Protein AF-0000000065994262 (afdb_homodimer)

Foldseek 3Di:
DDDQQDADDCPPVPDCFQPPLCVPQVDHDFLGQADLFFRDDFFPLLVVLLVVVVVVVDFDFDFCPDDLLLVLVQLLCCPQVVDGDDSVQKAKFQALLVLVLLLLPVFADAAFEEEEEPLADLSVVVSQVVSNYHYDYFYWDADPVFTHGDLVSVLVSLLDPRAAEYEAEAVGPPRQDHDAPVRLLSVQVSCVVNNHEYEYECAFQLFFQDPGHHHFSVVRHDDWYKYWYACCSLRRPCVQTMIMMGTPDPVSSVSSVCCCCPVPNNRGHRPSRSSSSSSCSVPVVVVSVVLSVVLVVLQVVLQVLCCVLPVQQNDDRHRGRSKGKGQQVSLVFAQVQLSCQLCVPLSHHWAQQCSSPPSGHRITIGRSNHNSVSSVSNSVSSSVSSVVRD/DDDQQDADDCPPVPDCFQPPLCVPQVDHDFLGQADLFFRDDFFPLLVVLLVVVVVVVDFDFDFCPDDLLLVLVQLLCCPQVVDGDDSVQKAKFQALLVLVLLLLPVFADAAFEEEEEPLADLSVVVSQVVSNYHYDYFYWDADPVFTHGDLVSVLVSLQDPRAAEYEAEAVGPPRQDHDAPVRLLSVQVSCVVNNHEYEYECAFQLFFQDPGHHHFSVVRHDDWYKYWYACCSLRRPCVQTMIMMGTPDPVSSVSSVCCCCPVPNNRGHRPSRSSSSSSCSVPVVVVSVVLSVVLVVLQVVLQVLVCVLPVQQNDDRRRGRSKGKGQQVSLVFAQVQLSCQLCVPLSHHWAQQCSSPPSGHRITIGRSNHNSVSSVSNSVSSSVSSVVRD

InterPro domains:
  IPR004839 Aminotransferase, class I/classII, large domain [PF00155] (29-380)
  IPR015421 Pyridoxal phosphate-dependent transferase, major domain [G3DSA:3.40.640.10] (68-290)
  IPR015422 Pyridoxal phosphate-dependent transferase, small domain [G3DSA:3.90.1150.10] (12-379)
  IPR015424 Pyridoxal phosphate-dependent transferase [SSF53383] (1-386)
  IPR027619 C-S lyase, PatB-like [TIGR04350] (4-386)
  IPR051798 Class-II Pyridoxal-Phosphate-Dependent Aminotransferase [PTHR43525] (2-388)

Structure (mmCIF, N/CA/C/O backbone):
data_AF-0000000065994262-model_v1
#
loop_
_entity.id
_entity.type
_entity.pdbx_description
1 polymer 'Protein MalY'
#
loop_
_atom_site.group_PDB
_atom_site.id
_atom_site.type_symbol
_atom_site.label_atom_id
_atom_site.label_alt_id
_atom_site.label_comp_id
_atom_site.label_asym_id
_atom_site.label_entity_id
_atom_site.label_seq_id
_atom_site.pdbx_PDB_ins_code
_atom_site.Cartn_x
_atom_site.Cartn_y
_atom_site.Cartn_z
_atom_site.occupancy
_atom_site.B_iso_or_equiv
_atom_site.auth_seq_id
_atom_site.auth_comp_id
_atom_site.auth_asym_id
_atom_site.auth_atom_id
_atom_site.pdbx_PDB_model_num
ATOM 1 N N . MET A 1 1 ? -9.906 6.617 31.703 1 78.62 1 MET A N 1
ATOM 2 C CA . MET A 1 1 ? -9.125 7.832 31.5 1 78.62 1 MET A CA 1
ATOM 3 C C . MET A 1 1 ? -7.863 7.535 30.688 1 78.62 1 MET A C 1
ATOM 5 O O . MET A 1 1 ? -7.223 6.5 30.891 1 78.62 1 MET A O 1
ATOM 9 N N . PHE A 1 2 ? -7.691 8.211 29.578 1 94.12 2 PHE A N 1
ATOM 10 C CA . PHE A 1 2 ? -6.523 8.023 28.734 1 94.12 2 PHE A CA 1
ATOM 11 C C . PHE A 1 2 ? -5.352 8.859 29.234 1 94.12 2 PHE A C 1
ATOM 13 O O . PHE A 1 2 ? -5.535 10.008 29.656 1 94.12 2 PHE A O 1
ATOM 20 N N . ASP A 1 3 ? -4.199 8.266 29.375 1 96.25 3 ASP A N 1
ATOM 21 C CA . ASP A 1 3 ? -3.029 8.953 29.906 1 96.25 3 ASP A CA 1
ATOM 22 C C . ASP A 1 3 ? -2.045 9.312 28.797 1 96.25 3 ASP A C 1
ATOM 24 O O . ASP A 1 3 ? -1.153 8.531 28.469 1 96.25 3 ASP A O 1
ATOM 28 N N . PHE A 1 4 ? -2.102 10.516 28.344 1 97.69 4 PHE A N 1
ATOM 29 C CA . PHE A 1 4 ? -1.247 10.984 27.266 1 97.69 4 PHE A CA 1
ATOM 30 C C . PHE A 1 4 ? 0.062 11.547 27.812 1 97.69 4 PHE A C 1
ATOM 32 O O . PHE A 1 4 ? 0.943 11.938 27.047 1 97.69 4 PHE A O 1
ATOM 39 N N . SER A 1 5 ? 0.217 11.594 29.125 1 97.12 5 SER A N 1
ATOM 40 C CA . SER A 1 5 ? 1.464 12.062 29.719 1 97.12 5 SER A CA 1
ATOM 41 C C . SER A 1 5 ? 2.5 10.945 29.781 1 97.12 5 SER A C 1
ATOM 43 O O . SER A 1 5 ? 3.684 11.195 30.016 1 97.12 5 SER A O 1
ATOM 45 N N . LYS A 1 6 ? 2.039 9.711 29.562 1 96.62 6 LYS A N 1
ATOM 46 C CA . LYS A 1 6 ? 2.938 8.562 29.609 1 96.62 6 LYS A CA 1
ATOM 47 C C . LYS A 1 6 ? 3.959 8.617 28.484 1 96.62 6 LYS A C 1
ATOM 49 O O . LYS A 1 6 ? 3.592 8.766 27.312 1 96.62 6 LYS A O 1
ATOM 54 N N . VAL A 1 7 ? 5.215 8.547 28.859 1 97.19 7 VAL A N 1
ATOM 55 C CA . VAL A 1 7 ? 6.293 8.516 27.891 1 97.19 7 VAL A CA 1
ATOM 56 C C . VAL A 1 7 ? 6.477 7.094 27.359 1 97.19 7 VAL A C 1
ATOM 58 O O . VAL A 1 7 ? 6.625 6.152 28.141 1 97.19 7 VAL A O 1
ATOM 61 N N . VAL A 1 8 ? 6.43 6.914 26.094 1 96.56 8 VAL A N 1
ATOM 62 C CA . VAL A 1 8 ? 6.676 5.633 25.453 1 96.56 8 VAL A CA 1
ATOM 63 C C . VAL A 1 8 ? 7.98 5.703 24.656 1 96.56 8 VAL A C 1
ATOM 65 O O . VAL A 1 8 ? 8.156 6.578 23.812 1 96.56 8 VAL A O 1
ATOM 68 N N . ASP A 1 9 ? 8.961 4.828 24.938 1 97.19 9 ASP A N 1
ATOM 69 C CA . ASP A 1 9 ? 10.219 4.777 24.203 1 97.19 9 ASP A CA 1
ATOM 70 C C . ASP A 1 9 ? 10.008 4.215 22.797 1 97.19 9 ASP A C 1
ATOM 72 O O . ASP A 1 9 ? 9.562 3.072 22.641 1 97.19 9 ASP A O 1
ATOM 76 N N . ARG A 1 10 ? 10.289 4.98 21.812 1 96.5 10 ARG A N 1
ATOM 77 C CA . ARG A 1 10 ? 10.031 4.582 20.438 1 96.5 10 ARG A CA 1
ATOM 78 C C . ARG A 1 10 ? 11.32 4.18 19.719 1 96.5 10 ARG A C 1
ATOM 80 O O . ARG A 1 10 ? 11.297 3.797 18.547 1 96.5 10 ARG A O 1
ATOM 87 N N . HIS A 1 11 ? 12.469 4.246 20.406 1 95.88 11 HIS A N 1
ATOM 88 C CA . HIS A 1 11 ? 13.727 3.826 19.812 1 95.88 11 HIS A CA 1
ATOM 89 C C . HIS A 1 11 ? 13.727 2.33 19.516 1 95.88 11 HIS A C 1
ATOM 91 O O . HIS A 1 11 ? 13.164 1.543 20.281 1 95.88 11 HIS A O 1
ATOM 97 N N . GLY A 1 12 ? 14.383 1.992 18.422 1 94.81 12 GLY A N 1
ATOM 98 C CA . GLY A 1 12 ? 14.508 0.585 18.078 1 94.81 12 GLY A CA 1
ATOM 99 C C . GLY A 1 12 ? 13.25 0.013 17.438 1 94.81 12 GLY A C 1
ATOM 100 O O . GLY A 1 12 ? 13.109 -1.205 17.328 1 94.81 12 GLY A O 1
ATOM 101 N N . THR A 1 13 ? 12.297 0.873 17.031 1 95.38 13 THR A N 1
ATOM 102 C CA . THR A 1 13 ? 11.039 0.426 16.438 1 95.38 13 THR A CA 1
ATOM 103 C C . THR A 1 13 ? 10.977 0.797 14.961 1 95.38 13 THR A C 1
ATOM 105 O O . THR A 1 13 ? 9.914 0.744 14.344 1 95.38 13 THR A O 1
ATOM 108 N N . TRP A 1 14 ? 12.078 1.205 14.414 1 96.19 14 TRP A N 1
ATOM 109 C CA . TRP A 1 14 ? 12.219 1.647 13.031 1 96.19 14 TRP A CA 1
ATOM 110 C C . TRP A 1 14 ? 11.391 2.906 12.773 1 96.19 14 TRP A C 1
ATOM 112 O O . TRP A 1 14 ? 10.961 3.156 11.648 1 96.19 14 TRP A O 1
ATOM 122 N N . CYS A 1 15 ? 11.023 3.641 13.773 1 95.62 15 CYS A N 1
ATOM 123 C CA . CYS A 1 15 ? 10.172 4.809 13.586 1 95.62 15 CYS A CA 1
ATOM 124 C C . CYS A 1 15 ? 10.938 5.953 12.945 1 95.62 15 CYS A C 1
ATOM 126 O O . CYS A 1 15 ? 12.094 6.203 13.289 1 95.62 15 CYS A O 1
ATOM 128 N N . THR A 1 16 ? 10.352 6.645 12.055 1 95.5 16 THR A N 1
ATOM 129 C CA . THR A 1 16 ? 10.961 7.727 11.289 1 95.5 16 THR A CA 1
ATOM 130 C C . THR A 1 16 ? 11.391 8.867 12.203 1 95.5 16 THR A C 1
ATOM 132 O O . THR A 1 16 ? 12.492 9.406 12.055 1 95.5 16 THR A O 1
ATOM 135 N N . GLN A 1 17 ? 10.586 9.203 13.156 1 94.62 17 GLN A N 1
ATOM 136 C CA . GLN A 1 17 ? 10.781 10.391 13.984 1 94.62 17 GLN A CA 1
ATOM 137 C C . GLN A 1 17 ? 12.008 10.25 14.875 1 94.62 17 GLN A C 1
ATOM 139 O O . GLN A 1 17 ? 12.789 11.195 15.016 1 94.62 17 GLN A O 1
ATOM 144 N N . TRP A 1 18 ? 12.227 9.094 15.461 1 95.44 18 TRP A N 1
ATOM 145 C CA . TRP A 1 18 ? 13.266 8.938 16.469 1 95.44 18 TRP A CA 1
ATOM 146 C C . TRP A 1 18 ? 14.484 8.227 15.898 1 95.44 18 TRP A C 1
ATOM 148 O O . TRP A 1 18 ? 15.602 8.742 15.969 1 95.44 18 TRP A O 1
ATOM 158 N N . ASP A 1 19 ? 14.273 7.098 15.25 1 95.38 19 ASP A N 1
ATOM 159 C CA . ASP A 1 19 ? 15.375 6.242 14.812 1 95.38 19 ASP A CA 1
ATOM 160 C C . ASP A 1 19 ? 16.094 6.848 13.617 1 95.38 19 ASP A C 1
ATOM 162 O O . ASP A 1 19 ? 17.281 6.578 13.391 1 95.38 19 ASP A O 1
ATOM 166 N N . TYR A 1 20 ? 15.438 7.758 12.891 1 94.06 20 TYR A N 1
ATOM 167 C CA . TYR A 1 20 ? 16.031 8.211 11.641 1 94.06 20 TYR A CA 1
ATOM 168 C C . TYR A 1 20 ? 16.062 9.734 11.57 1 94.06 20 TYR A C 1
ATOM 170 O O . TYR A 1 20 ? 16.047 10.312 10.484 1 94.06 20 TYR A O 1
ATOM 178 N N . VAL A 1 21 ? 16.078 10.367 12.664 1 92.88 21 VAL A N 1
ATOM 179 C CA . VAL A 1 21 ? 16.172 11.82 12.758 1 92.88 21 VAL A CA 1
ATOM 180 C C . VAL A 1 21 ? 17.453 12.297 12.094 1 92.88 21 VAL A C 1
ATOM 182 O O . VAL A 1 21 ? 17.484 13.375 11.492 1 92.88 21 VAL A O 1
ATOM 185 N N . ALA A 1 22 ? 18.531 11.453 12.062 1 91.44 22 ALA A N 1
ATOM 186 C CA . ALA A 1 22 ? 19.828 11.805 11.484 1 91.44 22 ALA A CA 1
ATOM 187 C C . ALA A 1 22 ? 19.734 11.977 9.969 1 91.44 22 ALA A C 1
ATOM 189 O O . ALA A 1 22 ? 20.516 12.711 9.375 1 91.44 22 ALA A O 1
ATOM 190 N N . ASP A 1 23 ? 18.781 11.273 9.383 1 89 23 ASP A N 1
ATOM 191 C CA . ASP A 1 23 ? 18.625 11.336 7.934 1 89 23 ASP A CA 1
ATOM 192 C C . ASP A 1 23 ? 18.375 12.766 7.473 1 89 23 ASP A C 1
ATOM 194 O O . ASP A 1 23 ? 18.828 13.172 6.402 1 89 23 ASP A O 1
ATOM 198 N N . ARG A 1 24 ? 17.656 13.508 8.281 1 86.56 24 ARG A N 1
ATOM 199 C CA . ARG A 1 24 ? 17.281 14.867 7.898 1 86.56 24 ARG A CA 1
ATOM 200 C C . ARG A 1 24 ? 18.188 15.891 8.578 1 86.56 24 ARG A C 1
ATOM 202 O O . ARG A 1 24 ? 18.469 16.953 8.016 1 86.56 24 ARG A O 1
ATOM 209 N N . PHE A 1 25 ? 18.75 15.555 9.75 1 92 25 PHE A N 1
ATOM 210 C CA . PHE A 1 25 ? 19.375 16.609 10.547 1 92 25 PHE A CA 1
ATOM 211 C C . PHE A 1 25 ? 20.844 16.328 10.758 1 92 25 PHE A C 1
ATOM 213 O O . PHE A 1 25 ? 21.562 17.109 11.391 1 92 25 PHE A O 1
ATOM 220 N N . GLY A 1 26 ? 21.312 15.188 10.25 1 90.19 26 GLY A N 1
ATOM 221 C CA . GLY A 1 26 ? 22.734 14.898 10.156 1 90.19 26 GLY A CA 1
ATOM 222 C C . GLY A 1 26 ? 23.312 14.289 11.422 1 90.19 26 GLY A C 1
ATOM 223 O O . GLY A 1 26 ? 24.453 13.836 11.438 1 90.19 26 GLY A O 1
ATOM 224 N N . THR A 1 27 ? 22.547 14.352 12.477 1 91.06 27 THR A N 1
ATOM 225 C CA . THR A 1 27 ? 23.016 13.773 13.727 1 91.06 27 THR A CA 1
ATOM 226 C C . THR A 1 27 ? 21.906 13 14.422 1 91.06 27 THR A C 1
ATOM 228 O O . THR A 1 27 ? 20.734 13.352 14.289 1 91.06 27 THR A O 1
ATOM 231 N N . ALA A 1 28 ? 22.484 11.992 15.109 1 89.25 28 ALA A N 1
ATOM 232 C CA . ALA A 1 28 ? 21.531 11.203 15.898 1 89.25 28 ALA A CA 1
ATOM 233 C C . ALA A 1 28 ? 21.344 11.812 17.281 1 89.25 28 ALA A C 1
ATOM 235 O O . ALA A 1 28 ? 21.859 12.898 17.578 1 89.25 28 ALA A O 1
ATOM 236 N N . ASP A 1 29 ? 20.531 11.344 18.047 1 91.25 29 ASP A N 1
ATOM 237 C CA . ASP A 1 29 ? 20.344 11.688 19.453 1 91.25 29 ASP A CA 1
ATOM 238 C C . ASP A 1 29 ? 19.734 13.086 19.594 1 91.25 29 ASP A C 1
ATOM 240 O O . ASP A 1 29 ? 20.266 13.922 20.328 1 91.25 29 ASP A O 1
ATOM 244 N N . LEU A 1 30 ? 18.891 13.477 18.766 1 97.06 30 LEU A N 1
ATOM 245 C CA . LEU A 1 30 ? 18.109 14.695 18.875 1 97.06 30 LEU A CA 1
ATOM 246 C C . LEU A 1 30 ? 16.719 14.406 19.438 1 97.06 30 LEU A C 1
ATOM 248 O O . LEU A 1 30 ? 16.203 13.305 19.281 1 97.06 30 LEU A O 1
ATOM 252 N N . LEU A 1 31 ? 16.234 15.305 20.219 1 98.12 31 LEU A N 1
ATOM 253 C CA . LEU A 1 31 ? 14.828 15.289 20.594 1 98.12 31 LEU A CA 1
ATOM 254 C C . LEU A 1 31 ? 13.945 15.766 19.438 1 98.12 31 LEU A C 1
ATOM 256 O O . LEU A 1 31 ? 13.961 16.953 19.094 1 98.12 31 LEU A O 1
ATOM 260 N N . PRO A 1 32 ? 13.125 14.852 18.797 1 98.06 32 PRO A N 1
ATOM 261 C CA . PRO A 1 32 ? 12.516 15.188 17.516 1 98.06 32 PRO A CA 1
ATOM 262 C C . PRO A 1 32 ? 11.109 15.766 17.672 1 98.06 32 PRO A C 1
ATOM 264 O O . PRO A 1 32 ? 10.312 15.258 18.469 1 98.06 32 PRO A O 1
ATOM 267 N N . PHE A 1 33 ? 10.773 16.797 16.922 1 98.5 33 PHE A N 1
ATOM 268 C CA . PHE A 1 33 ? 9.461 17.406 16.734 1 98.5 33 PHE A CA 1
ATOM 269 C C . PHE A 1 33 ? 9.172 17.641 15.258 1 98.5 33 PHE A C 1
ATOM 271 O O . PHE A 1 33 ? 8.742 18.734 14.867 1 98.5 33 PHE A O 1
ATOM 278 N N . THR A 1 34 ? 9.375 16.625 14.367 1 95.88 34 THR A N 1
ATOM 279 C CA . THR A 1 34 ? 9.508 16.844 12.938 1 95.88 34 THR A CA 1
ATOM 280 C C . THR A 1 34 ? 8.328 16.234 12.18 1 95.88 34 THR A C 1
ATOM 282 O O . THR A 1 34 ? 7.738 16.875 11.305 1 95.88 34 THR A O 1
ATOM 285 N N . ILE A 1 35 ? 7.926 14.969 12.484 1 93.06 35 ILE A N 1
ATOM 286 C CA . ILE A 1 35 ? 6.984 14.164 11.719 1 93.06 35 ILE A CA 1
ATOM 287 C C . ILE A 1 35 ? 5.582 14.312 12.297 1 93.06 35 ILE A C 1
ATOM 289 O O . ILE A 1 35 ? 5.414 14.445 13.516 1 93.06 35 ILE A O 1
ATOM 293 N N . SER A 1 36 ? 4.633 14.211 11.375 1 94.62 36 SER A N 1
ATOM 294 C CA . SER A 1 36 ? 3.25 14.383 11.812 1 94.62 36 SER A CA 1
ATOM 295 C C . SER A 1 36 ? 2.674 13.078 12.352 1 94.62 36 SER A C 1
ATOM 297 O O . SER A 1 36 ? 1.594 12.656 11.945 1 94.62 36 SER A O 1
ATOM 299 N N . ASP A 1 37 ? 3.334 12.414 13.164 1 96.56 37 ASP A N 1
ATOM 300 C CA . ASP A 1 37 ? 2.814 11.375 14.047 1 96.56 37 ASP A CA 1
ATOM 301 C C . ASP A 1 37 ? 3.012 11.75 15.516 1 96.56 37 ASP A C 1
ATOM 303 O O . ASP A 1 37 ? 3.457 12.859 15.82 1 96.56 37 ASP A O 1
ATOM 307 N N . MET A 1 38 ? 2.453 10.961 16.422 1 98.31 38 MET A N 1
ATOM 308 C CA . MET A 1 38 ? 2.447 11.344 17.828 1 98.31 38 MET A CA 1
ATOM 309 C C . MET A 1 38 ? 3.172 10.305 18.672 1 98.31 38 MET A C 1
ATOM 311 O O . MET A 1 38 ? 3.346 9.156 18.25 1 98.31 38 MET A O 1
ATOM 315 N N . ASP A 1 39 ? 3.596 10.703 19.828 1 97.81 39 ASP A N 1
ATOM 316 C CA . ASP A 1 39 ? 4.312 9.836 20.766 1 97.81 39 ASP A CA 1
ATOM 317 C C . ASP A 1 39 ? 3.361 9.219 21.781 1 97.81 39 ASP A C 1
ATOM 319 O O . ASP A 1 39 ? 3.67 9.156 22.969 1 97.81 39 ASP A O 1
ATOM 323 N N . PHE A 1 40 ? 2.16 8.836 21.281 1 97.19 40 PHE A N 1
ATOM 324 C CA . PHE A 1 40 ? 1.153 8.188 22.109 1 97.19 40 PHE A CA 1
ATOM 325 C C . PHE A 1 40 ? 0.813 6.805 21.578 1 97.19 40 PHE A C 1
ATOM 327 O O . PHE A 1 40 ? 0.753 6.602 20.359 1 97.19 40 PHE A O 1
ATOM 334 N N . ALA A 1 41 ? 0.594 5.922 22.594 1 97.94 41 ALA A N 1
ATOM 335 C CA . ALA A 1 41 ? -0.112 4.719 22.156 1 97.94 41 ALA A CA 1
ATOM 336 C C . ALA A 1 41 ? -1.478 5.066 21.562 1 97.94 41 ALA A C 1
ATOM 338 O O . ALA A 1 41 ? -2.156 5.973 22.047 1 97.94 41 ALA A O 1
ATOM 339 N N . THR A 1 42 ? -1.878 4.379 20.531 1 98.5 42 THR A N 1
ATOM 340 C CA . THR A 1 42 ? -3.178 4.625 19.922 1 98.5 42 THR A CA 1
ATOM 341 C C . THR A 1 42 ? -4.309 4.18 20.844 1 98.5 42 THR A C 1
ATOM 343 O O . THR A 1 42 ? -4.055 3.682 21.953 1 98.5 42 THR A O 1
ATOM 346 N N . ALA A 1 43 ? -5.547 4.41 20.422 1 98.62 43 ALA A N 1
ATOM 347 C CA . ALA A 1 43 ? -6.734 4.102 21.219 1 98.62 43 ALA A CA 1
ATOM 348 C C . ALA A 1 43 ? -6.773 2.623 21.594 1 98.62 43 ALA A C 1
ATOM 350 O O . ALA A 1 43 ? -6.559 1.757 20.75 1 98.62 43 ALA A O 1
ATOM 351 N N . PRO A 1 44 ? -7.086 2.312 22.859 1 98.44 44 PRO A N 1
ATOM 352 C CA . PRO A 1 44 ? -7.133 0.919 23.297 1 98.44 44 PRO A CA 1
ATOM 353 C C . PRO A 1 44 ? -8.078 0.062 22.469 1 98.44 44 PRO A C 1
ATOM 355 O O . PRO A 1 44 ? -7.812 -1.122 22.25 1 98.44 44 PRO A O 1
ATOM 358 N N . CYS A 1 45 ? -9.188 0.625 21.984 1 98.69 45 CYS A N 1
ATOM 359 C CA . CYS A 1 45 ? -10.148 -0.147 21.188 1 98.69 45 CYS A CA 1
ATOM 360 C C . CYS A 1 45 ? -9.516 -0.645 19.906 1 98.69 45 CYS A C 1
ATOM 362 O O . CYS A 1 45 ? -9.852 -1.725 19.406 1 98.69 45 CYS A O 1
ATOM 364 N N . ILE A 1 46 ? -8.609 0.128 19.328 1 98.81 46 ILE A N 1
ATOM 365 C CA . ILE A 1 46 ? -7.91 -0.275 18.109 1 98.81 46 ILE A CA 1
ATOM 366 C C . ILE A 1 46 ? -6.98 -1.445 18.422 1 98.81 46 ILE A C 1
ATOM 368 O O . ILE A 1 46 ? -6.977 -2.449 17.703 1 98.81 46 ILE A O 1
ATOM 372 N N . ILE A 1 47 ? -6.184 -1.332 19.5 1 98.62 47 ILE A N 1
ATOM 373 C CA . ILE A 1 47 ? -5.25 -2.383 19.891 1 98.62 47 ILE A CA 1
ATOM 374 C C . ILE A 1 47 ? -6.016 -3.678 20.156 1 98.62 47 ILE A C 1
ATOM 376 O O . ILE A 1 47 ? -5.594 -4.754 19.734 1 98.62 47 ILE A O 1
ATOM 380 N N . GLU A 1 48 ? -7.141 -3.561 20.828 1 98.69 48 GLU A N 1
ATOM 381 C CA . GLU A 1 48 ? -7.965 -4.727 21.141 1 98.69 48 GLU A CA 1
ATOM 382 C C . GLU A 1 48 ? -8.484 -5.383 19.859 1 98.69 48 GLU A C 1
ATOM 384 O O . GLU A 1 48 ? -8.438 -6.605 19.719 1 98.69 48 GLU A O 1
ATOM 389 N N . ALA A 1 49 ? -8.969 -4.59 18.938 1 98.81 49 ALA A N 1
ATOM 390 C CA . ALA A 1 49 ? -9.492 -5.105 17.672 1 98.81 49 ALA A CA 1
ATOM 391 C C . ALA A 1 49 ? -8.398 -5.805 16.875 1 98.81 49 ALA A C 1
ATOM 393 O O . ALA A 1 49 ? -8.641 -6.844 16.25 1 98.81 49 ALA A O 1
ATOM 394 N N . LEU A 1 50 ? -7.223 -5.238 16.859 1 98.81 50 LEU A N 1
ATOM 395 C CA . LEU A 1 50 ? -6.102 -5.836 16.141 1 98.81 50 LEU A CA 1
ATOM 396 C C . LEU A 1 50 ? -5.715 -7.176 16.75 1 98.81 50 LEU A C 1
ATOM 398 O O . LEU A 1 50 ? -5.465 -8.148 16.031 1 98.81 50 LEU A O 1
ATOM 402 N N . ASN A 1 51 ? -5.629 -7.195 18.062 1 98.56 51 ASN A N 1
ATOM 403 C CA . ASN A 1 51 ? -5.309 -8.445 18.75 1 98.56 51 ASN A CA 1
ATOM 404 C C . ASN A 1 51 ? -6.34 -9.523 18.438 1 98.56 51 ASN A C 1
ATOM 406 O O . ASN A 1 51 ? -5.984 -10.688 18.219 1 98.56 51 ASN A O 1
ATOM 410 N N . GLN A 1 52 ? -7.578 -9.117 18.469 1 98.31 52 GLN A N 1
ATOM 411 C CA . GLN A 1 52 ? -8.641 -10.07 18.141 1 98.31 52 GLN A CA 1
ATOM 412 C C . GLN A 1 52 ? -8.477 -10.602 16.719 1 98.31 52 GLN A C 1
ATOM 414 O O . GLN A 1 52 ? -8.656 -11.805 16.484 1 98.31 52 GLN A O 1
ATOM 419 N N . ARG A 1 53 ? -8.172 -9.766 15.797 1 98.25 53 ARG A N 1
ATOM 420 C CA . ARG A 1 53 ? -7.996 -10.188 14.414 1 98.25 53 ARG A CA 1
ATOM 421 C C . ARG A 1 53 ? -6.801 -11.125 14.273 1 98.25 53 ARG A C 1
ATOM 423 O O . ARG A 1 53 ? -6.828 -12.055 13.469 1 98.25 53 ARG A O 1
ATOM 430 N N . LEU A 1 54 ? -5.703 -10.875 15 1 98.25 54 LEU A N 1
ATOM 431 C CA . LEU A 1 54 ? -4.512 -11.711 14.945 1 98.25 54 LEU A CA 1
ATOM 432 C C . LEU A 1 54 ? -4.82 -13.133 15.406 1 98.25 54 LEU A C 1
ATOM 434 O O . LEU A 1 54 ? -4.211 -14.094 14.938 1 98.25 54 LEU A O 1
ATOM 438 N N . MET A 1 55 ? -5.816 -13.242 16.25 1 97 55 MET A N 1
ATOM 439 C CA . MET A 1 55 ? -6.18 -14.539 16.812 1 97 55 MET A CA 1
ATOM 440 C C . MET A 1 55 ? -6.727 -15.469 15.727 1 97 55 MET A C 1
ATOM 442 O O . MET A 1 55 ? -6.586 -16.688 15.82 1 97 55 MET A O 1
ATOM 446 N N . HIS A 1 56 ? -7.277 -14.875 14.711 1 97.06 56 HIS A N 1
ATOM 447 C CA . HIS A 1 56 ? -7.785 -15.695 13.617 1 97.06 56 HIS A CA 1
ATOM 448 C C . HIS A 1 56 ? -6.66 -16.469 12.945 1 97.06 56 HIS A C 1
ATOM 450 O O . HIS A 1 56 ? -6.859 -17.609 12.508 1 97.06 56 HIS A O 1
ATOM 456 N N . GLY A 1 57 ? -5.547 -15.859 12.695 1 97.5 57 GLY A N 1
ATOM 457 C CA . GLY A 1 57 ? -4.316 -16.516 12.289 1 97.5 57 GLY A CA 1
ATOM 458 C C . GLY A 1 57 ? -4.176 -16.641 10.781 1 97.5 57 GLY A C 1
ATOM 459 O O . GLY A 1 57 ? -3.084 -16.906 10.273 1 97.5 57 GLY A O 1
ATOM 460 N N . VAL A 1 58 ? -5.258 -16.516 10 1 97.94 58 VAL A N 1
ATOM 461 C CA . VAL A 1 58 ? -5.199 -16.594 8.539 1 97.94 58 VAL A CA 1
ATOM 462 C C . VAL A 1 58 ? -5.207 -15.18 7.953 1 97.94 58 VAL A C 1
ATOM 464 O O . VAL A 1 58 ? -6.117 -14.398 8.227 1 97.94 58 VAL A O 1
ATOM 467 N N . PHE A 1 59 ? -4.195 -14.852 7.195 1 98.19 59 PHE A N 1
ATOM 468 C CA . PHE A 1 59 ? -4.043 -13.523 6.617 1 98.19 59 PHE A CA 1
ATOM 469 C C . PHE A 1 59 ? -4.031 -13.594 5.098 1 98.19 59 PHE A C 1
ATOM 471 O O . PHE A 1 59 ? -3.156 -13.016 4.449 1 98.19 59 PHE A O 1
ATOM 478 N N . GLY A 1 60 ? -4.988 -14.344 4.512 1 96.88 60 GLY A N 1
ATOM 479 C CA . GLY A 1 60 ? -5.215 -14.32 3.074 1 96.88 60 GLY A CA 1
ATOM 480 C C . GLY A 1 60 ? -5.766 -13 2.576 1 96.88 60 GLY A C 1
ATOM 481 O O . GLY A 1 60 ? -6.137 -12.133 3.375 1 96.88 60 GLY A O 1
ATOM 482 N N . TYR A 1 61 ? -5.902 -12.867 1.287 1 97.06 61 TYR A N 1
ATOM 483 C CA . TYR A 1 61 ? -6.309 -11.617 0.662 1 97.06 61 TYR A CA 1
ATOM 484 C C . TYR A 1 61 ? -7.652 -11.141 1.208 1 97.06 61 TYR A C 1
ATOM 486 O O . TYR A 1 61 ? -8.547 -11.953 1.459 1 97.06 61 TYR A O 1
ATOM 494 N N . SER A 1 62 ? -7.77 -9.859 1.329 1 96.19 62 SER A N 1
ATOM 495 C CA . SER A 1 62 ? -8.984 -9.242 1.85 1 96.19 62 SER A CA 1
ATOM 496 C C . SER A 1 62 ? -9.539 -8.211 0.878 1 96.19 62 SER A C 1
ATOM 498 O O . SER A 1 62 ? -8.852 -7.797 -0.058 1 96.19 62 SER A O 1
ATOM 500 N N . ARG A 1 63 ? -10.805 -7.809 1.125 1 96.94 63 ARG A N 1
ATOM 501 C CA . ARG A 1 63 ? -11.477 -6.785 0.329 1 96.94 63 ARG A CA 1
ATOM 502 C C . ARG A 1 63 ? -11.812 -5.562 1.176 1 96.94 63 ARG A C 1
ATOM 504 O O . ARG A 1 63 ? -12.336 -5.691 2.285 1 96.94 63 ARG A O 1
ATOM 511 N N . TRP A 1 64 ? -11.523 -4.426 0.643 1 98.06 64 TRP A N 1
ATOM 512 C CA . TRP A 1 64 ? -11.812 -3.195 1.374 1 98.06 64 TRP A CA 1
ATOM 513 C C . TRP A 1 64 ? -13.297 -2.855 1.302 1 98.06 64 TRP A C 1
ATOM 515 O O . TRP A 1 64 ? -13.844 -2.242 2.221 1 98.06 64 TRP A O 1
ATOM 525 N N . LYS A 1 65 ? -13.922 -3.197 0.129 1 97.5 65 LYS A N 1
ATOM 526 C CA . LYS A 1 65 ? -15.328 -2.855 -0.069 1 97.5 65 LYS A CA 1
ATOM 527 C C . LYS A 1 65 ? -16.25 -3.832 0.668 1 97.5 65 LYS A C 1
ATOM 529 O O . LYS A 1 65 ? -16.875 -4.684 0.045 1 97.5 65 LYS A O 1
ATOM 534 N N . ASN A 1 66 ? -16.281 -3.771 1.908 1 97.06 66 ASN A N 1
ATOM 535 C CA . ASN A 1 66 ? -17.172 -4.562 2.76 1 97.06 66 ASN A CA 1
ATOM 536 C C . ASN A 1 66 ? -18.094 -3.674 3.584 1 97.06 66 ASN A C 1
ATOM 538 O O . ASN A 1 66 ? -17.844 -2.479 3.738 1 97.06 66 ASN A O 1
ATOM 542 N N . ASP A 1 67 ? -19.125 -4.227 4.121 1 97.12 67 ASP A N 1
ATOM 543 C CA . ASP A 1 67 ? -20.188 -3.459 4.766 1 97.12 67 ASP A CA 1
ATOM 544 C C . ASP A 1 67 ? -19.688 -2.805 6.051 1 97.12 67 ASP A C 1
ATOM 546 O O . ASP A 1 67 ? -20.094 -1.689 6.387 1 97.12 67 ASP A O 1
ATOM 550 N N . GLU A 1 68 ? -18.828 -3.486 6.758 1 98.19 68 GLU A N 1
ATOM 551 C CA . GLU A 1 68 ? -18.375 -2.965 8.047 1 98.19 68 GLU A CA 1
ATOM 552 C C . GLU A 1 68 ? -17.484 -1.74 7.855 1 98.19 68 GLU A C 1
ATOM 554 O O . GLU A 1 68 ? -17.625 -0.747 8.57 1 98.19 68 GLU A O 1
ATOM 559 N N . PHE A 1 69 ? -16.609 -1.823 6.887 1 98.69 69 PHE A N 1
ATOM 560 C CA . PHE A 1 69 ? -15.711 -0.709 6.602 1 98.69 69 PHE A CA 1
ATOM 561 C C . PHE A 1 69 ? -16.484 0.5 6.098 1 98.69 69 PHE A C 1
ATOM 563 O O . PHE A 1 69 ? -16.312 1.612 6.594 1 98.69 69 PHE A O 1
ATOM 570 N N . LEU A 1 70 ? -17.344 0.332 5.156 1 98.69 70 LEU A N 1
ATOM 571 C CA . LEU A 1 70 ? -18.141 1.408 4.586 1 98.69 70 LEU A CA 1
ATOM 572 C C . LEU A 1 70 ? -19.062 2.02 5.641 1 98.69 70 LEU A C 1
ATOM 574 O O . LEU A 1 70 ? -19.203 3.242 5.707 1 98.69 70 LEU A O 1
ATOM 578 N N . ALA A 1 71 ? -19.625 1.168 6.461 1 98.56 71 ALA A N 1
ATOM 579 C CA . ALA A 1 71 ? -20.516 1.649 7.516 1 98.56 71 ALA A CA 1
ATOM 580 C C . ALA A 1 71 ? -19.75 2.471 8.547 1 98.56 71 ALA A C 1
ATOM 582 O O . ALA A 1 71 ? -20.25 3.465 9.07 1 98.56 71 ALA A O 1
ATOM 583 N N . ALA A 1 72 ? -18.562 2.01 8.875 1 98.81 72 ALA A N 1
ATOM 584 C CA . ALA A 1 72 ? -17.734 2.74 9.828 1 98.81 72 ALA A CA 1
ATOM 585 C C . ALA A 1 72 ? -17.422 4.141 9.312 1 98.81 72 ALA A C 1
ATOM 587 O O . ALA A 1 72 ? -17.469 5.113 10.07 1 98.81 72 ALA A O 1
ATOM 588 N N . ILE A 1 73 ? -17.109 4.262 8.023 1 98.81 73 ILE A N 1
ATOM 589 C CA . ILE A 1 73 ? -16.797 5.551 7.41 1 98.81 73 ILE A CA 1
ATOM 590 C C . ILE A 1 73 ? -18.031 6.445 7.438 1 98.81 73 ILE A C 1
ATOM 592 O O . ILE A 1 73 ? -17.953 7.609 7.844 1 98.81 73 ILE A O 1
ATOM 596 N N . ALA A 1 74 ? -19.125 5.895 7.012 1 98.69 74 ALA A N 1
ATOM 597 C CA . ALA A 1 74 ? -20.375 6.656 7.004 1 98.69 74 ALA A CA 1
ATOM 598 C C . ALA A 1 74 ? -20.734 7.137 8.406 1 98.69 74 ALA A C 1
ATOM 600 O O . ALA A 1 74 ? -21.156 8.281 8.594 1 98.69 74 ALA A O 1
ATOM 601 N N . HIS A 1 75 ? -20.578 6.238 9.367 1 98.69 75 HIS A N 1
ATOM 602 C CA . HIS A 1 75 ? -20.859 6.566 10.758 1 98.69 75 HIS A CA 1
ATOM 603 C C . HIS A 1 75 ? -20 7.734 11.227 1 98.69 75 HIS A C 1
ATOM 605 O O . HIS A 1 75 ? -20.5 8.672 11.852 1 98.69 75 HIS A O 1
ATOM 611 N N . TRP A 1 76 ? -18.766 7.676 10.93 1 98.75 76 TRP A N 1
ATOM 612 C CA . TRP A 1 76 ? -17.844 8.703 11.398 1 98.75 76 TRP A CA 1
ATOM 613 C C . TRP A 1 76 ? -18.188 10.062 10.797 1 98.75 76 TRP A C 1
ATOM 615 O O . TRP A 1 76 ? -18.234 11.07 11.508 1 98.75 76 TRP A O 1
ATOM 625 N N . PHE A 1 77 ? -18.406 10.141 9.469 1 98.69 77 PHE A N 1
ATOM 626 C CA . PHE A 1 77 ? -18.766 11.391 8.812 1 98.69 77 PHE A CA 1
ATOM 627 C C . PHE A 1 77 ? -20.062 11.938 9.383 1 98.69 77 PHE A C 1
ATOM 629 O O . PHE A 1 77 ? -20.203 13.148 9.602 1 98.69 77 PHE A O 1
ATOM 636 N N . SER A 1 78 ? -20.984 11.07 9.633 1 98.38 78 SER A N 1
ATOM 637 C CA . SER A 1 78 ? -22.281 11.492 10.148 1 98.38 78 SER A CA 1
ATOM 638 C C . SER A 1 78 ? -22.156 12.031 11.57 1 98.38 78 SER A C 1
ATOM 640 O O . SER A 1 78 ? -22.734 13.078 11.891 1 98.38 78 SER A O 1
ATOM 642 N N . THR A 1 79 ? -21.422 11.391 12.43 1 97.81 79 THR A N 1
ATOM 643 C CA . THR A 1 79 ? -21.422 11.703 13.852 1 97.81 79 THR A CA 1
ATOM 644 C C . THR A 1 79 ? -20.391 12.781 14.164 1 97.81 79 THR A C 1
ATOM 646 O O . THR A 1 79 ? -20.625 13.656 15 1 97.81 79 THR A O 1
ATOM 649 N N . GLN A 1 80 ? -19.234 12.742 13.477 1 96.75 80 GLN A N 1
ATOM 650 C CA . GLN A 1 80 ? -18.156 13.648 13.836 1 96.75 80 GLN A CA 1
ATOM 651 C C . GLN A 1 80 ? -18.156 14.891 12.945 1 96.75 80 GLN A C 1
ATOM 653 O O . GLN A 1 80 ? -17.672 15.945 13.344 1 96.75 80 GLN A O 1
ATOM 658 N N . HIS A 1 81 ? -18.75 14.781 11.734 1 97.25 81 HIS A N 1
ATOM 659 C CA . HIS A 1 81 ? -18.656 15.891 10.797 1 97.25 81 HIS A CA 1
ATOM 660 C C . HIS A 1 81 ? -20.047 16.281 10.273 1 97.25 81 HIS A C 1
ATOM 662 O O . HIS A 1 81 ? -20.156 17.078 9.352 1 97.25 81 HIS A O 1
ATOM 668 N N . TYR A 1 82 ? -21.078 15.633 10.828 1 96.81 82 TYR A N 1
ATOM 669 C CA . TYR A 1 82 ? -22.453 15.953 10.492 1 96.81 82 TYR A CA 1
ATOM 670 C C . TYR A 1 82 ? -22.672 15.945 8.984 1 96.81 82 TYR A C 1
ATOM 672 O O . TYR A 1 82 ? -23.266 16.875 8.43 1 96.81 82 TYR A O 1
ATOM 680 N N . THR A 1 83 ? -22.109 15 8.367 1 98 83 THR A N 1
ATOM 681 C CA . THR A 1 83 ? -22.156 14.859 6.918 1 98 83 THR A CA 1
ATOM 682 C C . THR A 1 83 ? -22.609 13.461 6.52 1 98 83 THR A C 1
ATOM 684 O O . THR A 1 83 ? -22.047 12.469 6.969 1 98 83 THR A O 1
ATOM 687 N N . ALA A 1 84 ? -23.672 13.414 5.75 1 97.69 84 ALA A N 1
ATOM 688 C CA . ALA A 1 84 ? -24.094 12.141 5.168 1 97.69 84 ALA A CA 1
ATOM 689 C C . ALA A 1 84 ? -23.328 11.844 3.883 1 97.69 84 ALA A C 1
ATOM 691 O O . ALA A 1 84 ? -23.203 12.703 3.01 1 97.69 84 ALA A O 1
ATOM 692 N N . ILE A 1 85 ? -22.781 10.703 3.809 1 96.81 85 ILE A N 1
ATOM 693 C CA . ILE A 1 85 ? -22.062 10.359 2.584 1 96.81 85 ILE A CA 1
ATOM 694 C C . ILE A 1 85 ? -22.734 9.148 1.923 1 96.81 85 ILE A C 1
ATOM 696 O O . ILE A 1 85 ? -23.391 8.352 2.594 1 96.81 85 ILE A O 1
ATOM 700 N N . ASP A 1 86 ? -22.656 9.055 0.617 1 97.31 86 ASP A N 1
ATOM 701 C CA . ASP A 1 86 ? -23.016 7.859 -0.137 1 97.31 86 ASP A CA 1
ATOM 702 C C . ASP A 1 86 ? -21.875 6.84 -0.139 1 97.31 86 ASP A C 1
ATOM 704 O O . ASP A 1 86 ? -20.875 7.027 -0.833 1 97.31 86 ASP A O 1
ATOM 708 N N . SER A 1 87 ? -22.078 5.781 0.605 1 96.81 87 SER A N 1
ATOM 709 C CA . SER A 1 87 ? -21.031 4.789 0.792 1 96.81 87 SER A CA 1
ATOM 710 C C . SER A 1 87 ? -20.594 4.184 -0.54 1 96.81 87 SER A C 1
ATOM 712 O O . SER A 1 87 ? -19.484 3.672 -0.662 1 96.81 87 SER A O 1
ATOM 714 N N . GLN A 1 88 ? -21.422 4.242 -1.567 1 96.38 88 GLN A N 1
ATOM 715 C CA . GLN A 1 88 ? -21.109 3.68 -2.875 1 96.38 88 GLN A CA 1
ATOM 716 C C . GLN A 1 88 ? -20.047 4.516 -3.592 1 96.38 88 GLN A C 1
ATOM 718 O O . GLN A 1 88 ? -19.453 4.059 -4.566 1 96.38 88 GLN A O 1
ATOM 723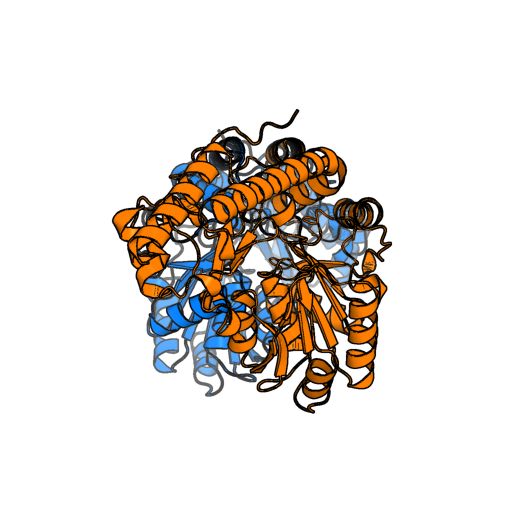 N N . THR A 1 89 ? -19.828 5.758 -3.088 1 98.31 89 THR A N 1
ATOM 724 C CA . THR A 1 89 ? -18.859 6.645 -3.725 1 98.31 89 THR A CA 1
ATOM 725 C C . THR A 1 89 ? -17.5 6.535 -3.045 1 98.31 89 THR A C 1
ATOM 727 O O . THR A 1 89 ? -16.531 7.156 -3.486 1 98.31 89 THR A O 1
ATOM 730 N N . VAL A 1 90 ? -17.469 5.695 -1.975 1 98.75 90 VAL A N 1
ATOM 731 C CA . VAL A 1 90 ? -16.234 5.527 -1.221 1 98.75 90 VAL A CA 1
ATOM 732 C C . VAL A 1 90 ? -15.266 4.656 -2.012 1 98.75 90 VAL A C 1
ATOM 734 O O . VAL A 1 90 ? -15.672 3.686 -2.656 1 98.75 90 VAL A O 1
ATOM 737 N N . VAL A 1 91 ? -14.008 5.031 -2.066 1 98.81 91 VAL A N 1
ATOM 738 C CA . VAL A 1 91 ? -12.93 4.23 -2.635 1 98.81 91 VAL A CA 1
ATOM 739 C C . VAL A 1 91 ? -11.836 4.023 -1.59 1 98.81 91 VAL A C 1
ATOM 741 O O . VAL A 1 91 ? -11.812 4.699 -0.558 1 98.81 91 VAL A O 1
ATOM 744 N N . TYR A 1 92 ? -11.047 3.068 -1.877 1 98.5 92 TYR A N 1
ATOM 745 C CA . TYR A 1 92 ? -9.891 2.756 -1.042 1 98.5 92 TYR A CA 1
ATOM 746 C C . TYR A 1 92 ? -8.594 3.203 -1.711 1 98.5 92 TYR A C 1
ATOM 748 O O . TYR A 1 92 ? -8.539 3.342 -2.936 1 98.5 92 TYR A O 1
ATOM 756 N N . GLY A 1 93 ? -7.602 3.469 -0.908 1 98.38 93 GLY A N 1
ATOM 757 C CA . GLY A 1 93 ? -6.227 3.605 -1.364 1 98.38 93 GLY A CA 1
ATOM 758 C C . GLY A 1 93 ? -5.207 3.281 -0.289 1 98.38 93 GLY A C 1
ATOM 759 O O . GLY A 1 93 ? -5.523 3.299 0.902 1 98.38 93 GLY A O 1
ATOM 760 N N . PRO A 1 94 ? -3.945 2.984 -0.719 1 98.12 94 PRO A N 1
ATOM 761 C CA . PRO A 1 94 ? -2.906 2.631 0.253 1 98.12 94 PRO A CA 1
ATOM 762 C C . PRO A 1 94 ? -2.43 3.832 1.067 1 98.12 94 PRO A C 1
ATOM 764 O O . PRO A 1 94 ? -1.926 3.666 2.182 1 98.12 94 PRO A O 1
ATOM 767 N N . SER A 1 95 ? -2.531 5.023 0.492 1 98.31 95 SER A N 1
ATOM 768 C CA . SER A 1 95 ? -2.209 6.281 1.159 1 98.31 95 SER A CA 1
ATOM 769 C C . SER A 1 95 ? -2.953 7.453 0.524 1 98.31 95 SER A C 1
ATOM 771 O O . SER A 1 95 ? -3.393 7.363 -0.625 1 98.31 95 SER A O 1
ATOM 773 N N . VAL A 1 96 ? -3.076 8.492 1.266 1 98.69 96 VAL A N 1
ATOM 774 C CA . VAL A 1 96 ? -3.74 9.68 0.744 1 98.69 96 VAL A CA 1
ATOM 775 C C . VAL A 1 96 ? -2.951 10.234 -0.441 1 98.69 96 VAL A C 1
ATOM 777 O O . VAL A 1 96 ? -3.531 10.57 -1.477 1 98.69 96 VAL A O 1
ATOM 780 N N . ILE A 1 97 ? -1.621 10.289 -0.358 1 98.62 97 ILE A N 1
ATOM 781 C CA . ILE A 1 97 ? -0.797 10.883 -1.404 1 98.62 97 ILE A CA 1
ATOM 782 C C . ILE A 1 97 ? -0.869 10.023 -2.668 1 98.62 97 ILE A C 1
ATOM 784 O O . ILE A 1 97 ? -0.855 10.555 -3.783 1 98.62 97 ILE A O 1
ATOM 788 N N . TYR A 1 98 ? -0.974 8.688 -2.531 1 98.81 98 TYR A N 1
ATOM 789 C CA . TYR A 1 98 ? -1.194 7.867 -3.719 1 98.81 98 TYR A CA 1
ATOM 790 C C . TYR A 1 98 ? -2.475 8.281 -4.434 1 98.81 98 TYR A C 1
ATOM 792 O O . TYR A 1 98 ? -2.496 8.391 -5.664 1 98.81 98 TYR A O 1
ATOM 800 N N . MET A 1 99 ? -3.529 8.453 -3.664 1 98.88 99 MET A N 1
ATOM 801 C CA . MET A 1 99 ? -4.82 8.812 -4.242 1 98.88 99 MET A CA 1
ATOM 802 C C . MET A 1 99 ? -4.746 10.18 -4.914 1 98.88 99 MET A C 1
ATOM 804 O O . MET A 1 99 ? -5.309 10.383 -5.992 1 98.88 99 MET A O 1
ATOM 808 N N . VAL A 1 100 ? -4.039 11.109 -4.273 1 98.94 100 VAL A N 1
ATOM 809 C CA . VAL A 1 100 ? -3.812 12.43 -4.859 1 98.94 100 VAL A CA 1
ATOM 810 C C . VAL A 1 100 ? -3.094 12.281 -6.199 1 98.94 100 VAL A C 1
ATOM 812 O O . VAL A 1 100 ? -3.533 12.828 -7.211 1 98.94 100 VAL A O 1
ATOM 815 N N . SER A 1 101 ? -2.027 11.539 -6.188 1 98.88 101 SER A N 1
ATOM 816 C CA . SER A 1 101 ? -1.206 11.359 -7.379 1 98.88 101 SER A CA 1
ATOM 817 C C . SER A 1 101 ? -2.01 10.734 -8.516 1 98.88 101 SER A C 1
ATOM 819 O O . SER A 1 101 ? -1.912 11.172 -9.664 1 98.88 101 SER A O 1
ATOM 821 N N . GLU A 1 102 ? -2.764 9.656 -8.211 1 98.69 102 GLU A N 1
ATOM 822 C CA . GLU A 1 102 ? -3.555 8.977 -9.242 1 98.69 102 GLU A CA 1
ATOM 823 C C . GLU A 1 102 ? -4.598 9.914 -9.836 1 98.69 102 GLU A C 1
ATOM 825 O O . GLU A 1 102 ? -4.812 9.922 -11.055 1 98.69 102 GLU A O 1
ATOM 830 N N . LEU A 1 103 ? -5.254 10.742 -9.008 1 98.88 103 LEU A N 1
ATOM 831 C CA . LEU A 1 103 ? -6.262 11.672 -9.5 1 98.88 103 LEU A CA 1
ATOM 832 C C . LEU A 1 103 ? -5.617 12.797 -10.305 1 98.88 103 LEU A C 1
ATOM 834 O O . LEU A 1 103 ? -6.211 13.289 -11.273 1 98.88 103 LEU A O 1
ATOM 838 N N . ILE A 1 104 ? -4.391 13.258 -9.906 1 98.88 104 ILE A N 1
ATOM 839 C CA . ILE A 1 104 ? -3.65 14.227 -10.711 1 98.88 104 ILE A CA 1
ATOM 840 C C . ILE A 1 104 ? -3.416 13.664 -12.109 1 98.88 104 ILE A C 1
ATOM 842 O O . ILE A 1 104 ? -3.646 14.344 -13.109 1 98.88 104 ILE A O 1
ATOM 846 N N . ARG A 1 105 ? -3.023 12.398 -12.195 1 98.12 105 ARG A N 1
ATOM 847 C CA . ARG A 1 105 ? -2.766 11.766 -13.484 1 98.12 105 ARG A CA 1
ATOM 848 C C . ARG A 1 105 ? -4.039 11.68 -14.32 1 98.12 105 ARG A C 1
ATOM 850 O O . ARG A 1 105 ? -4.008 11.875 -15.531 1 98.12 105 ARG A O 1
ATOM 857 N N . GLN A 1 106 ? -5.129 11.391 -13.68 1 98.19 106 GLN A N 1
ATOM 858 C CA . GLN A 1 106 ? -6.387 11.164 -14.383 1 98.19 106 GLN A CA 1
ATOM 859 C C . GLN A 1 106 ? -7.012 12.484 -14.82 1 98.19 106 GLN A C 1
ATOM 861 O O . GLN A 1 106 ? -7.652 12.555 -15.875 1 98.19 106 GLN A O 1
ATOM 866 N N . TRP A 1 107 ? -6.82 13.555 -14.016 1 98.62 107 TRP A N 1
ATOM 867 C CA . TRP A 1 107 ? -7.609 14.766 -14.203 1 98.62 107 TRP A CA 1
ATOM 868 C C . TRP A 1 107 ? -6.777 15.867 -14.867 1 98.62 107 TRP A C 1
ATOM 870 O O . TRP A 1 107 ? -7.223 17.016 -14.977 1 98.62 107 TRP A O 1
ATOM 880 N N . SER A 1 108 ? -5.543 15.562 -15.297 1 98.69 108 SER A N 1
ATOM 881 C CA . SER A 1 108 ? -4.688 16.547 -15.953 1 98.69 108 SER A CA 1
ATOM 882 C C . SER A 1 108 ? -3.67 15.859 -16.875 1 98.69 108 SER A C 1
ATOM 884 O O . SER A 1 108 ? -3.479 14.648 -16.797 1 98.69 108 SER A O 1
ATOM 886 N N . GLU A 1 109 ? -3.1 16.625 -17.703 1 98.19 109 GLU A N 1
ATOM 887 C CA . GLU A 1 109 ? -2.039 16.172 -18.594 1 98.19 109 GLU A CA 1
ATOM 888 C C . GLU A 1 109 ? -0.682 16.719 -18.172 1 98.19 109 GLU A C 1
ATOM 890 O O . GLU A 1 109 ? -0.61 17.672 -17.391 1 98.19 109 GLU A O 1
ATOM 895 N N . THR A 1 110 ? 0.378 16.078 -18.672 1 97.56 110 THR A N 1
ATOM 896 C CA . THR A 1 110 ? 1.731 16.547 -18.406 1 97.56 110 THR A CA 1
ATOM 897 C C . THR A 1 110 ? 1.866 18.031 -18.734 1 97.56 110 THR A C 1
ATOM 899 O O . THR A 1 110 ? 1.399 18.469 -19.797 1 97.56 110 THR A O 1
ATOM 902 N N . GLY A 1 111 ? 2.447 18.781 -17.812 1 98.31 111 GLY A N 1
ATOM 903 C CA . GLY A 1 111 ? 2.666 20.203 -18.047 1 98.31 111 GLY A CA 1
ATOM 904 C C . GLY A 1 111 ? 1.541 21.062 -17.516 1 98.31 111 GLY A C 1
ATOM 905 O O . GLY A 1 111 ? 1.726 22.266 -17.297 1 98.31 111 GLY A O 1
ATOM 906 N N . GLU A 1 112 ? 0.359 20.516 -17.234 1 98.81 112 GLU A N 1
ATOM 907 C CA . GLU A 1 112 ? -0.776 21.281 -16.719 1 98.81 112 GLU A CA 1
ATOM 908 C C . GLU A 1 112 ? -0.63 21.562 -15.234 1 98.81 112 GLU A C 1
ATOM 910 O O . GLU A 1 112 ? 0.245 21 -14.57 1 98.81 112 GLU A O 1
ATOM 915 N N . GLY A 1 113 ? -1.46 22.484 -14.82 1 98.75 113 GLY A N 1
ATOM 916 C CA . GLY A 1 113 ? -1.212 23.094 -13.523 1 98.75 113 GLY A CA 1
ATOM 917 C C . GLY A 1 113 ? -2.115 22.562 -12.43 1 98.75 113 GLY A C 1
ATOM 918 O O . GLY A 1 113 ? -3.281 22.25 -12.68 1 98.75 113 GLY A O 1
ATOM 919 N N . VAL A 1 114 ? -1.61 22.484 -11.219 1 98.94 114 VAL A N 1
ATOM 920 C CA . VAL A 1 114 ? -2.309 22.156 -9.977 1 98.94 114 VAL A CA 1
ATOM 921 C C . VAL A 1 114 ? -2.133 23.297 -8.977 1 98.94 114 VAL A C 1
ATOM 923 O O . VAL A 1 114 ? -1.008 23.625 -8.586 1 98.94 114 VAL A O 1
ATOM 926 N N . VAL A 1 115 ? -3.232 23.875 -8.523 1 98.88 115 VAL A N 1
ATOM 927 C CA . VAL A 1 115 ? -3.205 24.969 -7.562 1 98.88 115 VAL A CA 1
ATOM 928 C C . VAL A 1 115 ? -3.088 24.406 -6.145 1 98.88 115 VAL A C 1
ATOM 930 O O . VAL A 1 115 ? -3.785 23.453 -5.785 1 98.88 115 VAL A O 1
ATOM 933 N N . ILE A 1 116 ? -2.227 24.953 -5.391 1 98.81 116 ILE A N 1
ATOM 934 C CA . ILE A 1 116 ? -2.166 24.688 -3.957 1 98.81 116 ILE A CA 1
ATOM 935 C C . ILE A 1 116 ? -2.008 26.016 -3.201 1 98.81 116 ILE A C 1
ATOM 937 O O . ILE A 1 116 ? -1.452 26.969 -3.732 1 98.81 116 ILE A O 1
ATOM 941 N N . HIS A 1 117 ? -2.566 26.094 -2.043 1 98.81 117 HIS A N 1
ATOM 942 C CA . HIS A 1 117 ? -2.299 27.203 -1.137 1 98.81 117 HIS A CA 1
ATOM 943 C C . HIS A 1 117 ? -0.94 27.047 -0.46 1 98.81 117 HIS A C 1
ATOM 945 O O . HIS A 1 117 ? -0.609 25.969 0.035 1 98.81 117 HIS A O 1
ATOM 951 N N . THR A 1 118 ? -0.147 28.078 -0.406 1 98.38 118 THR A N 1
ATOM 952 C CA . THR A 1 118 ? 1.187 28.031 0.184 1 98.38 118 THR A CA 1
ATOM 953 C C . THR A 1 118 ? 1.263 28.922 1.419 1 98.38 118 THR A C 1
ATOM 955 O O . THR A 1 118 ? 0.561 29.938 1.506 1 98.38 118 THR A O 1
ATOM 958 N N . PRO A 1 119 ? 2.117 28.656 2.42 1 98.12 119 PRO A N 1
ATOM 959 C CA . PRO A 1 119 ? 2.959 27.453 2.463 1 98.12 119 PRO A CA 1
ATOM 960 C C . PRO A 1 119 ? 2.146 26.156 2.467 1 98.12 119 PRO A C 1
ATOM 962 O O . PRO A 1 119 ? 0.988 26.156 2.891 1 98.12 119 PRO A O 1
ATOM 965 N N . ALA A 1 120 ? 2.764 25.094 1.907 1 98.12 120 ALA A N 1
ATOM 966 C CA . ALA A 1 120 ? 2 23.859 1.727 1 98.12 120 ALA A CA 1
ATOM 967 C C . ALA A 1 120 ? 2.77 22.656 2.264 1 98.12 120 ALA A C 1
ATOM 969 O O . ALA A 1 120 ? 3.996 22.688 2.377 1 98.12 120 ALA A O 1
ATOM 970 N N . TYR A 1 121 ? 2.018 21.641 2.584 1 96.88 121 TYR A N 1
ATOM 971 C CA . TYR A 1 121 ? 2.604 20.344 2.895 1 96.88 121 TYR A CA 1
ATOM 972 C C . TYR A 1 121 ? 3.59 19.922 1.814 1 96.88 121 TYR A C 1
ATOM 974 O O . TYR A 1 121 ? 3.266 19.938 0.625 1 96.88 121 TYR A O 1
ATOM 982 N N . ASP A 1 122 ? 4.734 19.5 2.164 1 95 122 ASP A N 1
ATOM 983 C CA . ASP A 1 122 ? 5.852 19.344 1.238 1 95 122 ASP A CA 1
ATOM 984 C C . ASP A 1 122 ? 5.594 18.203 0.254 1 95 122 ASP A C 1
ATOM 986 O O . ASP A 1 122 ? 6.07 18.234 -0.881 1 95 122 ASP A O 1
ATOM 990 N N . ALA A 1 123 ? 4.84 17.188 0.643 1 96.19 123 ALA A N 1
ATOM 991 C CA . ALA A 1 123 ? 4.559 16.062 -0.234 1 96.19 123 ALA A CA 1
ATOM 992 C C . ALA A 1 123 ? 3.715 16.484 -1.432 1 96.19 123 ALA A C 1
ATOM 994 O O . ALA A 1 123 ? 3.719 15.828 -2.471 1 96.19 123 ALA A O 1
ATOM 995 N N . PHE A 1 124 ? 2.93 17.594 -1.337 1 98.5 124 PHE A N 1
ATOM 996 C CA . PHE A 1 124 ? 2.141 18.078 -2.465 1 98.5 124 PHE A CA 1
ATOM 997 C C . PHE A 1 124 ? 3.043 18.453 -3.637 1 98.5 124 PHE A C 1
ATOM 999 O O . PHE A 1 124 ? 2.764 18.078 -4.781 1 98.5 124 PHE A O 1
ATOM 1006 N N . TYR A 1 125 ? 4.137 19.172 -3.322 1 97.94 125 TYR A N 1
ATOM 1007 C CA . TYR A 1 125 ? 5.074 19.562 -4.371 1 97.94 125 TYR A CA 1
ATOM 1008 C C . TYR A 1 125 ? 5.641 18.344 -5.078 1 97.94 125 TYR A C 1
ATOM 1010 O O . TYR A 1 125 ? 5.684 18.297 -6.309 1 97.94 125 TYR A O 1
ATOM 1018 N N . LYS A 1 126 ? 6.039 17.375 -4.301 1 97.31 126 LYS A N 1
ATOM 1019 C CA . LYS A 1 126 ? 6.66 16.172 -4.836 1 97.31 126 LYS A CA 1
ATOM 1020 C C . LYS A 1 126 ? 5.668 15.367 -5.672 1 97.31 126 LYS A C 1
ATOM 1022 O O . LYS A 1 126 ? 6.023 14.836 -6.723 1 97.31 126 LYS A O 1
ATOM 1027 N N . ALA A 1 127 ? 4.422 15.227 -5.219 1 98.38 127 ALA A N 1
ATOM 1028 C CA . ALA A 1 127 ? 3.389 14.5 -5.957 1 98.38 127 ALA A CA 1
ATOM 1029 C C . ALA A 1 127 ? 3.094 15.172 -7.293 1 98.38 127 ALA A C 1
ATOM 1031 O O . ALA A 1 127 ? 2.998 14.508 -8.328 1 98.38 127 ALA A O 1
ATOM 1032 N N . ILE A 1 128 ? 2.941 16.531 -7.293 1 98.75 128 ILE A N 1
ATOM 1033 C CA . ILE A 1 128 ? 2.607 17.297 -8.492 1 98.75 128 ILE A CA 1
ATOM 1034 C C . ILE A 1 128 ? 3.764 17.219 -9.492 1 98.75 128 ILE A C 1
ATOM 1036 O O . ILE A 1 128 ? 3.574 16.828 -10.641 1 98.75 128 ILE A O 1
ATOM 1040 N N . GLU A 1 129 ? 4.965 17.531 -8.977 1 98.38 129 GLU A N 1
ATOM 1041 C CA . GLU A 1 129 ? 6.137 17.578 -9.852 1 98.38 129 GLU A CA 1
ATOM 1042 C C . GLU A 1 129 ? 6.555 16.172 -10.289 1 98.38 129 GLU A C 1
ATOM 1044 O O . GLU A 1 129 ? 7.02 15.984 -11.414 1 98.38 129 GLU A O 1
ATOM 1049 N N . GLY A 1 130 ? 6.359 15.234 -9.414 1 97.62 130 GLY A N 1
ATOM 1050 C CA . GLY A 1 130 ? 6.668 13.852 -9.75 1 97.62 130 GLY A CA 1
ATOM 1051 C C . GLY A 1 130 ? 5.801 13.305 -10.867 1 97.62 130 GLY A C 1
ATOM 1052 O O . GLY A 1 130 ? 6.195 12.367 -11.562 1 97.62 130 GLY A O 1
ATOM 1053 N N . ASN A 1 131 ? 4.637 13.797 -11.023 1 98.06 131 ASN A N 1
ATOM 1054 C CA . ASN A 1 131 ? 3.75 13.406 -12.109 1 98.06 131 ASN A CA 1
ATOM 1055 C C . ASN A 1 131 ? 3.861 14.359 -13.297 1 98.06 131 ASN A C 1
ATOM 1057 O O . ASN A 1 131 ? 2.982 14.391 -14.156 1 98.06 131 ASN A O 1
ATOM 1061 N N . GLN A 1 132 ? 4.926 15.188 -13.242 1 97.94 132 GLN A N 1
ATOM 1062 C CA . GLN A 1 132 ? 5.277 16.078 -14.344 1 97.94 132 GLN A CA 1
ATOM 1063 C C . GLN A 1 132 ? 4.184 17.109 -14.594 1 97.94 132 GLN A C 1
ATOM 1065 O O . GLN A 1 132 ? 3.838 17.391 -15.742 1 97.94 132 GLN A O 1
ATOM 1070 N N . ARG A 1 133 ? 3.543 17.516 -13.523 1 98.81 133 ARG A N 1
ATOM 1071 C CA . ARG A 1 133 ? 2.629 18.656 -13.555 1 98.81 133 ARG A CA 1
ATOM 1072 C C . ARG A 1 133 ? 3.277 19.891 -12.945 1 98.81 133 ARG A C 1
ATOM 1074 O O . ARG A 1 133 ? 4.359 19.812 -12.359 1 98.81 133 ARG A O 1
ATOM 1081 N N . THR A 1 134 ? 2.641 21.016 -13.086 1 98.69 134 THR A N 1
ATOM 1082 C CA . THR A 1 134 ? 3.201 22.297 -12.633 1 98.69 134 THR A CA 1
ATOM 1083 C C . THR A 1 134 ? 2.461 22.797 -11.398 1 98.69 134 THR A C 1
ATOM 1085 O O . THR A 1 134 ? 1.231 22.875 -11.391 1 98.69 134 THR A O 1
ATOM 1088 N N . VAL A 1 135 ? 3.186 23.156 -10.375 1 98.69 135 VAL A N 1
ATOM 1089 C CA . VAL A 1 135 ? 2.607 23.766 -9.18 1 98.69 135 VAL A CA 1
ATOM 1090 C C . VAL A 1 135 ? 2.201 25.203 -9.477 1 98.69 135 VAL A C 1
ATOM 1092 O O . VAL A 1 135 ? 2.994 25.984 -10.016 1 98.69 135 VAL A O 1
ATOM 1095 N N . MET A 1 136 ? 1.014 25.547 -9.188 1 98.75 136 MET A N 1
ATOM 1096 C CA . MET A 1 136 ? 0.505 26.906 -9.258 1 98.75 136 MET A CA 1
ATOM 1097 C C . MET A 1 136 ? 0.155 27.422 -7.867 1 98.75 136 MET A C 1
ATOM 1099 O O . MET A 1 136 ? -0.981 27.281 -7.41 1 98.75 136 MET A O 1
ATOM 1103 N N . PRO A 1 137 ? 1.017 28.141 -7.242 1 98.5 137 PRO A N 1
ATOM 1104 C CA . PRO A 1 137 ? 0.837 28.516 -5.84 1 98.5 137 PRO A CA 1
ATOM 1105 C C . PRO A 1 137 ? -0.057 29.75 -5.672 1 98.5 137 PRO A C 1
ATOM 1107 O O . PRO A 1 137 ? -0.003 30.672 -6.484 1 98.5 137 PRO A O 1
ATOM 1110 N N . VAL A 1 138 ? -0.858 29.734 -4.711 1 98.69 138 VAL A N 1
ATOM 1111 C CA . VAL A 1 138 ? -1.584 30.891 -4.191 1 98.69 138 VAL A CA 1
ATOM 1112 C C . VAL A 1 138 ? -1.258 31.078 -2.713 1 98.69 138 VAL A C 1
ATOM 1114 O O . VAL A 1 138 ? -1.786 30.375 -1.856 1 98.69 138 VAL A O 1
ATOM 1117 N N . ALA A 1 139 ? -0.512 32.062 -2.416 1 98.38 139 ALA A N 1
ATOM 1118 C CA . ALA A 1 139 ? -0.015 32.281 -1.059 1 98.38 139 ALA A CA 1
ATOM 1119 C C . ALA A 1 139 ? -1.135 32.75 -0.13 1 98.38 139 ALA A C 1
ATOM 1121 O O . ALA A 1 139 ? -1.928 33.625 -0.49 1 98.38 139 ALA A O 1
ATOM 1122 N N . LEU A 1 140 ? -1.197 32.094 0.992 1 98.31 140 LEU A N 1
ATOM 1123 C CA . LEU A 1 140 ? -2.055 32.594 2.062 1 98.31 140 LEU A CA 1
ATOM 1124 C C . LEU A 1 140 ? -1.444 33.812 2.717 1 98.31 140 LEU A C 1
ATOM 1126 O O . LEU A 1 140 ? -0.22 33.969 2.781 1 98.31 140 LEU A O 1
ATOM 1130 N N . GLU A 1 141 ? -2.338 34.656 3.141 1 96.38 141 GLU A N 1
ATOM 1131 C CA . GLU A 1 141 ? -1.904 35.875 3.803 1 96.38 141 GLU A CA 1
ATOM 1132 C C . GLU A 1 141 ? -2.107 35.812 5.312 1 96.38 141 GLU A C 1
ATOM 1134 O O . GLU A 1 141 ? -3.188 35.438 5.781 1 96.38 141 GLU A O 1
ATOM 1139 N N . LYS A 1 142 ? -1.051 36.125 5.996 1 94.94 142 LYS A N 1
ATOM 1140 C CA . LYS A 1 142 ? -1.14 36.156 7.453 1 94.94 142 LYS A CA 1
ATOM 1141 C C . LYS A 1 142 ? -1.608 37.5 7.945 1 94.94 142 LYS A C 1
ATOM 1143 O O . LYS A 1 142 ? -1.026 38.531 7.59 1 94.94 142 LYS A O 1
ATOM 1148 N N . GLN A 1 143 ? -2.641 37.5 8.711 1 91.12 143 GLN A N 1
ATOM 1149 C CA . GLN A 1 143 ? -3.146 38.688 9.367 1 91.12 143 GLN A CA 1
ATOM 1150 C C . GLN A 1 143 ? -3.201 38.531 10.883 1 91.12 143 GLN A C 1
ATOM 1152 O O . GLN A 1 143 ? -2.852 37.469 11.398 1 91.12 143 GLN A O 1
ATOM 1157 N N . ALA A 1 144 ? -3.588 39.562 11.586 1 85.38 144 ALA A N 1
ATOM 1158 C CA . ALA A 1 144 ? -3.605 39.531 13.047 1 85.38 144 ALA A CA 1
ATOM 1159 C C . ALA A 1 144 ? -4.523 38.438 13.562 1 85.38 144 ALA A C 1
ATOM 1161 O O . ALA A 1 144 ? -4.238 37.812 14.578 1 85.38 144 ALA A O 1
ATOM 1162 N N . ASP A 1 145 ? -5.523 38.219 12.781 1 85.12 145 ASP A N 1
ATOM 1163 C CA . ASP A 1 145 ? -6.543 37.312 13.289 1 85.12 145 ASP A CA 1
ATOM 1164 C C . ASP A 1 145 ? -6.465 35.938 12.578 1 85.12 145 ASP A C 1
ATOM 1166 O O . ASP A 1 145 ? -7.402 35.156 12.656 1 85.12 145 ASP A O 1
ATOM 1170 N N . GLY A 1 146 ? -5.371 35.75 11.898 1 90.75 146 GLY A N 1
ATOM 1171 C CA . GLY A 1 146 ? -5.254 34.438 11.305 1 90.75 146 GLY A CA 1
ATOM 1172 C C . GLY A 1 146 ? -4.812 34.469 9.859 1 90.75 146 GLY A C 1
ATOM 1173 O O . GLY A 1 146 ? -4.152 35.406 9.422 1 90.75 146 GLY A O 1
ATOM 1174 N N . TRP A 1 147 ? -5.055 33.344 9.125 1 95.69 147 TRP A N 1
ATOM 1175 C CA . TRP A 1 147 ? -4.629 33.188 7.738 1 95.69 147 TRP A CA 1
ATOM 1176 C C . TRP A 1 147 ? -5.805 33.375 6.785 1 95.69 147 TRP A C 1
ATOM 1178 O O . TRP A 1 147 ? -6.922 32.938 7.066 1 95.69 147 TRP A O 1
ATOM 1188 N N . PHE A 1 148 ? -5.52 34.031 5.648 1 95.44 148 PHE A N 1
ATOM 1189 C CA . PHE A 1 148 ? -6.578 34.375 4.699 1 95.44 148 PHE A CA 1
ATOM 1190 C C . PHE A 1 148 ? -6.137 34.062 3.273 1 95.44 148 PHE A C 1
ATOM 1192 O O . PHE A 1 148 ? -4.969 34.219 2.93 1 95.44 148 PHE A O 1
ATOM 1199 N N . CYS A 1 149 ? -7.082 33.656 2.496 1 97.88 149 CYS A N 1
ATOM 1200 C CA . CYS A 1 149 ? -6.879 33.5 1.06 1 97.88 149 CYS A CA 1
ATOM 1201 C C . CYS A 1 149 ? -7.469 34.688 0.303 1 97.88 149 CYS A C 1
ATOM 1203 O O . CYS A 1 149 ? -8.648 35 0.464 1 97.88 149 CYS A O 1
ATOM 1205 N N . ASP A 1 150 ? -6.652 35.375 -0.428 1 98.12 150 ASP A N 1
ATOM 1206 C CA . ASP A 1 150 ? -7.176 36.375 -1.37 1 98.12 150 ASP A CA 1
ATOM 1207 C C . ASP A 1 150 ? -7.902 35.688 -2.529 1 98.12 150 ASP A C 1
ATOM 1209 O O . ASP A 1 150 ? -7.266 35.188 -3.469 1 98.12 150 ASP A O 1
ATOM 1213 N N . MET A 1 151 ? -9.195 35.812 -2.535 1 98.44 151 MET A N 1
ATOM 1214 C CA . MET A 1 151 ? -10 35.094 -3.502 1 98.44 151 MET A CA 1
ATOM 1215 C C . MET A 1 151 ? -9.82 35.656 -4.906 1 98.44 151 MET A C 1
ATOM 1217 O O . MET A 1 151 ? -10.008 34.938 -5.895 1 98.44 151 MET A O 1
ATOM 1221 N N . GLY A 1 152 ? -9.508 36.938 -4.973 1 98.44 152 GLY A N 1
ATOM 1222 C CA . GLY A 1 152 ? -9.18 37.469 -6.273 1 98.44 152 GLY A CA 1
ATOM 1223 C C . GLY A 1 152 ? -7.922 36.875 -6.875 1 98.44 152 GLY A C 1
ATOM 1224 O O . GLY A 1 152 ? -7.887 36.562 -8.07 1 98.44 152 GLY A O 1
ATOM 1225 N N . LYS A 1 153 ? -6.91 36.75 -6.055 1 98.5 153 LYS A N 1
ATOM 1226 C CA . LYS A 1 153 ? -5.68 36.094 -6.504 1 98.5 153 LYS A CA 1
ATOM 1227 C C . LYS A 1 153 ? -5.926 34.625 -6.867 1 98.5 153 LYS A C 1
ATOM 1229 O O . LYS A 1 153 ? -5.379 34.125 -7.852 1 98.5 153 LYS A O 1
ATOM 1234 N N . LEU A 1 154 ? -6.715 34 -6.086 1 98.81 154 LEU A N 1
ATOM 1235 C CA . LEU A 1 154 ? -7.07 32.625 -6.379 1 98.81 154 LEU A CA 1
ATOM 1236 C C . LEU A 1 154 ? -7.777 32.531 -7.723 1 98.81 154 LEU A C 1
ATOM 1238 O O . LEU A 1 154 ? -7.438 31.656 -8.539 1 98.81 154 LEU A O 1
ATOM 1242 N N . GLU A 1 155 ? -8.727 33.344 -7.938 1 98.81 155 GLU A N 1
ATOM 1243 C CA . GLU A 1 155 ? -9.477 33.281 -9.188 1 98.81 155 GLU A CA 1
ATOM 1244 C C . GLU A 1 155 ? -8.562 33.531 -10.391 1 98.81 155 GLU A C 1
ATOM 1246 O O . GLU A 1 155 ? -8.742 32.906 -11.438 1 98.81 155 GLU A O 1
ATOM 1251 N N . ALA A 1 156 ? -7.664 34.469 -10.211 1 98.81 156 ALA A N 1
ATOM 1252 C CA . ALA A 1 156 ? -6.738 34.781 -11.297 1 98.81 156 ALA A CA 1
ATOM 1253 C C . ALA A 1 156 ? -5.949 33.531 -11.711 1 98.81 156 ALA A C 1
ATOM 1255 O O . ALA A 1 156 ? -5.672 33.312 -12.891 1 98.81 156 ALA A O 1
ATOM 1256 N N . VAL A 1 157 ? -5.555 32.719 -10.75 1 98.81 157 VAL A N 1
ATOM 1257 C CA . VAL A 1 157 ? -4.801 31.516 -11.031 1 98.81 157 VAL A CA 1
ATOM 1258 C C . VAL A 1 157 ? -5.73 30.453 -11.617 1 98.81 157 VAL A C 1
ATOM 1260 O O . VAL A 1 157 ? -5.387 29.781 -12.594 1 98.81 157 VAL A O 1
ATOM 1263 N N . LEU A 1 158 ? -6.906 30.297 -11.094 1 98.75 158 LEU A N 1
ATOM 1264 C CA . LEU A 1 158 ? -7.879 29.312 -11.547 1 98.75 158 LEU A CA 1
ATOM 1265 C C . LEU A 1 158 ? -8.312 29.594 -12.984 1 98.75 158 LEU A C 1
ATOM 1267 O O . LEU A 1 158 ? -8.641 28.672 -13.734 1 98.75 158 LEU A O 1
ATOM 1271 N N . ALA A 1 159 ? -8.297 30.844 -13.367 1 98.69 159 ALA A N 1
ATOM 1272 C CA . ALA A 1 159 ? -8.797 31.266 -14.672 1 98.69 159 ALA A CA 1
ATOM 1273 C C . ALA A 1 159 ? -7.797 30.938 -15.773 1 98.69 159 ALA A C 1
ATOM 1275 O O . ALA A 1 159 ? -8.133 30.969 -16.953 1 98.69 159 ALA A O 1
ATOM 1276 N N . LYS A 1 160 ? -6.555 30.672 -15.367 1 98.62 160 LYS A N 1
ATOM 1277 C CA . LYS A 1 160 ? -5.566 30.297 -16.375 1 98.62 160 LYS A CA 1
ATOM 1278 C C . LYS A 1 160 ? -5.949 28.984 -17.078 1 98.62 160 LYS A C 1
ATOM 1280 O O . LYS A 1 160 ? -6.344 28.016 -16.422 1 98.62 160 LYS A O 1
ATOM 1285 N N . PRO A 1 161 ? -5.746 28.953 -18.406 1 98 161 PRO A N 1
ATOM 1286 C CA . PRO A 1 161 ? -6.18 27.766 -19.156 1 98 161 PRO A CA 1
ATOM 1287 C C . PRO A 1 161 ? -5.43 26.5 -18.75 1 98 161 PRO A C 1
ATOM 1289 O O . PRO A 1 161 ? -5.973 25.406 -18.875 1 98 161 PRO A O 1
ATOM 1292 N N . GLU A 1 162 ? -4.25 26.625 -18.266 1 98.19 162 GLU A N 1
ATOM 1293 C CA . GLU A 1 162 ? -3.445 25.469 -17.922 1 98.19 162 GLU A CA 1
ATOM 1294 C C . GLU A 1 162 ? -3.824 24.922 -16.547 1 98.19 162 GLU A C 1
ATOM 1296 O O . GLU A 1 162 ? -3.432 23.812 -16.188 1 98.19 162 GLU A O 1
ATOM 1301 N N . CYS A 1 163 ? -4.559 25.641 -15.766 1 98.69 163 CYS A N 1
ATOM 1302 C CA . CYS A 1 163 ? -4.969 25.188 -14.438 1 98.69 163 CYS A CA 1
ATOM 1303 C C . CYS A 1 163 ? -6.102 24.188 -14.523 1 98.69 163 CYS A C 1
ATOM 1305 O O . CYS A 1 163 ? -7.18 24.5 -15.031 1 98.69 163 CYS A O 1
ATOM 1307 N N . LYS A 1 164 ? -5.887 22.969 -14.008 1 98.81 164 LYS A N 1
ATOM 1308 C CA . LYS A 1 164 ? -6.887 21.922 -14.18 1 98.81 164 LYS A CA 1
ATOM 1309 C C . LYS A 1 164 ? -7.395 21.406 -12.836 1 98.81 164 LYS A C 1
ATOM 1311 O O . LYS A 1 164 ? -8.516 20.906 -12.734 1 98.81 164 LYS A O 1
ATOM 1316 N N . ILE A 1 165 ? -6.582 21.516 -11.805 1 98.94 165 ILE A N 1
ATOM 1317 C CA . ILE A 1 165 ? -6.906 20.922 -10.508 1 98.94 165 ILE A CA 1
ATOM 1318 C C . ILE A 1 165 ? -6.605 21.922 -9.391 1 98.94 165 ILE A C 1
ATOM 1320 O O . ILE A 1 165 ? -5.613 22.656 -9.453 1 98.94 165 ILE A O 1
ATOM 1324 N N . MET A 1 166 ? -7.422 22.047 -8.406 1 98.94 166 MET A N 1
ATOM 1325 C CA . MET A 1 166 ? -7.074 22.609 -7.102 1 98.94 166 MET A CA 1
ATOM 1326 C C . MET A 1 166 ? -6.914 21.5 -6.062 1 98.94 166 MET A C 1
ATOM 1328 O O . MET A 1 166 ? -7.852 20.75 -5.801 1 98.94 166 MET A O 1
ATOM 1332 N N . LEU A 1 167 ? -5.77 21.328 -5.598 1 98.94 167 LEU A N 1
ATOM 1333 C CA . LEU A 1 167 ? -5.484 20.453 -4.465 1 98.94 167 LEU A CA 1
ATOM 1334 C C . LEU A 1 167 ? -5.637 21.203 -3.146 1 98.94 167 LEU A C 1
ATOM 1336 O O . LEU A 1 167 ? -4.707 21.875 -2.695 1 98.94 167 LEU A O 1
ATOM 1340 N N . LEU A 1 168 ? -6.785 21.047 -2.559 1 98.94 168 LEU A N 1
ATOM 1341 C CA . LEU A 1 168 ? -7.172 21.766 -1.35 1 98.94 168 LEU A CA 1
ATOM 1342 C C . LEU A 1 168 ? -6.738 21.016 -0.101 1 98.94 168 LEU A C 1
ATOM 1344 O O . LEU A 1 168 ? -7.043 19.828 0.043 1 98.94 168 LEU A O 1
ATOM 1348 N N . CYS A 1 169 ? -5.941 21.625 0.647 1 98.81 169 CYS A N 1
ATOM 1349 C CA . CYS A 1 169 ? -5.582 21.094 1.963 1 98.81 169 CYS A CA 1
ATOM 1350 C C . CYS A 1 169 ? -6.527 21.625 3.033 1 98.81 169 CYS A C 1
ATOM 1352 O O . CYS A 1 169 ? -6.512 22.828 3.35 1 98.81 169 CYS A O 1
ATOM 1354 N N . SER A 1 170 ? -7.363 20.766 3.637 1 98.62 170 SER A N 1
ATOM 1355 C CA . SER A 1 170 ? -8.422 21.219 4.527 1 98.62 170 SER A CA 1
ATOM 1356 C C . SER A 1 170 ? -8.625 20.25 5.688 1 98.62 170 SER A C 1
ATOM 1358 O O . SER A 1 170 ? -9.195 19.172 5.504 1 98.62 170 SER A O 1
ATOM 1360 N N . PRO A 1 171 ? -8.289 20.656 6.91 1 97.88 171 PRO A N 1
ATOM 1361 C CA . PRO A 1 171 ? -7.629 21.906 7.316 1 97.88 171 PRO A CA 1
ATOM 1362 C C . PRO A 1 171 ? -6.234 22.047 6.711 1 97.88 171 PRO A C 1
ATOM 1364 O O . PRO A 1 171 ? -5.656 21.078 6.23 1 97.88 171 PRO A O 1
ATOM 1367 N N . GLN A 1 172 ? -5.793 23.297 6.734 1 98.25 172 GLN A N 1
ATOM 1368 C CA . GLN A 1 172 ? -4.609 23.641 5.953 1 98.25 172 GLN A CA 1
ATOM 1369 C C . GLN A 1 172 ? -3.332 23.375 6.746 1 98.25 172 GLN A C 1
ATOM 1371 O O . GLN A 1 172 ? -3.211 23.797 7.895 1 98.25 172 GLN A O 1
ATOM 1376 N N . ASN A 1 173 ? -2.453 22.594 6.34 1 98.06 173 ASN A N 1
ATOM 1377 C CA . ASN A 1 173 ? -1.109 22.328 6.84 1 98.06 173 ASN A CA 1
ATOM 1378 C C . ASN A 1 173 ? -0.047 23.031 6.004 1 98.06 173 ASN A C 1
ATOM 1380 O O . ASN A 1 173 ? 0.005 22.859 4.785 1 98.06 173 ASN A O 1
ATOM 1384 N N . PRO A 1 174 ? 0.673 23.906 6.586 1 98.06 174 PRO A N 1
ATOM 1385 C CA . PRO A 1 174 ? 1.106 23.891 7.984 1 98.06 174 PRO A CA 1
ATOM 1386 C C . PRO A 1 174 ? 0.445 24.984 8.82 1 98.06 174 PRO A C 1
ATOM 1388 O O . PRO A 1 174 ? 0.653 25.047 10.031 1 98.06 174 PRO A O 1
ATOM 1391 N N . THR A 1 175 ? -0.412 25.812 8.305 1 97.81 175 THR A N 1
ATOM 1392 C CA . THR A 1 175 ? -0.874 27.016 9 1 97.81 175 THR A CA 1
ATOM 1393 C C . THR A 1 175 ? -1.871 26.656 10.094 1 97.81 175 THR A C 1
ATOM 1395 O O . THR A 1 175 ? -2.078 27.422 11.031 1 97.81 175 THR A O 1
ATOM 1398 N N . GLY A 1 176 ? -2.52 25.516 9.867 1 96.69 176 GLY A N 1
ATOM 1399 C CA . GLY A 1 176 ? -3.561 25.125 10.805 1 96.69 176 GLY A CA 1
ATOM 1400 C C . GLY A 1 176 ? -4.887 25.812 10.547 1 96.69 176 GLY A C 1
ATOM 1401 O O . GLY A 1 176 ? -5.816 25.703 11.352 1 96.69 176 GLY A O 1
ATOM 1402 N N . LYS A 1 177 ? -5.02 26.469 9.469 1 96.56 177 LYS A N 1
ATOM 1403 C CA . LYS A 1 177 ? -6.242 27.203 9.133 1 96.56 177 LYS A CA 1
ATOM 1404 C C . LYS A 1 177 ? -7.41 26.234 8.914 1 96.56 177 LYS A C 1
ATOM 1406 O O . LYS A 1 177 ? -7.25 25.203 8.266 1 96.56 177 LYS A O 1
ATOM 1411 N N . VAL A 1 178 ? -8.547 26.547 9.508 1 97.44 178 VAL A N 1
ATOM 1412 C CA . VAL A 1 178 ? -9.82 25.891 9.211 1 97.44 178 VAL A CA 1
ATOM 1413 C C . VAL A 1 178 ? -10.656 26.781 8.289 1 97.44 178 VAL A C 1
ATOM 1415 O O . VAL A 1 178 ? -10.938 27.938 8.625 1 97.44 178 VAL A O 1
ATOM 1418 N N . TRP A 1 179 ? -10.984 26.297 7.133 1 97.69 179 TRP A N 1
ATOM 1419 C CA . TRP A 1 179 ? -11.727 27.078 6.152 1 97.69 179 TRP A CA 1
ATOM 1420 C C . TRP A 1 179 ? -13.172 27.297 6.609 1 97.69 179 TRP A C 1
ATOM 1422 O O . TRP A 1 179 ? -13.797 26.375 7.133 1 97.69 179 TRP A O 1
ATOM 1432 N N . THR A 1 180 ? -13.664 28.484 6.453 1 95.88 180 THR A N 1
ATOM 1433 C CA . THR A 1 180 ? -15.055 28.766 6.762 1 95.88 180 THR A CA 1
ATOM 1434 C C . THR A 1 180 ? -15.969 28.297 5.633 1 95.88 180 THR A C 1
ATOM 1436 O O . THR A 1 180 ? -15.5 28.047 4.516 1 95.88 180 THR A O 1
ATOM 1439 N N . CYS A 1 181 ? -17.219 28.172 5.914 1 96.94 181 CYS A N 1
ATOM 1440 C CA . CYS A 1 181 ? -18.188 27.781 4.906 1 96.94 181 CYS A CA 1
ATOM 1441 C C . CYS A 1 181 ? -18.188 28.75 3.732 1 96.94 181 CYS A C 1
ATOM 1443 O O . CYS A 1 181 ? -18.219 28.328 2.574 1 96.94 181 CYS A O 1
ATOM 1445 N N . ASP A 1 182 ? -18.125 30.047 4.039 1 97.62 182 ASP A N 1
ATOM 1446 C CA . ASP A 1 182 ? -18.141 31.062 2.996 1 97.62 182 ASP A CA 1
ATOM 1447 C C . ASP A 1 182 ? -16.922 30.922 2.076 1 97.62 182 ASP A C 1
ATOM 1449 O O . ASP A 1 182 ? -17.062 31 0.852 1 97.62 182 ASP A O 1
ATOM 1453 N N . GLU A 1 183 ? -15.758 30.766 2.633 1 97.88 183 GLU A N 1
ATOM 1454 C CA . GLU A 1 183 ? -14.547 30.578 1.838 1 97.88 183 GLU A CA 1
ATOM 1455 C C . GLU A 1 183 ? -14.656 29.359 0.925 1 97.88 183 GLU A C 1
ATOM 1457 O O . GLU A 1 183 ? -14.312 29.438 -0.257 1 97.88 183 GLU A O 1
ATOM 1462 N N . LEU A 1 184 ? -15.141 28.266 1.465 1 98.56 184 LEU A N 1
ATOM 1463 C CA . LEU A 1 184 ? -15.258 27.031 0.71 1 98.56 184 LEU A CA 1
ATOM 1464 C C . LEU A 1 184 ? -16.281 27.172 -0.415 1 98.56 184 LEU A C 1
ATOM 1466 O O . LEU A 1 184 ? -16.062 26.656 -1.519 1 98.56 184 LEU A O 1
ATOM 1470 N N . GLU A 1 185 ? -17.375 27.812 -0.153 1 98.5 185 GLU A N 1
ATOM 1471 C CA . GLU A 1 185 ? -18.391 28.031 -1.172 1 98.5 185 GLU A CA 1
ATOM 1472 C C . GLU A 1 185 ? -17.859 28.891 -2.316 1 98.5 185 GLU A C 1
ATOM 1474 O O . GLU A 1 185 ? -18.141 28.625 -3.486 1 98.5 185 GLU A O 1
ATOM 1479 N N . ILE A 1 186 ? -17.141 29.922 -1.938 1 98.56 186 ILE A N 1
ATOM 1480 C CA . ILE A 1 186 ? -16.531 30.781 -2.955 1 98.56 186 ILE A CA 1
ATOM 1481 C C . ILE A 1 186 ? -15.562 29.953 -3.801 1 98.56 186 ILE A C 1
ATOM 1483 O O . ILE A 1 186 ? -15.57 30.047 -5.031 1 98.56 186 ILE A O 1
ATOM 1487 N N . MET A 1 187 ? -14.734 29.141 -3.158 1 98.62 187 MET A N 1
ATOM 1488 C CA . MET A 1 187 ? -13.789 28.297 -3.887 1 98.62 187 MET A CA 1
ATOM 1489 C C . MET A 1 187 ? -14.531 27.344 -4.816 1 98.62 187 MET A C 1
ATOM 1491 O O . MET A 1 187 ? -14.109 27.125 -5.957 1 98.62 187 MET A O 1
ATOM 1495 N N . ALA A 1 188 ? -15.602 26.734 -4.297 1 98.69 188 ALA A N 1
ATOM 1496 C CA . ALA A 1 188 ? -16.391 25.812 -5.105 1 98.69 188 ALA A CA 1
ATOM 1497 C C . ALA A 1 188 ? -16.953 26.5 -6.344 1 98.69 188 ALA A C 1
ATOM 1499 O O . ALA A 1 188 ? -16.922 25.938 -7.441 1 98.69 188 ALA A O 1
ATOM 1500 N N . ASP A 1 189 ? -17.453 27.688 -6.137 1 98.5 189 ASP A N 1
ATOM 1501 C CA . ASP A 1 189 ? -18.016 28.469 -7.234 1 98.5 189 ASP A CA 1
ATOM 1502 C C . ASP A 1 189 ? -16.938 28.812 -8.266 1 98.5 189 ASP A C 1
ATOM 1504 O O . ASP A 1 189 ? -17.172 28.672 -9.469 1 98.5 189 ASP A O 1
ATOM 1508 N N . LEU A 1 190 ? -15.82 29.312 -7.789 1 98.62 190 LEU A N 1
ATOM 1509 C CA . LEU A 1 190 ? -14.727 29.688 -8.672 1 98.62 190 LEU A CA 1
ATOM 1510 C C . LEU A 1 190 ? -14.234 28.5 -9.484 1 98.62 190 LEU A C 1
ATOM 1512 O O . LEU A 1 190 ? -14.008 28.609 -10.688 1 98.62 190 LEU A O 1
ATOM 1516 N N . CYS A 1 191 ? -14.055 27.328 -8.844 1 98.56 191 CYS A N 1
ATOM 1517 C CA . CYS A 1 191 ? -13.578 26.141 -9.531 1 98.56 191 CYS A CA 1
ATOM 1518 C C . CYS A 1 191 ? -14.578 25.688 -10.594 1 98.56 191 CYS A C 1
ATOM 1520 O O . CYS A 1 191 ? -14.188 25.328 -11.703 1 98.56 191 CYS A O 1
ATOM 1522 N N . GLU A 1 192 ? -15.844 25.703 -10.266 1 98.12 192 GLU A N 1
ATOM 1523 C CA . GLU A 1 192 ? -16.875 25.344 -11.234 1 98.12 192 GLU A CA 1
ATOM 1524 C C . GLU A 1 192 ? -16.859 26.281 -12.438 1 98.12 192 GLU A C 1
ATOM 1526 O O . GLU A 1 192 ? -16.906 25.828 -13.578 1 98.12 192 GLU A O 1
ATOM 1531 N N . ARG A 1 193 ? -16.797 27.562 -12.156 1 97.81 193 ARG A N 1
ATOM 1532 C CA . ARG A 1 193 ? -16.828 28.578 -13.195 1 97.81 193 ARG A CA 1
ATOM 1533 C C . ARG A 1 193 ? -15.664 28.422 -14.164 1 97.81 193 ARG A C 1
ATOM 1535 O O . ARG A 1 193 ? -15.812 28.656 -15.367 1 97.81 193 ARG A O 1
ATOM 1542 N N . HIS A 1 194 ? -14.57 28.016 -13.695 1 98.31 194 HIS A N 1
ATOM 1543 C CA . HIS A 1 194 ? -13.375 27.984 -14.531 1 98.31 194 HIS A CA 1
ATOM 1544 C C . HIS A 1 194 ? -13.039 26.547 -14.945 1 98.31 194 HIS A C 1
ATOM 1546 O O . HIS A 1 194 ? -12 26.297 -15.562 1 98.31 194 HIS A O 1
ATOM 1552 N N . GLY A 1 195 ? -13.883 25.562 -14.602 1 97.94 195 GLY A N 1
ATOM 1553 C CA . GLY A 1 195 ? -13.711 24.188 -15.023 1 97.94 195 GLY A CA 1
ATOM 1554 C C . GLY A 1 195 ? -12.555 23.484 -14.328 1 97.94 195 GLY A C 1
ATOM 1555 O O . GLY A 1 195 ? -11.867 22.672 -14.938 1 97.94 195 GLY A O 1
ATOM 1556 N N . VAL A 1 196 ? -12.234 23.859 -13.133 1 98.69 196 VAL A N 1
ATOM 1557 C CA . VAL A 1 196 ? -11.156 23.281 -12.344 1 98.69 196 VAL A CA 1
ATOM 1558 C C . VAL A 1 196 ? -11.703 22.203 -11.414 1 98.69 196 VAL A C 1
ATOM 1560 O O . VAL A 1 196 ? -12.688 22.438 -10.703 1 98.69 196 VAL A O 1
ATOM 1563 N N . ARG A 1 197 ? -11.141 21 -11.414 1 98.69 197 ARG A N 1
ATOM 1564 C CA . ARG A 1 197 ? -11.555 19.922 -10.523 1 98.69 197 ARG A CA 1
ATOM 1565 C C . ARG A 1 197 ? -10.883 20.062 -9.156 1 98.69 197 ARG A C 1
ATOM 1567 O O . ARG A 1 197 ? -9.805 20.641 -9.047 1 98.69 197 ARG A O 1
ATOM 1574 N N . VAL A 1 198 ? -11.508 19.5 -8.109 1 98.94 198 VAL A N 1
ATOM 1575 C CA . VAL A 1 198 ? -10.977 19.719 -6.766 1 98.94 198 VAL A CA 1
ATOM 1576 C C . VAL A 1 198 ? -10.625 18.375 -6.125 1 98.94 198 VAL A C 1
ATOM 1578 O O . VAL A 1 198 ? -11.453 17.469 -6.098 1 98.94 198 VAL A O 1
ATOM 1581 N N . ILE A 1 199 ? -9.461 18.219 -5.711 1 98.94 199 ILE A N 1
ATOM 1582 C CA . ILE A 1 199 ? -9.031 17.172 -4.789 1 98.94 199 ILE A CA 1
ATOM 1583 C C . ILE A 1 199 ? -8.859 17.75 -3.389 1 98.94 199 ILE A C 1
ATOM 1585 O O . ILE A 1 199 ? -7.961 18.562 -3.154 1 98.94 199 ILE A O 1
ATOM 1589 N N . SER A 1 200 ? -9.648 17.391 -2.484 1 98.94 200 SER A N 1
ATOM 1590 C CA . SER A 1 200 ? -9.562 17.906 -1.121 1 98.94 200 SER A CA 1
ATOM 1591 C C . SER A 1 200 ? -8.898 16.891 -0.19 1 98.94 200 SER A C 1
ATOM 1593 O O . SER A 1 200 ? -9.461 15.828 0.079 1 98.94 200 SER A O 1
ATOM 1595 N N . ASP A 1 201 ? -7.719 17.172 0.214 1 98.88 201 ASP A N 1
ATOM 1596 C CA . ASP A 1 201 ? -7.043 16.391 1.25 1 98.88 201 ASP A CA 1
ATOM 1597 C C . ASP A 1 201 ? -7.504 16.812 2.643 1 98.88 201 ASP A C 1
ATOM 1599 O O . ASP A 1 201 ? -7.164 17.906 3.109 1 98.88 201 ASP A O 1
ATOM 1603 N N . GLU A 1 202 ? -8.172 15.922 3.312 1 98.88 202 GLU A N 1
ATOM 1604 C CA . GLU A 1 202 ? -8.766 16.297 4.594 1 98.88 202 GLU A CA 1
ATOM 1605 C C . GLU A 1 202 ? -8.281 15.375 5.711 1 98.88 202 GLU A C 1
ATOM 1607 O O . GLU A 1 202 ? -9.055 15.016 6.605 1 98.88 202 GLU A O 1
ATOM 1612 N N . ILE A 1 203 ? -7 15.008 5.645 1 98.62 203 ILE A N 1
ATOM 1613 C CA . ILE A 1 203 ? -6.359 14.039 6.523 1 98.62 203 ILE A CA 1
ATOM 1614 C C . ILE A 1 203 ? -6.391 14.555 7.961 1 98.62 203 ILE A C 1
ATOM 1616 O O . ILE A 1 203 ? -6.395 13.758 8.906 1 98.62 203 ILE A O 1
ATOM 1620 N N . HIS A 1 204 ? -6.473 15.898 8.188 1 98.25 204 HIS A N 1
ATOM 1621 C CA . HIS A 1 204 ? -6.441 16.5 9.523 1 98.25 204 HIS A CA 1
ATOM 1622 C C . HIS A 1 204 ? -7.836 16.922 9.969 1 98.25 204 HIS A C 1
ATOM 1624 O O . HIS A 1 204 ? -7.977 17.719 10.906 1 98.25 204 HIS A O 1
ATOM 1630 N N . MET A 1 205 ? -8.844 16.391 9.336 1 98.12 205 MET A N 1
ATOM 1631 C CA . MET A 1 205 ? -10.211 16.891 9.516 1 98.12 205 MET A CA 1
ATOM 1632 C C . MET A 1 205 ? -10.664 16.719 10.961 1 98.12 205 MET A C 1
ATOM 1634 O O . MET A 1 205 ? -11.508 17.469 11.445 1 98.12 205 MET A O 1
ATOM 1638 N N . ASP A 1 206 ? -10.062 15.805 11.695 1 98.06 206 ASP A N 1
ATOM 1639 C CA . ASP A 1 206 ? -10.516 15.484 13.047 1 98.06 206 ASP A CA 1
ATOM 1640 C C . ASP A 1 206 ? -9.789 16.344 14.086 1 98.06 206 ASP A C 1
ATOM 1642 O O . ASP A 1 206 ? -10.148 16.328 15.266 1 98.06 206 ASP A O 1
ATOM 1646 N N . MET A 1 207 ? -8.773 17.062 13.656 1 97.31 207 MET A N 1
ATOM 1647 C CA . MET A 1 207 ? -7.922 17.797 14.594 1 97.31 207 MET A CA 1
ATOM 1648 C C . MET A 1 207 ? -8.25 19.281 14.57 1 97.31 207 MET A C 1
ATOM 1650 O O . MET A 1 207 ? -7.387 20.109 14.242 1 97.31 207 MET A O 1
ATOM 1654 N N . VAL A 1 208 ? -9.453 19.625 14.969 1 96.25 208 VAL A N 1
ATOM 1655 C CA . VAL A 1 208 ? -9.906 21.016 15.031 1 96.25 208 VAL A CA 1
ATOM 1656 C C . VAL A 1 208 ? -10.266 21.375 16.469 1 96.25 208 VAL A C 1
ATOM 1658 O O . VAL A 1 208 ? -10.852 20.562 17.188 1 96.25 208 VAL A O 1
ATOM 1661 N N . TRP A 1 209 ? -9.938 22.609 17.062 1 87.62 209 TRP A N 1
ATOM 1662 C CA . TRP A 1 209 ? -10.07 23.016 18.469 1 87.62 209 TRP A CA 1
ATOM 1663 C C . TRP A 1 209 ? -11.164 24.062 18.641 1 87.62 209 TRP A C 1
ATOM 1665 O O . TRP A 1 209 ? -11.727 24.219 19.719 1 87.62 209 TRP A O 1
ATOM 1675 N N . GLY A 1 210 ? -11.43 24.859 17.812 1 74.75 210 GLY A N 1
ATOM 1676 C CA . GLY A 1 210 ? -12.242 26.062 18.016 1 74.75 210 GLY A CA 1
ATOM 1677 C C . GLY A 1 210 ? -13.711 25.828 17.719 1 74.75 210 GLY A C 1
ATOM 1678 O O . GLY A 1 210 ? -14.172 24.688 17.688 1 74.75 210 GLY A O 1
ATOM 1679 N N . GLU A 1 211 ? -14.305 26.828 17.797 1 79.25 211 GLU A N 1
ATOM 1680 C CA . GLU A 1 211 ? -15.758 26.844 17.625 1 79.25 211 GLU A CA 1
ATOM 1681 C C . GLU A 1 211 ? -16.141 26.547 16.172 1 79.25 211 GLU A C 1
ATOM 1683 O O . GLU A 1 211 ? -17.25 26.094 15.906 1 79.25 211 GLU A O 1
ATOM 1688 N N . GLN A 1 212 ? -15.203 26.781 15.375 1 87.06 212 GLN A N 1
ATOM 1689 C CA . GLN A 1 212 ? -15.492 26.5 13.969 1 87.06 212 GLN A CA 1
ATOM 1690 C C . GLN A 1 212 ? -15.172 25.047 13.617 1 87.06 212 GLN A C 1
ATOM 1692 O O . GLN A 1 212 ? -14.016 24.625 13.719 1 87.06 212 GLN A O 1
ATOM 1697 N N . PRO A 1 213 ? -16.156 24.328 13.195 1 92.94 213 PRO A N 1
ATOM 1698 C CA . PRO A 1 213 ? -15.898 22.938 12.828 1 92.94 213 PRO A CA 1
ATOM 1699 C C . PRO A 1 213 ? -15.305 22.797 11.43 1 92.94 213 PRO A C 1
ATOM 1701 O O . PRO A 1 213 ? -15.398 23.734 10.617 1 92.94 213 PRO A O 1
ATOM 1704 N N . HIS A 1 214 ? -14.617 21.703 11.195 1 97.69 214 HIS A N 1
ATOM 1705 C CA . HIS A 1 214 ? -14.258 21.344 9.828 1 97.69 214 HIS A CA 1
ATOM 1706 C C . HIS A 1 214 ? -15.5 21.094 8.977 1 97.69 214 HIS A C 1
ATOM 1708 O O . HIS A 1 214 ? -16.469 20.516 9.461 1 97.69 214 HIS A O 1
ATOM 1714 N N . ILE A 1 215 ? -15.492 21.578 7.785 1 98.19 215 ILE A N 1
ATOM 1715 C CA . ILE A 1 215 ? -16.562 21.328 6.82 1 98.19 215 ILE A CA 1
ATOM 1716 C C . ILE A 1 215 ? -16.016 20.5 5.656 1 98.19 215 ILE A C 1
ATOM 1718 O O . ILE A 1 215 ? -15.242 20.984 4.84 1 98.19 215 ILE A O 1
ATOM 1722 N N . PRO A 1 216 ? -16.453 19.203 5.57 1 98.69 216 PRO A N 1
ATOM 1723 C CA . PRO A 1 216 ? -16.016 18.406 4.418 1 98.69 216 PRO A CA 1
ATOM 1724 C C . PRO A 1 216 ? -16.375 19.062 3.082 1 98.69 216 PRO A C 1
ATOM 1726 O O . PRO A 1 216 ? -17.469 19.609 2.938 1 98.69 216 PRO A O 1
ATOM 1729 N N . TRP A 1 217 ? -15.5 18.984 2.172 1 98.75 217 TRP A N 1
ATOM 1730 C CA . TRP A 1 217 ? -15.672 19.594 0.855 1 98.75 217 TRP A CA 1
ATOM 1731 C C . TRP A 1 217 ? -16.969 19.109 0.207 1 98.75 217 TRP A C 1
ATOM 1733 O O . TRP A 1 217 ? -17.625 19.859 -0.508 1 98.75 217 TRP A O 1
ATOM 1743 N N . SER A 1 218 ? -17.359 17.812 0.501 1 98.38 218 SER A N 1
ATOM 1744 C CA . SER A 1 218 ? -18.547 17.203 -0.093 1 98.38 218 SER A CA 1
ATOM 1745 C C . SER A 1 218 ? -19.781 18.047 0.176 1 98.38 218 SER A C 1
ATOM 1747 O O . SER A 1 218 ? -20.766 17.969 -0.557 1 98.38 218 SER A O 1
ATOM 1749 N N . ASN A 1 219 ? -19.734 18.891 1.17 1 98.06 219 ASN A N 1
ATOM 1750 C CA . ASN A 1 219 ? -20.906 19.672 1.565 1 98.06 219 ASN A CA 1
ATOM 1751 C C . ASN A 1 219 ? -21.047 20.938 0.713 1 98.06 219 ASN A C 1
ATOM 1753 O O . ASN A 1 219 ? -22.109 21.562 0.701 1 98.06 219 ASN A O 1
ATOM 1757 N N . VAL A 1 220 ? -20 21.344 -0.003 1 98.19 220 VAL A N 1
ATOM 1758 C CA . VAL A 1 220 ? -20.062 22.594 -0.746 1 98.19 220 VAL A CA 1
ATOM 1759 C C . VAL A 1 220 ? -19.688 22.359 -2.205 1 98.19 220 VAL A C 1
ATOM 1761 O O . VAL A 1 220 ? -19.797 23.25 -3.041 1 98.19 220 VAL A O 1
ATOM 1764 N N . ALA A 1 221 ? -19.234 21.188 -2.48 1 96.94 221 ALA A N 1
ATOM 1765 C CA . ALA A 1 221 ? -18.594 20.859 -3.746 1 96.94 221 ALA A CA 1
ATOM 1766 C C . ALA A 1 221 ? -19.531 21.062 -4.922 1 96.94 221 ALA A C 1
ATOM 1768 O O . ALA A 1 221 ? -20.75 20.844 -4.793 1 96.94 221 ALA A O 1
ATOM 1769 N N . ARG A 1 222 ? -18.906 21.453 -5.98 1 94.19 222 ARG A N 1
ATOM 1770 C CA . ARG A 1 222 ? -19.531 21.531 -7.297 1 94.19 222 ARG A CA 1
ATOM 1771 C C . ARG A 1 222 ? -18.656 20.875 -8.359 1 94.19 222 ARG A C 1
ATOM 1773 O O . ARG A 1 222 ? -17.453 20.688 -8.156 1 94.19 222 ARG A O 1
ATOM 1780 N N . GLY A 1 223 ? -19.234 20.406 -9.43 1 93.31 223 GLY A N 1
ATOM 1781 C CA . GLY A 1 223 ? -18.453 19.812 -10.5 1 93.31 223 GLY A CA 1
ATOM 1782 C C . GLY A 1 223 ? -17.781 18.5 -10.086 1 93.31 223 GLY A C 1
ATOM 1783 O O . GLY A 1 223 ? -18.344 17.734 -9.305 1 93.31 223 GLY A O 1
ATOM 1784 N N . ASP A 1 224 ? -16.562 18.188 -10.633 1 96.81 224 ASP A N 1
ATOM 1785 C CA . ASP A 1 224 ? -15.812 16.984 -10.32 1 96.81 224 ASP A CA 1
ATOM 1786 C C . ASP A 1 224 ? -14.914 17.188 -9.102 1 96.81 224 ASP A C 1
ATOM 1788 O O . ASP A 1 224 ? -14.18 18.172 -9.031 1 96.81 224 ASP A O 1
ATOM 1792 N N . TRP A 1 225 ? -15.055 16.344 -8.188 1 98.62 225 TRP A N 1
ATOM 1793 C CA . TRP A 1 225 ? -14.266 16.5 -6.969 1 98.62 225 TRP A CA 1
ATOM 1794 C C . TRP A 1 225 ? -13.992 15.148 -6.324 1 98.62 225 TRP A C 1
ATOM 1796 O O . TRP A 1 225 ? -14.633 14.148 -6.664 1 98.62 225 TRP A O 1
ATOM 1806 N N . ALA A 1 226 ? -13.023 15.117 -5.504 1 98.88 226 ALA A N 1
ATOM 1807 C CA . ALA A 1 226 ? -12.68 14.008 -4.617 1 98.88 226 ALA A CA 1
ATOM 1808 C C . ALA A 1 226 ? -12.281 14.516 -3.232 1 98.88 226 ALA A C 1
ATOM 1810 O O . ALA A 1 226 ? -11.68 15.578 -3.102 1 98.88 226 ALA A O 1
ATOM 1811 N N . LEU A 1 227 ? -12.711 13.859 -2.23 1 98.88 227 LEU A N 1
ATOM 1812 C CA . LEU A 1 227 ? -12.297 14.07 -0.849 1 98.88 227 LEU A CA 1
ATOM 1813 C C . LEU A 1 227 ? -11.492 12.883 -0.333 1 98.88 227 LEU A C 1
ATOM 1815 O O . LEU A 1 227 ? -11.922 11.734 -0.459 1 98.88 227 LEU A O 1
ATOM 1819 N N . LEU A 1 228 ? -10.312 13.094 0.136 1 98.94 228 LEU A N 1
ATOM 1820 C CA . LEU A 1 228 ? -9.406 12.039 0.569 1 98.94 228 LEU A CA 1
ATOM 1821 C C . LEU A 1 228 ? -9.047 12.195 2.043 1 98.94 228 LEU A C 1
ATOM 1823 O O . LEU A 1 228 ? -8.852 13.32 2.518 1 98.94 228 LEU A O 1
ATOM 1827 N N . THR A 1 229 ? -8.992 11.094 2.773 1 98.88 229 THR A N 1
ATOM 1828 C CA . THR A 1 229 ? -8.648 11.156 4.191 1 98.88 229 THR A CA 1
ATOM 1829 C C . THR A 1 229 ? -8.289 9.766 4.723 1 98.88 229 THR A C 1
ATOM 1831 O O . THR A 1 229 ? -8.047 8.844 3.945 1 98.88 229 THR A O 1
ATOM 1834 N N . SER A 1 230 ? -8.039 9.688 5.965 1 98.75 230 SER A N 1
ATOM 1835 C CA . SER A 1 230 ? -7.703 8.492 6.727 1 98.75 230 SER A CA 1
ATOM 1836 C C . SER A 1 230 ? -7.805 8.742 8.227 1 98.75 230 SER A C 1
ATOM 1838 O O . SER A 1 230 ? -7.777 9.891 8.672 1 98.75 230 SER A O 1
ATOM 1840 N N . GLY A 1 231 ? -7.953 7.676 8.945 1 98.44 231 GLY A N 1
ATOM 1841 C CA . GLY A 1 231 ? -7.848 7.785 10.391 1 98.44 231 GLY A CA 1
ATOM 1842 C C . GLY A 1 231 ? -6.41 7.801 10.883 1 98.44 231 GLY A C 1
ATOM 1843 O O . GLY A 1 231 ? -6.164 7.895 12.086 1 98.44 231 GLY A O 1
ATOM 1844 N N . SER A 1 232 ? -5.434 7.801 10.016 1 98.06 232 SER A N 1
ATOM 1845 C CA . SER A 1 232 ? -4.027 7.598 10.359 1 98.06 232 SER A CA 1
ATOM 1846 C C . SER A 1 232 ? -3.516 8.711 11.266 1 98.06 232 SER A C 1
ATOM 1848 O O . SER A 1 232 ? -2.758 8.461 12.203 1 98.06 232 SER A O 1
ATOM 1850 N N . LYS A 1 233 ? -3.91 9.977 10.961 1 98.31 233 LYS A N 1
ATOM 1851 C CA . LYS A 1 233 ? -3.465 11.102 11.773 1 98.31 233 LYS A CA 1
ATOM 1852 C C . LYS A 1 233 ? -4.301 11.219 13.047 1 98.31 233 LYS A C 1
ATOM 1854 O O . LYS A 1 233 ? -3.762 11.445 14.133 1 98.31 233 LYS A O 1
ATOM 1859 N N . SER A 1 234 ? -5.574 10.992 12.914 1 98.19 234 SER A N 1
ATOM 1860 C CA . SER A 1 234 ? -6.508 11.148 14.023 1 98.19 234 SER A CA 1
ATOM 1861 C C . SER A 1 234 ? -6.195 10.164 15.148 1 98.19 234 SER A C 1
ATOM 1863 O O . SER A 1 234 ? -6.273 10.516 16.328 1 98.19 234 SER A O 1
ATOM 1865 N N . PHE A 1 235 ? -5.816 8.984 14.781 1 98.75 235 PHE A N 1
ATOM 1866 C CA . PHE A 1 235 ? -5.691 7.938 15.781 1 98.75 235 PHE A CA 1
ATOM 1867 C C . PHE A 1 235 ? -4.25 7.445 15.883 1 98.75 235 PHE A C 1
ATOM 1869 O O . PHE A 1 235 ? -3.984 6.391 16.469 1 98.75 235 PHE A O 1
ATOM 1876 N N . ASN A 1 236 ? -3.318 8.164 15.266 1 98.38 236 ASN A N 1
ATOM 1877 C CA . ASN A 1 236 ? -1.887 7.887 15.328 1 98.38 236 ASN A CA 1
ATOM 1878 C C . ASN A 1 236 ? -1.564 6.469 14.875 1 98.38 236 ASN A C 1
ATOM 1880 O O . ASN A 1 236 ? -0.893 5.719 15.586 1 98.38 236 ASN A O 1
ATOM 1884 N N . ILE A 1 237 ? -2.018 6.105 13.625 1 98.56 237 ILE A N 1
ATOM 1885 C CA . ILE A 1 237 ? -1.766 4.75 13.148 1 98.56 237 ILE A CA 1
ATOM 1886 C C . ILE A 1 237 ? -1.25 4.801 11.711 1 98.56 237 ILE A C 1
ATOM 1888 O O . ILE A 1 237 ? -1.631 3.973 10.875 1 98.56 237 ILE A O 1
ATOM 1892 N N . PRO A 1 238 ? -0.41 5.797 11.336 1 98.06 238 PRO A N 1
ATOM 1893 C CA . PRO A 1 238 ? 0.049 5.859 9.945 1 98.06 238 PRO A CA 1
ATOM 1894 C C . PRO A 1 238 ? 0.858 4.629 9.539 1 98.06 238 PRO A C 1
ATOM 1896 O O . PRO A 1 238 ? 0.892 4.273 8.359 1 98.06 238 PRO A O 1
ATOM 1899 N N . ALA A 1 239 ? 1.457 3.9 10.477 1 97.94 239 ALA A N 1
ATOM 1900 C CA . ALA A 1 239 ? 2.293 2.744 10.164 1 97.94 239 ALA A CA 1
ATOM 1901 C C . ALA A 1 239 ? 1.44 1.511 9.883 1 97.94 239 ALA A C 1
ATOM 1903 O O . ALA A 1 239 ? 1.965 0.455 9.516 1 97.94 239 ALA A O 1
ATOM 1904 N N . LEU A 1 240 ? 0.14 1.64 10.055 1 98.31 240 LEU A N 1
ATOM 1905 C CA . LEU A 1 240 ? -0.746 0.568 9.617 1 98.31 240 LEU A CA 1
ATOM 1906 C C . LEU A 1 240 ? -1.142 0.755 8.156 1 98.31 240 LEU A C 1
ATOM 1908 O O . LEU A 1 240 ? -1.661 -0.168 7.523 1 98.31 240 LEU A O 1
ATOM 1912 N N . THR A 1 241 ? -0.89 1.942 7.555 1 97.31 241 THR A N 1
ATOM 1913 C CA . THR A 1 241 ? -1.212 2.346 6.191 1 97.31 241 THR A CA 1
ATOM 1914 C C . THR A 1 241 ? -2.723 2.379 5.98 1 97.31 241 THR A C 1
ATOM 1916 O O . THR A 1 241 ? -3.49 2.404 6.945 1 97.31 241 THR A O 1
ATOM 1919 N N . GLY A 1 242 ? -3.117 2.592 4.734 1 97.88 242 GLY A N 1
ATOM 1920 C CA . GLY A 1 242 ? -4.527 2.592 4.379 1 97.88 242 GLY A CA 1
ATOM 1921 C C . GLY A 1 242 ? -5.156 3.973 4.426 1 97.88 242 GLY A C 1
ATOM 1922 O O . GLY A 1 242 ? -4.867 4.762 5.328 1 97.88 242 GLY A O 1
ATOM 1923 N N . ALA A 1 243 ? -5.926 4.281 3.484 1 98.75 243 ALA A N 1
ATOM 1924 C CA . ALA A 1 243 ? -6.691 5.512 3.324 1 98.75 243 ALA A CA 1
ATOM 1925 C C . ALA A 1 243 ? -7.973 5.258 2.533 1 98.75 243 ALA A C 1
ATOM 1927 O O . ALA A 1 243 ? -8.266 4.121 2.154 1 98.75 243 ALA A O 1
ATOM 1928 N N . TYR A 1 244 ? -8.812 6.195 2.457 1 98.94 244 TYR A N 1
ATOM 1929 C CA . TYR A 1 244 ? -10.023 6.129 1.655 1 98.94 244 TYR A CA 1
ATOM 1930 C C . TYR A 1 244 ? -10.43 7.512 1.159 1 98.94 244 TYR A C 1
ATOM 1932 O O . TYR A 1 244 ? -9.852 8.523 1.582 1 98.94 244 TYR A O 1
ATOM 1940 N N . GLY A 1 245 ? -11.273 7.539 0.218 1 98.69 245 GLY A N 1
ATOM 1941 C CA . GLY A 1 245 ? -11.789 8.789 -0.314 1 98.69 245 GLY A CA 1
ATOM 1942 C C . GLY A 1 245 ? -13.188 8.672 -0.883 1 98.69 245 GLY A C 1
ATOM 1943 O O . GLY A 1 245 ? -13.781 7.586 -0.869 1 98.69 245 GLY A O 1
ATOM 1944 N N . ILE A 1 246 ? -13.742 9.766 -1.161 1 98.81 246 ILE A N 1
ATOM 1945 C CA . ILE A 1 246 ? -15.023 9.875 -1.849 1 98.81 246 ILE A CA 1
ATOM 1946 C C . ILE A 1 246 ? -14.812 10.508 -3.225 1 98.81 246 ILE A C 1
ATOM 1948 O O . ILE A 1 246 ? -14.281 11.617 -3.336 1 98.81 246 ILE A O 1
ATOM 1952 N N . ILE A 1 247 ? -15.117 9.773 -4.246 1 98.75 247 ILE A N 1
ATOM 1953 C CA . ILE A 1 247 ? -15.109 10.281 -5.613 1 98.75 247 ILE A CA 1
ATOM 1954 C C . ILE A 1 247 ? -16.531 10.258 -6.176 1 98.75 247 ILE A C 1
ATOM 1956 O O . ILE A 1 247 ? -17.047 9.188 -6.52 1 98.75 247 ILE A O 1
ATOM 1960 N N . GLU A 1 248 ? -17.078 11.336 -6.387 1 95.56 248 GLU A N 1
ATOM 1961 C CA . GLU A 1 248 ? -18.5 11.453 -6.691 1 95.56 248 GLU A CA 1
ATOM 1962 C C . GLU A 1 248 ? -18.797 10.984 -8.109 1 95.56 248 GLU A C 1
ATOM 1964 O O . GLU A 1 248 ? -19.734 10.219 -8.328 1 95.56 248 GLU A O 1
ATOM 1969 N N . ASN A 1 249 ? -18.016 11.445 -9.078 1 97.44 249 ASN A N 1
ATOM 1970 C CA . ASN A 1 249 ? -18.234 11.125 -10.484 1 97.44 249 ASN A CA 1
ATOM 1971 C C . ASN A 1 249 ? -17.938 9.656 -10.773 1 97.44 249 ASN A C 1
ATOM 1973 O O . ASN A 1 249 ? -16.828 9.172 -10.523 1 97.44 249 ASN A O 1
ATOM 1977 N N . SER A 1 250 ? -18.922 8.953 -11.312 1 97.69 250 SER A N 1
ATOM 1978 C CA . SER A 1 250 ? -18.812 7.508 -11.484 1 97.69 250 SER A CA 1
ATOM 1979 C C . SER A 1 250 ? -17.703 7.145 -12.461 1 97.69 250 SER A C 1
ATOM 1981 O O . SER A 1 250 ? -16.969 6.172 -12.242 1 97.69 250 SER A O 1
ATOM 1983 N N . SER A 1 251 ? -17.578 7.895 -13.523 1 98.12 251 SER A N 1
ATOM 1984 C CA . SER A 1 251 ? -16.531 7.613 -14.5 1 98.12 251 SER A CA 1
ATOM 1985 C C . SER A 1 251 ? -15.141 7.789 -13.883 1 98.12 251 SER A C 1
ATOM 1987 O O . SER A 1 251 ? -14.25 6.969 -14.117 1 98.12 251 SER A O 1
ATOM 1989 N N . SER A 1 252 ? -14.969 8.906 -13.109 1 98.12 252 SER A N 1
ATOM 1990 C CA . SER A 1 252 ? -13.703 9.148 -12.414 1 98.12 252 SER A CA 1
ATOM 1991 C C . SER A 1 252 ? -13.422 8.055 -11.391 1 98.12 252 SER A C 1
ATOM 1993 O O . SER A 1 252 ? -12.289 7.598 -11.258 1 98.12 252 SER A O 1
ATOM 1995 N N . ARG A 1 253 ? -14.438 7.68 -10.648 1 98.62 253 ARG A N 1
ATOM 1996 C CA . ARG A 1 253 ? -14.328 6.637 -9.633 1 98.62 253 ARG A CA 1
ATOM 1997 C C . ARG A 1 253 ? -13.922 5.305 -10.266 1 98.62 253 ARG A C 1
ATOM 1999 O O . ARG A 1 253 ? -13.031 4.621 -9.758 1 98.62 253 ARG A O 1
ATOM 2006 N N . ASP A 1 254 ? -14.547 4.926 -11.391 1 98.31 254 ASP A N 1
ATOM 2007 C CA . ASP A 1 254 ? -14.25 3.672 -12.07 1 98.31 254 ASP A CA 1
ATOM 2008 C C . ASP A 1 254 ? -12.828 3.672 -12.625 1 98.31 254 ASP A C 1
ATOM 2010 O O . ASP A 1 254 ? -12.133 2.658 -12.562 1 98.31 254 ASP A O 1
ATOM 2014 N N . ALA A 1 255 ? -12.461 4.785 -13.18 1 98.44 255 ALA A N 1
ATOM 2015 C CA . ALA A 1 255 ? -11.102 4.906 -13.695 1 98.44 255 ALA A CA 1
ATOM 2016 C C . ALA A 1 255 ? -10.078 4.754 -12.57 1 98.44 255 ALA A C 1
ATOM 2018 O O . ALA A 1 255 ? -9.047 4.09 -12.75 1 98.44 255 ALA A O 1
ATOM 2019 N N . TYR A 1 256 ? -10.383 5.395 -11.445 1 98.75 256 TYR A N 1
ATOM 2020 C CA . TYR A 1 256 ? -9.508 5.293 -10.289 1 98.75 256 TYR A CA 1
ATOM 2021 C C . TYR A 1 256 ? -9.391 3.848 -9.812 1 98.75 256 TYR A C 1
ATOM 2023 O O . TYR A 1 256 ? -8.289 3.352 -9.578 1 98.75 256 TYR A O 1
ATOM 2031 N N . LEU A 1 257 ? -10.492 3.193 -9.664 1 98.5 257 LEU A N 1
ATOM 2032 C CA . LEU A 1 257 ? -10.523 1.822 -9.164 1 98.5 257 LEU A CA 1
ATOM 2033 C C . LEU A 1 257 ? -9.828 0.877 -10.141 1 98.5 257 LEU A C 1
ATOM 2035 O O . LEU A 1 257 ? -9.18 -0.083 -9.727 1 98.5 257 LEU A O 1
ATOM 2039 N N . SER A 1 258 ? -9.977 1.131 -11.453 1 97.56 258 SER A N 1
ATOM 2040 C CA . SER A 1 258 ? -9.305 0.327 -12.469 1 97.56 258 SER A CA 1
ATOM 2041 C C . SER A 1 258 ? -7.789 0.467 -12.367 1 97.56 258 SER A C 1
ATOM 2043 O O . SER A 1 258 ? -7.059 -0.519 -12.492 1 97.56 258 SER A O 1
ATOM 2045 N N . ALA A 1 259 ? -7.328 1.69 -12.125 1 98.19 259 ALA A N 1
ATOM 2046 C CA . ALA A 1 259 ? -5.898 1.911 -11.945 1 98.19 259 ALA A CA 1
ATOM 2047 C C . ALA A 1 259 ? -5.395 1.234 -10.672 1 98.19 259 ALA A C 1
ATOM 2049 O O . ALA A 1 259 ? -4.363 0.555 -10.688 1 98.19 259 ALA A O 1
ATOM 2050 N N . LEU A 1 260 ? -6.145 1.45 -9.602 1 98.5 260 LEU A N 1
ATOM 2051 C CA . LEU A 1 260 ? -5.785 0.896 -8.305 1 98.5 260 LEU A CA 1
ATOM 2052 C C . LEU A 1 260 ? -5.656 -0.622 -8.375 1 98.5 260 LEU A C 1
ATOM 2054 O O . LEU A 1 260 ? -4.656 -1.186 -7.934 1 98.5 260 LEU A O 1
ATOM 2058 N N . LYS A 1 261 ? -6.637 -1.278 -8.922 1 96.81 261 LYS A N 1
ATOM 2059 C CA . LYS A 1 261 ? -6.711 -2.736 -8.945 1 96.81 261 LYS A CA 1
ATOM 2060 C C . LYS A 1 261 ? -5.898 -3.311 -10.102 1 96.81 261 LYS A C 1
ATOM 2062 O O . LYS A 1 261 ? -5.031 -4.164 -9.898 1 96.81 261 LYS A O 1
ATOM 2067 N N . GLY A 1 262 ? -6.211 -2.914 -11.305 1 94.88 262 GLY A N 1
ATOM 2068 C CA . GLY A 1 262 ? -5.668 -3.502 -12.516 1 94.88 262 GLY A CA 1
ATOM 2069 C C . GLY A 1 262 ? -4.238 -3.086 -12.797 1 94.88 262 GLY A C 1
ATOM 2070 O O . GLY A 1 262 ? -3.355 -3.936 -12.945 1 94.88 262 GLY A O 1
ATOM 2071 N N . ARG A 1 263 ? -3.98 -1.771 -12.812 1 96.94 263 ARG A N 1
ATOM 2072 C CA . ARG A 1 263 ? -2.684 -1.239 -13.219 1 96.94 263 ARG A CA 1
ATOM 2073 C C . ARG A 1 263 ? -1.657 -1.374 -12.102 1 96.94 263 ARG A C 1
ATOM 2075 O O . ARG A 1 263 ? -0.529 -1.81 -12.336 1 96.94 263 ARG A O 1
ATOM 2082 N N . ASP A 1 264 ? -2.076 -1.032 -10.859 1 97.5 264 ASP A N 1
ATOM 2083 C CA . ASP A 1 264 ? -1.059 -0.869 -9.82 1 97.5 264 ASP A CA 1
ATOM 2084 C C . ASP A 1 264 ? -1.103 -2.023 -8.82 1 97.5 264 ASP A C 1
ATOM 2086 O O . ASP A 1 264 ? -0.168 -2.209 -8.039 1 97.5 264 ASP A O 1
ATOM 2090 N N . GLY A 1 265 ? -2.133 -2.871 -8.867 1 97.31 265 GLY A N 1
ATOM 2091 C CA . GLY A 1 265 ? -2.201 -4.012 -7.969 1 97.31 265 GLY A CA 1
ATOM 2092 C C . GLY A 1 265 ? -2.215 -3.613 -6.504 1 97.31 265 GLY A C 1
ATOM 2093 O O . GLY A 1 265 ? -1.501 -4.203 -5.691 1 97.31 265 GLY A O 1
ATOM 2094 N N . LEU A 1 266 ? -3.039 -2.582 -6.145 1 97.94 266 LEU A N 1
ATOM 2095 C CA . LEU A 1 266 ? -3.008 -2.041 -4.789 1 97.94 266 LEU A CA 1
ATOM 2096 C C . LEU A 1 266 ? -4.391 -2.096 -4.148 1 97.94 266 LEU A C 1
ATOM 2098 O O . LEU A 1 266 ? -4.637 -1.449 -3.129 1 97.94 266 LEU A O 1
ATOM 2102 N N . SER A 1 267 ? -5.32 -2.916 -4.719 1 96.25 267 SER A N 1
ATOM 2103 C CA . SER A 1 267 ? -6.699 -2.896 -4.25 1 96.25 267 SER A CA 1
ATOM 2104 C C . SER A 1 267 ? -6.898 -3.848 -3.072 1 96.25 267 SER A C 1
ATOM 2106 O O . SER A 1 267 ? -7.922 -3.793 -2.387 1 96.25 267 SER A O 1
ATOM 2108 N N . SER A 1 268 ? -5.977 -4.781 -2.85 1 95.81 268 SER A N 1
ATOM 2109 C CA . SER A 1 268 ? -6.047 -5.637 -1.669 1 95.81 268 SER A CA 1
ATOM 2110 C C . SER A 1 268 ? -5.48 -4.938 -0.441 1 95.81 268 SER A C 1
ATOM 2112 O O . SER A 1 268 ? -4.266 -4.758 -0.329 1 95.81 268 SER A O 1
ATOM 2114 N N . PRO A 1 269 ? -6.312 -4.613 0.489 1 97.25 269 PRO A N 1
ATOM 2115 C CA . PRO A 1 269 ? -5.852 -3.848 1.647 1 97.25 269 PRO A CA 1
ATOM 2116 C C . PRO A 1 269 ? -5.164 -4.719 2.695 1 97.25 269 PRO A C 1
ATOM 2118 O O . PRO A 1 269 ? -5.32 -5.941 2.688 1 97.25 269 PRO A O 1
ATOM 2121 N N . SER A 1 270 ? -4.363 -4.047 3.549 1 97.69 270 SER A N 1
ATOM 2122 C CA . SER A 1 270 ? -4.047 -4.699 4.816 1 97.69 270 SER A CA 1
ATOM 2123 C C . SER A 1 270 ? -5.305 -4.934 5.648 1 97.69 270 SER A C 1
ATOM 2125 O O . SER A 1 270 ? -6.051 -3.994 5.93 1 97.69 270 SER A O 1
ATOM 2127 N N . VAL A 1 271 ? -5.543 -6.133 6.023 1 98.38 271 VAL A N 1
ATOM 2128 C CA . VAL A 1 271 ? -6.73 -6.441 6.816 1 98.38 271 VAL A CA 1
ATOM 2129 C C . VAL A 1 271 ? -6.633 -5.758 8.18 1 98.38 271 VAL A C 1
ATOM 2131 O O . VAL A 1 271 ? -7.648 -5.348 8.75 1 98.38 271 VAL A O 1
ATOM 2134 N N . LEU A 1 272 ? -5.422 -5.539 8.641 1 98.69 272 LEU A N 1
ATOM 2135 C CA . LEU A 1 272 ? -5.234 -4.898 9.938 1 98.69 272 LEU A CA 1
ATOM 2136 C C . LEU A 1 272 ? -5.496 -3.398 9.844 1 9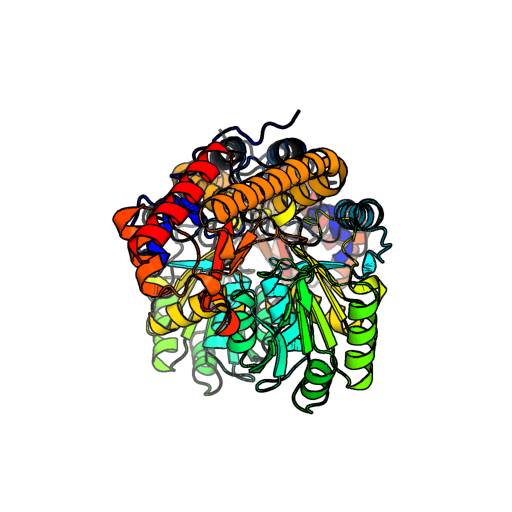8.69 272 LEU A C 1
ATOM 2138 O O . LEU A 1 272 ? -5.965 -2.787 10.812 1 98.69 272 LEU A O 1
ATOM 2142 N N . ALA A 1 273 ? -5.211 -2.768 8.695 1 98.44 273 ALA A N 1
ATOM 2143 C CA . ALA A 1 273 ? -5.574 -1.37 8.477 1 98.44 273 ALA A CA 1
ATOM 2144 C C . ALA A 1 273 ? -7.09 -1.188 8.508 1 98.44 273 ALA A C 1
ATOM 2146 O O . ALA A 1 273 ? -7.598 -0.236 9.102 1 98.44 273 ALA A O 1
ATOM 2147 N N . LEU A 1 274 ? -7.832 -2.109 7.832 1 98.69 274 LEU A N 1
ATOM 2148 C CA . LEU A 1 274 ? -9.289 -2.057 7.852 1 98.69 274 LEU A CA 1
ATOM 2149 C C . LEU A 1 274 ? -9.82 -2.219 9.273 1 98.69 274 LEU A C 1
ATOM 2151 O O . LEU A 1 274 ? -10.672 -1.446 9.711 1 98.69 274 LEU A O 1
ATOM 2155 N N . THR A 1 275 ? -9.258 -3.225 9.953 1 98.88 275 THR A N 1
ATOM 2156 C CA . THR A 1 275 ? -9.672 -3.529 11.32 1 98.88 275 THR A CA 1
ATOM 2157 C C . THR A 1 275 ? -9.477 -2.314 12.227 1 98.88 275 THR A C 1
ATOM 2159 O O . THR A 1 275 ? -10.367 -1.974 13.008 1 98.88 275 THR A O 1
ATOM 2162 N N . ALA A 1 276 ? -8.375 -1.685 12.055 1 98.88 276 ALA A N 1
ATOM 2163 C CA . ALA A 1 276 ? -8.055 -0.521 12.875 1 98.88 276 ALA A CA 1
ATOM 2164 C C . ALA A 1 276 ? -9 0.637 12.594 1 98.88 276 ALA A C 1
ATOM 2166 O O . ALA A 1 276 ? -9.492 1.288 13.516 1 98.88 276 ALA A O 1
ATOM 2167 N N . HIS A 1 277 ? -9.281 0.93 11.328 1 98.88 277 HIS A N 1
ATOM 2168 C CA . HIS A 1 277 ? -10.172 2.029 10.961 1 98.88 277 HIS A CA 1
ATOM 2169 C C . HIS A 1 277 ? -11.586 1.788 11.461 1 98.88 277 HIS A C 1
ATOM 2171 O O . HIS A 1 277 ? -12.234 2.707 11.969 1 98.88 277 HIS A O 1
ATOM 2177 N N . ILE A 1 278 ? -12.047 0.538 11.289 1 98.88 278 ILE A N 1
ATOM 2178 C CA . ILE A 1 278 ? -13.398 0.197 11.734 1 98.88 278 ILE A CA 1
ATOM 2179 C C . ILE A 1 278 ? -13.516 0.403 13.242 1 98.88 278 ILE A C 1
ATOM 2181 O O . ILE A 1 278 ? -14.438 1.066 13.719 1 98.88 278 ILE A O 1
ATOM 2185 N N . ALA A 1 279 ? -12.531 -0.118 14 1 98.94 279 ALA A N 1
ATOM 2186 C CA . ALA A 1 279 ? -12.539 0.026 15.453 1 98.94 279 ALA A CA 1
ATOM 2187 C C . ALA A 1 279 ? -12.453 1.495 15.859 1 98.94 279 ALA A C 1
ATOM 2189 O O . ALA A 1 279 ? -13.172 1.939 16.75 1 98.94 279 ALA A O 1
ATOM 2190 N N . ALA A 1 280 ? -11.617 2.24 15.219 1 98.88 280 ALA A N 1
ATOM 2191 C CA . ALA A 1 280 ? -11.43 3.658 15.516 1 98.88 280 ALA A CA 1
ATOM 2192 C C . ALA A 1 280 ? -12.727 4.438 15.312 1 98.88 280 ALA A C 1
ATOM 2194 O O . ALA A 1 280 ? -13.148 5.199 16.188 1 98.88 280 ALA A O 1
ATOM 2195 N N . TYR A 1 281 ? -13.367 4.234 14.18 1 98.88 281 TYR A N 1
ATOM 2196 C CA . TYR A 1 281 ? -14.523 5.039 13.781 1 98.88 281 TYR A CA 1
ATOM 2197 C C . TYR A 1 281 ? -15.766 4.617 14.555 1 98.88 281 TYR A C 1
ATOM 2199 O O . TYR A 1 281 ? -16.688 5.418 14.742 1 98.88 281 TYR A O 1
ATOM 2207 N N . GLN A 1 282 ? -15.766 3.387 15.016 1 98.69 282 GLN A N 1
ATOM 2208 C CA . GLN A 1 282 ? -16.938 2.904 15.742 1 98.69 282 GLN A CA 1
ATOM 2209 C C . GLN A 1 282 ? -16.812 3.184 17.234 1 98.69 282 GLN A C 1
ATOM 2211 O O . GLN A 1 282 ? -17.812 3.441 17.906 1 98.69 282 GLN A O 1
ATOM 2216 N N . GLN A 1 283 ? -15.555 3.154 17.75 1 98.56 283 GLN A N 1
ATOM 2217 C CA . GLN A 1 283 ? -15.422 3.133 19.203 1 98.56 283 GLN A CA 1
ATOM 2218 C C . GLN A 1 283 ? -14.352 4.109 19.672 1 98.56 283 GLN A C 1
ATOM 2220 O O . GLN A 1 283 ? -14.164 4.305 20.875 1 98.56 283 GLN A O 1
ATOM 2225 N N . GLY A 1 284 ? -13.719 4.797 18.781 1 98.56 284 GLY A N 1
ATOM 2226 C CA . GLY A 1 284 ? -12.516 5.531 19.141 1 98.56 284 GLY A CA 1
ATOM 2227 C C . GLY A 1 284 ? -12.789 6.977 19.516 1 98.56 284 GLY A C 1
ATOM 2228 O O . GLY A 1 284 ? -11.891 7.688 19.969 1 98.56 284 GLY A O 1
ATOM 2229 N N . ALA A 1 285 ? -14.055 7.453 19.406 1 98.25 285 ALA A N 1
ATOM 2230 C CA . ALA A 1 285 ? -14.391 8.867 19.578 1 98.25 285 ALA A CA 1
ATOM 2231 C C . ALA A 1 285 ? -13.992 9.352 20.969 1 98.25 285 ALA A C 1
ATOM 2233 O O . ALA A 1 285 ? -13.422 10.438 21.109 1 98.25 285 ALA A O 1
ATOM 2234 N N . PRO A 1 286 ? -14.203 8.586 22.109 1 98.38 286 PRO A N 1
ATOM 2235 C CA . PRO A 1 286 ? -13.812 9.078 23.422 1 98.38 286 PRO A CA 1
ATOM 2236 C C . PRO A 1 286 ? -12.305 9.312 23.547 1 98.38 286 PRO A C 1
ATOM 2238 O O . PRO A 1 286 ? -11.875 10.289 24.172 1 98.38 286 PRO A O 1
ATOM 2241 N N . TRP A 1 287 ? -11.547 8.414 23 1 98.56 287 TRP A N 1
ATOM 2242 C CA . TRP A 1 287 ? -10.102 8.578 23.016 1 98.56 287 TRP A CA 1
ATOM 2243 C C . TRP A 1 287 ? -9.68 9.828 22.25 1 98.56 287 TRP A C 1
ATOM 2245 O O . TRP A 1 287 ? -8.836 10.594 22.719 1 98.56 287 TRP A O 1
ATOM 2255 N N . LEU A 1 288 ? -10.266 10.055 21.078 1 98.19 288 LEU A N 1
ATOM 2256 C CA . LEU A 1 288 ? -9.945 11.211 20.234 1 98.19 288 LEU A CA 1
ATOM 2257 C C . LEU A 1 288 ? -10.312 12.508 20.938 1 98.19 288 LEU A C 1
ATOM 2259 O O . LEU A 1 288 ? -9.57 13.492 20.875 1 98.19 288 LEU A O 1
ATOM 2263 N N . ASP A 1 289 ? -11.445 12.531 21.578 1 97.19 289 ASP A N 1
ATOM 2264 C CA . ASP A 1 289 ? -11.883 13.711 22.312 1 97.19 289 ASP A CA 1
ATOM 2265 C C . ASP A 1 289 ? -10.875 14.086 23.406 1 97.19 289 ASP A C 1
ATOM 2267 O O . ASP A 1 289 ? -10.523 15.258 23.562 1 97.19 289 ASP A O 1
ATOM 2271 N N . ALA A 1 290 ? -10.477 13.078 24.109 1 97.94 290 ALA A N 1
ATOM 2272 C CA . ALA A 1 290 ? -9.477 13.312 25.156 1 97.94 290 ALA A CA 1
ATOM 2273 C C . ALA A 1 290 ? -8.156 13.781 24.562 1 97.94 290 ALA A C 1
ATOM 2275 O O . ALA A 1 290 ? -7.484 14.641 25.125 1 97.94 290 ALA A O 1
ATOM 2276 N N . LEU A 1 291 ? -7.793 13.18 23.484 1 98.06 291 LEU A N 1
ATOM 2277 C CA . LEU A 1 291 ? -6.559 13.555 22.812 1 98.06 291 LEU A CA 1
ATOM 2278 C C . LEU A 1 291 ? -6.602 15.016 22.375 1 98.06 291 LEU A C 1
ATOM 2280 O O . LEU A 1 291 ? -5.621 15.75 22.531 1 98.06 291 LEU A O 1
ATOM 2284 N N . ARG A 1 292 ? -7.699 15.438 21.797 1 97.12 292 ARG A N 1
ATOM 2285 C CA . ARG A 1 292 ? -7.848 16.812 21.328 1 97.12 292 ARG A CA 1
ATOM 2286 C C . ARG A 1 292 ? -7.645 17.797 22.469 1 97.12 292 ARG A C 1
ATOM 2288 O O . ARG A 1 292 ? -6.996 18.844 22.281 1 97.12 292 ARG A O 1
ATOM 2295 N N . ILE A 1 293 ? -8.156 17.484 23.594 1 97.06 293 ILE A N 1
ATOM 2296 C CA . ILE A 1 293 ? -7.996 18.344 24.766 1 97.06 293 ILE A CA 1
ATOM 2297 C C . ILE A 1 293 ? -6.52 18.438 25.141 1 97.06 293 ILE A C 1
ATOM 2299 O O . ILE A 1 293 ? -6 19.531 25.375 1 97.06 293 ILE A O 1
ATOM 2303 N N . TYR A 1 294 ? -5.906 17.312 25.188 1 97.88 294 TYR A N 1
ATOM 2304 C CA . TYR A 1 294 ? -4.496 17.266 25.547 1 97.88 294 TYR A CA 1
ATOM 2305 C C . TYR A 1 294 ? -3.645 18.047 24.562 1 97.88 294 TYR A C 1
ATOM 2307 O O . TYR A 1 294 ? -2.756 18.797 24.953 1 97.88 294 TYR A O 1
ATOM 2315 N N . LEU A 1 295 ? -3.887 17.844 23.297 1 98.06 295 LEU A N 1
ATOM 2316 C CA . LEU A 1 295 ? -3.117 18.5 22.25 1 98.06 295 LEU A CA 1
ATOM 2317 C C . LEU A 1 295 ? -3.334 20.016 22.281 1 98.06 295 LEU A C 1
ATOM 2319 O O . LEU A 1 295 ? -2.391 20.781 22.094 1 98.06 295 LEU A O 1
ATOM 2323 N N . LYS A 1 296 ? -4.566 20.438 22.469 1 97.5 296 LYS A N 1
ATOM 2324 C CA . LYS A 1 296 ? -4.84 21.859 22.609 1 97.5 296 LYS A CA 1
ATOM 2325 C C . LYS A 1 296 ? -4.086 22.453 23.812 1 97.5 296 LYS A C 1
ATOM 2327 O O . LYS A 1 296 ? -3.564 23.562 23.734 1 97.5 296 LYS A O 1
ATOM 2332 N N . ASP A 1 297 ? -4.07 21.734 24.859 1 98.19 297 ASP A N 1
ATOM 2333 C CA . ASP A 1 297 ? -3.33 22.172 26.031 1 98.19 297 ASP A CA 1
ATOM 2334 C C . ASP A 1 297 ? -1.841 22.312 25.734 1 98.19 297 ASP A C 1
ATOM 2336 O O . ASP A 1 297 ? -1.181 23.234 26.234 1 98.19 297 ASP A O 1
ATOM 2340 N N . ASN A 1 298 ? -1.284 21.328 25.016 1 98.69 298 ASN A N 1
ATOM 2341 C CA . ASN A 1 298 ? 0.109 21.422 24.594 1 98.69 298 ASN A CA 1
ATOM 2342 C C . ASN A 1 298 ? 0.357 22.656 23.734 1 98.69 298 ASN A C 1
ATOM 2344 O O . ASN A 1 298 ? 1.37 23.344 23.906 1 98.69 298 ASN A O 1
ATOM 2348 N N . LEU A 1 299 ? -0.535 22.953 22.844 1 98.5 299 LEU A N 1
ATOM 2349 C CA . LEU A 1 299 ? -0.412 24.141 22 1 98.5 299 LEU A CA 1
ATOM 2350 C C . LEU A 1 299 ? -0.496 25.406 22.844 1 98.5 299 LEU A C 1
ATOM 2352 O O . LEU A 1 299 ? 0.236 26.375 22.594 1 98.5 299 LEU A O 1
ATOM 2356 N N . THR A 1 300 ? -1.37 25.406 23.781 1 98.38 300 THR A N 1
ATOM 2357 C CA . THR A 1 300 ? -1.499 26.531 24.703 1 98.38 300 THR A CA 1
ATOM 2358 C C . THR A 1 300 ? -0.208 26.75 25.484 1 98.38 300 THR A C 1
ATOM 2360 O O . THR A 1 300 ? 0.229 27.875 25.672 1 98.38 300 THR A O 1
ATOM 2363 N N . TYR A 1 301 ? 0.337 25.656 25.922 1 98.81 301 TYR A N 1
ATOM 2364 C CA . TYR A 1 301 ? 1.618 25.734 26.609 1 98.81 301 TYR A CA 1
ATOM 2365 C C . TYR A 1 301 ? 2.67 26.406 25.75 1 98.81 301 TYR A C 1
ATOM 2367 O O . TYR A 1 301 ? 3.416 27.266 26.219 1 98.81 301 TYR A O 1
ATOM 2375 N N . ILE A 1 302 ? 2.779 25.984 24.484 1 98.88 302 ILE A N 1
ATOM 2376 C CA . ILE A 1 302 ? 3.729 26.594 23.547 1 98.88 302 ILE A CA 1
ATOM 2377 C C . ILE A 1 302 ? 3.48 28.094 23.453 1 98.88 302 ILE A C 1
ATOM 2379 O O . ILE A 1 302 ? 4.418 28.891 23.562 1 98.88 302 ILE A O 1
ATOM 2383 N N . ALA A 1 303 ? 2.236 28.484 23.266 1 98.44 303 ALA A N 1
ATOM 2384 C CA . ALA A 1 303 ? 1.879 29.891 23.141 1 98.44 303 ALA A CA 1
ATOM 2385 C C . ALA A 1 303 ? 2.299 30.672 24.391 1 98.44 303 ALA A C 1
ATOM 2387 O O . ALA A 1 303 ? 2.906 31.75 24.281 1 98.44 303 ALA A O 1
ATOM 2388 N N . ASP A 1 304 ? 1.98 30.109 25.516 1 98.75 304 ASP A N 1
ATOM 2389 C CA . ASP A 1 304 ? 2.281 30.781 26.766 1 98.75 304 ASP A CA 1
ATOM 2390 C C . ASP A 1 304 ? 3.785 30.984 26.938 1 98.75 304 ASP A C 1
ATOM 2392 O O . ASP A 1 304 ? 4.234 32.094 27.25 1 98.75 304 ASP A O 1
ATOM 2396 N N . LYS A 1 305 ? 4.555 29.969 26.734 1 98.81 305 LYS A N 1
ATOM 2397 C CA . LYS A 1 305 ? 5.992 30.016 26.984 1 98.81 305 LYS A CA 1
ATOM 2398 C C . LYS A 1 305 ? 6.699 30.875 25.953 1 98.81 305 LYS A C 1
ATOM 2400 O O . LYS A 1 305 ? 7.578 31.672 26.281 1 98.81 305 LYS A O 1
ATOM 2405 N N . MET A 1 306 ? 6.375 30.734 24.703 1 98.69 306 MET A N 1
ATOM 2406 C CA . MET A 1 306 ? 7.008 31.516 23.641 1 98.69 306 MET A CA 1
ATOM 2407 C C . MET A 1 306 ? 6.703 33 23.797 1 98.69 306 MET A C 1
ATOM 2409 O O . MET A 1 306 ? 7.586 33.844 23.625 1 98.69 306 MET A O 1
ATOM 2413 N N . ASN A 1 307 ? 5.43 33.312 24.094 1 98.44 307 ASN A N 1
ATOM 2414 C CA . ASN A 1 307 ? 5.027 34.719 24.219 1 98.44 307 ASN A CA 1
ATOM 2415 C C . ASN A 1 307 ? 5.594 35.344 25.5 1 98.44 307 ASN A C 1
ATOM 2417 O O . ASN A 1 307 ? 5.836 36.562 25.531 1 98.44 307 ASN A O 1
ATOM 2421 N N . ALA A 1 308 ? 5.742 34.562 26.5 1 98.69 308 ALA A N 1
ATOM 2422 C CA . ALA A 1 308 ? 6.414 35.062 27.703 1 98.69 308 ALA A CA 1
ATOM 2423 C C . ALA A 1 308 ? 7.875 35.375 27.406 1 98.69 308 ALA A C 1
ATOM 2425 O O . ALA A 1 308 ? 8.391 36.406 27.875 1 98.69 308 ALA A O 1
ATOM 2426 N N . ALA A 1 309 ? 8.539 34.562 26.672 1 98.56 309 ALA A N 1
ATOM 2427 C CA . ALA A 1 309 ? 9.953 34.75 26.359 1 98.56 309 ALA A CA 1
ATOM 2428 C C . ALA A 1 309 ? 10.133 35.844 25.312 1 98.56 309 ALA A C 1
ATOM 2430 O O . ALA A 1 309 ? 11.102 36.625 25.359 1 98.56 309 ALA A O 1
ATOM 2431 N N . PHE A 1 310 ? 9.289 35.844 24.359 1 98.44 310 PHE A N 1
ATOM 2432 C CA . PHE A 1 310 ? 9.344 36.812 23.25 1 98.44 310 PHE A CA 1
ATOM 2433 C C . PHE A 1 310 ? 7.973 37.406 22.984 1 98.44 310 PHE A C 1
ATOM 2435 O O . PHE A 1 310 ? 7.301 37.031 22.016 1 98.44 310 PHE A O 1
ATOM 2442 N N . PRO A 1 311 ? 7.605 38.406 23.672 1 97.81 311 PRO A N 1
ATOM 2443 C CA . PRO A 1 311 ? 6.266 38.969 23.578 1 97.81 311 PRO A CA 1
ATOM 2444 C C . PRO A 1 311 ? 5.938 39.5 22.188 1 97.81 311 PRO A C 1
ATOM 2446 O O . PRO A 1 311 ? 4.77 39.531 21.781 1 97.81 311 PRO A O 1
ATOM 2449 N N . GLU A 1 312 ? 6.898 39.844 21.422 1 95.62 312 GLU A N 1
ATOM 2450 C CA . GLU A 1 312 ? 6.676 40.406 20.094 1 95.62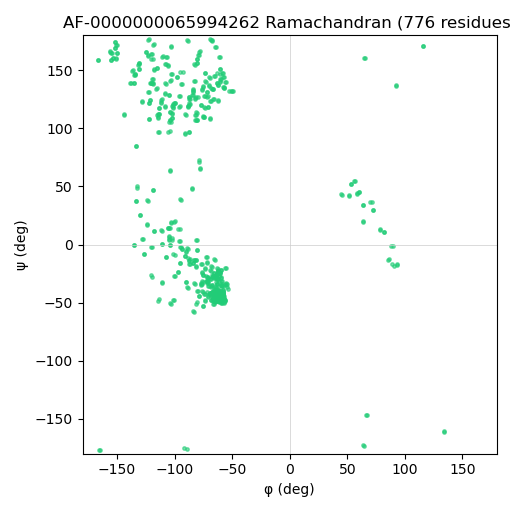 312 GLU A CA 1
ATOM 2451 C C . GLU A 1 312 ? 6.086 39.375 19.141 1 95.62 312 GLU A C 1
ATOM 2453 O O . GLU A 1 312 ? 5.516 39.719 18.109 1 95.62 312 GLU A O 1
ATOM 2458 N N . LEU A 1 313 ? 6.215 38.094 19.453 1 96.25 313 LEU A N 1
ATOM 2459 C CA . LEU A 1 313 ? 5.652 37.062 18.594 1 96.25 313 LEU A CA 1
ATOM 2460 C C . LEU A 1 313 ? 4.129 37.094 18.641 1 96.25 313 LEU A C 1
ATOM 2462 O O . LEU A 1 313 ? 3.465 36.875 17.625 1 96.25 313 LEU A O 1
ATOM 2466 N N . ASN A 1 314 ? 3.615 37.281 19.938 1 96.31 314 ASN A N 1
ATOM 2467 C CA . ASN A 1 314 ? 2.174 37.219 20.156 1 96.31 314 ASN A CA 1
ATOM 2468 C C . ASN A 1 314 ? 1.546 36.031 19.422 1 96.31 314 ASN A C 1
ATOM 2470 O O . ASN A 1 314 ? 0.598 36.188 18.656 1 96.31 314 ASN A O 1
ATOM 2474 N N . TRP A 1 315 ? 2.189 34.938 19.516 1 96 315 TRP A N 1
ATOM 2475 C CA . TRP A 1 315 ? 1.768 33.781 18.766 1 96 315 TRP A CA 1
ATOM 2476 C C . TRP A 1 315 ? 0.438 33.25 19.297 1 96 315 TRP A C 1
ATOM 2478 O O . TRP A 1 315 ? 0.23 33.156 20.516 1 96 315 TRP A O 1
ATOM 2488 N N . GLN A 1 316 ? -0.475 32.938 18.391 1 94.19 316 GLN A N 1
ATOM 2489 C CA . GLN A 1 316 ? -1.766 32.312 18.703 1 94.19 316 GLN A CA 1
ATOM 2490 C C . GLN A 1 316 ? -1.811 30.875 18.25 1 94.19 316 GLN A C 1
ATOM 2492 O O . GLN A 1 316 ? -1.277 30.516 17.203 1 94.19 316 GLN A O 1
ATOM 2497 N N . ILE A 1 317 ? -2.379 30.078 19.078 1 95.06 317 ILE A N 1
ATOM 2498 C CA . ILE A 1 317 ? -2.488 28.672 18.688 1 95.06 317 ILE A CA 1
ATOM 2499 C C . ILE A 1 317 ? -3.309 28.562 17.406 1 95.06 317 ILE A C 1
ATOM 2501 O O . ILE A 1 317 ? -4.273 29.297 17.203 1 95.06 317 ILE A O 1
ATOM 2505 N N . PRO A 1 318 ? -2.93 27.672 16.469 1 94.25 318 PRO A N 1
ATOM 2506 C CA . PRO A 1 318 ? -3.721 27.469 15.25 1 94.25 318 PRO A CA 1
ATOM 2507 C C . PRO A 1 318 ? -5.109 26.906 15.531 1 94.25 318 PRO A C 1
ATOM 2509 O O . PRO A 1 318 ? -5.371 26.438 16.641 1 94.25 318 PRO A O 1
ATOM 2512 N N . GLN A 1 319 ? -5.926 26.906 14.508 1 95.5 319 GLN A N 1
ATOM 2513 C CA . GLN A 1 319 ? -7.293 26.422 14.648 1 95.5 319 GLN A CA 1
ATOM 2514 C C . GLN A 1 319 ? -7.34 24.891 14.562 1 95.5 319 GLN A C 1
ATOM 2516 O O . GLN A 1 319 ? -8.328 24.281 14.977 1 95.5 319 GLN A O 1
ATOM 2521 N N . SER A 1 320 ? -6.289 24.344 14.016 1 96.56 320 SER A N 1
ATOM 2522 C CA . SER A 1 320 ? -6.293 22.891 13.789 1 96.56 320 SER A CA 1
ATOM 2523 C C . SER A 1 320 ? -4.879 22.328 13.82 1 96.56 320 SER A C 1
ATOM 2525 O O . SER A 1 320 ? -3.912 23.078 14.008 1 96.56 320 SER A O 1
ATOM 2527 N N . THR A 1 321 ? -4.812 21.016 13.734 1 96.81 321 THR A N 1
ATOM 2528 C CA . THR A 1 321 ? -3.594 20.219 13.711 1 96.81 321 THR A CA 1
ATOM 2529 C C . THR A 1 321 ? -2.84 20.344 15.031 1 96.81 321 THR A C 1
ATOM 2531 O O . THR A 1 321 ? -3.135 21.219 15.844 1 96.81 321 THR A O 1
ATOM 2534 N N . TYR A 1 322 ? -2.006 19.469 15.32 1 98.06 322 TYR A N 1
ATOM 2535 C CA . TYR A 1 322 ? -1.114 19.5 16.469 1 98.06 322 TYR A CA 1
ATOM 2536 C C . TYR A 1 322 ? 0.283 19.953 16.078 1 98.06 322 TYR A C 1
ATOM 2538 O O . TYR A 1 322 ? 1.258 19.688 16.781 1 98.06 322 TYR A O 1
ATOM 2546 N N . LEU A 1 323 ? 0.379 20.625 14.914 1 98.25 323 LEU A N 1
ATOM 2547 C CA . LEU A 1 323 ? 1.618 21.172 14.367 1 98.25 323 LEU A CA 1
ATOM 2548 C C . LEU A 1 323 ? 1.683 22.672 14.57 1 98.25 323 LEU A C 1
ATOM 2550 O O . LEU A 1 323 ? 1.036 23.438 13.836 1 98.25 323 LEU A O 1
ATOM 2554 N N . ALA A 1 324 ? 2.49 23.109 15.5 1 98.38 324 ALA A N 1
ATOM 2555 C CA . ALA A 1 324 ? 2.625 24.531 15.797 1 98.38 324 ALA A CA 1
ATOM 2556 C C . ALA A 1 324 ? 3.439 25.25 14.719 1 98.38 324 ALA A C 1
ATOM 2558 O O . ALA A 1 324 ? 4.648 25.031 14.602 1 98.38 324 ALA A O 1
ATOM 2559 N N . TRP A 1 325 ? 2.775 26.062 13.953 1 98.19 325 TRP A N 1
ATOM 2560 C CA . TRP A 1 325 ? 3.4 26.875 12.93 1 98.19 325 TRP A CA 1
ATOM 2561 C C . TRP A 1 325 ? 3.801 28.234 13.492 1 98.19 325 TRP A C 1
ATOM 2563 O O . TRP A 1 325 ? 2.984 29.172 13.531 1 98.19 325 TRP A O 1
ATOM 2573 N N . LEU A 1 326 ? 5.043 28.391 13.906 1 98.19 326 LEU A N 1
ATOM 2574 C CA . LEU A 1 326 ? 5.488 29.547 14.664 1 98.19 326 LEU A CA 1
ATOM 2575 C C . LEU A 1 326 ? 6.117 30.594 13.742 1 98.19 326 LEU A C 1
ATOM 2577 O O . LEU A 1 326 ? 7.117 30.312 13.07 1 98.19 326 LEU A O 1
ATOM 2581 N N . ASP A 1 327 ? 5.539 31.734 13.711 1 97.62 327 ASP A N 1
ATOM 2582 C CA . ASP A 1 327 ? 6.086 32.875 12.977 1 97.62 327 ASP A CA 1
ATOM 2583 C C . ASP A 1 327 ? 7.184 33.562 13.781 1 97.62 327 ASP A C 1
ATOM 2585 O O . ASP A 1 327 ? 6.898 34.25 14.766 1 97.62 327 ASP A O 1
ATOM 2589 N N . LEU A 1 328 ? 8.422 33.375 13.344 1 98.19 328 LEU A N 1
ATOM 2590 C CA . LEU A 1 328 ? 9.539 33.938 14.086 1 98.19 328 LEU A CA 1
ATOM 2591 C C . LEU A 1 328 ? 10.062 35.219 13.406 1 98.19 328 LEU A C 1
ATOM 2593 O O . LEU A 1 328 ? 11.047 35.812 13.859 1 98.19 328 LEU A O 1
ATOM 2597 N N . ARG A 1 329 ? 9.5 35.719 12.383 1 97.12 329 ARG A N 1
ATOM 2598 C CA . ARG A 1 329 ? 9.953 36.844 11.578 1 97.12 329 ARG A CA 1
ATOM 2599 C C . ARG A 1 329 ? 10.102 38.125 12.422 1 97.12 329 ARG A C 1
ATOM 2601 O O . ARG A 1 329 ? 11.016 38.906 12.203 1 97.12 329 ARG A O 1
ATOM 2608 N N . PRO A 1 330 ? 9.172 38.219 13.445 1 96.88 330 PRO A N 1
ATOM 2609 C CA . PRO A 1 330 ? 9.32 39.438 14.266 1 96.88 330 PRO A CA 1
ATOM 2610 C C . PRO A 1 330 ? 10.656 39.5 15.008 1 96.88 330 PRO A C 1
ATOM 2612 O O . PRO A 1 330 ? 11.07 40.562 15.461 1 96.88 330 PRO A O 1
ATOM 2615 N N . LEU A 1 331 ? 11.281 38.375 15.172 1 97.88 331 LEU A N 1
ATOM 2616 C CA . LEU A 1 331 ? 12.539 38.312 15.914 1 97.88 331 LEU A CA 1
ATOM 2617 C C . LEU A 1 331 ? 13.727 38.594 15 1 97.88 331 LEU A C 1
ATOM 2619 O O . LEU A 1 331 ? 14.836 38.844 15.477 1 97.88 331 LEU A O 1
ATOM 2623 N N . ASN A 1 332 ? 13.547 38.594 13.695 1 97.06 332 ASN A N 1
ATOM 2624 C CA . ASN A 1 332 ? 14.578 38.875 12.695 1 97.06 332 ASN A CA 1
ATOM 2625 C C . ASN A 1 332 ? 15.805 38 12.891 1 97.06 332 ASN A C 1
ATOM 2627 O O . ASN A 1 332 ? 16.922 38.5 12.984 1 97.06 332 ASN A O 1
ATOM 2631 N N . ILE A 1 333 ? 15.562 36.75 12.977 1 96.5 333 ILE A N 1
ATOM 2632 C CA . ILE A 1 333 ? 16.672 35.812 13.141 1 96.5 333 ILE A CA 1
ATOM 2633 C C . ILE A 1 333 ? 16.875 35.031 11.852 1 96.5 333 ILE A C 1
ATOM 2635 O O . ILE A 1 333 ? 15.945 34.906 11.047 1 96.5 333 ILE A O 1
ATOM 2639 N N . ASP A 1 334 ? 18.078 34.531 11.641 1 97.31 334 ASP A N 1
ATOM 2640 C CA . ASP A 1 334 ? 18.438 33.75 10.469 1 97.31 334 ASP A CA 1
ATOM 2641 C C . ASP A 1 334 ? 18 32.281 10.641 1 97.31 334 ASP A C 1
ATOM 2643 O O . ASP A 1 334 ? 18.312 31.656 11.641 1 97.31 334 ASP A O 1
ATOM 2647 N N . ASP A 1 335 ? 17.281 31.828 9.664 1 97.5 335 ASP A N 1
ATOM 2648 C CA . ASP A 1 335 ? 16.734 30.469 9.727 1 97.5 335 ASP A CA 1
ATOM 2649 C C . ASP A 1 335 ? 17.844 29.438 9.906 1 97.5 335 ASP A C 1
ATOM 2651 O O . ASP A 1 335 ? 17.703 28.5 10.703 1 97.5 335 ASP A O 1
ATOM 2655 N N . ASN A 1 336 ? 18.891 29.562 9.141 1 97.62 336 ASN A N 1
ATOM 2656 C CA . ASN A 1 336 ? 19.984 28.594 9.188 1 97.62 336 ASN A CA 1
ATOM 2657 C C . ASN A 1 336 ? 20.719 28.641 10.523 1 97.62 336 ASN A C 1
ATOM 2659 O O . ASN A 1 336 ? 21.125 27.594 11.055 1 97.62 336 ASN A O 1
ATOM 2663 N N . ALA A 1 337 ? 20.969 29.812 11.031 1 98.25 337 ALA A N 1
ATOM 2664 C CA . ALA A 1 337 ? 21.609 29.953 12.344 1 98.25 337 ALA A CA 1
ATOM 2665 C C . ALA A 1 337 ? 20.75 29.312 13.438 1 98.25 337 ALA A C 1
ATOM 2667 O O . ALA A 1 337 ? 21.266 28.672 14.352 1 98.25 337 ALA A O 1
ATOM 2668 N N . LEU A 1 338 ? 19.469 29.562 13.305 1 98.5 338 LEU A N 1
ATOM 2669 C CA . LEU A 1 338 ? 18.562 28.969 14.273 1 98.5 338 LEU A CA 1
ATOM 2670 C C . LEU A 1 338 ? 18.641 27.438 14.227 1 98.5 338 LEU A C 1
ATOM 2672 O O . LEU A 1 338 ? 18.703 26.781 15.273 1 98.5 338 LEU A O 1
ATOM 2676 N N . GLN A 1 339 ? 18.578 26.906 13.023 1 97.94 339 GLN A N 1
ATOM 2677 C CA . GLN A 1 339 ? 18.641 25.453 12.867 1 97.94 339 GLN A CA 1
ATOM 2678 C C . GLN A 1 339 ? 19.953 24.891 13.438 1 97.94 339 GLN A C 1
ATOM 2680 O O . GLN A 1 339 ? 19.953 23.844 14.086 1 97.94 339 GLN A O 1
ATOM 2685 N N . LYS A 1 340 ? 21 25.531 13.133 1 97.81 340 LYS A N 1
ATOM 2686 C CA . LYS A 1 340 ? 22.297 25.125 13.664 1 97.81 340 LYS A CA 1
ATOM 2687 C C . LYS A 1 340 ? 22.297 25.109 15.188 1 97.81 340 LYS A C 1
ATOM 2689 O O . LYS A 1 340 ? 22.766 24.156 15.812 1 97.81 340 LYS A O 1
ATOM 2694 N N . ALA A 1 341 ? 21.797 26.172 15.82 1 98.44 341 ALA A N 1
ATOM 2695 C CA . ALA A 1 341 ? 21.719 26.266 17.281 1 98.44 341 ALA A CA 1
ATOM 2696 C C . ALA A 1 341 ? 20.828 25.172 17.859 1 98.44 341 ALA A C 1
ATOM 2698 O O . ALA A 1 341 ? 21.141 24.594 18.891 1 98.44 341 ALA A O 1
ATOM 2699 N N . LEU A 1 342 ? 19.688 24.953 17.234 1 98.5 342 LEU A N 1
ATOM 2700 C CA . LEU A 1 342 ? 18.766 23.922 17.688 1 98.5 342 LEU A CA 1
ATOM 2701 C C . LEU A 1 342 ? 19.438 22.562 17.703 1 98.5 342 LEU A C 1
ATOM 2703 O O . LEU A 1 342 ? 19.312 21.812 18.688 1 98.5 342 LEU A O 1
ATOM 2707 N N . ILE A 1 343 ? 20.156 22.219 16.641 1 97.88 343 ILE A N 1
ATOM 2708 C CA . ILE A 1 343 ? 20.703 20.891 16.453 1 97.88 343 ILE A CA 1
ATOM 2709 C C . ILE A 1 343 ? 21.984 20.734 17.266 1 97.88 343 ILE A C 1
ATOM 2711 O O . ILE A 1 343 ? 22.125 19.797 18.047 1 97.88 343 ILE A O 1
ATOM 2715 N N . GLU A 1 344 ? 22.906 21.672 17.156 1 97.19 344 GLU A N 1
ATOM 2716 C CA . GLU A 1 344 ? 24.25 21.5 17.703 1 97.19 344 GLU A CA 1
ATOM 2717 C C . GLU A 1 344 ? 24.281 21.844 19.188 1 97.19 344 GLU A C 1
ATOM 2719 O O . GLU A 1 344 ? 25.016 21.234 19.953 1 97.19 344 GLU A O 1
ATOM 2724 N N . GLN A 1 345 ? 23.484 22.781 19.625 1 97.62 345 GLN A N 1
ATOM 2725 C CA . GLN A 1 345 ? 23.547 23.25 21.016 1 97.62 345 GLN A CA 1
ATOM 2726 C C . GLN A 1 345 ? 22.422 22.641 21.844 1 97.62 345 GLN A C 1
ATOM 2728 O O . GLN A 1 345 ? 22.672 22.109 22.938 1 97.62 345 GLN A O 1
ATOM 2733 N N . GLU A 1 346 ? 21.234 22.688 21.328 1 98.19 346 GLU A N 1
ATOM 2734 C CA . GLU A 1 346 ? 20.094 22.312 22.125 1 98.19 346 GLU A CA 1
ATOM 2735 C C . GLU A 1 346 ? 19.703 20.859 21.891 1 98.19 346 GLU A C 1
ATOM 2737 O O . GLU A 1 346 ? 18.953 20.266 22.672 1 98.19 346 GLU A O 1
ATOM 2742 N N . LYS A 1 347 ? 20.188 20.234 20.812 1 98.19 347 LYS A N 1
ATOM 2743 C CA . LYS A 1 347 ? 19.906 18.844 20.438 1 98.19 347 LYS A CA 1
ATOM 2744 C C . LYS A 1 347 ? 18.406 18.625 20.266 1 98.19 347 LYS A C 1
ATOM 2746 O O . LYS A 1 347 ? 17.859 17.641 20.781 1 98.19 347 LYS A O 1
ATOM 2751 N N . VAL A 1 348 ? 17.781 19.547 19.609 1 98.5 348 VAL A N 1
ATOM 2752 C CA . VAL A 1 348 ? 16.359 19.5 19.312 1 98.5 348 VAL A CA 1
ATOM 2753 C C . VAL A 1 348 ? 16.141 19.594 17.812 1 98.5 348 VAL A C 1
ATOM 2755 O O . VAL A 1 348 ? 16.766 20.406 17.125 1 98.5 348 VAL A O 1
ATOM 2758 N N . ALA A 1 349 ? 15.305 18.688 17.266 1 98.5 349 ALA A N 1
ATOM 2759 C CA . ALA A 1 349 ? 14.992 18.719 15.844 1 98.5 349 ALA A CA 1
ATOM 2760 C C . ALA A 1 349 ? 13.594 19.281 15.594 1 98.5 349 ALA A C 1
ATOM 2762 O O . ALA A 1 349 ? 12.594 18.641 15.922 1 98.5 349 ALA A O 1
ATOM 2763 N N . ILE A 1 350 ? 13.484 20.469 15.094 1 98.5 350 ILE A N 1
ATOM 2764 C CA . ILE A 1 350 ? 12.25 21.141 14.688 1 98.5 350 ILE A CA 1
ATOM 2765 C C . ILE A 1 350 ? 12.32 21.5 13.211 1 98.5 350 ILE A C 1
ATOM 2767 O O . ILE A 1 350 ? 13.359 21.953 12.727 1 98.5 350 ILE A O 1
ATOM 2771 N N . MET A 1 351 ? 11.258 21.328 12.508 1 97.88 351 MET A N 1
ATOM 2772 C CA . MET A 1 351 ? 11.266 21.516 11.062 1 97.88 351 MET A CA 1
ATOM 2773 C C . MET A 1 351 ? 11.375 23 10.711 1 97.88 351 MET A C 1
ATOM 2775 O O . MET A 1 351 ? 10.586 23.812 11.188 1 97.88 351 MET A O 1
ATOM 2779 N N . PRO A 1 352 ? 12.391 23.297 9.852 1 97.94 352 PRO A N 1
ATOM 2780 C CA . PRO A 1 352 ? 12.406 24.656 9.344 1 97.94 352 PRO A CA 1
ATOM 2781 C C . PRO A 1 352 ? 11.25 24.953 8.391 1 97.94 352 PRO A C 1
ATOM 2783 O O . PRO A 1 352 ? 10.883 24.094 7.582 1 97.94 352 PRO A O 1
ATOM 2786 N N . GLY A 1 353 ? 10.711 26.125 8.438 1 97.88 353 GLY A N 1
ATOM 2787 C CA . GLY A 1 353 ? 9.531 26.484 7.676 1 97.88 353 GLY A CA 1
ATOM 2788 C C . GLY A 1 353 ? 9.758 26.469 6.176 1 97.88 353 GLY A C 1
ATOM 2789 O O . GLY A 1 353 ? 8.828 26.203 5.406 1 97.88 353 GLY A O 1
ATOM 2790 N N . TYR A 1 354 ? 10.984 26.719 5.711 1 96.56 354 TYR A N 1
ATOM 2791 C CA . TYR A 1 354 ? 11.266 26.766 4.281 1 96.56 354 TYR A CA 1
ATOM 2792 C C . TYR A 1 354 ? 11.078 25.406 3.639 1 96.56 354 TYR A C 1
ATOM 2794 O O . TYR A 1 354 ? 11.023 25.281 2.412 1 96.56 354 TYR A O 1
ATOM 2802 N N . THR A 1 355 ? 10.945 24.312 4.453 1 95.94 355 THR A N 1
ATOM 2803 C CA . THR A 1 355 ? 10.602 22.984 3.961 1 95.94 355 THR A CA 1
ATOM 2804 C C . THR A 1 355 ? 9.242 23 3.268 1 95.94 355 THR A C 1
ATOM 2806 O O . THR A 1 355 ? 8.977 22.172 2.395 1 95.94 355 THR A O 1
ATOM 2809 N N . TYR A 1 356 ? 8.383 23.938 3.615 1 97.56 356 TYR A N 1
ATOM 2810 C CA . TYR A 1 356 ? 7 23.969 3.156 1 97.56 356 TYR A CA 1
ATOM 2811 C C . TYR A 1 356 ? 6.812 25.031 2.074 1 97.56 356 TYR A C 1
ATOM 2813 O O . TYR A 1 356 ? 5.684 25.406 1.756 1 97.56 356 TYR A O 1
ATOM 2821 N N . GLY A 1 357 ? 7.938 25.516 1.541 1 95.62 357 GLY A N 1
ATOM 2822 C CA . GLY A 1 357 ? 7.918 26.531 0.496 1 95.62 357 GLY A CA 1
ATOM 2823 C C . GLY A 1 357 ? 8.547 27.844 0.922 1 95.62 357 GLY A C 1
ATOM 2824 O O . GLY A 1 357 ? 8.836 28.047 2.104 1 95.62 357 GLY A O 1
ATOM 2825 N N . GLU A 1 358 ? 8.719 28.719 -0.005 1 95.5 358 GLU A N 1
ATOM 2826 C CA . GLU A 1 358 ? 9.359 30.016 0.224 1 95.5 358 GLU A CA 1
ATOM 2827 C C . GLU A 1 358 ? 8.57 30.844 1.236 1 95.5 358 GLU A C 1
ATOM 2829 O O . GLU A 1 358 ? 9.164 31.594 2.02 1 95.5 358 GLU A O 1
ATOM 2834 N N . GLU A 1 359 ? 7.297 30.625 1.22 1 96.31 359 GLU A N 1
ATOM 2835 C CA . GLU A 1 359 ? 6.43 31.375 2.119 1 96.31 359 GLU A CA 1
ATOM 2836 C C . GLU A 1 359 ? 6.605 30.922 3.564 1 96.31 359 GLU A C 1
ATOM 2838 O O . GLU A 1 359 ? 6.137 31.594 4.492 1 96.31 359 GLU A O 1
ATOM 2843 N N . GLY A 1 360 ? 7.309 29.812 3.756 1 97.12 360 GLY A N 1
ATOM 2844 C CA . GLY A 1 360 ? 7.547 29.297 5.094 1 97.12 360 GLY A CA 1
ATOM 2845 C C . GLY A 1 360 ? 8.812 29.844 5.73 1 97.12 360 GLY A C 1
ATOM 2846 O O . GLY A 1 360 ? 9.094 29.578 6.898 1 97.12 360 GLY A O 1
ATOM 2847 N N . ARG A 1 361 ? 9.656 30.625 4.996 1 97.44 361 ARG A N 1
ATOM 2848 C CA . ARG A 1 361 ? 10.867 31.219 5.559 1 97.44 361 ARG A CA 1
ATOM 2849 C C . ARG A 1 361 ? 10.547 32.094 6.777 1 97.44 361 ARG A C 1
ATOM 2851 O O . ARG A 1 361 ? 9.562 32.844 6.773 1 97.44 361 ARG A O 1
ATOM 2858 N N . GLY A 1 362 ? 11.32 31.906 7.77 1 97.81 362 GLY A N 1
ATOM 2859 C CA . GLY A 1 362 ? 11.109 32.656 9 1 97.81 362 GLY A CA 1
ATOM 2860 C C . GLY A 1 362 ? 10.164 31.953 9.961 1 97.81 362 GLY A C 1
ATOM 2861 O O . GLY A 1 362 ? 9.867 32.469 11.039 1 97.81 362 GLY A O 1
ATOM 2862 N N . PHE A 1 363 ? 9.648 30.797 9.547 1 98.31 363 PHE A N 1
ATOM 2863 C CA . PHE A 1 363 ? 8.781 30 10.406 1 98.31 363 PHE A CA 1
ATOM 2864 C C . PHE A 1 363 ? 9.484 28.719 10.844 1 98.31 363 PHE A C 1
ATOM 2866 O O . PHE A 1 363 ? 10.492 28.312 10.258 1 98.31 363 PHE A O 1
ATOM 2873 N N . VAL A 1 364 ? 9 28.094 11.867 1 98.62 364 VAL A N 1
ATOM 2874 C CA . VAL A 1 364 ? 9.297 26.703 12.211 1 98.62 364 VAL A CA 1
ATOM 2875 C C . VAL A 1 364 ? 7.996 25.953 12.492 1 98.62 364 VAL A C 1
ATOM 2877 O O . VAL A 1 364 ? 6.984 26.562 12.844 1 98.62 364 VAL A O 1
ATOM 2880 N N . ARG A 1 365 ? 7.973 24.703 12.25 1 98.69 365 ARG A N 1
ATOM 2881 C CA . ARG A 1 365 ? 6.832 23.844 12.555 1 98.69 365 ARG A CA 1
ATOM 2882 C C . ARG A 1 365 ? 7.188 22.844 13.648 1 98.69 365 ARG A C 1
ATOM 2884 O O . ARG A 1 365 ? 8.031 21.969 13.438 1 98.69 365 ARG A O 1
ATOM 2891 N N . LEU A 1 366 ? 6.605 22.984 14.773 1 98.75 366 LEU A N 1
ATOM 2892 C CA . LEU A 1 366 ? 6.883 22.156 15.945 1 98.75 366 LEU A CA 1
ATOM 2893 C C . LEU A 1 366 ? 5.727 21.203 16.234 1 98.75 366 LEU A C 1
ATOM 2895 O O . LEU A 1 366 ? 4.594 21.656 16.453 1 98.75 366 LEU A O 1
ATOM 2899 N N . ASN A 1 367 ? 5.961 19.938 16.188 1 98.62 367 ASN A N 1
ATOM 2900 C CA . ASN A 1 367 ? 4.949 18.922 16.469 1 98.62 367 ASN A CA 1
ATOM 2901 C C . ASN A 1 367 ? 4.637 18.828 17.953 1 98.62 367 ASN A C 1
ATOM 2903 O O . ASN A 1 367 ? 5.488 18.438 18.75 1 98.62 367 ASN A O 1
ATOM 2907 N N . ALA A 1 368 ? 3.434 19.109 18.328 1 98.62 368 ALA A N 1
ATOM 2908 C CA . ALA A 1 368 ? 3.014 19.141 19.734 1 98.62 368 ALA A CA 1
ATOM 2909 C C . ALA A 1 368 ? 2.396 17.797 20.156 1 98.62 368 ALA A C 1
ATOM 2911 O O . ALA A 1 368 ? 1.892 17.672 21.266 1 98.62 368 ALA A O 1
ATOM 2912 N N . GLY A 1 369 ? 2.387 16.812 19.219 1 98.44 369 GLY A N 1
ATOM 2913 C CA . GLY A 1 369 ? 1.811 15.508 19.5 1 98.44 369 GLY A CA 1
ATOM 2914 C C . GLY A 1 369 ? 2.717 14.617 20.328 1 98.44 369 GLY A C 1
ATOM 2915 O O . GLY A 1 369 ? 3.17 13.57 19.859 1 98.44 369 GLY A O 1
ATOM 2916 N N . CYS A 1 370 ? 2.99 15 21.609 1 98.69 370 CYS A N 1
ATOM 2917 C CA . CYS A 1 370 ? 3.895 14.281 22.5 1 98.69 370 CYS A CA 1
ATOM 2918 C C . CYS A 1 370 ? 3.561 14.562 23.969 1 98.69 370 CYS A C 1
ATOM 2920 O O . CYS A 1 370 ? 2.795 15.477 24.266 1 98.69 370 CYS A O 1
ATOM 2922 N N . PRO A 1 371 ? 4.086 13.797 24.875 1 98.56 371 PRO A N 1
ATOM 2923 C CA . PRO A 1 371 ? 3.881 14.109 26.297 1 98.56 371 PRO A CA 1
ATOM 2924 C C . PRO A 1 371 ? 4.402 15.492 26.672 1 98.56 371 PRO A C 1
ATOM 2926 O O . PRO A 1 371 ? 5.426 15.938 26.141 1 98.56 371 PRO A O 1
ATOM 2929 N N . ARG A 1 372 ? 3.713 16.094 27.641 1 98.62 372 ARG A N 1
ATOM 2930 C CA . ARG A 1 372 ? 4.059 17.438 28.078 1 98.62 372 ARG A CA 1
ATOM 2931 C C . ARG A 1 372 ? 5.523 17.531 28.484 1 98.62 372 ARG A C 1
ATOM 2933 O O . ARG A 1 372 ? 6.195 18.516 28.219 1 98.62 372 ARG A O 1
ATOM 2940 N N . SER A 1 373 ? 6.031 16.484 29.094 1 98.69 373 SER A N 1
ATOM 2941 C CA . SER A 1 373 ? 7.414 16.484 29.562 1 98.69 373 SER A CA 1
ATOM 2942 C C . SER A 1 373 ? 8.391 16.641 28.406 1 98.69 373 SER A C 1
ATOM 2944 O O . SER A 1 373 ? 9.398 17.344 28.531 1 98.69 373 SER A O 1
ATOM 2946 N N . LYS A 1 374 ? 8.125 15.938 27.328 1 98.56 374 LYS A N 1
ATOM 2947 C CA . LYS A 1 374 ? 8.938 16.094 26.125 1 98.56 374 LYS A CA 1
ATOM 2948 C C . LYS A 1 374 ? 8.781 17.5 25.531 1 98.56 374 LYS A C 1
ATOM 2950 O O . LYS A 1 374 ? 9.773 18.125 25.141 1 98.56 374 LYS A O 1
ATOM 2955 N N . LEU A 1 375 ? 7.574 17.969 25.5 1 98.81 375 LEU A N 1
ATOM 2956 C CA . LEU A 1 375 ? 7.273 19.266 24.906 1 98.81 375 LEU A CA 1
ATOM 2957 C C . LEU A 1 375 ? 7.996 20.375 25.656 1 98.81 375 LEU A C 1
ATOM 2959 O O . LEU A 1 375 ? 8.508 21.312 25.047 1 98.81 375 LEU A O 1
ATOM 2963 N N . GLU A 1 376 ? 8.008 20.297 26.938 1 98.81 376 GLU A N 1
ATOM 2964 C CA . GLU A 1 376 ? 8.664 21.312 27.766 1 98.81 376 GLU A CA 1
ATOM 2965 C C . GLU A 1 376 ? 10.141 21.438 27.406 1 98.81 376 GLU A C 1
ATOM 2967 O O . GLU A 1 376 ? 10.672 22.547 27.297 1 98.81 376 GLU A O 1
ATOM 2972 N N . LYS A 1 377 ? 10.758 20.312 27.188 1 98.69 377 LYS A N 1
ATOM 2973 C CA . LYS A 1 377 ? 12.164 20.297 26.812 1 98.69 377 LYS A CA 1
ATOM 2974 C C . LYS A 1 377 ? 12.359 20.922 25.422 1 98.69 377 LYS A C 1
ATOM 2976 O O . LYS A 1 377 ? 13.305 21.672 25.203 1 98.69 377 LYS A O 1
ATOM 2981 N N . GLY A 1 378 ? 11.484 20.562 24.5 1 98.75 378 GLY A N 1
ATOM 2982 C CA . GLY A 1 378 ? 11.562 21.094 23.156 1 98.75 378 GLY A CA 1
ATOM 2983 C C . GLY A 1 378 ? 11.375 22.609 23.109 1 98.75 378 GLY A C 1
ATOM 2984 O O . GLY A 1 378 ? 12.109 23.312 22.422 1 98.75 378 GLY A O 1
ATOM 2985 N N . VAL A 1 379 ? 10.414 23.078 23.844 1 98.88 379 VAL A N 1
ATOM 2986 C CA . VAL A 1 379 ? 10.109 24.5 23.859 1 98.88 379 VAL A CA 1
ATOM 2987 C C . VAL A 1 379 ? 11.25 25.266 24.547 1 98.88 379 VAL A C 1
ATOM 2989 O O . VAL A 1 379 ? 11.656 26.328 24.062 1 98.88 379 VAL A O 1
ATOM 2992 N N . ALA A 1 380 ? 11.766 24.734 25.641 1 98.81 380 ALA A N 1
ATOM 2993 C CA . ALA A 1 380 ? 12.922 25.344 26.281 1 98.81 380 ALA A CA 1
ATOM 2994 C C . ALA A 1 380 ? 14.109 25.438 25.328 1 98.81 380 ALA A C 1
ATOM 2996 O O . ALA A 1 380 ? 14.805 26.453 25.281 1 98.81 380 ALA A O 1
ATOM 2997 N N . GLY A 1 381 ? 14.352 24.312 24.625 1 98.75 381 GLY A N 1
ATOM 2998 C CA . GLY A 1 381 ? 15.414 24.312 23.625 1 98.75 381 GLY A CA 1
ATOM 2999 C C . GLY A 1 381 ? 15.227 25.344 22.547 1 98.75 381 GLY A C 1
ATOM 3000 O O . GLY A 1 381 ? 16.188 25.984 22.109 1 98.75 381 GLY A O 1
ATOM 3001 N N . LEU A 1 382 ? 14.008 25.5 22.062 1 98.81 382 LEU A N 1
ATOM 3002 C CA . LEU A 1 382 ? 13.711 26.5 21.031 1 98.81 382 LEU A CA 1
ATOM 3003 C C . LEU A 1 382 ? 13.984 27.906 21.547 1 98.81 382 LEU A C 1
ATOM 3005 O O . LEU A 1 382 ? 14.594 28.719 20.859 1 98.81 382 LEU A O 1
ATOM 3009 N N . ILE A 1 383 ? 13.531 28.203 22.766 1 98.81 383 ILE A N 1
ATOM 3010 C CA . ILE A 1 383 ? 13.727 29.516 23.375 1 98.81 383 ILE A CA 1
ATOM 3011 C C . ILE A 1 383 ? 15.227 29.797 23.516 1 98.81 383 ILE A C 1
ATOM 3013 O O . ILE A 1 383 ? 15.695 30.875 23.156 1 98.81 383 ILE A O 1
ATOM 3017 N N . ASN A 1 384 ? 15.969 28.812 24.016 1 98.81 384 ASN A N 1
ATOM 3018 C CA . ASN A 1 384 ? 17.406 28.969 24.188 1 98.81 384 ASN A CA 1
ATOM 3019 C C . ASN A 1 384 ? 18.109 29.203 22.859 1 98.81 384 ASN A C 1
ATOM 3021 O O . ASN A 1 384 ? 19.016 30.031 22.766 1 98.81 384 ASN A O 1
ATOM 3025 N N . ALA A 1 385 ? 17.734 28.422 21.859 1 98.75 385 ALA A N 1
ATOM 3026 C CA . ALA A 1 385 ? 18.344 28.562 20.547 1 98.75 385 ALA A CA 1
ATOM 3027 C C . ALA A 1 385 ? 18.078 29.938 19.969 1 98.75 385 ALA A C 1
ATOM 3029 O O . ALA A 1 385 ? 18.969 30.547 19.359 1 98.75 385 ALA A O 1
ATOM 3030 N N . ILE A 1 386 ? 16.844 30.422 20.125 1 98.62 386 ILE A N 1
ATOM 3031 C CA . ILE A 1 386 ? 16.5 31.75 19.641 1 98.62 386 ILE A CA 1
ATOM 3032 C C . ILE A 1 386 ? 17.344 32.781 20.344 1 98.62 386 ILE A C 1
ATOM 3034 O O . ILE A 1 386 ? 17.891 33.688 19.703 1 98.62 386 ILE A O 1
ATOM 3038 N N . ARG A 1 387 ? 17.531 32.688 21.625 1 98.25 387 ARG A N 1
ATOM 3039 C CA . ARG A 1 387 ? 18.344 33.656 22.391 1 98.25 387 ARG A CA 1
ATOM 3040 C C . ARG A 1 387 ? 19.797 33.625 21.953 1 98.25 387 ARG A C 1
ATOM 3042 O O . ARG A 1 387 ? 20.469 34.656 21.922 1 98.25 387 ARG A O 1
ATOM 3049 N N . ALA A 1 388 ? 20.188 32.469 21.562 1 97.75 388 ALA A N 1
ATOM 3050 C CA . ALA A 1 388 ? 21.578 32.312 21.188 1 97.75 388 ALA A CA 1
ATOM 3051 C C . ALA A 1 388 ? 21.859 33 19.844 1 97.75 388 ALA A C 1
ATOM 3053 O O . ALA A 1 388 ? 23 33.438 19.594 1 97.75 388 ALA A O 1
ATOM 3054 N N . VAL A 1 389 ? 20.938 33.062 18.984 1 97.06 389 VAL A N 1
ATOM 3055 C CA . VAL A 1 389 ? 21.203 33.562 17.641 1 97.06 389 VAL A CA 1
ATOM 3056 C C . VAL A 1 389 ? 20.719 35 17.531 1 97.06 389 VAL A C 1
ATOM 3058 O O . VAL A 1 389 ? 20.953 35.688 16.531 1 97.06 389 VAL A O 1
ATOM 3061 N N . ARG A 1 390 ? 20.031 35.5 18.516 1 90.75 390 ARG A N 1
ATOM 3062 C CA . ARG A 1 390 ? 19.625 36.875 18.562 1 90.75 390 ARG A CA 1
ATOM 3063 C C . ARG A 1 390 ? 20.766 37.781 19.062 1 90.75 390 ARG A C 1
ATOM 3065 O O . ARG A 1 390 ? 21.5 37.375 19.969 1 90.75 390 ARG A O 1
ATOM 3072 N N . MET B 1 1 ? 5.016 -29.516 16.109 1 78.5 1 MET B N 1
ATOM 3073 C CA . MET B 1 1 ? 4.395 -30.047 14.898 1 78.5 1 MET B CA 1
ATOM 3074 C C . MET B 1 1 ? 3.279 -29.125 14.414 1 78.5 1 MET B C 1
ATOM 3076 O O . MET B 1 1 ? 2.521 -28.578 15.219 1 78.5 1 MET B O 1
ATOM 3080 N N . PHE B 1 2 ? 3.369 -28.688 13.188 1 94.12 2 PHE B N 1
ATOM 3081 C CA . PHE B 1 2 ? 2.359 -27.812 12.602 1 94.12 2 PHE B CA 1
ATOM 3082 C C . PHE B 1 2 ? 1.195 -28.625 12.047 1 94.12 2 PHE B C 1
ATOM 3084 O O . PHE B 1 2 ? 1.397 -29.688 11.469 1 94.12 2 PHE B O 1
ATOM 3091 N N . ASP B 1 3 ? -0.021 -28.234 12.359 1 96.31 3 ASP B N 1
ATOM 3092 C CA . ASP B 1 3 ? -1.204 -28.984 11.945 1 96.31 3 ASP B CA 1
ATOM 3093 C C . ASP B 1 3 ? -1.934 -28.281 10.805 1 96.31 3 ASP B C 1
ATOM 3095 O O . ASP B 1 3 ? -2.828 -27.469 11.047 1 96.31 3 ASP B O 1
ATOM 3099 N N . PHE B 1 4 ? -1.678 -28.688 9.617 1 97.69 4 PHE B N 1
ATOM 3100 C CA . PHE B 1 4 ? -2.273 -28.078 8.438 1 97.69 4 PHE B CA 1
ATOM 3101 C C . PHE B 1 4 ? -3.609 -28.734 8.102 1 97.69 4 PHE B C 1
ATOM 3103 O O . PHE B 1 4 ? -4.301 -28.312 7.176 1 97.69 4 PHE B O 1
ATOM 3110 N N . SER B 1 5 ? -4 -29.766 8.836 1 97.19 5 SER B N 1
ATOM 3111 C CA . SER B 1 5 ? -5.293 -30.406 8.617 1 97.19 5 SER B CA 1
ATOM 3112 C C . SER B 1 5 ? -6.414 -29.656 9.328 1 97.19 5 SER B C 1
ATOM 3114 O O . SER B 1 5 ? -7.594 -29.891 9.055 1 97.19 5 SER B O 1
ATOM 3116 N N . LYS B 1 6 ? -6.031 -28.75 10.227 1 96.69 6 LYS B N 1
ATOM 3117 C CA . LYS B 1 6 ? -7.02 -27.984 10.977 1 96.69 6 LYS B CA 1
ATOM 3118 C C . LYS B 1 6 ? -7.805 -27.047 10.047 1 96.69 6 LYS B C 1
ATOM 3120 O O . LYS B 1 6 ? -7.215 -26.281 9.297 1 96.69 6 LYS B O 1
ATOM 3125 N N . VAL B 1 7 ? -9.117 -27.203 10.109 1 97.25 7 VAL B N 1
ATOM 3126 C CA . VAL B 1 7 ? -9.992 -26.328 9.328 1 97.25 7 VAL B CA 1
ATOM 3127 C C . VAL B 1 7 ? -10.203 -25.016 10.07 1 97.25 7 VAL B C 1
ATOM 3129 O O . VAL B 1 7 ? -10.586 -25.016 11.242 1 97.25 7 VAL B O 1
ATOM 3132 N N . VAL B 1 8 ? -9.945 -23.938 9.453 1 96.56 8 VAL B N 1
ATOM 3133 C CA . VAL B 1 8 ? -10.188 -22.609 9.992 1 96.56 8 VAL B CA 1
ATOM 3134 C C . VAL B 1 8 ? -11.312 -21.922 9.219 1 96.56 8 VAL B C 1
ATOM 3136 O O . VAL B 1 8 ? -11.242 -21.812 7.992 1 96.56 8 VAL B O 1
ATOM 3139 N N . ASP B 1 9 ? -12.398 -21.516 9.875 1 97.19 9 ASP B N 1
ATOM 3140 C CA . ASP B 1 9 ? -13.5 -20.797 9.234 1 97.19 9 ASP B CA 1
ATOM 3141 C C . ASP B 1 9 ? -13.086 -19.375 8.852 1 97.19 9 ASP B C 1
ATOM 3143 O O . ASP B 1 9 ? -12.727 -18.578 9.719 1 97.19 9 ASP B O 1
ATOM 3147 N N . ARG B 1 10 ? -13.109 -19.062 7.602 1 96.44 10 ARG B N 1
ATOM 3148 C CA . ARG B 1 10 ? -12.633 -17.781 7.117 1 96.44 10 ARG B CA 1
ATOM 3149 C C . ARG B 1 10 ? -13.797 -16.859 6.762 1 96.44 10 ARG B C 1
ATOM 3151 O O . ARG B 1 10 ? -13.594 -15.719 6.34 1 96.44 10 ARG B O 1
ATOM 3158 N N . HIS B 1 11 ? -15.047 -17.328 6.93 1 95.81 11 HIS B N 1
ATOM 3159 C CA . HIS B 1 11 ? -16.203 -16.484 6.664 1 95.81 11 HIS B CA 1
ATOM 3160 C C . HIS B 1 11 ? -16.281 -15.312 7.637 1 95.81 11 HIS B C 1
ATOM 3162 O O . HIS B 1 11 ? -15.922 -15.453 8.805 1 95.81 11 HIS B O 1
ATOM 3168 N N . GLY B 1 12 ? -16.75 -14.195 7.105 1 94.81 12 GLY B N 1
ATOM 3169 C CA . GLY B 1 12 ? -16.922 -13.023 7.957 1 94.81 12 GLY B CA 1
ATOM 3170 C C . GLY B 1 12 ? -15.625 -12.297 8.242 1 94.81 12 GLY B C 1
ATOM 3171 O O . GLY B 1 12 ? -15.562 -11.453 9.141 1 94.81 12 GLY B O 1
ATOM 3172 N N . THR B 1 13 ? -14.539 -12.602 7.492 1 95.25 13 THR B N 1
ATOM 3173 C CA . THR B 1 13 ? -13.242 -11.977 7.703 1 95.25 13 THR B CA 1
ATOM 3174 C C . THR B 1 13 ? -12.875 -11.07 6.531 1 95.25 13 THR B C 1
ATOM 3176 O O . THR B 1 13 ? -11.727 -10.648 6.395 1 95.25 13 THR B O 1
ATOM 3179 N N . TRP B 1 14 ? -13.828 -10.797 5.691 1 96.19 14 TRP B N 1
ATOM 3180 C CA . TRP B 1 14 ? -13.664 -9.992 4.484 1 96.19 14 TRP B CA 1
ATOM 3181 C C . TRP B 1 14 ? -12.711 -10.664 3.502 1 96.19 14 TRP B C 1
ATOM 3183 O O . TRP B 1 14 ? -12.07 -9.992 2.689 1 96.19 14 TRP B O 1
ATOM 3193 N N . CYS B 1 15 ? -12.461 -11.93 3.604 1 95.5 15 CYS B N 1
ATOM 3194 C CA . CYS B 1 15 ? -11.484 -12.594 2.746 1 95.5 15 CYS B CA 1
ATOM 3195 C C . CYS B 1 15 ? -12.023 -12.75 1.329 1 95.5 15 CYS B C 1
ATOM 3197 O O . CYS B 1 15 ? -13.195 -13.07 1.139 1 95.5 15 CYS B O 1
ATOM 3199 N N . THR B 1 16 ? -11.227 -12.562 0.366 1 95.44 16 THR B N 1
ATOM 3200 C CA . THR B 1 16 ? -11.578 -12.594 -1.049 1 95.44 16 THR B CA 1
ATOM 3201 C C . THR B 1 16 ? -12.07 -13.984 -1.448 1 95.44 16 THR B C 1
ATOM 3203 O O . THR B 1 16 ? -13.07 -14.109 -2.156 1 95.44 16 THR B O 1
ATOM 3206 N N . GLN B 1 17 ? -11.438 -15 -0.972 1 94.62 17 GLN B N 1
ATOM 3207 C CA . GLN B 1 17 ? -11.664 -16.375 -1.423 1 94.62 17 GLN B CA 1
ATOM 3208 C C . GLN B 1 17 ? -13.047 -16.859 -0.995 1 94.62 17 GLN B C 1
ATOM 3210 O O . GLN B 1 17 ? -13.758 -17.5 -1.779 1 94.62 17 GLN B O 1
ATOM 3215 N N . TRP B 1 18 ? -13.469 -16.562 0.222 1 95.38 18 TRP B N 1
ATOM 3216 C CA . TRP B 1 18 ? -14.68 -17.156 0.771 1 95.38 18 TRP B CA 1
ATOM 3217 C C . TRP B 1 18 ? -15.836 -16.156 0.744 1 95.38 18 TRP B C 1
ATOM 3219 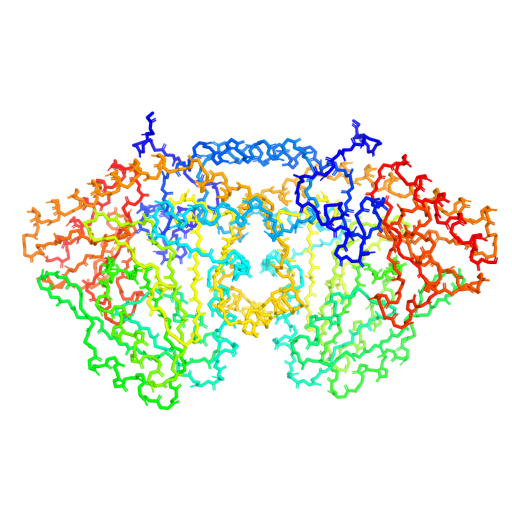O O . TRP B 1 18 ? -16.891 -16.438 0.17 1 95.38 18 TRP B O 1
ATOM 3229 N N . ASP B 1 19 ? -15.609 -14.961 1.263 1 95.25 19 ASP B N 1
ATOM 3230 C CA . ASP B 1 19 ? -16.688 -13.992 1.445 1 95.25 19 ASP B CA 1
ATOM 3231 C C . ASP B 1 19 ? -17.109 -13.391 0.109 1 95.25 19 ASP B C 1
ATOM 3233 O O . ASP B 1 19 ? -18.25 -12.953 -0.046 1 95.25 19 ASP B O 1
ATOM 3237 N N . TYR B 1 20 ? -16.25 -13.461 -0.91 1 93.94 20 TYR B N 1
ATOM 3238 C CA . TYR B 1 20 ? -16.562 -12.734 -2.133 1 93.94 20 TYR B CA 1
ATOM 3239 C C . TYR B 1 20 ? -16.438 -13.641 -3.354 1 93.94 20 TYR B C 1
ATOM 3241 O O . TYR B 1 20 ? -16.172 -13.164 -4.461 1 93.94 20 TYR B O 1
ATOM 3249 N N . VAL B 1 21 ? -16.594 -14.867 -3.18 1 92.75 21 VAL B N 1
ATOM 3250 C CA . VAL B 1 21 ? -16.562 -15.844 -4.262 1 92.75 21 VAL B CA 1
ATOM 3251 C C . VAL B 1 21 ? -17.656 -15.523 -5.277 1 92.75 21 VAL B C 1
ATOM 3253 O O . VAL B 1 21 ? -17.484 -15.734 -6.48 1 92.75 21 VAL B O 1
ATOM 3256 N N . ALA B 1 22 ? -18.797 -14.883 -4.844 1 91.19 22 ALA B N 1
ATOM 3257 C CA . ALA B 1 22 ? -19.922 -14.555 -5.703 1 91.19 22 ALA B CA 1
ATOM 3258 C C . ALA B 1 22 ? -19.531 -13.5 -6.738 1 91.19 22 ALA B C 1
ATOM 3260 O O . ALA B 1 22 ? -20.125 -13.438 -7.816 1 91.19 22 ALA B O 1
ATOM 3261 N N . ASP B 1 23 ? -18.547 -12.68 -6.383 1 88.88 23 ASP B N 1
ATOM 3262 C CA . ASP B 1 23 ? -18.125 -11.617 -7.289 1 88.88 23 ASP B CA 1
ATOM 3263 C C . ASP B 1 23 ? -17.656 -12.188 -8.625 1 88.88 23 ASP B C 1
ATOM 3265 O O . ASP B 1 23 ? -17.891 -11.586 -9.68 1 88.88 23 ASP B O 1
ATOM 3269 N N . ARG B 1 24 ? -17.031 -13.336 -8.562 1 86.44 24 ARG B N 1
ATOM 3270 C CA . ARG B 1 24 ? -16.469 -13.938 -9.773 1 86.44 24 ARG B CA 1
ATOM 3271 C C . ARG B 1 24 ? -17.391 -15.023 -10.32 1 86.44 24 ARG B C 1
ATOM 3273 O O . ARG B 1 24 ? -17.453 -15.234 -11.539 1 86.44 24 ARG B O 1
ATOM 3280 N N . PHE B 1 25 ? -18.203 -15.664 -9.453 1 91.88 25 PHE B N 1
ATOM 3281 C CA . PHE B 1 25 ? -18.859 -16.891 -9.898 1 91.88 25 PHE B CA 1
ATOM 3282 C C . PHE B 1 25 ? -20.375 -16.734 -9.828 1 91.88 25 PHE B C 1
ATOM 3284 O O . PHE B 1 25 ? -21.109 -17.656 -10.195 1 91.88 25 PHE B O 1
ATOM 3291 N N . GLY B 1 26 ? -20.844 -15.586 -9.359 1 90.06 26 GLY B N 1
ATOM 3292 C CA . GLY B 1 26 ? -22.234 -15.203 -9.461 1 90.06 26 GLY B CA 1
ATOM 3293 C C . GLY B 1 26 ? -23.094 -15.75 -8.328 1 90.06 26 GLY B C 1
ATOM 3294 O O . GLY B 1 26 ? -24.266 -15.383 -8.195 1 90.06 26 GLY B O 1
ATOM 3295 N N . THR B 1 27 ? -22.547 -16.672 -7.605 1 91.06 27 THR B N 1
ATOM 3296 C CA . THR B 1 27 ? -23.297 -17.234 -6.488 1 91.06 27 THR B CA 1
ATOM 3297 C C . THR B 1 27 ? -22.406 -17.375 -5.258 1 91.06 27 THR B C 1
ATOM 3299 O O . THR B 1 27 ? -21.203 -17.609 -5.379 1 91.06 27 THR B O 1
ATOM 3302 N N . ALA B 1 28 ? -23.188 -17.25 -4.168 1 89.19 28 ALA B N 1
ATOM 3303 C CA . ALA B 1 28 ? -22.484 -17.438 -2.904 1 89.19 28 ALA B CA 1
ATOM 3304 C C . ALA B 1 28 ? -22.484 -18.891 -2.482 1 89.19 28 ALA B C 1
ATOM 3306 O O . ALA B 1 28 ? -22.969 -19.766 -3.225 1 89.19 28 ALA B O 1
ATOM 3307 N N . ASP B 1 29 ? -21.859 -19.234 -1.47 1 91 29 ASP B N 1
ATOM 3308 C CA . ASP B 1 29 ? -21.906 -20.547 -0.842 1 91 29 ASP B CA 1
ATOM 3309 C C . ASP B 1 29 ? -21.219 -21.594 -1.715 1 91 29 ASP B C 1
ATOM 3311 O O . ASP B 1 29 ? -21.797 -22.641 -2.014 1 91 29 ASP B O 1
ATOM 3315 N N . LEU B 1 30 ? -20.188 -21.281 -2.367 1 97 30 LEU B N 1
ATOM 3316 C CA . LEU B 1 30 ? -19.328 -22.203 -3.104 1 97 30 LEU B CA 1
ATOM 3317 C C . LEU B 1 30 ? -18.109 -22.594 -2.275 1 97 30 LEU B C 1
ATOM 3319 O O . LEU B 1 30 ? -17.656 -21.812 -1.434 1 97 30 LEU B O 1
ATOM 3323 N N . LEU B 1 31 ? -17.703 -23.797 -2.408 1 98.06 31 LEU B N 1
ATOM 3324 C CA . LEU B 1 31 ? -16.391 -24.203 -1.904 1 98.06 31 LEU B CA 1
ATOM 3325 C C . LEU B 1 31 ? -15.273 -23.703 -2.811 1 98.06 31 LEU B C 1
ATOM 3327 O O . LEU B 1 31 ? -15.125 -24.188 -3.938 1 98.06 31 LEU B O 1
ATOM 3331 N N . PRO B 1 32 ? -14.445 -22.703 -2.357 1 98.06 32 PRO B N 1
ATOM 3332 C CA . PRO B 1 32 ? -13.578 -21.984 -3.293 1 98.06 32 PRO B CA 1
ATOM 3333 C C . PRO B 1 32 ? -12.172 -22.594 -3.385 1 98.06 32 PRO B C 1
ATOM 3335 O O . PRO B 1 32 ? -11.586 -22.953 -2.361 1 98.06 32 PRO B O 1
ATOM 3338 N N . PHE B 1 33 ? -11.625 -22.703 -4.574 1 98.5 33 PHE B N 1
ATOM 3339 C CA . PHE B 1 33 ? -10.25 -23.062 -4.914 1 98.5 33 PHE B CA 1
ATOM 3340 C C . PHE B 1 33 ? -9.68 -22.094 -5.941 1 98.5 33 PHE B C 1
ATOM 3342 O O . PHE B 1 33 ? -9.102 -22.516 -6.945 1 98.5 33 PHE B O 1
ATOM 3349 N N . THR B 1 34 ? -9.789 -20.75 -5.719 1 95.81 34 THR B N 1
ATOM 3350 C CA . THR B 1 34 ? -9.633 -19.766 -6.785 1 95.81 34 THR B CA 1
ATOM 3351 C C . THR B 1 34 ? -8.391 -18.906 -6.555 1 95.81 34 THR B C 1
ATOM 3353 O O . THR B 1 34 ? -7.559 -18.75 -7.449 1 95.81 34 THR B O 1
ATOM 3356 N N . ILE B 1 35 ? -8.18 -18.344 -5.344 1 93.06 35 ILE B N 1
ATOM 3357 C CA . ILE B 1 35 ? -7.184 -17.328 -5.016 1 93.06 35 ILE B CA 1
ATOM 3358 C C . ILE B 1 35 ? -5.91 -18 -4.516 1 93.06 35 ILE B C 1
ATOM 3360 O O . ILE B 1 35 ? -5.965 -19.031 -3.84 1 93.06 35 ILE B O 1
ATOM 3364 N N . SER B 1 36 ? -4.82 -17.312 -4.82 1 94.5 36 SER B N 1
ATOM 3365 C CA . SER B 1 36 ? -3.537 -17.891 -4.426 1 94.5 36 SER B CA 1
ATOM 3366 C C . SER B 1 36 ? -3.191 -17.531 -2.982 1 94.5 36 SER B C 1
ATOM 3368 O O . SER B 1 36 ? -2.104 -17.016 -2.707 1 94.5 36 SER B O 1
ATOM 3370 N N . ASP B 1 37 ? -4.035 -17.688 -2.096 1 96.5 37 ASP B N 1
ATOM 3371 C CA . ASP B 1 37 ? -3.787 -17.766 -0.659 1 96.5 37 ASP B CA 1
ATOM 3372 C C . ASP B 1 37 ? -4.227 -19.109 -0.091 1 96.5 37 ASP B C 1
ATOM 3374 O O . ASP B 1 37 ? -4.648 -20 -0.837 1 96.5 37 ASP B O 1
ATOM 3378 N N . MET B 1 38 ? -3.906 -19.375 1.162 1 98.25 38 MET B N 1
ATOM 3379 C CA . MET B 1 38 ? -4.129 -20.703 1.723 1 98.25 38 MET B CA 1
ATOM 3380 C C . MET B 1 38 ? -5.09 -20.641 2.906 1 98.25 38 MET B C 1
ATOM 3382 O O . MET B 1 38 ? -5.293 -19.562 3.49 1 98.25 38 MET B O 1
ATOM 3386 N N . ASP B 1 39 ? -5.68 -21.734 3.234 1 97.81 39 ASP B N 1
ATOM 3387 C CA . ASP B 1 39 ? -6.629 -21.844 4.336 1 97.81 39 ASP B CA 1
ATOM 3388 C C . ASP B 1 39 ? -5.938 -22.312 5.613 1 97.81 39 ASP B C 1
ATOM 3390 O O . ASP B 1 39 ? -6.473 -23.156 6.34 1 97.81 39 ASP B O 1
ATOM 3394 N N . PHE B 1 40 ? -4.703 -21.812 5.816 1 97.19 40 PHE B N 1
ATOM 3395 C CA . PHE B 1 40 ? -3.926 -22.125 7.008 1 97.19 40 PHE B CA 1
ATOM 3396 C C . PHE B 1 40 ? -3.619 -20.875 7.809 1 97.19 40 PHE B C 1
ATOM 3398 O O . PHE B 1 40 ? -3.355 -19.812 7.238 1 97.19 40 PHE B O 1
ATOM 3405 N N . ALA B 1 41 ? -3.672 -21.125 9.148 1 97.94 41 ALA B N 1
ATOM 3406 C CA . ALA B 1 41 ? -3.01 -20.078 9.938 1 97.94 41 ALA B CA 1
ATOM 3407 C C . ALA B 1 41 ? -1.534 -19.969 9.57 1 97.94 41 ALA B C 1
ATOM 3409 O O . ALA B 1 41 ? -0.876 -20.969 9.289 1 97.94 41 ALA B O 1
ATOM 3410 N N . THR B 1 42 ? -1.014 -18.781 9.539 1 98.56 42 THR B N 1
ATOM 3411 C CA . THR B 1 42 ? 0.393 -18.562 9.219 1 98.56 42 THR B CA 1
ATOM 3412 C C . THR B 1 42 ? 1.29 -19.094 10.328 1 98.56 42 THR B C 1
ATOM 3414 O O . THR B 1 42 ? 0.8 -19.609 11.336 1 98.56 42 THR B O 1
ATOM 3417 N N . ALA B 1 43 ? 2.605 -19.031 10.133 1 98.62 43 ALA B N 1
ATOM 3418 C CA . ALA B 1 43 ? 3.594 -19.547 11.07 1 98.62 43 ALA B CA 1
ATOM 3419 C C . ALA B 1 43 ? 3.436 -18.906 12.445 1 98.62 43 ALA B C 1
ATOM 3421 O O . ALA B 1 43 ? 3.301 -17.688 12.555 1 98.62 43 ALA B O 1
ATOM 3422 N N . PRO B 1 44 ? 3.482 -19.703 13.508 1 98.44 44 PRO B N 1
ATOM 3423 C CA . PRO B 1 44 ? 3.324 -19.188 14.867 1 98.44 44 PRO B CA 1
ATOM 3424 C C . PRO B 1 44 ? 4.328 -18.078 15.195 1 98.44 44 PRO B C 1
ATOM 3426 O O . PRO B 1 44 ? 4 -17.141 15.922 1 98.44 44 PRO B O 1
ATOM 3429 N N . CYS B 1 45 ? 5.551 -18.156 14.664 1 98.69 45 CYS B N 1
ATOM 3430 C CA . CYS B 1 45 ? 6.562 -17.156 14.953 1 98.69 45 CYS B CA 1
ATOM 3431 C C . CYS B 1 45 ? 6.133 -15.781 14.43 1 98.69 45 CYS B C 1
ATOM 3433 O O . CYS B 1 45 ? 6.457 -14.758 15.031 1 98.69 45 CYS B O 1
ATOM 3435 N N . ILE B 1 46 ? 5.426 -15.75 13.328 1 98.81 46 ILE B N 1
ATOM 3436 C CA . ILE B 1 46 ? 4.926 -14.5 12.766 1 98.81 46 ILE B CA 1
ATOM 3437 C C . ILE B 1 46 ? 3.854 -13.914 13.68 1 98.81 46 ILE B C 1
ATOM 3439 O O . ILE B 1 46 ? 3.891 -12.734 14.016 1 98.81 46 ILE B O 1
ATOM 3443 N N . ILE B 1 47 ? 2.887 -14.75 14.109 1 98.62 47 ILE B N 1
ATOM 3444 C CA . ILE B 1 47 ? 1.808 -14.32 14.992 1 98.62 47 ILE B CA 1
ATOM 3445 C C . ILE B 1 47 ? 2.393 -13.766 16.281 1 98.62 47 ILE B C 1
ATOM 3447 O O . ILE B 1 47 ? 1.961 -12.719 16.781 1 98.62 47 ILE B O 1
ATOM 3451 N N . GLU B 1 48 ? 3.379 -14.453 16.812 1 98.69 48 GLU B N 1
ATOM 3452 C CA . GLU B 1 48 ? 4.027 -14.023 18.047 1 98.69 48 GLU B CA 1
ATOM 3453 C C . GLU B 1 48 ? 4.711 -12.672 17.875 1 98.69 48 GLU B C 1
ATOM 3455 O O . GLU B 1 48 ? 4.582 -11.789 18.734 1 98.69 48 GLU B O 1
ATOM 3460 N N . ALA B 1 49 ? 5.43 -12.5 16.781 1 98.81 49 ALA B N 1
ATOM 3461 C CA . ALA B 1 49 ? 6.125 -11.242 16.516 1 98.81 49 ALA B CA 1
ATOM 3462 C C . ALA B 1 49 ? 5.137 -10.094 16.359 1 98.81 49 ALA B C 1
ATOM 3464 O O . ALA B 1 49 ? 5.395 -8.977 16.828 1 98.81 49 ALA B O 1
ATOM 3465 N N . LEU B 1 50 ? 4.035 -10.336 15.695 1 98.81 50 LEU B N 1
ATOM 3466 C CA . LEU B 1 50 ? 3.014 -9.312 15.516 1 98.81 50 LEU B CA 1
ATOM 3467 C C . LEU B 1 50 ? 2.404 -8.906 16.859 1 98.81 50 LEU B C 1
ATOM 3469 O O . LEU B 1 50 ? 2.209 -7.723 17.125 1 98.81 50 LEU B O 1
ATOM 3473 N N . ASN B 1 51 ? 2.08 -9.898 17.656 1 98.56 51 ASN B N 1
ATOM 3474 C CA . ASN B 1 51 ? 1.533 -9.609 18.969 1 98.56 51 ASN B CA 1
ATOM 3475 C C . ASN B 1 51 ? 2.504 -8.781 19.812 1 98.56 51 ASN B C 1
ATOM 3477 O O . ASN B 1 51 ? 2.094 -7.852 20.516 1 98.56 51 ASN B O 1
ATOM 3481 N N . GLN B 1 52 ? 3.748 -9.164 19.75 1 98.31 52 GLN B N 1
ATOM 3482 C CA . GLN B 1 52 ? 4.762 -8.414 20.469 1 98.31 52 GLN B CA 1
ATOM 3483 C C . GLN B 1 52 ? 4.82 -6.965 20 1 98.31 52 GLN B C 1
ATOM 3485 O O . GLN B 1 52 ? 4.93 -6.039 20.797 1 98.31 52 GLN B O 1
ATOM 3490 N N . ARG B 1 53 ? 4.754 -6.758 18.719 1 98.25 53 ARG B N 1
ATOM 3491 C CA . ARG B 1 53 ? 4.805 -5.406 18.172 1 98.25 53 ARG B CA 1
ATOM 3492 C C . ARG B 1 53 ? 3.576 -4.602 18.594 1 98.25 53 ARG B C 1
ATOM 3494 O O . ARG B 1 53 ? 3.668 -3.395 18.828 1 98.25 53 ARG B O 1
ATOM 3501 N N . LEU B 1 54 ? 2.398 -5.227 18.641 1 98.25 54 LEU B N 1
ATOM 3502 C CA . LEU B 1 54 ? 1.165 -4.555 19.031 1 98.25 54 LEU B CA 1
ATOM 3503 C C . LEU B 1 54 ? 1.259 -4.039 20.469 1 98.25 54 LEU B C 1
ATOM 3505 O O . LEU B 1 54 ? 0.661 -3.016 20.797 1 98.25 54 LEU B O 1
ATOM 3509 N N . MET B 1 55 ? 2.07 -4.699 21.25 1 96.94 55 MET B N 1
ATOM 3510 C CA . MET B 1 55 ? 2.207 -4.34 22.656 1 96.94 55 MET B CA 1
ATOM 3511 C C . MET B 1 55 ? 2.863 -2.971 22.812 1 96.94 55 MET B C 1
ATOM 3513 O O . MET B 1 55 ? 2.605 -2.256 23.781 1 96.94 55 MET B O 1
ATOM 3517 N N . HIS B 1 56 ? 3.641 -2.617 21.828 1 97.06 56 HIS B N 1
ATOM 3518 C CA . HIS B 1 56 ? 4.266 -1.3 21.875 1 97.06 56 HIS B CA 1
ATOM 3519 C C . HIS B 1 56 ? 3.221 -0.191 21.859 1 97.06 56 HIS B C 1
ATOM 3521 O O . HIS B 1 56 ? 3.393 0.845 22.5 1 97.06 56 HIS B O 1
ATOM 3527 N N . GLY B 1 57 ? 2.234 -0.293 21.031 1 97.5 57 GLY B N 1
ATOM 3528 C CA . GLY B 1 57 ? 1.042 0.541 21.047 1 97.5 57 GLY B CA 1
ATOM 3529 C C . GLY B 1 57 ? 1.175 1.797 20.219 1 97.5 57 GLY B C 1
ATOM 3530 O O . GLY B 1 57 ? 0.177 2.451 19.906 1 97.5 57 GLY B O 1
ATOM 3531 N N . VAL B 1 58 ? 2.389 2.232 19.844 1 98 58 VAL B N 1
ATOM 3532 C CA . VAL B 1 58 ? 2.594 3.406 19 1 98 58 VAL B CA 1
ATOM 3533 C C . VAL B 1 58 ? 2.832 2.971 17.562 1 98 58 VAL B C 1
ATOM 3535 O O . VAL B 1 58 ? 3.746 2.189 17.281 1 98 58 VAL B O 1
ATOM 3538 N N . PHE B 1 59 ? 1.995 3.439 16.672 1 98.19 59 PHE B N 1
ATOM 3539 C CA . PHE B 1 59 ? 2.07 3.062 15.258 1 98.19 59 PHE B CA 1
ATOM 3540 C C . PHE B 1 59 ? 2.328 4.285 14.383 1 98.19 59 PHE B C 1
ATOM 3542 O O . PHE B 1 59 ? 1.64 4.492 13.383 1 98.19 59 PHE B O 1
ATOM 3549 N N . GLY B 1 60 ? 3.303 5.129 14.789 1 96.88 60 GLY B N 1
ATOM 3550 C CA . GLY B 1 60 ? 3.793 6.199 13.938 1 96.88 60 GLY B CA 1
ATOM 3551 C C . GLY B 1 60 ? 4.547 5.699 12.719 1 96.88 60 GLY B C 1
ATOM 3552 O O . GLY B 1 60 ? 4.84 4.508 12.609 1 96.88 60 GLY B O 1
ATOM 3553 N N . TYR B 1 61 ? 4.941 6.598 11.867 1 97.06 61 TYR B N 1
ATOM 3554 C CA . TYR B 1 61 ? 5.57 6.254 10.594 1 97.06 61 TYR B CA 1
ATOM 3555 C C . TYR B 1 61 ? 6.82 5.414 10.82 1 97.06 61 TYR B C 1
ATOM 3557 O O . TYR B 1 61 ? 7.578 5.652 11.766 1 97.06 61 TYR B O 1
ATOM 3565 N N . SER B 1 62 ? 7.031 4.504 9.922 1 96.25 62 SER B N 1
ATOM 3566 C CA . SER B 1 62 ? 8.18 3.611 9.984 1 96.25 62 SER B CA 1
ATOM 3567 C C . SER B 1 62 ? 8.992 3.664 8.695 1 96.25 62 SER B C 1
ATOM 3569 O O . SER B 1 62 ? 8.523 4.18 7.68 1 96.25 62 SER B O 1
ATOM 3571 N N . ARG B 1 63 ? 10.219 3.123 8.766 1 96.94 63 ARG B N 1
ATOM 3572 C CA . ARG B 1 63 ? 11.109 3.031 7.613 1 96.94 63 ARG B CA 1
ATOM 3573 C C . ARG B 1 63 ? 11.383 1.577 7.242 1 96.94 63 ARG B C 1
ATOM 3575 O O . ARG B 1 63 ? 11.664 0.751 8.117 1 96.94 63 ARG B O 1
ATOM 3582 N N . TRP B 1 64 ? 11.297 1.302 5.984 1 98.06 64 TRP B N 1
ATOM 3583 C CA . TRP B 1 64 ? 11.547 -0.063 5.531 1 98.06 64 TRP B CA 1
ATOM 3584 C C . TRP B 1 64 ? 13.047 -0.36 5.504 1 98.06 64 TRP B C 1
ATOM 3586 O O . TRP B 1 64 ? 13.461 -1.505 5.695 1 98.06 64 TRP B O 1
ATOM 3596 N N . LYS B 1 65 ? 13.844 0.696 5.164 1 97.5 65 LYS B N 1
ATOM 3597 C CA . LYS B 1 65 ? 15.289 0.502 5.043 1 97.5 65 LYS B CA 1
ATOM 3598 C C . LYS B 1 65 ? 15.953 0.471 6.414 1 97.5 65 LYS B C 1
ATOM 3600 O O . LYS B 1 65 ? 16.609 1.438 6.816 1 97.5 65 LYS B O 1
ATOM 3605 N N . ASN B 1 66 ? 15.781 -0.529 7.121 1 97.06 66 ASN B N 1
ATOM 3606 C CA . ASN B 1 66 ? 16.422 -0.763 8.414 1 97.06 66 ASN B CA 1
ATOM 3607 C C . ASN B 1 66 ? 17.25 -2.041 8.398 1 97.06 66 ASN B C 1
ATOM 3609 O O . ASN B 1 66 ? 17.078 -2.891 7.527 1 97.06 66 ASN B O 1
ATOM 3613 N N . ASP B 1 67 ? 18.109 -2.189 9.344 1 97.06 67 ASP B N 1
ATOM 3614 C CA . ASP B 1 67 ? 19.109 -3.262 9.344 1 97.06 67 ASP B CA 1
ATOM 3615 C C . ASP B 1 67 ? 18.438 -4.625 9.531 1 97.06 67 ASP B C 1
ATOM 3617 O O . ASP B 1 67 ? 18.875 -5.617 8.945 1 97.06 67 ASP B O 1
ATOM 3621 N N . GLU B 1 68 ? 17.422 -4.668 10.328 1 98.19 68 GLU B N 1
ATOM 3622 C CA . GLU B 1 68 ? 16.781 -5.949 10.625 1 98.19 68 GLU B CA 1
ATOM 3623 C C . GLU B 1 68 ? 16.047 -6.496 9.406 1 98.19 68 GLU B C 1
ATOM 3625 O O . GLU B 1 68 ? 16.141 -7.688 9.102 1 98.19 68 GLU B O 1
ATOM 3630 N N . PHE B 1 69 ? 15.367 -5.621 8.711 1 98.69 69 PHE B N 1
ATOM 3631 C CA . PHE B 1 69 ? 14.641 -6.027 7.516 1 98.69 69 PHE B CA 1
ATOM 3632 C C . PHE B 1 69 ? 15.602 -6.469 6.422 1 98.69 69 PHE B C 1
ATOM 3634 O O . PHE B 1 69 ? 15.43 -7.535 5.832 1 98.69 69 PHE B O 1
ATOM 3641 N N . LEU B 1 70 ? 16.594 -5.707 6.141 1 98.69 70 LEU B N 1
ATOM 3642 C CA . LEU B 1 70 ? 17.578 -6.016 5.113 1 98.69 70 LEU B CA 1
ATOM 3643 C C . LEU B 1 70 ? 18.344 -7.297 5.453 1 98.69 70 LEU B C 1
ATOM 3645 O O . LEU B 1 70 ? 18.578 -8.133 4.578 1 98.69 70 LEU B O 1
ATOM 3649 N N . ALA B 1 71 ? 18.656 -7.441 6.703 1 98.56 71 ALA B N 1
ATOM 3650 C CA . ALA B 1 71 ? 19.391 -8.633 7.141 1 98.56 71 ALA B CA 1
ATOM 3651 C C . ALA B 1 71 ? 18.516 -9.883 6.996 1 98.56 71 ALA B C 1
ATOM 3653 O O . ALA B 1 71 ? 19.016 -10.953 6.641 1 98.56 71 ALA B O 1
ATOM 3654 N N . ALA B 1 72 ? 17.266 -9.742 7.336 1 98.81 72 ALA B N 1
ATOM 3655 C CA . ALA B 1 72 ? 16.344 -10.875 7.207 1 98.81 72 ALA B CA 1
ATOM 3656 C C . ALA B 1 72 ? 16.25 -11.336 5.754 1 98.81 72 ALA B C 1
ATOM 3658 O O . ALA B 1 72 ? 16.25 -12.531 5.477 1 98.81 72 ALA B O 1
ATOM 3659 N N . ILE B 1 73 ? 16.188 -10.391 4.82 1 98.81 73 ILE B N 1
ATOM 3660 C CA . ILE B 1 73 ? 16.109 -10.703 3.396 1 98.81 73 ILE B CA 1
ATOM 3661 C C . ILE B 1 73 ? 17.391 -11.398 2.949 1 98.81 73 ILE B C 1
ATOM 3663 O O . ILE B 1 73 ? 17.344 -12.438 2.285 1 98.81 73 ILE B O 1
ATOM 3667 N N . ALA B 1 74 ? 18.484 -10.805 3.312 1 98.69 74 ALA B N 1
ATOM 3668 C CA . ALA B 1 74 ? 19.766 -11.391 2.949 1 98.69 74 ALA B CA 1
ATOM 3669 C C . ALA B 1 74 ? 19.906 -12.805 3.5 1 98.69 74 ALA B C 1
ATOM 3671 O O . ALA B 1 74 ? 20.391 -13.703 2.807 1 98.69 74 ALA B O 1
ATOM 3672 N N . HIS B 1 75 ? 19.516 -12.969 4.75 1 98.69 75 HIS B N 1
ATOM 3673 C CA . HIS B 1 75 ? 19.547 -14.273 5.398 1 98.69 75 HIS B CA 1
ATOM 3674 C C . HIS B 1 75 ? 18.719 -15.297 4.625 1 98.69 75 HIS B C 1
ATOM 3676 O O . HIS B 1 75 ? 19.188 -16.406 4.379 1 98.69 75 HIS B O 1
ATOM 3682 N N . TRP B 1 76 ? 17.578 -14.93 4.258 1 98.75 76 TRP B N 1
ATOM 3683 C CA . TRP B 1 76 ? 16.672 -15.852 3.582 1 98.75 76 TRP B CA 1
ATOM 3684 C C . TRP B 1 76 ? 17.234 -16.281 2.232 1 98.75 76 TRP B C 1
ATOM 3686 O O . TRP B 1 76 ? 17.25 -17.469 1.903 1 98.75 76 TRP B O 1
ATOM 3696 N N . PHE B 1 77 ? 17.703 -15.32 1.4 1 98.69 77 PHE B N 1
ATOM 3697 C CA . PHE B 1 77 ? 18.297 -15.641 0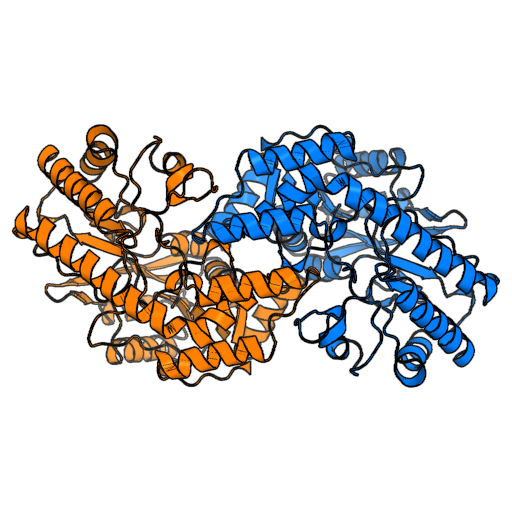.105 1 98.69 77 PHE B CA 1
ATOM 3698 C C . PHE B 1 77 ? 19.516 -16.547 0.271 1 98.69 77 PHE B C 1
ATOM 3700 O O . PHE B 1 77 ? 19.703 -17.484 -0.5 1 98.69 77 PHE B O 1
ATOM 3707 N N . SER B 1 78 ? 20.281 -16.25 1.265 1 98.38 78 SER B N 1
ATOM 3708 C CA . SER B 1 78 ? 21.5 -17.031 1.49 1 98.38 78 SER B CA 1
ATOM 3709 C C . SER B 1 78 ? 21.188 -18.453 1.925 1 98.38 78 SER B C 1
ATOM 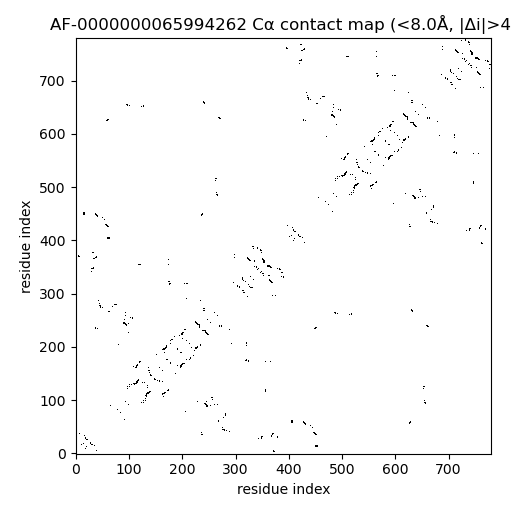3711 O O . SER B 1 78 ? 21.781 -19.406 1.427 1 98.38 78 SER B O 1
ATOM 3713 N N . THR B 1 79 ? 20.234 -18.641 2.795 1 97.75 79 THR B N 1
ATOM 3714 C CA . THR B 1 79 ? 20 -19.938 3.422 1 97.75 79 THR B CA 1
ATOM 3715 C C . THR B 1 79 ? 19.031 -20.781 2.594 1 97.75 79 THR B C 1
ATOM 3717 O O . THR B 1 79 ? 19.188 -22 2.473 1 97.75 79 THR B O 1
ATOM 3720 N N . GLN B 1 80 ? 18.031 -20.125 1.994 1 96.75 80 GLN B N 1
ATOM 3721 C CA . GLN B 1 80 ? 16.984 -20.891 1.313 1 96.75 80 GLN B CA 1
ATOM 3722 C C . GLN B 1 80 ? 17.266 -20.984 -0.182 1 96.75 80 GLN B C 1
ATOM 3724 O O . GLN B 1 80 ? 16.797 -21.922 -0.842 1 96.75 80 GLN B O 1
ATOM 3729 N N . HIS B 1 81 ? 18.047 -20.031 -0.73 1 97.25 81 HIS B N 1
ATOM 3730 C CA . HIS B 1 81 ? 18.234 -20 -2.176 1 97.25 81 HIS B CA 1
ATOM 3731 C C . HIS B 1 81 ? 19.719 -19.969 -2.535 1 97.25 81 HIS B C 1
ATOM 3733 O O . HIS B 1 81 ? 20.078 -19.781 -3.699 1 97.25 81 HIS B O 1
ATOM 3739 N N . TYR B 1 82 ? 20.562 -20.078 -1.509 1 96.81 82 TYR B N 1
ATOM 3740 C CA . TYR B 1 82 ? 22.016 -20.141 -1.704 1 96.81 82 TYR B CA 1
ATOM 3741 C C . TYR B 1 82 ? 22.484 -18.984 -2.578 1 96.81 82 TYR B C 1
ATOM 3743 O O . TYR B 1 82 ? 23.266 -19.188 -3.521 1 96.81 82 TYR B O 1
ATOM 3751 N N . THR B 1 83 ? 21.969 -17.859 -2.322 1 98 83 THR B N 1
ATOM 3752 C CA . THR B 1 83 ? 22.266 -16.656 -3.096 1 98 83 THR B CA 1
ATOM 3753 C C . THR B 1 83 ? 22.672 -15.516 -2.176 1 98 83 THR B C 1
ATOM 3755 O O . THR B 1 83 ? 21.938 -15.18 -1.235 1 98 83 THR B O 1
ATOM 3758 N N . ALA B 1 84 ? 23.828 -14.977 -2.416 1 97.69 84 ALA B N 1
ATOM 3759 C CA . ALA B 1 84 ? 24.234 -13.766 -1.712 1 97.69 84 ALA B CA 1
ATOM 3760 C C . ALA B 1 84 ? 23.703 -12.516 -2.404 1 97.69 84 ALA B C 1
ATOM 3762 O O . ALA B 1 84 ? 23.812 -12.375 -3.625 1 97.69 84 ALA B O 1
ATOM 3763 N N . ILE B 1 85 ? 23.078 -11.688 -1.671 1 96.69 85 ILE B N 1
ATOM 3764 C CA . ILE B 1 85 ? 22.578 -10.461 -2.281 1 96.69 85 ILE B CA 1
ATOM 3765 C C . ILE B 1 85 ? 23.25 -9.25 -1.633 1 96.69 85 ILE B C 1
ATOM 3767 O O . ILE B 1 85 ? 23.688 -9.32 -0.485 1 96.69 85 ILE B O 1
ATOM 3771 N N . ASP B 1 86 ? 23.391 -8.18 -2.365 1 97.25 86 ASP B N 1
ATOM 3772 C CA . ASP B 1 86 ? 23.781 -6.879 -1.839 1 97.25 86 ASP B CA 1
ATOM 3773 C C . ASP B 1 86 ? 22.578 -6.137 -1.264 1 97.25 86 ASP B C 1
ATOM 3775 O O . ASP B 1 86 ? 21.75 -5.629 -2.012 1 97.25 86 ASP B O 1
ATOM 3779 N N . SER B 1 87 ? 22.547 -6.059 0.043 1 96.81 87 SER B N 1
ATOM 3780 C CA . SER B 1 87 ? 21.406 -5.484 0.728 1 96.81 87 SER B CA 1
ATOM 3781 C C . SER B 1 87 ? 21.172 -4.039 0.302 1 96.81 87 SER B C 1
ATOM 3783 O O . SER B 1 87 ? 20.047 -3.525 0.418 1 96.81 87 SER B O 1
ATOM 3785 N N . GLN B 1 88 ? 22.172 -3.352 -0.218 1 96.38 88 GLN B N 1
ATOM 3786 C CA . GLN B 1 88 ? 22.047 -1.959 -0.64 1 96.38 88 GLN B CA 1
ATOM 3787 C C . GLN B 1 88 ? 21.219 -1.842 -1.915 1 96.38 88 GLN B C 1
ATOM 3789 O O . GLN B 1 88 ? 20.766 -0.751 -2.268 1 96.38 88 GLN B O 1
ATOM 3794 N N . THR B 1 89 ? 21.016 -2.996 -2.607 1 98.31 89 THR B N 1
ATOM 3795 C CA . THR B 1 89 ? 20.266 -2.979 -3.857 1 98.31 89 THR B CA 1
ATOM 3796 C C . THR B 1 89 ? 18.797 -3.316 -3.609 1 98.31 89 THR B C 1
ATOM 3798 O O . THR B 1 89 ? 17.984 -3.281 -4.531 1 98.31 89 THR B O 1
ATOM 3801 N N . VAL B 1 90 ? 18.5 -3.609 -2.311 1 98.75 90 VAL B N 1
ATOM 3802 C CA . VAL B 1 90 ? 17.141 -3.98 -1.949 1 98.75 90 VAL B CA 1
ATOM 3803 C C . VAL B 1 90 ? 16.25 -2.738 -1.939 1 98.75 90 VAL B C 1
ATOM 3805 O O . VAL B 1 90 ? 16.672 -1.665 -1.507 1 98.75 90 VAL B O 1
ATOM 3808 N N . VAL B 1 91 ? 15.07 -2.822 -2.494 1 98.81 91 VAL B N 1
ATOM 3809 C CA . VAL B 1 91 ? 14.047 -1.785 -2.426 1 98.81 91 VAL B CA 1
ATOM 3810 C C . VAL B 1 91 ? 12.766 -2.365 -1.833 1 98.81 91 VAL B C 1
ATOM 3812 O O . VAL B 1 91 ? 12.609 -3.586 -1.736 1 98.81 91 VAL B O 1
ATOM 3815 N N . TYR B 1 92 ? 11.961 -1.474 -1.408 1 98.5 92 TYR B N 1
ATOM 3816 C CA . TYR B 1 92 ? 10.648 -1.819 -0.874 1 98.5 92 TYR B CA 1
ATOM 3817 C C . TYR B 1 92 ? 9.547 -1.47 -1.867 1 98.5 92 TYR B C 1
ATOM 3819 O O . TYR B 1 92 ? 9.727 -0.605 -2.727 1 98.5 92 TYR B O 1
ATOM 3827 N N . GLY B 1 93 ? 8.453 -2.166 -1.765 1 98.44 93 GLY B N 1
ATOM 3828 C CA . GLY B 1 93 ? 7.207 -1.778 -2.402 1 98.44 93 GLY B CA 1
ATOM 3829 C C . GLY B 1 93 ? 5.98 -2.312 -1.686 1 98.44 93 GLY B C 1
ATOM 3830 O O . GLY B 1 93 ? 6.07 -3.271 -0.918 1 98.44 93 GLY B O 1
ATOM 3831 N N . PRO B 1 94 ? 4.801 -1.677 -1.949 1 98.12 94 PRO B N 1
ATOM 3832 C CA . PRO B 1 94 ? 3.576 -2.111 -1.275 1 98.12 94 PRO B CA 1
ATOM 3833 C C . PRO B 1 94 ? 3.062 -3.453 -1.792 1 98.12 94 PRO B C 1
ATOM 3835 O O . PRO B 1 94 ? 2.354 -4.164 -1.075 1 98.12 94 PRO B O 1
ATOM 3838 N N . SER B 1 95 ? 3.365 -3.768 -3.043 1 98.31 95 SER B N 1
ATOM 3839 C CA . SER B 1 95 ? 3.037 -5.047 -3.664 1 98.31 95 SER B CA 1
ATOM 3840 C C . SER B 1 95 ? 3.984 -5.359 -4.816 1 98.31 95 SER B C 1
ATOM 3842 O O . SER B 1 95 ? 4.617 -4.461 -5.371 1 98.31 95 SER B O 1
ATOM 3844 N N . VAL B 1 96 ? 4.059 -6.598 -5.141 1 98.69 96 VAL B N 1
ATOM 3845 C CA . VAL B 1 96 ? 4.906 -7.012 -6.254 1 98.69 96 VAL B CA 1
ATOM 3846 C C . VAL B 1 96 ? 4.406 -6.379 -7.551 1 98.69 96 VAL B C 1
ATOM 3848 O O . VAL B 1 96 ? 5.191 -5.848 -8.336 1 98.69 96 VAL B O 1
ATOM 3851 N N . ILE B 1 97 ? 3.092 -6.355 -7.789 1 98.62 97 ILE B N 1
ATOM 3852 C CA . ILE B 1 97 ? 2.531 -5.855 -9.039 1 98.62 97 ILE B CA 1
ATOM 3853 C C . ILE B 1 97 ? 2.762 -4.348 -9.133 1 98.62 97 ILE B C 1
ATOM 3855 O O . ILE B 1 97 ? 3 -3.818 -10.227 1 98.62 97 ILE B O 1
ATOM 3859 N N . TYR B 1 98 ? 2.721 -3.615 -8.008 1 98.81 98 TYR B N 1
ATOM 3860 C CA . TYR B 1 98 ? 3.086 -2.203 -8.055 1 98.81 98 TYR B CA 1
ATOM 3861 C C . TYR B 1 98 ? 4.508 -2.025 -8.57 1 98.81 98 TYR B C 1
ATOM 3863 O O . TYR B 1 98 ? 4.766 -1.152 -9.406 1 98.81 98 TYR B O 1
ATOM 3871 N N . MET B 1 99 ? 5.414 -2.818 -8.039 1 98.88 99 MET B N 1
ATOM 3872 C CA . MET B 1 99 ? 6.812 -2.715 -8.43 1 98.88 99 MET B CA 1
ATOM 3873 C C . MET B 1 99 ? 6.988 -3.055 -9.906 1 98.88 99 MET B C 1
ATOM 3875 O O . MET B 1 99 ? 7.758 -2.4 -10.617 1 98.88 99 MET B O 1
ATOM 3879 N N . VAL B 1 100 ? 6.25 -4.074 -10.367 1 98.94 100 VAL B N 1
ATOM 3880 C CA . VAL B 1 100 ? 6.254 -4.434 -11.781 1 98.94 100 VAL B CA 1
ATOM 3881 C C . VAL B 1 100 ? 5.785 -3.242 -12.617 1 98.94 100 VAL B C 1
ATOM 3883 O O . VAL B 1 100 ? 6.449 -2.852 -13.578 1 98.94 100 VAL B O 1
ATOM 3886 N N . SER B 1 101 ? 4.68 -2.686 -12.234 1 98.88 101 SER B N 1
ATOM 3887 C CA . SER B 1 101 ? 4.078 -1.578 -12.969 1 98.88 101 SER B CA 1
ATOM 3888 C C . SER B 1 101 ? 5.023 -0.382 -13.039 1 98.88 101 SER B C 1
ATOM 3890 O O . SER B 1 101 ? 5.18 0.237 -14.094 1 98.88 101 SER B O 1
ATOM 3892 N N . GLU B 1 102 ? 5.613 -0.007 -11.875 1 98.69 102 GLU B N 1
ATOM 3893 C CA . GLU B 1 102 ? 6.52 1.138 -11.844 1 98.69 102 GLU B CA 1
ATOM 3894 C C . GLU B 1 102 ? 7.734 0.912 -12.734 1 98.69 102 GLU B C 1
ATOM 3896 O O . GLU B 1 102 ? 8.172 1.824 -13.438 1 98.69 102 GLU B O 1
ATOM 3901 N N . LEU B 1 103 ? 8.289 -0.301 -12.742 1 98.88 103 LEU B N 1
ATOM 3902 C CA . LEU B 1 103 ? 9.453 -0.601 -13.578 1 98.88 103 LEU B CA 1
ATOM 3903 C C . LEU B 1 103 ? 9.07 -0.627 -15.055 1 98.88 103 LEU B C 1
ATOM 3905 O O . LEU B 1 103 ? 9.875 -0.25 -15.914 1 98.88 103 LEU B O 1
ATOM 3909 N N . ILE B 1 104 ? 7.84 -1.118 -15.383 1 98.88 104 ILE B N 1
ATOM 3910 C CA . ILE B 1 104 ? 7.348 -1.042 -16.75 1 98.88 104 ILE B CA 1
ATOM 3911 C C . ILE B 1 104 ? 7.328 0.414 -17.219 1 98.88 104 ILE B C 1
ATOM 3913 O O . ILE B 1 104 ? 7.801 0.731 -18.312 1 98.88 104 ILE B O 1
ATOM 3917 N N . ARG B 1 105 ? 6.852 1.312 -16.375 1 98.12 105 ARG B N 1
ATOM 3918 C CA . ARG B 1 105 ? 6.781 2.727 -16.719 1 98.12 105 ARG B CA 1
ATOM 3919 C C . ARG B 1 105 ? 8.18 3.312 -16.922 1 98.12 105 ARG B C 1
ATOM 3921 O O . ARG B 1 105 ? 8.391 4.129 -17.828 1 98.12 105 ARG B O 1
ATOM 3928 N N . GLN B 1 106 ? 9.086 2.9 -16.109 1 98.19 106 GLN B N 1
ATOM 3929 C CA . GLN B 1 106 ? 10.43 3.471 -16.125 1 98.19 106 GLN B CA 1
ATOM 3930 C C . GLN B 1 106 ? 11.242 2.924 -17.312 1 98.19 106 GLN B C 1
ATOM 3932 O O . GLN B 1 106 ? 12.062 3.635 -17.875 1 98.19 106 GLN B O 1
ATOM 3937 N N . TRP B 1 107 ? 11 1.651 -17.672 1 98.62 107 TRP B N 1
ATOM 3938 C CA . TRP B 1 107 ? 11.914 0.962 -18.578 1 98.62 107 TRP B CA 1
ATOM 3939 C C . TRP B 1 107 ? 11.312 0.851 -19.984 1 98.62 107 TRP B C 1
ATOM 3941 O O . TRP B 1 107 ? 11.875 0.172 -20.844 1 98.62 107 TRP B O 1
ATOM 3951 N N . SER B 1 108 ? 10.164 1.49 -20.234 1 98.69 108 SER B N 1
ATOM 3952 C CA . SER B 1 108 ? 9.539 1.455 -21.562 1 98.69 108 SER B CA 1
ATOM 3953 C C . SER B 1 108 ? 8.648 2.676 -21.781 1 98.69 108 SER B C 1
ATOM 3955 O O . SER B 1 108 ? 8.344 3.406 -20.828 1 98.69 108 SER B O 1
ATOM 3957 N N . GLU B 1 109 ? 8.32 2.887 -22.984 1 98.19 109 GLU B N 1
ATOM 3958 C CA . GLU B 1 109 ? 7.41 3.955 -23.375 1 98.19 109 GLU B CA 1
ATOM 3959 C C . GLU B 1 109 ? 6.047 3.396 -23.781 1 98.19 109 GLU B C 1
ATOM 3961 O O . GLU B 1 109 ? 5.918 2.203 -24.062 1 98.19 109 GLU B O 1
ATOM 3966 N N . THR B 1 110 ? 5.047 4.285 -23.781 1 97.62 110 THR B N 1
ATOM 3967 C CA . THR B 1 110 ? 3.713 3.895 -24.219 1 97.62 110 THR B CA 1
ATOM 3968 C C . THR B 1 110 ? 3.771 3.238 -25.594 1 97.62 110 THR B C 1
ATOM 3970 O O . THR B 1 110 ? 4.457 3.727 -26.5 1 97.62 110 THR B O 1
ATOM 3973 N N . GLY B 1 111 ? 3.1 2.105 -25.719 1 98.38 111 GLY B N 1
ATOM 3974 C CA . GLY B 1 111 ? 3.047 1.401 -26.984 1 98.38 111 GLY B CA 1
ATOM 3975 C C . GLY B 1 111 ? 4.125 0.344 -27.125 1 98.38 111 GLY B C 1
ATOM 3976 O O . GLY B 1 111 ? 4 -0.571 -27.938 1 98.38 111 GLY B O 1
ATOM 3977 N N . GLU B 1 112 ? 5.184 0.375 -26.312 1 98.81 112 GLU B N 1
ATOM 3978 C CA . GLU B 1 112 ? 6.266 -0.6 -26.391 1 98.81 112 GLU B CA 1
ATOM 3979 C C . GLU B 1 112 ? 5.871 -1.916 -25.734 1 98.81 112 GLU B C 1
ATOM 3981 O O . GLU B 1 112 ? 4.844 -1.992 -25.047 1 98.81 112 GLU B O 1
ATOM 3986 N N . GLY B 1 113 ? 6.688 -2.893 -26.031 1 98.75 113 GLY B N 1
ATOM 3987 C CA . GLY B 1 113 ? 6.254 -4.254 -25.766 1 98.75 113 GLY B CA 1
ATOM 3988 C C . GLY B 1 113 ? 6.891 -4.844 -24.516 1 98.75 113 GLY B C 1
ATOM 3989 O O . GLY B 1 113 ? 8.047 -4.555 -24.203 1 98.75 113 GLY B O 1
ATOM 3990 N N . VAL B 1 114 ? 6.168 -5.68 -23.812 1 98.94 114 VAL B N 1
ATOM 3991 C CA . VAL B 1 114 ? 6.594 -6.496 -22.688 1 98.94 114 VAL B CA 1
ATOM 3992 C C . VAL B 1 114 ? 6.34 -7.973 -22.984 1 98.94 114 VAL B C 1
ATOM 3994 O O . VAL B 1 114 ? 5.199 -8.375 -23.203 1 98.94 114 VAL B O 1
ATOM 3997 N N . VAL B 1 115 ? 7.387 -8.773 -22.938 1 98.88 115 VAL B N 1
ATOM 3998 C CA . VAL B 1 115 ? 7.277 -10.203 -23.203 1 98.88 115 VAL B CA 1
ATOM 3999 C C . VAL B 1 115 ? 6.855 -10.93 -21.938 1 98.88 115 VAL B C 1
ATOM 4001 O O . VAL B 1 115 ? 7.387 -10.672 -20.859 1 98.88 115 VAL B O 1
ATOM 4004 N N . ILE B 1 116 ? 5.918 -11.789 -22.062 1 98.81 116 ILE B N 1
ATOM 4005 C CA . ILE B 1 116 ? 5.57 -12.727 -21 1 98.81 116 ILE B CA 1
ATOM 4006 C C . ILE B 1 116 ? 5.395 -14.125 -21.578 1 98.81 116 ILE B C 1
ATOM 4008 O O . ILE B 1 116 ? 5.031 -14.273 -22.75 1 98.81 116 ILE B O 1
ATOM 4012 N N . HIS B 1 117 ? 5.738 -15.109 -20.828 1 98.81 117 HIS B N 1
ATOM 4013 C CA . HIS B 1 117 ? 5.41 -16.484 -21.172 1 98.81 117 HIS B CA 1
ATOM 4014 C C . HIS B 1 117 ? 3.943 -16.797 -20.891 1 98.81 117 HIS B C 1
ATOM 4016 O O . HIS B 1 117 ? 3.434 -16.469 -19.812 1 98.81 117 HIS B O 1
ATOM 4022 N N . THR B 1 118 ? 3.246 -17.422 -21.812 1 98.38 118 THR B N 1
ATOM 4023 C CA . THR B 1 118 ? 1.827 -17.719 -21.656 1 98.38 118 THR B CA 1
ATOM 4024 C C . THR B 1 118 ? 1.6 -19.234 -21.609 1 98.38 118 THR B C 1
ATOM 4026 O O . THR B 1 118 ? 2.357 -20 -22.203 1 98.38 118 THR B O 1
ATOM 4029 N N . PRO B 1 119 ? 0.565 -19.75 -20.953 1 98.12 119 PRO B N 1
ATOM 4030 C CA . PRO B 1 119 ? -0.373 -18.953 -20.156 1 98.12 119 PRO B CA 1
ATOM 4031 C C . PRO B 1 119 ? 0.309 -18.219 -19.016 1 98.12 119 PRO B C 1
ATOM 4033 O O . PRO B 1 119 ? 1.363 -18.641 -18.531 1 98.12 119 PRO B O 1
ATOM 4036 N N . ALA B 1 120 ? -0.278 -17.062 -18.641 1 98.12 120 ALA B N 1
ATOM 4037 C CA . ALA B 1 120 ? 0.392 -16.203 -17.656 1 98.12 120 ALA B CA 1
ATOM 4038 C C . ALA B 1 120 ? -0.565 -15.797 -16.547 1 98.12 120 ALA B C 1
ATOM 4040 O O . ALA B 1 120 ? -1.785 -15.805 -16.719 1 98.12 120 ALA B O 1
ATOM 4041 N N . TYR B 1 121 ? 0.01 -15.469 -15.422 1 96.94 121 TYR B N 1
ATOM 4042 C CA . TYR B 1 121 ? -0.738 -14.836 -14.344 1 96.94 121 TYR B CA 1
ATOM 4043 C C . TYR B 1 121 ? -1.544 -13.648 -14.852 1 96.94 121 TYR B C 1
ATOM 4045 O O .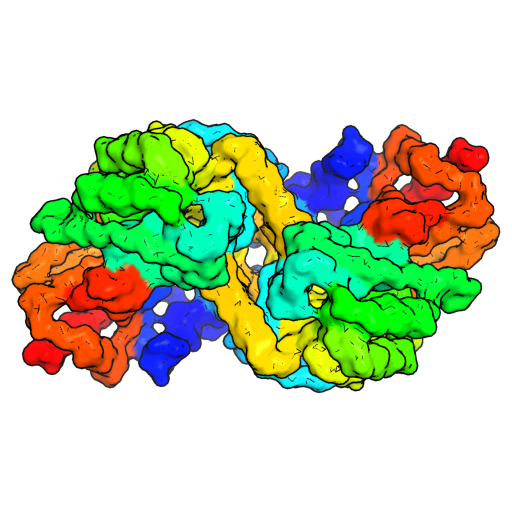 TYR B 1 121 ? -1.008 -12.781 -15.539 1 96.94 121 TYR B O 1
ATOM 4053 N N . ASP B 1 122 ? -2.76 -13.555 -14.523 1 95 122 ASP B N 1
ATOM 4054 C CA . ASP B 1 122 ? -3.699 -12.641 -15.172 1 95 122 ASP B CA 1
ATOM 4055 C C . ASP B 1 122 ? -3.369 -11.188 -14.852 1 95 122 ASP B C 1
ATOM 4057 O O . ASP B 1 122 ? -3.633 -10.289 -15.656 1 95 122 ASP B O 1
ATOM 4061 N N . ALA B 1 123 ? -2.793 -10.914 -13.695 1 96.19 123 ALA B N 1
ATOM 4062 C CA . ALA B 1 123 ? -2.455 -9.547 -13.312 1 96.19 123 ALA B CA 1
ATOM 4063 C C . ALA B 1 123 ? -1.376 -8.969 -14.219 1 96.19 123 ALA B C 1
ATOM 4065 O O . ALA B 1 123 ? -1.247 -7.75 -14.344 1 96.19 123 ALA B O 1
ATOM 4066 N N . PHE B 1 124 ? -0.532 -9.805 -14.867 1 98.5 124 PHE B N 1
ATOM 4067 C CA . PHE B 1 124 ? 0.489 -9.312 -15.781 1 98.5 124 PHE B CA 1
ATOM 4068 C C . PHE B 1 124 ? -0.145 -8.562 -16.953 1 98.5 124 PHE B C 1
ATOM 4070 O O . PHE B 1 124 ? 0.305 -7.477 -17.312 1 98.5 124 PHE B O 1
ATOM 4077 N N . TYR B 1 125 ? -1.208 -9.164 -17.516 1 97.94 125 TYR B N 1
ATOM 4078 C CA . TYR B 1 125 ? -1.9 -8.523 -18.625 1 97.94 125 TYR B CA 1
ATOM 4079 C C . TYR B 1 125 ? -2.434 -7.152 -18.219 1 97.94 125 TYR B C 1
ATOM 4081 O O . TYR B 1 125 ? -2.254 -6.168 -18.938 1 97.94 125 TYR B O 1
ATOM 4089 N N . LYS B 1 126 ? -3.049 -7.109 -17.078 1 97.31 126 LYS B N 1
ATOM 4090 C CA . LYS B 1 126 ? -3.664 -5.883 -16.578 1 97.31 126 LYS B CA 1
ATOM 4091 C C . LYS B 1 126 ? -2.609 -4.82 -16.281 1 97.31 126 LYS B C 1
ATOM 4093 O O . LYS B 1 126 ? -2.811 -3.641 -16.578 1 97.31 126 LYS B O 1
ATOM 4098 N N . ALA B 1 127 ? -1.48 -5.188 -15.672 1 98.44 127 ALA B N 1
ATOM 4099 C CA . ALA B 1 127 ? -0.396 -4.258 -15.375 1 98.44 127 ALA B CA 1
ATOM 4100 C C . ALA B 1 127 ? 0.198 -3.678 -16.656 1 98.44 127 ALA B C 1
ATOM 4102 O O . ALA B 1 127 ? 0.422 -2.469 -16.75 1 98.44 127 ALA B O 1
ATOM 4103 N N . ILE B 1 128 ? 0.464 -4.547 -17.672 1 98.75 128 ILE B N 1
ATOM 4104 C CA . ILE B 1 128 ? 1.078 -4.125 -18.922 1 98.75 128 ILE B CA 1
ATOM 4105 C C . ILE B 1 128 ? 0.123 -3.207 -19.688 1 98.75 128 ILE B C 1
ATOM 4107 O O . ILE B 1 128 ? 0.488 -2.088 -20.062 1 98.75 128 ILE B O 1
ATOM 4111 N N . GLU B 1 129 ? -1.119 -3.693 -19.844 1 98.38 129 GLU B N 1
ATOM 4112 C CA . GLU B 1 129 ? -2.1 -2.945 -20.625 1 98.38 129 GLU B CA 1
ATOM 4113 C C . GLU B 1 129 ? -2.553 -1.69 -19.875 1 98.38 129 GLU B C 1
ATOM 4115 O O . GLU B 1 129 ? -2.814 -0.658 -20.5 1 98.38 129 GLU B O 1
ATOM 4120 N N . GLY B 1 130 ? -2.602 -1.786 -18.594 1 97.62 130 GLY B N 1
ATOM 4121 C CA . GLY B 1 130 ? -2.963 -0.63 -17.781 1 97.62 130 GLY B CA 1
ATOM 4122 C C . GLY B 1 130 ? -1.956 0.501 -17.875 1 97.62 130 GLY B C 1
ATOM 4123 O O . GLY B 1 130 ? -2.295 1.663 -17.641 1 97.62 130 GLY B O 1
ATOM 4124 N N . ASN B 1 131 ? -0.75 0.209 -18.156 1 98.12 131 ASN B N 1
ATOM 4125 C CA . ASN B 1 131 ? 0.288 1.216 -18.344 1 98.12 131 ASN B CA 1
ATOM 4126 C C . ASN B 1 131 ? 0.483 1.535 -19.828 1 98.12 131 ASN B C 1
ATOM 4128 O O . ASN B 1 131 ? 1.507 2.102 -20.219 1 98.12 131 ASN B O 1
ATOM 4132 N N . GLN B 1 132 ? -0.496 1.073 -20.625 1 97.94 132 GLN B N 1
ATOM 4133 C CA . GLN B 1 132 ? -0.56 1.398 -22.047 1 97.94 132 GLN B CA 1
ATOM 4134 C C . GLN B 1 132 ? 0.647 0.838 -22.797 1 97.94 132 GLN B C 1
ATOM 4136 O O . GLN B 1 132 ? 1.224 1.515 -23.641 1 97.94 132 GLN B O 1
ATOM 4141 N N . ARG B 1 133 ? 1.108 -0.297 -22.344 1 98.81 133 ARG B N 1
ATOM 4142 C CA . ARG B 1 133 ? 2.109 -1.069 -23.062 1 98.81 133 ARG B CA 1
ATOM 4143 C C . ARG B 1 133 ? 1.474 -2.262 -23.766 1 98.81 133 ARG B C 1
ATOM 4145 O O . ARG B 1 133 ? 0.301 -2.568 -23.547 1 98.81 133 ARG B O 1
ATOM 4152 N N . THR B 1 134 ? 2.23 -2.93 -24.609 1 98.69 134 THR B N 1
ATOM 4153 C CA . THR B 1 134 ? 1.713 -4.031 -25.422 1 98.69 134 THR B CA 1
ATOM 4154 C C . THR B 1 134 ? 2.252 -5.367 -24.922 1 98.69 134 THR B C 1
ATOM 4156 O O . THR B 1 134 ? 3.461 -5.527 -24.734 1 98.69 134 THR B O 1
ATOM 4159 N N . VAL B 1 135 ? 1.385 -6.32 -24.719 1 98.69 135 VAL B N 1
ATOM 4160 C CA . VAL B 1 135 ? 1.781 -7.676 -24.344 1 98.69 135 VAL B CA 1
ATOM 4161 C C . VAL B 1 135 ? 2.363 -8.398 -25.562 1 98.69 135 VAL B C 1
ATOM 4163 O O . VAL B 1 135 ? 1.76 -8.398 -26.641 1 98.69 135 VAL B O 1
ATOM 4166 N N . MET B 1 136 ? 3.502 -8.93 -25.422 1 98.75 136 MET B N 1
ATOM 4167 C CA . MET B 1 136 ? 4.133 -9.789 -26.422 1 98.75 136 MET B CA 1
ATOM 4168 C C . MET B 1 136 ? 4.266 -11.219 -25.906 1 98.75 136 MET B C 1
ATOM 4170 O O . MET B 1 136 ? 5.281 -11.578 -25.312 1 98.75 136 MET B O 1
ATOM 4174 N N . PRO B 1 137 ? 3.365 -12.07 -26.234 1 98.5 137 PRO B N 1
ATOM 4175 C CA . PRO B 1 137 ? 3.316 -13.414 -25.641 1 98.5 137 PRO B CA 1
ATOM 4176 C C . PRO B 1 137 ? 4.27 -14.391 -26.328 1 98.5 137 PRO B C 1
ATOM 4178 O O . PRO B 1 137 ? 4.453 -14.344 -27.547 1 98.5 137 PRO B O 1
ATOM 4181 N N . VAL B 1 138 ? 4.875 -15.203 -25.578 1 98.69 138 VAL B N 1
ATOM 4182 C CA . VAL B 1 138 ? 5.594 -16.391 -26.016 1 98.69 138 VAL B CA 1
ATOM 4183 C C . VAL B 1 138 ? 5.016 -17.625 -25.328 1 98.69 138 VAL B C 1
ATOM 4185 O O . VAL B 1 138 ? 5.301 -17.875 -24.156 1 98.69 138 VAL B O 1
ATOM 4188 N N . ALA B 1 139 ? 4.328 -18.406 -26.047 1 98.38 139 ALA B N 1
ATOM 4189 C CA . ALA B 1 139 ? 3.609 -19.547 -25.484 1 98.38 139 ALA B CA 1
ATOM 4190 C C . ALA B 1 139 ? 4.578 -20.656 -25.062 1 98.38 139 ALA B C 1
ATOM 4192 O O . ALA B 1 139 ? 5.5 -21 -25.797 1 98.38 139 ALA B O 1
ATOM 4193 N N . LEU B 1 140 ? 4.367 -21.109 -23.859 1 98.31 140 LEU B N 1
ATOM 4194 C CA . LEU B 1 140 ? 5.055 -22.328 -23.422 1 98.31 140 LEU B CA 1
ATOM 4195 C C . LEU B 1 140 ? 4.445 -23.562 -24.094 1 98.31 140 LEU B C 1
ATOM 4197 O O . LEU B 1 140 ? 3.246 -23.578 -24.375 1 98.31 140 LEU B O 1
ATOM 4201 N N . GLU B 1 141 ? 5.316 -24.5 -24.312 1 96.38 141 GLU B N 1
ATOM 4202 C CA . GLU B 1 141 ? 4.879 -25.75 -24.922 1 96.38 141 GLU B CA 1
ATOM 4203 C C . GLU B 1 141 ? 4.801 -26.875 -23.906 1 96.38 141 GLU B C 1
ATOM 4205 O O . GLU B 1 141 ? 5.746 -27.094 -23.141 1 96.38 141 GLU B O 1
ATOM 4210 N N . LYS B 1 142 ? 3.672 -27.5 -23.922 1 94.88 142 LYS B N 1
ATOM 4211 C CA . LYS B 1 142 ? 3.498 -28.656 -23.047 1 94.88 142 LYS B CA 1
ATOM 4212 C C . LYS B 1 142 ? 3.99 -29.938 -23.719 1 94.88 142 LYS B C 1
ATOM 4214 O O . LYS B 1 142 ? 3.578 -30.25 -24.828 1 94.88 142 LYS B O 1
ATOM 4219 N N . GLN B 1 143 ? 4.863 -30.609 -23.047 1 91.12 143 GLN B N 1
ATOM 4220 C CA . GLN B 1 143 ? 5.348 -31.906 -23.469 1 91.12 143 GLN B CA 1
ATOM 4221 C C . GLN B 1 143 ? 5.113 -32.969 -22.406 1 91.12 143 GLN B C 1
ATOM 4223 O O . GLN B 1 143 ? 4.582 -32.688 -21.328 1 91.12 143 GLN B O 1
ATOM 4228 N N . ALA B 1 144 ? 5.449 -34.219 -22.719 1 85.44 144 ALA B N 1
ATOM 4229 C CA . ALA B 1 144 ? 5.203 -35.312 -21.797 1 85.44 144 ALA B CA 1
ATOM 4230 C C . ALA B 1 144 ? 5.91 -35.094 -20.469 1 85.44 144 ALA B C 1
ATOM 4232 O O . ALA B 1 144 ? 5.391 -35.469 -19.406 1 85.44 144 ALA B O 1
ATOM 4233 N N . ASP B 1 145 ? 7.02 -34.438 -20.594 1 85.12 145 ASP B N 1
ATOM 4234 C CA . ASP B 1 145 ? 7.844 -34.344 -19.391 1 85.12 145 ASP B CA 1
ATOM 4235 C C . ASP B 1 145 ? 7.773 -32.938 -18.797 1 85.12 145 ASP B C 1
ATOM 4237 O O . ASP B 1 145 ? 8.609 -32.562 -17.969 1 85.12 145 ASP B O 1
ATOM 4241 N N . GLY B 1 146 ? 6.797 -32.188 -19.266 1 90.81 146 GLY B N 1
ATOM 4242 C CA . GLY B 1 146 ? 6.668 -30.891 -18.625 1 90.81 146 GLY B CA 1
ATOM 4243 C C . GLY B 1 146 ? 6.5 -29.766 -19.609 1 90.81 146 GLY B C 1
ATOM 4244 O O . GLY B 1 146 ? 6.02 -29.969 -20.719 1 90.81 146 GLY B O 1
ATOM 4245 N N . TRP B 1 147 ? 6.773 -28.516 -19.156 1 95.69 147 TRP B N 1
ATOM 4246 C CA . TRP B 1 147 ? 6.594 -27.297 -19.953 1 95.69 147 TRP B CA 1
ATOM 4247 C C . TRP B 1 147 ? 7.938 -26.781 -20.453 1 95.69 147 TRP B C 1
ATOM 4249 O O . TRP B 1 147 ? 8.938 -26.812 -19.734 1 95.69 147 TRP B O 1
ATOM 4259 N N . PHE B 1 148 ? 7.926 -26.312 -21.703 1 95.44 148 PHE B N 1
ATOM 4260 C CA . PHE B 1 148 ? 9.164 -25.875 -22.344 1 95.44 148 PHE B CA 1
ATOM 4261 C C . PHE B 1 148 ? 8.969 -24.547 -23.062 1 95.44 148 PHE B C 1
ATOM 4263 O O . PHE B 1 148 ? 7.898 -24.297 -23.625 1 95.44 148 PHE B O 1
ATOM 4270 N N . CYS B 1 149 ? 9.992 -23.766 -23.047 1 97.88 149 CYS B N 1
ATOM 4271 C CA . CYS B 1 149 ? 10.039 -22.562 -23.859 1 97.88 149 CYS B CA 1
ATOM 4272 C C . CYS B 1 149 ? 10.859 -22.781 -25.125 1 97.88 149 CYS B C 1
ATOM 4274 O O . CYS B 1 149 ? 12.016 -23.203 -25.047 1 97.88 149 CYS B O 1
ATOM 4276 N N . ASP B 1 150 ? 10.266 -22.578 -26.25 1 98.12 150 ASP B N 1
ATOM 4277 C CA . ASP B 1 150 ? 11.031 -22.516 -27.484 1 98.12 150 ASP B CA 1
ATOM 4278 C C . ASP B 1 150 ? 11.898 -21.266 -27.547 1 98.12 150 ASP B C 1
ATOM 4280 O O . ASP B 1 150 ? 11.406 -20.172 -27.859 1 98.12 150 ASP B O 1
ATOM 4284 N N . MET B 1 151 ? 13.18 -21.453 -27.406 1 98.44 151 MET B N 1
ATOM 4285 C CA . MET B 1 151 ? 14.086 -20.312 -27.281 1 98.44 151 MET B CA 1
ATOM 4286 C C . MET B 1 151 ? 14.211 -19.578 -28.609 1 98.44 151 MET B C 1
ATOM 4288 O O . MET B 1 151 ? 14.516 -18.375 -28.625 1 98.44 151 MET B O 1
ATOM 4292 N N . GLY B 1 152 ? 14.031 -20.297 -29.688 1 98.44 152 GLY B N 1
ATOM 4293 C CA . GLY B 1 152 ? 13.992 -19.625 -30.969 1 98.44 152 GLY B CA 1
ATOM 4294 C C . GLY B 1 152 ? 12.82 -18.672 -31.109 1 98.44 152 GLY B C 1
ATOM 4295 O O . GLY B 1 152 ? 12.977 -17.547 -31.609 1 98.44 152 GLY B O 1
ATOM 4296 N N . LYS B 1 153 ? 11.664 -19.125 -30.672 1 98.5 153 LYS B N 1
ATOM 4297 C CA . LYS B 1 153 ? 10.484 -18.266 -30.688 1 98.5 153 LYS B CA 1
ATOM 4298 C C . LYS B 1 153 ? 10.664 -17.078 -29.734 1 98.5 153 LYS B C 1
ATOM 4300 O O . LYS B 1 153 ? 10.266 -15.953 -30.047 1 98.5 153 LYS B O 1
ATOM 4305 N N . LEU B 1 154 ? 11.242 -17.359 -28.625 1 98.81 154 LEU B N 1
ATOM 4306 C CA . LEU B 1 154 ? 11.523 -16.281 -27.672 1 98.81 154 LEU B CA 1
ATOM 4307 C C . LEU B 1 154 ? 12.453 -15.242 -28.281 1 98.81 154 LEU B C 1
ATOM 4309 O O . LEU B 1 154 ? 12.195 -14.039 -28.188 1 98.81 154 LEU B O 1
ATOM 4313 N N . GLU B 1 155 ? 13.492 -15.68 -28.875 1 98.81 155 GLU B N 1
ATOM 4314 C CA . GLU B 1 155 ? 14.453 -14.758 -29.469 1 98.81 155 GLU B CA 1
ATOM 4315 C C . GLU B 1 155 ? 13.797 -13.898 -30.547 1 98.81 155 GLU B C 1
ATOM 4317 O O . GLU B 1 155 ? 14.109 -12.711 -30.672 1 98.81 155 GLU B O 1
ATOM 4322 N N . ALA B 1 156 ? 12.961 -14.547 -31.312 1 98.81 156 ALA B N 1
ATOM 4323 C CA . ALA B 1 156 ? 12.281 -13.812 -32.375 1 98.81 156 ALA B CA 1
ATOM 4324 C C . ALA B 1 156 ? 11.484 -12.641 -31.828 1 98.81 156 ALA B C 1
ATOM 4326 O O . ALA B 1 156 ? 11.414 -11.578 -32.438 1 98.81 156 ALA B O 1
ATOM 4327 N N . VAL B 1 157 ? 10.852 -12.844 -30.703 1 98.81 157 VAL B N 1
ATOM 4328 C CA . VAL B 1 157 ? 10.062 -11.789 -30.062 1 98.81 157 VAL B CA 1
ATOM 4329 C C . VAL B 1 157 ? 10.984 -10.758 -29.438 1 98.81 157 VAL B C 1
ATOM 4331 O O . VAL B 1 157 ? 10.773 -9.547 -29.578 1 98.81 157 VAL B O 1
ATOM 4334 N N . LEU B 1 158 ? 12.031 -11.172 -28.781 1 98.75 158 LEU B N 1
ATOM 4335 C CA . LEU B 1 158 ? 12.984 -10.281 -28.125 1 98.75 158 LEU B CA 1
ATOM 4336 C C . LEU B 1 158 ? 13.695 -9.398 -29.141 1 98.75 158 LEU B C 1
ATOM 4338 O O . LEU B 1 158 ? 14.078 -8.266 -28.828 1 98.75 158 LEU B O 1
ATOM 4342 N N . ALA B 1 159 ? 13.852 -9.891 -30.328 1 98.62 159 ALA B N 1
ATOM 4343 C CA . ALA B 1 159 ? 14.617 -9.195 -31.359 1 98.62 159 ALA B CA 1
ATOM 4344 C C . ALA B 1 159 ? 13.812 -8.047 -31.953 1 98.62 159 ALA B C 1
ATOM 4346 O O . ALA B 1 159 ? 14.367 -7.184 -32.656 1 98.62 159 ALA B O 1
ATOM 4347 N N . LYS B 1 160 ? 12.508 -8.078 -31.734 1 98.62 160 LYS B N 1
ATOM 4348 C CA . LYS B 1 160 ? 11.695 -6.98 -32.25 1 98.62 160 LYS B CA 1
ATOM 4349 C C . LYS B 1 160 ? 12.086 -5.66 -31.594 1 98.62 160 LYS B C 1
ATOM 4351 O O . LYS B 1 160 ? 12.266 -5.586 -30.375 1 98.62 160 LYS B O 1
ATOM 4356 N N . PRO B 1 161 ? 12.133 -4.59 -32.406 1 98 161 PRO B N 1
ATOM 4357 C CA . PRO B 1 161 ? 12.594 -3.303 -31.875 1 98 161 PRO B CA 1
ATOM 4358 C C . PRO B 1 161 ? 11.672 -2.744 -30.797 1 98 161 PRO B C 1
ATOM 4360 O O . PRO B 1 161 ? 12.125 -2.01 -29.922 1 98 161 PRO B O 1
ATOM 4363 N N . GLU B 1 162 ? 10.43 -3.1 -30.828 1 98.19 162 GLU B N 1
ATOM 4364 C CA . GLU B 1 162 ? 9.477 -2.561 -29.859 1 98.19 162 GLU B CA 1
ATOM 4365 C C . GLU B 1 162 ? 9.547 -3.309 -28.531 1 98.19 162 GLU B C 1
ATOM 4367 O O . GLU B 1 162 ? 8.992 -2.854 -27.531 1 98.19 162 GLU B O 1
ATOM 4372 N N . CYS B 1 163 ? 10.18 -4.43 -28.469 1 98.69 163 CYS B N 1
ATOM 4373 C CA . CYS B 1 163 ? 10.297 -5.207 -27.234 1 98.69 163 CYS B CA 1
ATOM 4374 C C . CYS B 1 163 ? 11.336 -4.598 -26.312 1 98.69 163 CYS B C 1
ATOM 4376 O O . CYS B 1 163 ? 12.516 -4.5 -26.656 1 98.69 163 CYS B O 1
ATOM 4378 N N . LYS B 1 164 ? 10.922 -4.203 -25.094 1 98.81 164 LYS B N 1
ATOM 4379 C CA . LYS B 1 164 ? 11.836 -3.496 -24.203 1 98.81 164 LYS B CA 1
ATOM 4380 C C . LYS B 1 164 ? 12.039 -4.266 -22.906 1 98.81 164 LYS B C 1
ATOM 4382 O O . LYS B 1 164 ? 13.062 -4.113 -22.234 1 98.81 164 LYS B O 1
ATOM 4387 N N . ILE B 1 165 ? 11.055 -5.055 -22.5 1 98.94 165 ILE B N 1
ATOM 4388 C CA . ILE B 1 165 ? 11.086 -5.707 -21.203 1 98.94 165 ILE B CA 1
ATOM 4389 C C . ILE B 1 165 ? 10.672 -7.168 -21.344 1 98.94 165 ILE B C 1
ATOM 4391 O O . ILE B 1 165 ? 9.773 -7.492 -22.125 1 98.94 165 ILE B O 1
ATOM 4395 N N . MET B 1 166 ? 11.297 -8.078 -20.688 1 98.94 166 MET B N 1
ATOM 4396 C CA . MET B 1 166 ? 10.766 -9.406 -20.391 1 98.94 166 MET B CA 1
ATOM 4397 C C . MET B 1 166 ? 10.32 -9.5 -18.938 1 98.94 166 MET B C 1
ATOM 4399 O O . MET B 1 166 ? 11.125 -9.305 -18.031 1 98.94 166 MET B O 1
ATOM 4403 N N . LEU B 1 167 ? 9.102 -9.648 -18.734 1 98.94 167 LEU B N 1
ATOM 4404 C CA . LEU B 1 167 ? 8.539 -9.945 -17.422 1 98.94 167 LEU B CA 1
ATOM 4405 C C . LEU B 1 167 ? 8.516 -11.445 -17.172 1 98.94 167 LEU B C 1
ATOM 4407 O O . LEU B 1 167 ? 7.578 -12.133 -17.578 1 98.94 167 LEU B O 1
ATOM 4411 N N . LEU B 1 168 ? 9.516 -11.906 -16.484 1 98.94 168 LEU B N 1
ATOM 4412 C CA . LEU B 1 168 ? 9.742 -13.32 -16.219 1 98.94 168 LEU B CA 1
ATOM 4413 C C . LEU B 1 168 ? 9.016 -13.766 -14.953 1 98.94 168 LEU B C 1
ATOM 4415 O O . LEU B 1 168 ? 9.188 -13.156 -13.898 1 98.94 168 LEU B O 1
ATOM 4419 N N . CYS B 1 169 ? 8.148 -14.656 -15.117 1 98.81 169 CYS B N 1
ATOM 4420 C CA . CYS B 1 169 ? 7.508 -15.312 -13.984 1 98.81 169 CYS B CA 1
ATOM 4421 C C . CYS B 1 169 ? 8.281 -16.562 -13.562 1 98.81 169 CYS B C 1
ATOM 4423 O O . CYS B 1 169 ? 8.312 -17.547 -14.297 1 98.81 169 CYS B O 1
ATOM 4425 N N . SER B 1 170 ? 8.922 -16.547 -12.367 1 98.62 170 SER B N 1
ATOM 4426 C CA . SER B 1 170 ? 9.836 -17.609 -11.977 1 98.62 170 SER B CA 1
ATOM 4427 C C . SER B 1 170 ? 9.734 -17.906 -10.484 1 98.62 170 SER B C 1
ATOM 4429 O O . SER B 1 170 ? 10.227 -17.141 -9.664 1 98.62 170 SER B O 1
ATOM 4431 N N . PRO B 1 171 ? 9.219 -19.094 -10.117 1 97.88 171 PRO B N 1
ATOM 4432 C CA . PRO B 1 171 ? 8.609 -20.125 -10.953 1 97.88 171 PRO B CA 1
ATOM 4433 C C . PRO B 1 171 ? 7.367 -19.625 -11.695 1 97.88 171 PRO B C 1
ATOM 4435 O O . PRO B 1 171 ? 6.805 -18.594 -11.336 1 97.88 171 PRO B O 1
ATOM 4438 N N . GLN B 1 172 ? 7.043 -20.391 -12.727 1 98.25 172 GLN B N 1
ATOM 4439 C CA . GLN B 1 172 ? 6.059 -19.891 -13.68 1 98.25 172 GLN B CA 1
ATOM 4440 C C . GLN B 1 172 ? 4.641 -20.234 -13.234 1 98.25 172 GLN B C 1
ATOM 4442 O O . GLN B 1 172 ? 4.348 -21.375 -12.875 1 98.25 172 GLN B O 1
ATOM 4447 N N . ASN B 1 173 ? 3.781 -19.344 -13.039 1 98.06 173 ASN B N 1
ATOM 4448 C CA . ASN B 1 173 ? 2.35 -19.453 -12.781 1 98.06 173 ASN B CA 1
ATOM 4449 C C . ASN B 1 173 ? 1.529 -19.156 -14.031 1 98.06 173 ASN B C 1
ATOM 4451 O O . ASN B 1 173 ? 1.687 -18.109 -14.648 1 98.06 173 ASN B O 1
ATOM 4455 N N . PRO B 1 174 ? 0.792 -20.094 -14.484 1 98.06 174 PRO B N 1
ATOM 4456 C CA . PRO B 1 174 ? 0.111 -21.109 -13.695 1 98.06 174 PRO B CA 1
ATOM 4457 C C . PRO B 1 174 ? 0.702 -22.516 -13.906 1 98.06 174 PRO B C 1
ATOM 4459 O O . PRO B 1 174 ? 0.282 -23.469 -13.258 1 98.06 174 PRO B O 1
ATOM 4462 N N . THR B 1 175 ? 1.709 -22.719 -14.703 1 97.75 175 THR B N 1
ATOM 4463 C CA . THR B 1 175 ? 2.139 -24.062 -15.117 1 97.75 175 THR B CA 1
ATOM 4464 C C . THR B 1 175 ? 2.877 -24.766 -13.984 1 97.75 175 THR B C 1
ATOM 4466 O O . THR B 1 175 ? 2.977 -25.984 -13.977 1 97.75 175 THR B O 1
ATOM 4469 N N . GLY B 1 176 ? 3.449 -23.922 -13.133 1 96.69 176 GLY B N 1
ATOM 4470 C CA . GLY B 1 176 ? 4.262 -24.5 -12.07 1 96.69 176 GLY B CA 1
ATOM 4471 C C . GLY B 1 176 ? 5.668 -24.859 -12.516 1 96.69 176 GLY B C 1
ATOM 4472 O O . GLY B 1 176 ? 6.418 -25.484 -11.773 1 96.69 176 GLY B O 1
ATOM 4473 N N . LYS B 1 177 ? 6.059 -24.438 -13.648 1 96.56 177 LYS B N 1
ATOM 4474 C CA . LYS B 1 177 ? 7.383 -24.75 -14.188 1 96.56 177 LYS B CA 1
ATOM 4475 C C . LYS B 1 177 ? 8.477 -24.078 -13.367 1 96.56 177 LYS B C 1
ATOM 4477 O O . LYS B 1 177 ? 8.352 -22.906 -12.992 1 96.56 177 LYS B O 1
ATOM 4482 N N . VAL B 1 178 ? 9.516 -24.828 -13.039 1 97.44 178 VAL B N 1
ATOM 4483 C CA . VAL B 1 178 ? 10.75 -24.297 -12.477 1 97.44 178 VAL B CA 1
ATOM 4484 C C . VAL B 1 178 ? 11.82 -24.234 -13.57 1 97.44 178 VAL B C 1
ATOM 4486 O O . VAL B 1 178 ? 12.133 -25.234 -14.211 1 97.44 178 VAL B O 1
ATOM 4489 N N . TRP B 1 179 ? 12.305 -23.047 -13.844 1 97.62 179 TRP B N 1
ATOM 4490 C CA . TRP B 1 179 ? 13.289 -22.859 -14.906 1 97.62 179 TRP B CA 1
ATOM 4491 C C . TRP B 1 179 ? 14.633 -23.469 -14.523 1 97.62 179 TRP B C 1
ATOM 4493 O O . TRP B 1 179 ? 15.07 -23.344 -13.375 1 97.62 179 TRP B O 1
ATOM 4503 N N . THR B 1 180 ? 15.258 -24.141 -15.445 1 95.88 180 THR B N 1
ATOM 4504 C CA . THR B 1 180 ? 16.594 -24.672 -15.211 1 95.88 180 THR B CA 1
ATOM 4505 C C . THR B 1 180 ? 17.641 -23.594 -15.367 1 95.88 180 THR B C 1
ATOM 4507 O O . THR B 1 180 ? 17.375 -22.531 -15.938 1 95.88 180 THR B O 1
ATOM 4510 N N . CYS B 1 181 ? 18.797 -23.844 -14.875 1 96.94 181 CYS B N 1
ATOM 4511 C CA . CYS B 1 181 ? 19.906 -22.906 -15.008 1 96.94 181 CYS B CA 1
ATOM 4512 C C . CYS B 1 181 ? 20.203 -22.609 -16.469 1 96.94 181 CYS B C 1
ATOM 4514 O O . CYS B 1 181 ? 20.406 -21.453 -16.844 1 96.94 181 CYS B O 1
ATOM 4516 N N . ASP B 1 182 ? 20.203 -23.656 -17.297 1 97.62 182 ASP B N 1
ATOM 4517 C CA . ASP B 1 182 ? 20.5 -23.5 -18.719 1 97.62 182 ASP B CA 1
ATOM 4518 C C . ASP B 1 182 ? 19.469 -22.594 -19.391 1 97.62 182 ASP B C 1
ATOM 4520 O O . ASP B 1 182 ? 19.828 -21.719 -20.172 1 97.62 182 ASP B O 1
ATOM 4524 N N . GLU B 1 183 ? 18.203 -22.812 -19.141 1 97.88 183 GLU B N 1
ATOM 4525 C CA . GLU B 1 183 ? 17.156 -21.984 -19.719 1 97.88 183 GLU B CA 1
ATOM 4526 C C . GLU B 1 183 ? 17.312 -20.531 -19.312 1 97.88 183 GLU B C 1
ATOM 4528 O O . GLU B 1 183 ? 17.203 -19.625 -20.141 1 97.88 183 GLU B O 1
ATOM 4533 N N . LEU B 1 184 ? 17.594 -20.297 -18.047 1 98.56 184 LEU B N 1
ATOM 4534 C CA . LEU B 1 184 ? 17.734 -18.938 -17.531 1 98.56 184 LEU B CA 1
ATOM 4535 C C . LEU B 1 184 ? 18.953 -18.25 -18.141 1 98.56 184 LEU B C 1
ATOM 4537 O O . LEU B 1 184 ? 18.906 -17.062 -18.453 1 98.56 184 LEU B O 1
ATOM 4541 N N . GLU B 1 185 ? 20.031 -18.953 -18.266 1 98.5 185 GLU B N 1
ATOM 4542 C CA . GLU B 1 185 ? 21.234 -18.406 -18.875 1 98.5 185 GLU B CA 1
ATOM 4543 C C . GLU B 1 185 ? 21 -18.016 -20.328 1 98.5 185 GLU B C 1
ATOM 4545 O O . GLU B 1 185 ? 21.469 -16.969 -20.781 1 98.5 185 GLU B O 1
ATOM 4550 N N . ILE B 1 186 ? 20.328 -18.891 -21.031 1 98.56 186 ILE B N 1
ATOM 4551 C CA . ILE B 1 186 ? 20 -18.594 -22.422 1 98.56 186 ILE B CA 1
ATOM 4552 C C . ILE B 1 186 ? 19.141 -17.344 -22.484 1 98.56 186 ILE B C 1
ATOM 4554 O O . ILE B 1 186 ? 19.375 -16.453 -23.312 1 98.56 186 ILE B O 1
ATOM 4558 N N . MET B 1 187 ? 18.125 -17.25 -21.609 1 98.62 187 MET B N 1
ATOM 4559 C CA . MET B 1 187 ? 17.266 -16.062 -21.578 1 98.62 187 MET B CA 1
ATOM 4560 C C . MET B 1 187 ? 18.062 -14.812 -21.266 1 98.62 187 MET B C 1
ATOM 4562 O O . MET B 1 187 ? 17.844 -13.758 -21.875 1 98.62 187 MET B O 1
ATOM 4566 N N . ALA B 1 188 ? 18.969 -14.922 -20.297 1 98.69 188 ALA B N 1
ATOM 4567 C CA . ALA B 1 188 ? 19.812 -13.789 -19.922 1 98.69 188 ALA B CA 1
ATOM 4568 C C . ALA B 1 188 ? 20.656 -13.32 -21.109 1 98.69 188 ALA B C 1
ATOM 4570 O O . ALA B 1 188 ? 20.781 -12.117 -21.359 1 98.69 188 ALA B O 1
ATOM 4571 N N . ASP B 1 189 ? 21.203 -14.266 -21.797 1 98.44 189 ASP B N 1
ATOM 4572 C CA . ASP B 1 189 ? 22.031 -13.969 -22.969 1 98.44 189 ASP B CA 1
ATOM 4573 C C . ASP B 1 189 ? 21.203 -13.289 -24.062 1 98.44 189 ASP B C 1
ATOM 4575 O O . ASP B 1 189 ? 21.641 -12.289 -24.641 1 98.44 189 ASP B O 1
ATOM 4579 N N . LEU B 1 190 ? 20.062 -13.875 -24.359 1 98.62 190 LEU B N 1
ATOM 4580 C CA . LEU B 1 190 ? 19.188 -13.336 -25.406 1 98.62 190 LEU B CA 1
ATOM 4581 C C . LEU B 1 190 ? 18.75 -11.914 -25.062 1 98.62 190 LEU B C 1
ATOM 4583 O O . LEU B 1 190 ? 18.766 -11.031 -25.922 1 98.62 190 LEU B O 1
ATOM 4587 N N . CYS B 1 191 ? 18.344 -11.656 -23.812 1 98.56 191 CYS B N 1
ATOM 4588 C CA . CYS B 1 191 ? 17.906 -10.336 -23.391 1 98.56 191 CYS B CA 1
ATOM 4589 C C . CYS B 1 191 ? 19.047 -9.32 -23.516 1 98.56 191 CYS B C 1
ATOM 4591 O O . CYS B 1 191 ? 18.828 -8.195 -23.969 1 98.56 191 CYS B O 1
ATOM 4593 N N . GLU B 1 192 ? 20.219 -9.695 -23.094 1 98.12 192 GLU B N 1
ATOM 4594 C CA . GLU B 1 192 ? 21.375 -8.812 -23.203 1 98.12 192 GLU B CA 1
ATOM 4595 C C . GLU B 1 192 ? 21.672 -8.469 -24.656 1 98.12 192 GLU B C 1
ATOM 4597 O O . GLU B 1 192 ? 21.891 -7.301 -25 1 98.12 192 GLU B O 1
ATOM 4602 N N . ARG B 1 193 ? 21.672 -9.492 -25.5 1 97.81 193 ARG B N 1
ATOM 4603 C CA . ARG B 1 193 ? 21.984 -9.336 -26.922 1 97.81 193 ARG B CA 1
ATOM 4604 C C . ARG B 1 193 ? 21.016 -8.383 -27.594 1 97.81 193 ARG B C 1
ATOM 4606 O O . ARG B 1 193 ? 21.391 -7.617 -28.484 1 97.81 193 ARG B O 1
ATOM 4613 N N . HIS B 1 194 ? 19.812 -8.398 -27.203 1 98.31 194 HIS B N 1
ATOM 4614 C CA . HIS B 1 194 ? 18.781 -7.625 -27.906 1 98.31 194 HIS B CA 1
ATOM 4615 C C . HIS B 1 194 ? 18.406 -6.375 -27.109 1 98.31 194 HIS B C 1
ATOM 4617 O O . HIS B 1 194 ? 17.469 -5.66 -27.484 1 98.31 194 HIS B O 1
ATOM 4623 N N . GLY B 1 195 ? 19.078 -6.098 -25.984 1 97.94 195 GLY B N 1
ATOM 4624 C CA . GLY B 1 195 ? 18.859 -4.887 -25.219 1 97.94 195 GLY B CA 1
ATOM 4625 C C . GLY B 1 195 ? 17.547 -4.883 -24.469 1 97.94 195 GLY B C 1
ATOM 4626 O O . GLY B 1 195 ? 16.906 -3.834 -24.328 1 97.94 195 GLY B O 1
ATOM 4627 N N . VAL B 1 196 ? 17.047 -6.012 -24.078 1 98.69 196 VAL B N 1
ATOM 4628 C CA . VAL B 1 196 ? 15.789 -6.16 -23.359 1 98.69 196 VAL B CA 1
ATOM 4629 C C . VAL B 1 196 ? 16.062 -6.254 -21.859 1 98.69 196 VAL B C 1
ATOM 4631 O O . VAL B 1 196 ? 16.906 -7.035 -21.422 1 98.69 196 VAL B O 1
ATOM 4634 N N . ARG B 1 197 ? 15.398 -5.426 -21.031 1 98.69 197 ARG B N 1
ATOM 4635 C CA . ARG B 1 197 ? 15.539 -5.469 -19.578 1 98.69 197 ARG B CA 1
ATOM 4636 C C . ARG B 1 197 ? 14.648 -6.547 -18.984 1 98.69 197 ARG B C 1
ATOM 4638 O O . ARG B 1 197 ? 13.625 -6.914 -19.562 1 98.69 197 ARG B O 1
ATOM 4645 N N . VAL B 1 198 ? 15.016 -7.066 -17.797 1 98.94 198 VAL B N 1
ATOM 4646 C CA . VAL B 1 198 ? 14.273 -8.188 -17.25 1 98.94 198 VAL B CA 1
ATOM 4647 C C . VAL B 1 198 ? 13.695 -7.809 -15.883 1 98.94 198 VAL B C 1
ATOM 4649 O O . VAL B 1 198 ? 14.422 -7.328 -15.008 1 98.94 198 VAL B O 1
ATOM 4652 N N . ILE B 1 199 ? 12.453 -7.922 -15.719 1 98.94 199 ILE B N 1
ATOM 4653 C CA . ILE B 1 199 ? 11.773 -7.941 -14.43 1 98.94 199 ILE B CA 1
ATOM 4654 C C . ILE B 1 199 ? 11.406 -9.375 -14.062 1 98.94 199 ILE B C 1
ATOM 4656 O O . ILE B 1 199 ? 10.555 -9.992 -14.711 1 98.94 199 ILE B O 1
ATOM 4660 N N . SER B 1 200 ? 11.977 -9.914 -13.078 1 98.94 200 SER B N 1
ATOM 4661 C CA . SER B 1 200 ? 11.688 -11.281 -12.664 1 98.94 200 SER B CA 1
ATOM 4662 C C . SER B 1 200 ? 10.773 -11.297 -11.438 1 98.94 200 SER B C 1
ATOM 4664 O O . SER B 1 200 ? 11.18 -10.883 -10.352 1 98.94 200 SER B O 1
ATOM 4666 N N . ASP B 1 201 ? 9.57 -11.68 -11.617 1 98.88 201 ASP B N 1
ATOM 4667 C CA . ASP B 1 201 ? 8.648 -11.93 -10.516 1 98.88 201 ASP B CA 1
ATOM 4668 C C . ASP B 1 201 ? 8.883 -13.312 -9.906 1 98.88 201 ASP B C 1
ATOM 4670 O O . ASP B 1 201 ? 8.555 -14.328 -10.523 1 98.88 201 ASP B O 1
ATOM 4674 N N . GLU B 1 202 ? 9.344 -13.32 -8.688 1 98.88 202 GLU B N 1
ATOM 4675 C CA . GLU B 1 202 ? 9.727 -14.594 -8.078 1 98.88 202 GLU B CA 1
ATOM 4676 C C . GLU B 1 202 ? 8.961 -14.836 -6.777 1 98.88 202 GLU B C 1
ATOM 4678 O O . GLU B 1 202 ? 9.516 -15.359 -5.812 1 98.88 202 GLU B O 1
ATOM 4683 N N . ILE B 1 203 ? 7.684 -14.438 -6.781 1 98.62 203 ILE B N 1
ATOM 4684 C CA . ILE B 1 203 ? 6.809 -14.445 -5.613 1 98.62 203 ILE B CA 1
ATOM 4685 C C . ILE B 1 203 ? 6.617 -15.883 -5.125 1 98.62 203 ILE B C 1
ATOM 4687 O O . ILE B 1 203 ? 6.371 -16.109 -3.938 1 98.62 203 ILE B O 1
ATOM 4691 N N . HIS B 1 204 ? 6.77 -16.906 -6.008 1 98.25 204 HIS B N 1
ATOM 4692 C CA . HIS B 1 204 ? 6.547 -18.312 -5.656 1 98.25 204 HIS B CA 1
ATOM 4693 C C . HIS B 1 204 ? 7.871 -19.047 -5.465 1 98.25 204 HIS B C 1
ATOM 4695 O O . HIS B 1 204 ? 7.906 -20.281 -5.473 1 98.25 204 HIS B O 1
ATOM 4701 N N . MET B 1 205 ? 8.93 -18.312 -5.246 1 98.12 205 MET B N 1
ATOM 4702 C CA . MET B 1 205 ? 10.273 -18.875 -5.266 1 98.12 205 MET B CA 1
ATOM 4703 C C . MET B 1 205 ? 10.438 -19.938 -4.172 1 98.12 205 MET B C 1
ATOM 4705 O O . MET B 1 205 ? 11.25 -20.844 -4.305 1 98.12 205 MET B O 1
ATOM 4709 N N . ASP B 1 206 ? 9.641 -19.875 -3.137 1 98.06 206 ASP B N 1
ATOM 4710 C CA . ASP B 1 206 ? 9.805 -20.75 -1.985 1 98.06 206 ASP B CA 1
ATOM 4711 C C . ASP B 1 206 ? 8.984 -22.031 -2.141 1 98.06 206 ASP B C 1
ATOM 4713 O O . ASP B 1 206 ? 9.117 -22.953 -1.346 1 98.06 206 ASP B O 1
ATOM 4717 N N . MET B 1 207 ? 8.133 -22.062 -3.145 1 97.38 207 MET B N 1
ATOM 4718 C CA . MET B 1 207 ? 7.191 -23.172 -3.297 1 97.38 207 MET B CA 1
ATOM 4719 C C . MET B 1 207 ? 7.645 -24.125 -4.398 1 97.38 207 MET B C 1
ATOM 4721 O O . MET B 1 207 ? 6.941 -24.312 -5.391 1 97.38 207 MET B O 1
ATOM 4725 N N . VAL B 1 208 ? 8.789 -24.75 -4.207 1 96.25 208 VAL B N 1
ATOM 4726 C CA . VAL B 1 208 ? 9.344 -25.703 -5.156 1 96.25 208 VAL B CA 1
ATOM 4727 C C . VAL B 1 208 ? 9.469 -27.078 -4.492 1 96.25 208 VAL B C 1
ATOM 4729 O O . VAL B 1 208 ? 9.852 -27.172 -3.324 1 96.25 208 VAL B O 1
ATOM 4732 N N . TRP B 1 209 ? 9.141 -28.281 -5.148 1 87.56 209 TRP B N 1
ATOM 4733 C CA . TRP B 1 209 ? 9.047 -29.625 -4.578 1 87.56 209 TRP B CA 1
ATOM 4734 C C . TRP B 1 209 ? 10.18 -30.516 -5.094 1 87.56 209 TRP B C 1
ATOM 4736 O O . TRP B 1 209 ? 10.547 -31.5 -4.445 1 87.56 209 TRP B O 1
ATOM 4746 N N . GLY B 1 210 ? 10.641 -30.406 -6.184 1 74.56 210 GLY B N 1
ATOM 4747 C CA . GLY B 1 210 ? 11.5 -31.375 -6.848 1 74.56 210 GLY B CA 1
ATOM 4748 C C . GLY B 1 210 ? 12.977 -31.141 -6.566 1 74.56 210 GLY B C 1
ATOM 4749 O O . GLY B 1 210 ? 13.328 -30.438 -5.621 1 74.56 210 GLY B O 1
ATOM 4750 N N . GLU B 1 211 ? 13.633 -31.891 -7.184 1 79.25 211 GLU B N 1
ATOM 4751 C CA . GLU B 1 211 ? 15.086 -31.906 -7.031 1 79.25 211 GLU B CA 1
ATOM 4752 C C . GLU B 1 211 ? 15.703 -30.625 -7.594 1 79.25 211 GLU B C 1
ATOM 4754 O O . GLU B 1 211 ? 16.812 -30.234 -7.195 1 79.25 211 GLU B O 1
ATOM 4759 N N . GLN B 1 212 ? 14.961 -30.078 -8.445 1 87.19 212 GLN B N 1
ATOM 4760 C CA . GLN B 1 212 ? 15.484 -28.844 -9.023 1 87.19 212 GLN B CA 1
ATOM 4761 C C . GLN B 1 212 ? 15.109 -27.625 -8.172 1 87.19 212 GLN B C 1
ATOM 4763 O O . GLN B 1 212 ? 13.93 -27.344 -7.98 1 87.19 212 GLN B O 1
ATOM 4768 N N . PRO B 1 213 ? 16.078 -26.938 -7.703 1 93 213 PRO B N 1
ATOM 4769 C CA . PRO B 1 213 ? 15.781 -25.766 -6.895 1 93 213 PRO B CA 1
ATOM 4770 C C . PRO B 1 213 ? 15.438 -24.531 -7.742 1 93 213 PRO B C 1
ATOM 4772 O O . PRO B 1 213 ? 15.766 -24.5 -8.93 1 93 213 PRO B O 1
ATOM 4775 N N . HIS B 1 214 ? 14.719 -23.625 -7.164 1 97.62 214 HIS B N 1
ATOM 4776 C CA . HIS B 1 214 ? 14.586 -22.312 -7.777 1 97.62 214 HIS B CA 1
ATOM 4777 C C . HIS B 1 214 ? 15.93 -21.594 -7.871 1 97.62 214 HIS B C 1
ATOM 4779 O O . HIS B 1 214 ? 16.75 -21.688 -6.957 1 97.62 214 HIS B O 1
ATOM 4785 N N . ILE B 1 215 ? 16.188 -20.969 -8.961 1 98.19 215 ILE B N 1
ATOM 4786 C CA . ILE B 1 215 ? 17.375 -20.172 -9.164 1 98.19 215 ILE B CA 1
ATOM 4787 C C . ILE B 1 215 ? 17 -18.703 -9.336 1 98.19 215 ILE B C 1
ATOM 4789 O O . ILE B 1 215 ? 16.422 -18.312 -10.359 1 98.19 215 ILE B O 1
ATOM 4793 N N . PRO B 1 216 ? 17.312 -17.859 -8.32 1 98.69 216 PRO B N 1
ATOM 4794 C CA . PRO B 1 216 ? 17.031 -16.438 -8.484 1 98.69 216 PRO B CA 1
ATOM 4795 C C . PRO B 1 216 ? 17.688 -15.852 -9.734 1 98.69 216 PRO B C 1
ATOM 4797 O O . PRO B 1 216 ? 18.828 -16.188 -10.047 1 98.69 216 PRO B O 1
ATOM 4800 N N . TRP B 1 217 ? 16.984 -15.016 -10.383 1 98.75 217 TRP B N 1
ATOM 4801 C CA . TRP B 1 217 ? 17.453 -14.391 -11.617 1 98.75 217 TRP B CA 1
ATOM 4802 C C . TRP B 1 217 ? 18.797 -13.711 -11.406 1 98.75 217 TRP B C 1
ATOM 4804 O O . TRP B 1 217 ? 19.641 -13.688 -12.305 1 98.75 217 TRP B O 1
ATOM 4814 N N . SER B 1 218 ? 19.016 -13.148 -10.156 1 98.38 218 SER B N 1
ATOM 4815 C CA . SER B 1 218 ? 20.234 -12.422 -9.836 1 98.38 218 SER B CA 1
ATOM 4816 C C . SER B 1 218 ? 21.469 -13.266 -10.094 1 98.38 218 SER B C 1
ATOM 4818 O O . SER B 1 218 ? 22.562 -12.734 -10.281 1 98.38 218 SER B O 1
ATOM 4820 N N . ASN B 1 219 ? 21.312 -14.562 -10.148 1 98.06 219 ASN B N 1
ATOM 4821 C CA . ASN B 1 219 ? 22.453 -15.461 -10.297 1 98.06 219 ASN B CA 1
ATOM 4822 C C . ASN B 1 219 ? 22.859 -15.609 -11.758 1 98.06 219 ASN B C 1
ATOM 4824 O O . ASN B 1 219 ? 23.953 -16.078 -12.055 1 98.06 219 ASN B O 1
ATOM 4828 N N . VAL B 1 220 ? 22 -15.219 -12.711 1 98.19 220 VAL B N 1
ATOM 4829 C CA . VAL B 1 220 ? 22.312 -15.438 -14.117 1 98.19 220 VAL B CA 1
ATOM 4830 C C . VAL B 1 220 ? 22.188 -14.117 -14.883 1 98.19 220 VAL B C 1
ATOM 4832 O O . VAL B 1 220 ? 22.531 -14.047 -16.062 1 98.19 220 VAL B O 1
ATOM 4835 N N . ALA B 1 221 ? 21.703 -13.133 -14.234 1 96.88 221 ALA B N 1
ATOM 4836 C CA . ALA B 1 221 ? 21.25 -11.898 -14.875 1 96.88 221 ALA B CA 1
ATOM 4837 C C . ALA B 1 221 ? 22.422 -11.188 -15.562 1 96.88 221 ALA B C 1
ATOM 4839 O O . ALA B 1 221 ? 23.562 -11.258 -15.102 1 96.88 221 ALA B O 1
ATOM 4840 N N . ARG B 1 222 ? 22.031 -10.562 -16.625 1 94.25 222 ARG B N 1
ATOM 4841 C CA . ARG B 1 222 ? 22.891 -9.648 -17.375 1 94.25 222 ARG B CA 1
ATOM 4842 C C . ARG B 1 222 ? 22.172 -8.336 -17.656 1 94.25 222 ARG B C 1
ATOM 4844 O O . ARG B 1 222 ? 20.953 -8.273 -17.625 1 94.25 222 ARG B O 1
ATOM 4851 N N . GLY B 1 223 ? 22.906 -7.258 -17.859 1 93.38 223 GLY B N 1
ATOM 4852 C CA . GLY B 1 223 ? 22.281 -5.988 -18.188 1 93.38 223 GLY B CA 1
ATOM 4853 C C . GLY B 1 223 ? 21.438 -5.43 -17.062 1 93.38 223 GLY B C 1
ATOM 4854 O O . GLY B 1 223 ? 21.781 -5.582 -15.883 1 93.38 223 GLY B O 1
ATOM 4855 N N . ASP B 1 224 ? 20.312 -4.707 -17.391 1 96.81 224 ASP B N 1
ATOM 4856 C CA . ASP B 1 224 ? 19.406 -4.125 -16.406 1 96.81 224 ASP B CA 1
ATOM 4857 C C . ASP B 1 224 ? 18.328 -5.129 -15.992 1 96.81 224 ASP B C 1
ATOM 4859 O O . ASP B 1 224 ? 17.672 -5.738 -16.844 1 96.81 224 ASP B O 1
ATOM 4863 N N . TRP B 1 225 ? 18.219 -5.32 -14.758 1 98.62 225 TRP B N 1
ATOM 4864 C CA . TRP B 1 225 ? 17.25 -6.293 -14.281 1 98.62 225 TRP B CA 1
ATOM 4865 C C . TRP B 1 225 ? 16.75 -5.918 -12.891 1 98.62 225 TRP B C 1
ATOM 4867 O O . TRP B 1 225 ? 17.344 -5.086 -12.203 1 98.62 225 TRP B O 1
ATOM 4877 N N . ALA B 1 226 ? 15.641 -6.449 -12.547 1 98.88 226 ALA B N 1
ATOM 4878 C CA . ALA B 1 226 ? 15.039 -6.402 -11.219 1 98.88 226 ALA B CA 1
ATOM 4879 C C . ALA B 1 226 ? 14.445 -7.754 -10.836 1 98.88 226 ALA B C 1
ATOM 4881 O O . ALA B 1 226 ? 13.922 -8.477 -11.695 1 98.88 226 ALA B O 1
ATOM 4882 N N . LEU B 1 227 ? 14.625 -8.148 -9.641 1 98.88 227 LEU B N 1
ATOM 4883 C CA . LEU B 1 227 ? 13.977 -9.305 -9.031 1 98.88 227 LEU B CA 1
ATOM 4884 C C . LEU B 1 227 ? 12.984 -8.875 -7.957 1 98.88 227 LEU B C 1
ATOM 4886 O O . LEU B 1 227 ? 13.328 -8.086 -7.07 1 98.88 227 LEU B O 1
ATOM 4890 N N . LEU B 1 228 ? 11.766 -9.281 -8.047 1 98.94 228 LEU B N 1
ATOM 4891 C CA . LEU B 1 228 ? 10.703 -8.867 -7.141 1 98.94 228 LEU B CA 1
ATOM 4892 C C . LEU B 1 228 ? 10.094 -10.07 -6.43 1 98.94 228 LEU B C 1
ATOM 4894 O O . LEU B 1 228 ? 9.914 -11.125 -7.039 1 98.94 228 LEU B O 1
ATOM 4898 N N . THR B 1 229 ? 9.805 -9.922 -5.141 1 98.88 229 THR B N 1
ATOM 4899 C CA . THR B 1 229 ? 9.227 -11.031 -4.383 1 98.88 229 THR B CA 1
ATOM 4900 C C . THR B 1 229 ? 8.656 -10.531 -3.057 1 98.88 229 THR B C 1
ATOM 4902 O O . THR B 1 229 ? 8.477 -9.328 -2.863 1 98.88 229 THR B O 1
ATOM 4905 N N . SER B 1 230 ? 8.18 -11.422 -2.285 1 98.75 230 SER B N 1
ATOM 4906 C CA . SER B 1 230 ? 7.602 -11.227 -0.958 1 98.75 230 SER B CA 1
ATOM 4907 C C . SER B 1 230 ? 7.449 -12.555 -0.221 1 98.75 230 SER B C 1
ATOM 4909 O O . SER B 1 230 ? 7.445 -13.617 -0.842 1 98.75 230 SER B O 1
ATOM 4911 N N . GLY B 1 231 ? 7.371 -12.438 1.069 1 98.5 231 GLY B N 1
ATOM 4912 C CA . GLY B 1 231 ? 7.008 -13.617 1.846 1 98.5 231 GLY B CA 1
ATOM 4913 C C . GLY B 1 231 ? 5.516 -13.883 1.866 1 98.5 231 GLY B C 1
ATOM 4914 O O . GLY B 1 231 ? 5.059 -14.844 2.488 1 98.5 231 GLY B O 1
ATOM 4915 N N . SER B 1 232 ? 4.707 -13.125 1.156 1 98.06 232 SER B N 1
ATOM 4916 C CA . SER B 1 232 ? 3.252 -13.148 1.26 1 98.06 232 SER B CA 1
ATOM 4917 C C . SER B 1 232 ? 2.684 -14.5 0.853 1 98.06 232 SER B C 1
ATOM 4919 O O . SER B 1 232 ? 1.748 -15 1.48 1 98.06 232 SER B O 1
ATOM 4921 N N . LYS B 1 233 ? 3.238 -15.086 -0.229 1 98.31 233 LYS B N 1
ATOM 4922 C CA . LYS B 1 233 ? 2.754 -16.391 -0.68 1 98.31 233 LYS B CA 1
ATOM 4923 C C . LYS B 1 233 ? 3.35 -17.516 0.157 1 98.31 233 LYS B C 1
ATOM 4925 O O . LYS B 1 233 ? 2.645 -18.453 0.537 1 98.31 233 LYS B O 1
ATOM 4930 N N . SER B 1 234 ? 4.598 -17.375 0.481 1 98.19 234 SER B N 1
ATOM 4931 C CA . SER B 1 234 ? 5.324 -18.406 1.212 1 98.19 234 SER B CA 1
ATOM 4932 C C . SER B 1 234 ? 4.719 -18.641 2.594 1 98.19 234 SER B C 1
ATOM 4934 O O . SER B 1 234 ? 4.609 -19.781 3.051 1 98.19 234 SER B O 1
ATOM 4936 N N . PHE B 1 235 ? 4.309 -17.578 3.213 1 98.75 235 PHE B N 1
ATOM 4937 C CA . PHE B 1 235 ? 3.904 -17.688 4.609 1 98.75 235 PHE B CA 1
ATOM 4938 C C . PHE B 1 235 ? 2.432 -17.328 4.777 1 98.75 235 PHE B C 1
ATOM 4940 O O . PHE B 1 235 ? 1.969 -17.094 5.898 1 98.75 235 PHE B O 1
ATOM 4947 N N . ASN B 1 236 ? 1.699 -17.219 3.678 1 98.38 236 ASN B N 1
ATOM 4948 C CA . ASN B 1 236 ? 0.261 -16.969 3.664 1 98.38 236 ASN B CA 1
ATOM 4949 C C . ASN B 1 236 ? -0.098 -15.695 4.422 1 98.38 236 ASN B C 1
ATOM 4951 O O . ASN B 1 236 ? -0.955 -15.719 5.309 1 98.38 236 ASN B O 1
ATOM 4955 N N . ILE B 1 237 ? 0.545 -14.547 4.02 1 98.56 237 ILE B N 1
ATOM 4956 C CA . ILE B 1 237 ? 0.265 -13.297 4.73 1 98.56 237 ILE B CA 1
ATOM 4957 C C . ILE B 1 237 ? 0.03 -12.172 3.725 1 98.56 237 ILE B C 1
ATOM 4959 O O . ILE B 1 237 ? 0.483 -11.047 3.932 1 98.56 237 ILE B O 1
ATOM 4963 N N . PRO B 1 238 ? -0.639 -12.438 2.582 1 98.06 238 PRO B N 1
ATOM 4964 C CA . PRO B 1 238 ? -0.827 -11.359 1.605 1 98.06 238 PRO B CA 1
ATOM 4965 C C . PRO B 1 238 ? -1.651 -10.203 2.158 1 98.06 238 PRO B C 1
ATOM 4967 O O . PRO B 1 238 ? -1.498 -9.062 1.711 1 98.06 238 PRO B O 1
ATOM 4970 N N . ALA B 1 239 ? -2.473 -10.414 3.188 1 97.88 239 ALA B N 1
ATOM 4971 C CA . ALA B 1 239 ? -3.336 -9.375 3.734 1 97.88 239 ALA B CA 1
ATOM 4972 C C . ALA B 1 239 ? -2.559 -8.453 4.668 1 97.88 239 ALA B C 1
ATOM 4974 O O . ALA B 1 239 ? -3.1 -7.457 5.16 1 97.88 239 ALA B O 1
ATOM 4975 N N . LEU B 1 240 ? -1.304 -8.781 4.914 1 98.31 240 LEU B N 1
ATOM 4976 C CA . LEU B 1 240 ? -0.449 -7.848 5.641 1 98.31 240 LEU B CA 1
ATOM 4977 C C . LEU B 1 240 ? 0.222 -6.871 4.68 1 98.31 240 LEU B C 1
ATOM 4979 O O . LEU B 1 240 ? 0.764 -5.848 5.105 1 98.31 240 LEU B O 1
ATOM 4983 N N . THR B 1 241 ? 0.204 -7.137 3.352 1 97.38 241 THR B N 1
ATOM 4984 C CA . THR B 1 241 ? 0.807 -6.367 2.268 1 97.38 241 THR B CA 1
ATOM 4985 C C . THR B 1 241 ? 2.328 -6.359 2.393 1 97.38 241 THR B C 1
ATOM 4987 O O . THR B 1 241 ? 2.902 -7.176 3.113 1 97.38 241 THR B O 1
ATOM 4990 N N . GLY B 1 242 ? 2.949 -5.57 1.539 1 97.88 242 GLY B N 1
ATOM 4991 C CA . GLY B 1 242 ? 4.395 -5.418 1.582 1 97.88 242 GLY B CA 1
ATOM 4992 C C . GLY B 1 242 ? 5.121 -6.383 0.663 1 97.88 242 GLY B C 1
ATOM 4993 O O . GLY B 1 242 ? 4.75 -7.555 0.562 1 97.88 242 GLY B O 1
ATOM 4994 N N . ALA B 1 243 ? 6.074 -5.914 -0.017 1 98.81 243 ALA B N 1
ATOM 4995 C CA . ALA B 1 243 ? 6.965 -6.637 -0.923 1 98.81 243 ALA B CA 1
ATOM 4996 C C . ALA B 1 243 ? 8.344 -5.977 -0.978 1 98.81 243 ALA B C 1
ATOM 4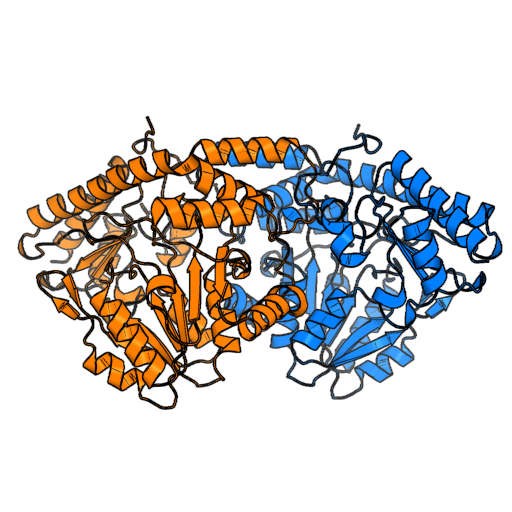998 O O . ALA B 1 243 ? 8.594 -4.992 -0.282 1 98.81 243 ALA B O 1
ATOM 4999 N N . TYR B 1 244 ? 9.258 -6.586 -1.592 1 98.94 244 TYR B N 1
ATOM 5000 C CA . TYR B 1 244 ? 10.586 -6.035 -1.806 1 98.94 244 TYR B CA 1
ATOM 5001 C C . TYR B 1 244 ? 11.195 -6.559 -3.102 1 98.94 244 TYR B C 1
ATOM 5003 O O . TYR B 1 244 ? 10.641 -7.469 -3.729 1 98.94 244 TYR B O 1
ATOM 5011 N N . GLY B 1 245 ? 12.203 -5.922 -3.539 1 98.69 245 GLY B N 1
ATOM 5012 C CA . GLY B 1 245 ? 12.914 -6.348 -4.734 1 98.69 245 GLY B CA 1
ATOM 5013 C C . GLY B 1 245 ? 14.375 -5.953 -4.727 1 98.69 245 GLY B C 1
ATOM 5014 O O . GLY B 1 245 ? 14.852 -5.332 -3.773 1 98.69 245 GLY B O 1
ATOM 5015 N N . ILE B 1 246 ? 15.055 -6.484 -5.641 1 98.81 246 ILE B N 1
ATOM 5016 C CA . ILE B 1 246 ? 16.453 -6.137 -5.91 1 98.81 246 ILE B CA 1
ATOM 5017 C C . ILE B 1 246 ? 16.547 -5.453 -7.273 1 98.81 246 ILE B C 1
ATOM 5019 O O . ILE B 1 246 ? 16.156 -6.02 -8.289 1 98.81 246 ILE B O 1
ATOM 5023 N N . ILE B 1 247 ? 16.969 -4.223 -7.273 1 98.75 247 ILE B N 1
ATOM 5024 C CA . ILE B 1 247 ? 17.266 -3.492 -8.5 1 98.75 247 ILE B CA 1
ATOM 5025 C C . ILE B 1 247 ? 18.75 -3.172 -8.57 1 98.75 247 ILE B C 1
ATOM 5027 O O . ILE B 1 247 ? 19.234 -2.283 -7.859 1 98.75 247 ILE B O 1
ATOM 5031 N N . GLU B 1 248 ? 19.406 -3.738 -9.43 1 95.62 248 GLU B N 1
ATOM 5032 C CA . GLU B 1 248 ? 20.859 -3.705 -9.453 1 95.62 248 GLU B CA 1
ATOM 5033 C C . GLU B 1 248 ? 21.375 -2.34 -9.898 1 95.62 248 GLU B C 1
ATOM 5035 O O . GLU B 1 248 ? 22.281 -1.773 -9.266 1 95.62 248 GLU B O 1
ATOM 5040 N N . ASN B 1 249 ? 20.844 -1.813 -10.984 1 97.44 249 ASN B N 1
ATOM 5041 C CA . ASN B 1 249 ? 21.281 -0.547 -11.547 1 97.44 249 ASN B CA 1
ATOM 5042 C C . ASN B 1 249 ? 20.922 0.631 -10.648 1 97.44 249 ASN B C 1
ATOM 5044 O O . ASN B 1 249 ? 19.75 0.837 -10.328 1 97.44 249 ASN B O 1
ATOM 5048 N N . SER B 1 250 ? 21.922 1.405 -10.266 1 97.69 250 SER B N 1
ATOM 5049 C CA . SER B 1 250 ? 21.734 2.461 -9.273 1 97.69 250 SER B CA 1
ATOM 5050 C C . SER B 1 250 ? 20.781 3.541 -9.797 1 97.69 250 SER B C 1
ATOM 5052 O O . SER B 1 250 ? 19.953 4.055 -9.055 1 97.69 250 SER B O 1
ATOM 5054 N N . SER B 1 251 ? 20.922 3.885 -11.039 1 98.12 251 SER B N 1
ATOM 5055 C CA . SER B 1 251 ? 20.062 4.906 -11.617 1 98.12 251 SER B CA 1
ATOM 5056 C C . SER B 1 251 ? 18.609 4.449 -11.633 1 98.12 251 SER B C 1
ATOM 5058 O O . SER B 1 251 ? 17.703 5.223 -11.312 1 98.12 251 SER B O 1
ATOM 5060 N N . SER B 1 252 ? 18.391 3.162 -12.062 1 98.12 252 SER B N 1
ATOM 5061 C CA . SER B 1 252 ? 17.047 2.584 -12.055 1 98.12 252 SER B CA 1
ATOM 5062 C C . SER B 1 252 ? 16.484 2.51 -10.633 1 98.12 252 SER B C 1
ATOM 5064 O O . SER B 1 252 ? 15.305 2.797 -10.414 1 98.12 252 SER B O 1
ATOM 5066 N N . ARG B 1 253 ? 17.312 2.096 -9.703 1 98.62 253 ARG B N 1
ATOM 5067 C CA . ARG B 1 253 ? 16.922 1.981 -8.305 1 98.62 253 ARG B CA 1
ATOM 5068 C C . ARG B 1 253 ? 16.516 3.34 -7.734 1 98.62 253 ARG B C 1
ATOM 5070 O O . ARG B 1 253 ? 15.5 3.459 -7.062 1 98.62 253 ARG B O 1
ATOM 5077 N N . ASP B 1 254 ? 17.312 4.395 -8.008 1 98.31 254 ASP B N 1
ATOM 5078 C CA . ASP B 1 254 ? 17.031 5.738 -7.516 1 98.31 254 ASP B CA 1
ATOM 5079 C C . ASP B 1 254 ? 15.742 6.289 -8.117 1 98.31 254 ASP B C 1
ATOM 5081 O O . ASP B 1 254 ? 14.961 6.941 -7.422 1 98.31 254 ASP B O 1
ATOM 5085 N N . ALA B 1 255 ? 15.586 6.043 -9.383 1 98.44 255 ALA B N 1
ATOM 5086 C CA . ALA B 1 255 ? 14.352 6.484 -10.039 1 98.44 255 ALA B CA 1
ATOM 5087 C C . ALA B 1 255 ? 13.133 5.805 -9.422 1 98.44 255 ALA B C 1
ATOM 5089 O O . ALA B 1 255 ? 12.102 6.445 -9.203 1 98.44 255 ALA B O 1
ATOM 5090 N N . TYR B 1 256 ? 13.281 4.508 -9.172 1 98.75 256 TYR B N 1
ATOM 5091 C CA . TYR B 1 256 ? 12.203 3.75 -8.547 1 98.75 256 TYR B CA 1
ATOM 5092 C C . TYR B 1 256 ? 11.883 4.312 -7.164 1 98.75 256 TYR B C 1
ATOM 5094 O O . TYR B 1 256 ? 10.711 4.539 -6.84 1 98.75 256 TYR B O 1
ATOM 5102 N N . LEU B 1 257 ? 12.875 4.508 -6.367 1 98.5 257 LEU B N 1
ATOM 5103 C CA . LEU B 1 257 ? 12.695 4.988 -5 1 98.5 257 LEU B CA 1
ATOM 5104 C C . LEU B 1 257 ? 12.109 6.398 -4.992 1 98.5 257 LEU B C 1
ATOM 5106 O O . LEU B 1 257 ? 11.312 6.738 -4.117 1 98.5 257 LEU B O 1
ATOM 5110 N N . SER B 1 258 ? 12.508 7.242 -5.961 1 97.56 258 SER B N 1
ATOM 5111 C CA . SER B 1 258 ? 11.961 8.586 -6.082 1 97.56 258 SER B CA 1
ATOM 5112 C C . SER B 1 258 ? 10.477 8.555 -6.41 1 97.56 258 SER B C 1
ATOM 5114 O O . SER B 1 258 ? 9.695 9.336 -5.859 1 97.56 258 SER B O 1
ATOM 5116 N N . ALA B 1 259 ? 10.094 7.625 -7.285 1 98.19 259 ALA B N 1
ATOM 5117 C CA . ALA B 1 259 ? 8.68 7.473 -7.605 1 98.19 259 ALA B CA 1
ATOM 5118 C C . ALA B 1 259 ? 7.895 6.965 -6.402 1 98.19 259 ALA B C 1
ATOM 5120 O O . ALA B 1 259 ? 6.828 7.496 -6.074 1 98.19 259 ALA B O 1
ATOM 5121 N N . LEU B 1 260 ? 8.453 5.941 -5.777 1 98.5 260 LEU B N 1
ATOM 5122 C CA . LEU B 1 260 ? 7.812 5.32 -4.621 1 98.5 260 LEU B CA 1
ATOM 5123 C C . LEU B 1 260 ? 7.57 6.344 -3.52 1 98.5 260 LEU B C 1
ATOM 5125 O O . LEU B 1 260 ? 6.453 6.449 -3 1 98.5 260 LEU B O 1
ATOM 5129 N N . LYS B 1 261 ? 8.57 7.102 -3.172 1 96.81 261 LYS B N 1
ATOM 5130 C CA . LYS B 1 261 ? 8.516 8.031 -2.047 1 96.81 261 LYS B CA 1
ATOM 5131 C C . LYS B 1 261 ? 7.891 9.359 -2.459 1 96.81 261 LYS B C 1
ATOM 5133 O O . LYS B 1 261 ? 6.93 9.812 -1.834 1 96.81 261 LYS B O 1
ATOM 5138 N N . GLY B 1 262 ? 8.453 10.008 -3.436 1 94.81 262 GLY B N 1
ATOM 5139 C CA . GLY B 1 262 ? 8.102 11.367 -3.822 1 94.81 262 GLY B CA 1
ATOM 5140 C C . GLY B 1 262 ? 6.785 11.445 -4.574 1 94.81 262 GLY B C 1
ATOM 5141 O O . GLY B 1 262 ? 5.875 12.172 -4.168 1 94.81 262 GLY B O 1
ATOM 5142 N N . ARG B 1 263 ? 6.652 10.648 -5.645 1 96.88 263 ARG B N 1
ATOM 5143 C CA . ARG B 1 263 ? 5.508 10.75 -6.543 1 96.88 263 ARG B CA 1
ATOM 5144 C C . ARG B 1 263 ? 4.281 10.062 -5.949 1 96.88 263 ARG B C 1
ATOM 5146 O O . ARG B 1 263 ? 3.186 10.625 -5.953 1 96.88 263 ARG B O 1
ATOM 5153 N N . ASP B 1 264 ? 4.484 8.844 -5.383 1 97.5 264 ASP B N 1
ATOM 5154 C CA . ASP B 1 264 ? 3.311 8.031 -5.066 1 97.5 264 ASP B CA 1
ATOM 5155 C C . ASP B 1 264 ? 3.068 7.984 -3.559 1 97.5 264 ASP B C 1
ATOM 5157 O O . ASP B 1 264 ? 1.992 7.582 -3.111 1 97.5 264 ASP B O 1
ATOM 5161 N N . GLY B 1 265 ? 4.012 8.461 -2.744 1 97.31 265 GLY B N 1
ATOM 5162 C CA . GLY B 1 265 ? 3.814 8.484 -1.305 1 97.31 265 GLY B CA 1
ATOM 5163 C C . GLY B 1 265 ? 3.59 7.105 -0.715 1 97.31 265 GLY B C 1
ATOM 5164 O O . GLY B 1 265 ? 2.689 6.914 0.105 1 97.31 265 GLY B O 1
ATOM 5165 N N . LEU B 1 266 ? 4.426 6.094 -1.134 1 97.94 266 LEU B N 1
ATOM 5166 C CA . LEU B 1 266 ? 4.191 4.715 -0.729 1 97.94 266 LEU B CA 1
ATOM 5167 C C . LEU B 1 266 ? 5.422 4.133 -0.043 1 97.94 266 LEU B C 1
ATOM 5169 O O . LEU B 1 266 ? 5.531 2.914 0.114 1 97.94 266 LEU B O 1
ATOM 5173 N N . SER B 1 267 ? 6.355 5.008 0.42 1 96.31 267 SER B N 1
ATOM 5174 C CA . SER B 1 267 ? 7.621 4.512 0.95 1 96.31 267 SER B CA 1
ATOM 5175 C C . SER B 1 267 ? 7.512 4.184 2.436 1 96.31 267 SER B C 1
ATOM 5177 O O . SER B 1 267 ? 8.391 3.531 3 1 96.31 267 SER B O 1
ATOM 5179 N N . SER B 1 268 ? 6.484 4.676 3.121 1 95.81 268 SER B N 1
ATOM 5180 C CA . SER B 1 268 ? 6.262 4.297 4.512 1 95.81 268 SER B CA 1
ATOM 5181 C C . SER B 1 268 ? 5.539 2.959 4.613 1 95.81 268 SER B C 1
ATOM 5183 O O . SER B 1 268 ? 4.344 2.869 4.328 1 95.81 268 SER B O 1
ATOM 5185 N N . PRO B 1 269 ? 6.215 1.965 5.09 1 97.25 269 PRO B N 1
ATOM 5186 C CA . PRO B 1 269 ? 5.613 0.629 5.121 1 97.25 269 PRO B CA 1
ATOM 5187 C C . PRO B 1 269 ? 4.668 0.434 6.305 1 97.25 269 PRO B C 1
ATOM 5189 O O . PRO B 1 269 ? 4.715 1.199 7.27 1 97.25 269 PRO B O 1
ATOM 5192 N N . SER B 1 270 ? 3.785 -0.571 6.152 1 97.75 270 SER B N 1
ATOM 5193 C CA . SER B 1 270 ? 3.184 -1.112 7.367 1 97.75 270 SER B CA 1
ATOM 5194 C C . SER B 1 270 ? 4.242 -1.718 8.289 1 97.75 270 SER B C 1
ATOM 5196 O O . SER B 1 270 ? 5.004 -2.594 7.871 1 97.75 270 SER B O 1
ATOM 5198 N N . VAL B 1 271 ? 4.309 -1.267 9.484 1 98.44 271 VAL B N 1
ATOM 5199 C CA . VAL B 1 271 ? 5.301 -1.789 10.422 1 98.44 271 VAL B CA 1
ATOM 5200 C C . VAL B 1 271 ? 5.016 -3.262 10.703 1 98.44 271 VAL B C 1
ATOM 5202 O O . VAL B 1 271 ? 5.941 -4.047 10.922 1 98.44 271 VAL B O 1
ATOM 5205 N N . LEU B 1 272 ? 3.766 -3.65 10.602 1 98.69 272 LEU B N 1
ATOM 5206 C CA . LEU B 1 272 ? 3.398 -5.039 10.867 1 98.69 272 LEU B CA 1
ATOM 5207 C C . LEU B 1 272 ? 3.809 -5.938 9.703 1 98.69 272 LEU B C 1
ATOM 5209 O O . LEU B 1 272 ? 4.145 -7.105 9.906 1 98.69 272 LEU B O 1
ATOM 5213 N N . ALA B 1 273 ? 3.791 -5.422 8.469 1 98.5 273 ALA B N 1
ATOM 5214 C CA . ALA B 1 273 ? 4.312 -6.168 7.32 1 98.5 273 ALA B CA 1
ATOM 5215 C C . ALA B 1 273 ? 5.805 -6.438 7.48 1 98.5 273 ALA B C 1
ATOM 5217 O O . ALA B 1 273 ? 6.277 -7.543 7.203 1 98.5 273 ALA B O 1
ATOM 5218 N N . LEU B 1 274 ? 6.57 -5.395 7.91 1 98.69 274 LEU B N 1
ATOM 5219 C CA . LEU B 1 274 ? 8 -5.574 8.148 1 98.69 274 LEU B CA 1
ATOM 5220 C C . LEU B 1 274 ? 8.242 -6.613 9.234 1 98.69 274 LEU B C 1
ATOM 5222 O O . LEU B 1 274 ? 9.062 -7.516 9.062 1 98.69 274 LEU B O 1
ATOM 5226 N N . THR B 1 275 ? 7.48 -6.457 10.328 1 98.88 275 THR B N 1
ATOM 5227 C CA . THR B 1 275 ? 7.605 -7.355 11.469 1 98.88 275 THR B CA 1
ATOM 5228 C C . THR B 1 275 ? 7.359 -8.805 11.047 1 98.88 275 THR B C 1
ATOM 5230 O O . THR B 1 275 ? 8.109 -9.703 11.43 1 98.88 275 THR B O 1
ATOM 5233 N N . ALA B 1 276 ? 6.371 -8.977 10.25 1 98.88 276 ALA B N 1
ATOM 5234 C CA . ALA B 1 276 ? 6.004 -10.312 9.797 1 98.88 276 ALA B CA 1
ATOM 5235 C C . ALA B 1 276 ? 7.09 -10.906 8.906 1 98.88 276 ALA B C 1
ATOM 5237 O O . ALA B 1 276 ? 7.461 -12.07 9.062 1 98.88 276 ALA B O 1
ATOM 5238 N N . HIS B 1 277 ? 7.621 -10.141 7.953 1 98.88 277 HIS B N 1
ATOM 5239 C CA . HIS B 1 277 ? 8.648 -10.625 7.047 1 98.88 277 HIS B CA 1
ATOM 5240 C C . HIS B 1 277 ? 9.93 -10.984 7.801 1 98.88 277 HIS B C 1
ATOM 5242 O O . HIS B 1 277 ? 10.555 -12.008 7.52 1 98.88 277 HIS B O 1
ATOM 5248 N N . ILE B 1 278 ? 10.305 -10.102 8.742 1 98.88 278 ILE B N 1
ATOM 5249 C CA . ILE B 1 278 ? 11.508 -10.344 9.523 1 98.88 278 ILE B CA 1
ATOM 5250 C C . ILE B 1 278 ? 11.367 -11.648 10.305 1 98.88 278 ILE B C 1
ATOM 5252 O O . ILE B 1 278 ? 12.242 -12.516 10.25 1 98.88 278 ILE B O 1
ATOM 5256 N N . ALA B 1 279 ? 10.227 -11.82 10.984 1 98.94 279 ALA B N 1
ATOM 5257 C CA . ALA B 1 279 ? 9.977 -13.039 11.766 1 98.94 279 ALA B CA 1
ATOM 5258 C C . ALA B 1 279 ? 9.953 -14.266 10.859 1 98.94 279 ALA B C 1
ATOM 5260 O O . ALA B 1 279 ? 10.531 -15.305 11.195 1 98.94 279 ALA B O 1
ATOM 5261 N N . ALA B 1 280 ? 9.32 -14.18 9.75 1 98.88 280 ALA B N 1
ATOM 5262 C CA . ALA B 1 280 ? 9.203 -15.281 8.797 1 98.88 280 ALA B CA 1
ATOM 5263 C C . ALA B 1 280 ? 10.578 -15.727 8.312 1 98.88 280 ALA B C 1
ATOM 5265 O O . ALA B 1 280 ? 10.898 -16.922 8.328 1 98.88 280 ALA B O 1
ATOM 5266 N N . TYR B 1 281 ? 11.398 -14.781 7.895 1 98.88 281 TYR B N 1
ATOM 5267 C CA . TYR B 1 281 ? 12.672 -15.086 7.246 1 98.88 281 TYR B CA 1
ATOM 5268 C C . TYR B 1 281 ? 13.711 -15.523 8.266 1 98.88 281 TYR B C 1
ATOM 5270 O O . TYR B 1 281 ? 14.656 -16.25 7.93 1 98.88 281 TYR B O 1
ATOM 5278 N N . GLN B 1 282 ? 13.508 -15.109 9.5 1 98.69 282 GLN B N 1
ATOM 5279 C CA . GLN B 1 282 ? 14.477 -15.469 10.531 1 98.69 282 GLN B CA 1
ATOM 5280 C C . GLN B 1 282 ? 14.109 -16.781 11.203 1 98.69 282 GLN B C 1
ATOM 5282 O O . GLN B 1 282 ? 14.984 -17.562 11.594 1 98.69 282 GLN B O 1
ATOM 5287 N N . GLN B 1 283 ? 12.781 -17.047 11.297 1 98.56 283 GLN B N 1
ATOM 5288 C CA . GLN B 1 283 ? 12.383 -18.141 12.172 1 98.56 283 GLN B CA 1
ATOM 5289 C C . GLN B 1 283 ? 11.328 -19.031 11.508 1 98.56 283 GLN B C 1
ATOM 5291 O O . GLN B 1 283 ? 10.938 -20.062 12.055 1 98.56 283 GLN B O 1
ATOM 5296 N N . GLY B 1 284 ? 10.938 -18.719 10.328 1 98.56 284 GLY B N 1
ATOM 5297 C CA . GLY B 1 284 ? 9.758 -19.359 9.75 1 98.56 284 GLY B CA 1
ATOM 5298 C C . GLY B 1 284 ? 10.094 -20.578 8.922 1 98.56 284 GLY B C 1
ATOM 5299 O O . GLY B 1 284 ? 9.195 -21.297 8.477 1 98.56 284 GLY B O 1
ATOM 5300 N N . ALA B 1 285 ? 11.391 -20.906 8.719 1 98.25 285 ALA B N 1
ATOM 5301 C CA . ALA B 1 285 ? 11.812 -21.969 7.801 1 98.25 285 ALA B CA 1
ATOM 5302 C C . ALA B 1 285 ? 11.211 -23.312 8.195 1 98.25 285 ALA B C 1
ATOM 5304 O O . ALA B 1 285 ? 10.727 -24.062 7.344 1 98.25 285 ALA B O 1
ATOM 5305 N N . PRO B 1 286 ? 11.141 -23.719 9.516 1 98.38 286 PRO B N 1
ATOM 5306 C CA . PRO B 1 286 ? 10.562 -25.016 9.875 1 98.38 286 PRO B CA 1
ATOM 5307 C C . PRO B 1 286 ? 9.086 -25.125 9.484 1 98.38 286 PRO B C 1
ATOM 5309 O O . PRO B 1 286 ? 8.641 -26.172 9.031 1 98.38 286 PRO B O 1
ATOM 5312 N N . TRP B 1 287 ? 8.375 -24.062 9.703 1 98.56 287 TRP B N 1
ATOM 5313 C CA . TRP B 1 287 ? 6.965 -24.047 9.328 1 98.56 287 TRP B CA 1
ATOM 5314 C C . TRP B 1 287 ? 6.801 -24.219 7.82 1 98.56 287 TRP B C 1
ATOM 5316 O O . TRP B 1 287 ? 5.961 -25 7.359 1 98.56 287 TRP B O 1
ATOM 5326 N N . LEU B 1 288 ? 7.602 -23.5 7.031 1 98.19 288 LEU B N 1
ATOM 5327 C CA . LEU B 1 288 ? 7.539 -23.562 5.574 1 98.19 288 LEU B CA 1
ATOM 5328 C C . LEU B 1 288 ? 7.891 -24.953 5.062 1 98.19 288 LEU B C 1
ATOM 5330 O O . LEU B 1 288 ? 7.262 -25.453 4.129 1 98.19 288 LEU B O 1
ATOM 5334 N N . ASP B 1 289 ? 8.891 -25.562 5.648 1 97.19 289 ASP B N 1
ATOM 5335 C CA . ASP B 1 289 ? 9.281 -26.906 5.27 1 97.19 289 ASP B CA 1
ATOM 5336 C C . ASP B 1 289 ? 8.125 -27.891 5.461 1 97.19 289 ASP B C 1
ATOM 5338 O O . ASP B 1 289 ? 7.855 -28.719 4.59 1 97.19 289 ASP B O 1
ATOM 5342 N N . ALA B 1 290 ? 7.523 -27.766 6.59 1 97.94 290 ALA B N 1
ATOM 5343 C CA . ALA B 1 290 ? 6.379 -28.625 6.871 1 97.94 290 ALA B CA 1
ATOM 5344 C C . ALA B 1 290 ? 5.23 -28.359 5.898 1 97.94 290 ALA B C 1
ATOM 5346 O O . ALA B 1 290 ? 4.543 -29.281 5.461 1 97.94 290 ALA B O 1
ATOM 5347 N N . LEU B 1 291 ? 5.016 -27.109 5.648 1 98.12 291 LEU B N 1
ATOM 5348 C CA . LEU B 1 291 ? 3.963 -26.719 4.715 1 98.12 291 LEU B CA 1
ATOM 5349 C C . LEU B 1 291 ? 4.215 -27.312 3.332 1 98.12 291 LEU B C 1
ATOM 5351 O O . LEU B 1 291 ? 3.287 -27.812 2.689 1 98.12 291 LEU B O 1
ATOM 5355 N N . ARG B 1 292 ? 5.43 -27.234 2.852 1 97.12 292 ARG B N 1
ATOM 5356 C CA . ARG B 1 292 ? 5.781 -27.75 1.533 1 97.12 292 ARG B CA 1
ATOM 5357 C C . ARG B 1 292 ? 5.461 -29.234 1.427 1 97.12 292 ARG B C 1
ATOM 5359 O O . ARG B 1 292 ? 4.949 -29.688 0.401 1 97.12 292 ARG B O 1
ATOM 5366 N N . ILE B 1 293 ? 5.734 -29.953 2.455 1 97.06 293 ILE B N 1
ATOM 5367 C CA . ILE B 1 293 ? 5.441 -31.375 2.473 1 97.06 293 ILE B CA 1
ATOM 5368 C C . ILE B 1 293 ? 3.936 -31.594 2.361 1 97.06 293 ILE B C 1
ATOM 5370 O O . ILE B 1 293 ? 3.48 -32.438 1.57 1 97.06 293 ILE B O 1
ATOM 5374 N N . TYR B 1 294 ? 3.225 -30.859 3.15 1 97.88 294 TYR B N 1
ATOM 5375 C CA . TYR B 1 294 ? 1.771 -31 3.156 1 97.88 294 TYR B CA 1
ATOM 5376 C C . TYR B 1 294 ? 1.188 -30.641 1.791 1 97.88 294 TYR B C 1
ATOM 5378 O O . TYR B 1 294 ? 0.31 -31.359 1.288 1 97.88 294 TYR B O 1
ATOM 5386 N N . LEU B 1 295 ? 1.637 -29.562 1.212 1 98.06 295 LEU B N 1
ATOM 5387 C CA . LEU B 1 295 ? 1.136 -29.109 -0.079 1 98.06 295 LEU B CA 1
ATOM 5388 C C . LEU B 1 295 ? 1.473 -30.109 -1.18 1 98.06 295 LEU B C 1
ATOM 5390 O O . LEU B 1 295 ? 0.651 -30.375 -2.061 1 98.06 295 LEU B O 1
ATOM 5394 N N . LYS B 1 296 ? 2.688 -30.641 -1.162 1 97.5 296 LYS B N 1
ATOM 5395 C CA . LYS B 1 296 ? 3.057 -31.672 -2.125 1 97.5 296 LYS B CA 1
ATOM 5396 C C . LYS B 1 296 ? 2.152 -32.875 -1.99 1 97.5 296 LYS B C 1
ATOM 5398 O O . LYS B 1 296 ? 1.754 -33.5 -2.992 1 97.5 296 LYS B O 1
ATOM 5403 N N . ASP B 1 297 ? 1.874 -33.25 -0.803 1 98.19 297 ASP B N 1
ATOM 5404 C CA . ASP B 1 297 ? 0.971 -34.375 -0.558 1 98.19 297 ASP B CA 1
ATOM 5405 C C . ASP B 1 297 ? -0.418 -34.094 -1.126 1 98.19 297 ASP B C 1
ATOM 5407 O O . ASP B 1 297 ? -1.073 -35 -1.653 1 98.19 297 ASP B O 1
ATOM 5411 N N . ASN B 1 298 ? -0.915 -32.875 -0.905 1 98.69 298 ASN B N 1
ATOM 5412 C CA . ASN B 1 298 ? -2.191 -32.469 -1.489 1 98.69 298 ASN B CA 1
ATOM 5413 C C . ASN B 1 298 ? -2.168 -32.594 -3.012 1 98.69 298 ASN B C 1
ATOM 5415 O O . ASN B 1 298 ? -3.131 -33.062 -3.619 1 98.69 298 ASN B O 1
ATOM 5419 N N . LEU B 1 299 ? -1.105 -32.156 -3.625 1 98.5 299 LEU B N 1
ATOM 5420 C CA . LEU B 1 299 ? -0.967 -32.25 -5.074 1 98.5 299 LEU B CA 1
ATOM 5421 C C . LEU B 1 299 ? -0.928 -33.688 -5.523 1 98.5 299 LEU B C 1
ATOM 5423 O O . LEU B 1 299 ? -1.516 -34.062 -6.547 1 98.5 299 LEU B O 1
ATOM 5427 N N . THR B 1 300 ? -0.239 -34.5 -4.781 1 98.38 300 THR B N 1
ATOM 5428 C CA . THR B 1 300 ? -0.18 -35.906 -5.07 1 98.38 300 THR B CA 1
ATOM 5429 C C . THR B 1 300 ? -1.57 -36.531 -4.992 1 98.38 300 THR B C 1
ATOM 5431 O O . THR B 1 300 ? -1.932 -37.375 -5.832 1 98.38 300 THR B O 1
ATOM 5434 N N . TYR B 1 301 ? -2.283 -36.156 -3.986 1 98.81 301 TYR B N 1
ATOM 5435 C CA . TYR B 1 301 ? -3.658 -36.625 -3.859 1 98.81 301 TYR B CA 1
ATOM 5436 C C . TYR B 1 301 ? -4.469 -36.281 -5.105 1 98.81 301 TYR B C 1
ATOM 5438 O O . TYR B 1 301 ? -5.207 -37.125 -5.621 1 98.81 301 TYR B O 1
ATOM 5446 N N . ILE B 1 302 ? -4.383 -35.031 -5.578 1 98.88 302 ILE B N 1
ATOM 5447 C CA . ILE B 1 302 ? -5.086 -34.625 -6.785 1 98.88 302 ILE B CA 1
ATOM 5448 C C . ILE B 1 302 ? -4.695 -35.5 -7.953 1 98.88 302 ILE B C 1
ATOM 5450 O O . ILE B 1 302 ? -5.559 -36 -8.68 1 98.88 302 ILE B O 1
ATOM 5454 N N . ALA B 1 303 ? -3.402 -35.719 -8.141 1 98.44 303 ALA B N 1
ATOM 5455 C CA . ALA B 1 303 ? -2.904 -36.531 -9.234 1 98.44 303 ALA B CA 1
ATOM 5456 C C . ALA B 1 303 ? -3.477 -37.938 -9.156 1 98.44 303 ALA B C 1
ATOM 5458 O O . ALA B 1 303 ? -3.959 -38.5 -10.156 1 98.44 303 ALA B O 1
ATOM 5459 N N . ASP B 1 304 ? -3.418 -38.5 -7.98 1 98.75 304 ASP B N 1
ATOM 5460 C CA . ASP B 1 304 ? -3.887 -39.875 -7.785 1 98.75 304 ASP B CA 1
ATOM 5461 C C . ASP B 1 304 ? -5.371 -40 -8.117 1 98.75 304 ASP B C 1
ATOM 5463 O O . ASP B 1 304 ? -5.773 -40.906 -8.859 1 98.75 304 ASP B O 1
ATOM 5467 N N . LYS B 1 305 ? -6.184 -39.125 -7.594 1 98.81 305 LYS B N 1
ATOM 5468 C CA . LYS B 1 305 ? -7.633 -39.219 -7.746 1 98.81 305 LYS B CA 1
ATOM 5469 C C . LYS B 1 305 ? -8.055 -38.906 -9.18 1 98.81 305 LYS B C 1
ATOM 5471 O O . LYS B 1 305 ? -8.914 -39.594 -9.742 1 98.81 305 LYS B O 1
ATOM 5476 N N . MET B 1 306 ? -7.523 -37.875 -9.766 1 98.69 306 MET B N 1
ATOM 5477 C CA . MET B 1 306 ? -7.875 -37.5 -11.125 1 98.69 306 MET B CA 1
ATOM 5478 C C . MET B 1 306 ? -7.477 -38.562 -12.117 1 98.69 306 MET B C 1
ATOM 5480 O O . MET B 1 306 ? -8.234 -38.875 -13.039 1 98.69 306 MET B O 1
ATOM 5484 N N . ASN B 1 307 ? -6.25 -39.125 -11.953 1 98.44 307 ASN B N 1
ATOM 5485 C CA . ASN B 1 307 ? -5.758 -40.125 -12.875 1 98.44 307 ASN B CA 1
ATOM 5486 C C . ASN B 1 307 ? -6.492 -41.469 -12.695 1 98.44 307 ASN B C 1
ATOM 5488 O O . ASN B 1 307 ? -6.625 -42.219 -13.641 1 98.44 307 ASN B O 1
ATOM 5492 N N . ALA B 1 308 ? -6.895 -41.719 -11.5 1 98.69 308 ALA B N 1
ATOM 5493 C CA . ALA B 1 308 ? -7.727 -42.906 -11.289 1 98.69 308 ALA B CA 1
ATOM 5494 C C . ALA B 1 308 ? -9.078 -42.75 -11.984 1 98.69 308 ALA B C 1
ATOM 5496 O O . ALA B 1 308 ? -9.578 -43.719 -12.578 1 98.69 308 ALA B O 1
ATOM 5497 N N . ALA B 1 309 ? -9.664 -41.625 -11.93 1 98.56 309 ALA B N 1
ATOM 5498 C CA . ALA B 1 309 ? -10.977 -41.375 -12.531 1 98.56 309 ALA B CA 1
ATOM 5499 C C . ALA B 1 309 ? -10.859 -41.219 -14.047 1 98.56 309 ALA B C 1
ATOM 5501 O O . ALA B 1 309 ? -11.75 -41.656 -14.789 1 98.56 309 ALA B O 1
ATOM 5502 N N . PHE B 1 310 ? -9.859 -40.562 -14.477 1 98.44 310 PHE B N 1
ATOM 5503 C CA . PHE B 1 310 ? -9.625 -40.312 -15.891 1 98.44 310 PHE B CA 1
ATOM 5504 C C . PHE B 1 310 ? -8.18 -40.594 -16.266 1 98.44 310 PHE B C 1
ATOM 5506 O O . PHE B 1 310 ? -7.375 -39.688 -16.438 1 98.44 310 PHE B O 1
ATOM 5513 N N . PRO B 1 311 ? -7.848 -41.812 -16.547 1 97.81 311 PRO B N 1
ATOM 5514 C CA . PRO B 1 311 ? -6.469 -42.219 -16.797 1 97.81 311 PRO B CA 1
ATOM 5515 C C . PRO B 1 311 ? -5.844 -41.5 -17.984 1 97.81 311 PRO B C 1
ATOM 5517 O O . PRO B 1 311 ? -4.625 -41.312 -18.031 1 97.81 311 PRO B O 1
ATOM 5520 N N . GLU B 1 312 ? -6.617 -41.031 -18.891 1 95.56 312 GLU B N 1
ATOM 5521 C CA . GLU B 1 312 ? -6.105 -40.375 -20.094 1 95.56 312 GLU B CA 1
ATOM 5522 C C . GLU B 1 312 ? -5.441 -39.031 -19.766 1 95.56 312 GLU B C 1
ATOM 5524 O O . GLU B 1 312 ? -4.656 -38.531 -20.547 1 95.56 312 GLU B O 1
ATOM 5529 N N . LEU B 1 313 ? -5.738 -38.5 -18.609 1 96.25 313 LEU B N 1
ATOM 5530 C CA . LEU B 1 313 ? -5.121 -37.219 -18.234 1 96.25 313 LEU B CA 1
ATOM 5531 C C . LEU B 1 313 ? -3.639 -37.406 -17.922 1 96.25 313 LEU B C 1
ATOM 5533 O O . LEU B 1 313 ? -2.818 -36.562 -18.25 1 96.25 313 LEU B O 1
ATOM 5537 N N . ASN B 1 314 ? -3.361 -38.562 -17.188 1 96.38 314 ASN B N 1
ATOM 5538 C CA . ASN B 1 314 ? -1.996 -38.812 -16.75 1 96.38 314 ASN B CA 1
ATOM 5539 C C . ASN B 1 314 ? -1.352 -37.562 -16.156 1 96.38 314 ASN B C 1
ATOM 5541 O O . ASN B 1 314 ? -0.265 -37.156 -16.578 1 96.38 314 ASN B O 1
ATOM 5545 N N . TRP B 1 315 ? -2.092 -36.906 -15.406 1 96 315 TRP B N 1
ATOM 5546 C CA . TRP B 1 315 ? -1.645 -35.625 -14.867 1 96 315 TRP B CA 1
ATOM 5547 C C . TRP B 1 315 ? -0.485 -35.812 -13.898 1 96 315 TRP B C 1
ATOM 5549 O O . TRP B 1 315 ? -0.511 -36.719 -13.055 1 96 315 TRP B O 1
ATOM 5559 N N . GLN B 1 316 ? 0.557 -35 -14.047 1 94.19 316 GLN B N 1
ATOM 5560 C CA . GLN B 1 316 ? 1.711 -34.969 -13.156 1 94.19 316 GLN B CA 1
ATOM 5561 C C . GLN B 1 316 ? 1.707 -33.719 -12.297 1 94.19 316 GLN B C 1
ATOM 5563 O O . GLN B 1 316 ? 1.35 -32.625 -12.766 1 94.19 316 GLN B O 1
ATOM 5568 N N . ILE B 1 317 ? 2.037 -33.906 -11.078 1 95.06 317 ILE B N 1
ATOM 5569 C CA . ILE B 1 317 ? 2.086 -32.75 -10.211 1 95.06 317 ILE B CA 1
ATOM 5570 C C . ILE B 1 317 ? 3.113 -31.734 -10.742 1 95.06 317 ILE B C 1
ATOM 5572 O O . ILE B 1 317 ? 4.164 -32.125 -11.25 1 95.06 317 ILE B O 1
ATOM 5576 N N . PRO B 1 318 ? 2.838 -30.422 -10.703 1 94.25 318 PRO B N 1
ATOM 5577 C CA . PRO B 1 318 ? 3.818 -29.422 -11.148 1 94.25 318 PRO B CA 1
ATOM 5578 C C . PRO B 1 318 ? 5.07 -29.406 -10.273 1 94.25 318 PRO B C 1
ATOM 5580 O O . PRO B 1 318 ? 5.078 -29.984 -9.18 1 94.25 318 PRO B O 1
ATOM 5583 N N . GLN B 1 319 ? 6.059 -28.688 -10.75 1 95.5 319 GLN B N 1
ATOM 5584 C CA . GLN B 1 319 ? 7.328 -28.609 -10.031 1 95.5 319 GLN B CA 1
ATOM 5585 C C . GLN B 1 319 ? 7.254 -27.594 -8.898 1 95.5 319 GLN B C 1
ATOM 5587 O O . GLN B 1 319 ? 8.086 -27.609 -7.988 1 95.5 319 GLN B O 1
ATOM 5592 N N . SER B 1 320 ? 6.273 -26.719 -9 1 96.56 320 SER B N 1
ATOM 5593 C CA . SER B 1 320 ? 6.191 -25.641 -8.023 1 96.56 320 SER B CA 1
ATOM 5594 C C . SER B 1 320 ? 4.75 -25.172 -7.828 1 96.56 320 SER B C 1
ATOM 5596 O O . SER B 1 320 ? 3.836 -25.703 -8.469 1 96.56 320 SER B O 1
ATOM 5598 N N . THR B 1 321 ? 4.59 -24.281 -6.883 1 96.81 321 THR B N 1
ATOM 5599 C CA . THR B 1 321 ? 3.334 -23.641 -6.504 1 96.81 321 THR B CA 1
ATOM 5600 C C . THR B 1 321 ? 2.359 -24.672 -5.934 1 96.81 321 THR B C 1
ATOM 5602 O O . THR B 1 321 ? 2.57 -25.875 -6.066 1 96.81 321 THR B O 1
ATOM 5605 N N . TYR B 1 322 ? 1.414 -24.266 -5.234 1 98.06 322 TYR B N 1
ATOM 5606 C CA . TYR B 1 322 ? 0.327 -25.094 -4.715 1 98.06 322 TYR B CA 1
ATOM 5607 C C . TYR B 1 322 ? -0.924 -24.953 -5.574 1 98.06 322 TYR B C 1
ATOM 5609 O O . TYR B 1 322 ? -2.033 -25.234 -5.117 1 98.06 322 TYR B O 1
ATOM 5617 N N . LEU B 1 323 ? -0.745 -24.484 -6.82 1 98.25 323 LEU B N 1
ATOM 5618 C CA . LEU B 1 323 ? -1.808 -24.297 -7.801 1 98.25 323 LEU B CA 1
ATOM 5619 C C . LEU B 1 323 ? -1.772 -25.391 -8.859 1 98.25 323 LEU B C 1
ATOM 5621 O O . LEU B 1 323 ? -0.937 -25.359 -9.766 1 98.25 323 LEU B O 1
ATOM 5625 N N . ALA B 1 324 ? -2.691 -26.312 -8.773 1 98.38 324 ALA B N 1
ATOM 5626 C CA . ALA B 1 324 ? -2.756 -27.422 -9.711 1 98.38 324 ALA B CA 1
ATOM 5627 C C . ALA B 1 324 ? -3.289 -26.969 -11.07 1 98.38 324 ALA B C 1
ATOM 5629 O O . ALA B 1 324 ? -4.469 -26.641 -11.195 1 98.38 324 ALA B O 1
ATOM 5630 N N . TRP B 1 325 ? -2.43 -26.953 -12.031 1 98.19 325 TRP B N 1
ATOM 5631 C CA . TRP B 1 325 ? -2.779 -26.625 -13.414 1 98.19 325 TRP B CA 1
ATOM 5632 C C . TRP B 1 325 ? -3.152 -27.875 -14.195 1 98.19 325 TRP B C 1
ATOM 5634 O O . TRP B 1 325 ? -2.281 -28.562 -14.734 1 98.19 325 TRP B O 1
ATOM 5644 N N . LEU B 1 326 ? -4.43 -28.172 -14.266 1 98.19 326 LEU B N 1
ATOM 5645 C CA . LEU B 1 326 ? -4.902 -29.453 -14.789 1 98.19 326 LEU B CA 1
ATOM 5646 C C . LEU B 1 326 ? -5.254 -29.344 -16.266 1 98.19 326 LEU B C 1
ATOM 5648 O O . LEU B 1 326 ? -6.129 -28.562 -16.641 1 98.19 326 LEU B O 1
ATOM 5652 N N . ASP B 1 327 ? -4.578 -30.094 -17.062 1 97.62 327 ASP B N 1
ATOM 5653 C CA . ASP B 1 327 ? -4.875 -30.203 -18.484 1 97.62 327 ASP B CA 1
ATOM 5654 C C . ASP B 1 327 ? -6.035 -31.172 -18.734 1 97.62 327 ASP B C 1
ATOM 5656 O O . ASP B 1 327 ? -5.879 -32.375 -18.625 1 97.62 327 ASP B O 1
ATOM 5660 N N . LEU B 1 328 ? -7.184 -30.609 -19.094 1 98.12 328 LEU B N 1
ATOM 5661 C CA . LEU B 1 328 ? -8.367 -31.438 -19.297 1 98.12 328 LEU B CA 1
ATOM 5662 C C . LEU B 1 328 ? -8.641 -31.656 -20.766 1 98.12 328 LEU B C 1
ATOM 5664 O O . LEU B 1 328 ? -9.641 -32.281 -21.141 1 98.12 328 LEU B O 1
ATOM 5668 N N . ARG B 1 329 ? -7.855 -31.25 -21.688 1 97.06 329 ARG B N 1
ATOM 5669 C CA . ARG B 1 329 ? -8.047 -31.297 -23.141 1 97.06 329 ARG B CA 1
ATOM 5670 C C . ARG B 1 329 ? -8.234 -32.719 -23.625 1 97.06 329 ARG B C 1
ATOM 5672 O O . ARG B 1 329 ? -9.031 -32.969 -24.531 1 97.06 329 ARG B O 1
ATOM 5679 N N . PRO B 1 330 ? -7.504 -33.656 -22.922 1 96.81 330 PRO B N 1
ATOM 5680 C CA . PRO B 1 330 ? -7.695 -35.062 -23.375 1 96.81 330 PRO B CA 1
ATOM 5681 C C . PRO B 1 330 ? -9.133 -35.531 -23.203 1 96.81 330 PRO B C 1
ATOM 5683 O O . PRO B 1 330 ? -9.539 -36.5 -23.828 1 96.81 330 PRO B O 1
ATOM 5686 N N . LEU B 1 331 ? -9.875 -34.906 -22.375 1 97.88 331 LEU B N 1
ATOM 5687 C CA . LEU B 1 331 ? -11.25 -35.344 -22.109 1 97.88 331 LEU B CA 1
ATOM 5688 C C . LEU B 1 331 ? -12.219 -34.688 -23.094 1 97.88 331 LEU B C 1
ATOM 5690 O O . LEU B 1 331 ? -13.375 -35.094 -23.203 1 97.88 331 LEU B O 1
ATOM 5694 N N . ASN B 1 332 ? -11.805 -33.688 -23.859 1 97 332 ASN B N 1
ATOM 5695 C CA . ASN B 1 332 ? -12.602 -33 -24.875 1 97 332 ASN B CA 1
ATOM 5696 C C . ASN B 1 332 ? -13.922 -32.5 -24.312 1 97 332 ASN B C 1
ATOM 5698 O O . ASN B 1 332 ? -14.992 -32.812 -24.844 1 97 332 ASN B O 1
ATOM 5702 N N . ILE B 1 333 ? -13.812 -31.812 -23.266 1 96.5 333 ILE B N 1
ATOM 5703 C CA . ILE B 1 333 ? -15.008 -31.25 -22.641 1 96.5 333 ILE B CA 1
ATOM 5704 C C . ILE B 1 333 ? -15.047 -29.75 -22.859 1 96.5 333 ILE B C 1
ATOM 5706 O O . ILE B 1 333 ? -14.008 -29.109 -23.078 1 96.5 333 ILE B O 1
ATOM 5710 N N . ASP B 1 334 ? -16.234 -29.172 -22.828 1 97.25 334 ASP B N 1
ATOM 5711 C CA . ASP B 1 334 ? -16.453 -27.734 -22.984 1 97.25 334 ASP B CA 1
ATOM 5712 C C . ASP B 1 334 ? -16.172 -26.984 -21.688 1 97.25 334 ASP B C 1
ATOM 5714 O O . ASP B 1 334 ? -16.719 -27.328 -20.641 1 97.25 334 ASP B O 1
ATOM 5718 N N . ASP B 1 335 ? -15.336 -26 -21.781 1 97.44 335 ASP B N 1
ATOM 5719 C CA . ASP B 1 335 ? -14.922 -25.25 -20.609 1 97.44 335 ASP B CA 1
ATOM 5720 C C . ASP B 1 335 ? -16.125 -24.641 -19.891 1 97.44 335 ASP B C 1
ATOM 5722 O O . ASP B 1 335 ? -16.219 -24.672 -18.672 1 97.44 335 ASP B O 1
ATOM 5726 N N . ASN B 1 336 ? -17.016 -24.031 -20.656 1 97.56 336 ASN B N 1
ATOM 5727 C CA . ASN B 1 336 ? -18.172 -23.359 -20.078 1 97.56 336 ASN B CA 1
ATOM 5728 C C . ASN B 1 336 ? -19.141 -24.344 -19.438 1 97.56 336 ASN B C 1
ATOM 5730 O O . ASN B 1 336 ? -19.719 -24.062 -18.375 1 97.56 336 ASN B O 1
ATOM 5734 N N . ALA B 1 337 ? -19.375 -25.453 -20.062 1 98.25 337 ALA B N 1
ATOM 5735 C CA . ALA B 1 337 ? -20.219 -26.5 -19.5 1 98.25 337 ALA B CA 1
ATOM 5736 C C . ALA B 1 337 ? -19.625 -27.016 -18.188 1 98.25 337 ALA B C 1
ATOM 5738 O O . ALA B 1 337 ? -20.375 -27.266 -17.219 1 98.25 337 ALA B O 1
ATOM 5739 N N . LEU B 1 338 ? -18.344 -27.172 -18.219 1 98.44 338 LEU B N 1
ATOM 5740 C CA . LEU B 1 338 ? -17.688 -27.641 -17 1 98.44 338 LEU B CA 1
ATOM 5741 C C . LEU B 1 338 ? -17.875 -26.625 -15.867 1 98.44 338 LEU B C 1
ATOM 5743 O O . LEU B 1 338 ? -18.203 -27.016 -14.734 1 98.44 338 LEU B O 1
ATOM 5747 N N . GLN B 1 339 ? -17.641 -25.359 -16.172 1 97.88 339 GLN B N 1
ATOM 5748 C CA . GLN B 1 339 ? -17.797 -24.312 -15.156 1 97.88 339 GLN B CA 1
ATOM 5749 C C . GLN B 1 339 ? -19.234 -24.281 -14.625 1 97.88 339 GLN B C 1
ATOM 5751 O O . GLN B 1 339 ? -19.438 -24.125 -13.422 1 97.88 339 GLN B O 1
ATOM 5756 N N . LYS B 1 340 ? -20.156 -24.375 -15.492 1 97.81 340 LYS B N 1
ATOM 5757 C CA . LYS B 1 340 ? -21.562 -24.391 -15.094 1 97.81 340 LYS B CA 1
ATOM 5758 C C . LYS B 1 340 ? -21.844 -25.562 -14.148 1 97.81 340 LYS B C 1
ATOM 5760 O O . LYS B 1 340 ? -22.484 -25.406 -13.117 1 97.81 340 LYS B O 1
ATOM 5765 N N . ALA B 1 341 ? -21.375 -26.766 -14.492 1 98.44 341 ALA B N 1
ATOM 5766 C CA . ALA B 1 341 ? -21.562 -27.953 -13.664 1 98.44 341 ALA B CA 1
ATOM 5767 C C . ALA B 1 341 ? -20.891 -27.797 -12.305 1 98.44 341 ALA B C 1
ATOM 5769 O O . ALA B 1 341 ? -21.453 -28.188 -11.281 1 98.44 341 ALA B O 1
ATOM 5770 N N . LEU B 1 342 ? -19.688 -27.281 -12.305 1 98.5 342 LEU B N 1
ATOM 5771 C CA . LEU B 1 342 ? -18.938 -27.062 -11.07 1 98.5 342 LEU B CA 1
ATOM 5772 C C . LEU B 1 342 ? -19.719 -26.156 -10.125 1 98.5 342 LEU B C 1
ATOM 5774 O O . LEU B 1 342 ? -19.859 -26.453 -8.938 1 98.5 342 LEU B O 1
ATOM 5778 N N . ILE B 1 343 ? -20.266 -25.062 -10.648 1 97.88 343 ILE B N 1
ATOM 5779 C CA . ILE B 1 343 ? -20.875 -24.016 -9.844 1 97.88 343 ILE B CA 1
ATOM 5780 C C . ILE B 1 343 ? -22.297 -24.438 -9.461 1 97.88 343 ILE B C 1
ATOM 5782 O O . ILE B 1 343 ? -22.656 -24.438 -8.281 1 97.88 343 ILE B O 1
ATOM 5786 N N . GLU B 1 344 ? -23.094 -24.844 -10.406 1 97.19 344 GLU B N 1
ATOM 5787 C CA . GLU B 1 344 ? -24.531 -25.047 -10.195 1 97.19 344 GLU B CA 1
ATOM 5788 C C . GLU B 1 344 ? -24.797 -26.406 -9.562 1 97.19 344 GLU B C 1
ATOM 5790 O O . GLU B 1 344 ? -25.734 -26.547 -8.766 1 97.19 344 GLU B O 1
ATOM 5795 N N . GLN B 1 345 ? -24.031 -27.406 -9.875 1 97.62 345 GLN B N 1
ATOM 5796 C CA . GLN B 1 345 ? -24.312 -28.766 -9.398 1 97.62 345 GLN B CA 1
ATOM 5797 C C . GLN B 1 345 ? -23.422 -29.125 -8.211 1 97.62 345 GLN B C 1
ATOM 5799 O O . GLN B 1 345 ? -23.906 -29.609 -7.191 1 97.62 345 GLN B O 1
ATOM 5804 N N . GLU B 1 346 ? -22.156 -28.859 -8.359 1 98.19 346 GLU B N 1
ATOM 5805 C CA . GLU B 1 346 ? -21.219 -29.344 -7.355 1 98.19 346 GLU B CA 1
ATOM 5806 C C . GLU B 1 346 ? -20.922 -28.281 -6.305 1 98.19 346 GLU B C 1
ATOM 5808 O O . GLU B 1 346 ? -20.375 -28.578 -5.242 1 98.19 346 GLU B O 1
ATOM 5813 N N . LYS B 1 347 ? -21.25 -27.016 -6.578 1 98.19 347 LYS B N 1
ATOM 5814 C CA . LYS B 1 347 ? -21.031 -25.875 -5.68 1 98.19 347 LYS B CA 1
ATOM 5815 C C . LYS B 1 347 ? -19.547 -25.734 -5.34 1 98.19 347 LYS B C 1
ATOM 5817 O O . LYS B 1 347 ? -19.188 -25.562 -4.172 1 98.19 347 LYS B O 1
ATOM 5822 N N . VAL B 1 348 ? -18.734 -25.875 -6.332 1 98.5 348 VAL B N 1
ATOM 5823 C CA . VAL B 1 348 ? -17.281 -25.75 -6.215 1 98.5 348 VAL B CA 1
ATOM 5824 C C . VAL B 1 348 ? -16.781 -24.656 -7.168 1 98.5 348 VAL B C 1
ATOM 5826 O O . VAL B 1 348 ? -17.203 -24.609 -8.328 1 98.5 348 VAL B O 1
ATOM 5829 N N . ALA B 1 349 ? -15.953 -23.75 -6.648 1 98.5 349 ALA B N 1
ATOM 5830 C CA . ALA B 1 349 ? -15.383 -22.688 -7.477 1 98.5 349 ALA B CA 1
ATOM 5831 C C . ALA B 1 349 ? -13.922 -22.984 -7.805 1 98.5 349 ALA B C 1
ATOM 5833 O O . ALA B 1 349 ? -13.055 -22.922 -6.926 1 98.5 349 ALA B O 1
ATOM 5834 N N . ILE B 1 350 ? -13.602 -23.359 -9.008 1 98.5 350 ILE B N 1
ATOM 5835 C CA . ILE B 1 350 ? -12.266 -23.578 -9.531 1 98.5 350 ILE B CA 1
ATOM 5836 C C . ILE B 1 350 ? -12.023 -22.656 -10.734 1 98.5 350 ILE B C 1
ATOM 5838 O O . ILE B 1 350 ? -12.906 -22.484 -11.57 1 98.5 350 ILE B O 1
ATOM 5842 N N . MET B 1 351 ? -10.875 -22.094 -10.836 1 97.81 351 MET B N 1
ATOM 5843 C CA . MET B 1 351 ? -10.602 -21.109 -11.867 1 97.81 351 MET B CA 1
ATOM 5844 C C . MET B 1 351 ? -10.516 -21.766 -13.242 1 97.81 351 MET B C 1
ATOM 5846 O O . MET B 1 351 ? -9.758 -22.719 -13.438 1 97.81 351 MET B O 1
ATOM 5850 N N . PRO B 1 352 ? -11.32 -21.188 -14.172 1 97.94 352 PRO B N 1
ATOM 5851 C CA . PRO B 1 352 ? -11.117 -21.672 -15.547 1 97.94 352 PRO B CA 1
ATOM 5852 C C . PRO B 1 352 ? -9.789 -21.219 -16.141 1 97.94 352 PRO B C 1
ATOM 5854 O O . PRO B 1 352 ? -9.352 -20.094 -15.898 1 97.94 352 PRO B O 1
ATOM 5857 N N . GLY B 1 353 ? -9.172 -22.047 -16.922 1 97.81 353 GLY B N 1
ATOM 5858 C CA . GLY B 1 353 ? -7.836 -21.781 -17.438 1 97.81 353 GLY B CA 1
ATOM 5859 C C . GLY B 1 353 ? -7.785 -20.594 -18.375 1 97.81 353 GLY B C 1
ATOM 5860 O O . GLY B 1 353 ? -6.754 -19.922 -18.484 1 97.81 353 GLY B O 1
ATOM 5861 N N . TYR B 1 354 ? -8.867 -20.281 -19.094 1 96.44 354 TYR B N 1
ATOM 5862 C CA . TYR B 1 354 ? -8.883 -19.188 -20.047 1 96.44 354 TYR B CA 1
ATOM 5863 C C . TYR B 1 354 ? -8.703 -17.844 -19.359 1 96.44 354 TYR B C 1
ATOM 5865 O O . TYR B 1 354 ? -8.43 -16.844 -20 1 96.44 354 TYR B O 1
ATOM 5873 N N . THR B 1 355 ? -8.828 -17.812 -18 1 95.94 355 THR B N 1
ATOM 5874 C CA . THR B 1 355 ? -8.523 -16.625 -17.219 1 95.94 355 THR B CA 1
ATOM 5875 C C . THR B 1 355 ? -7.062 -16.219 -17.391 1 95.94 355 THR B C 1
ATOM 5877 O O . THR B 1 355 ? -6.711 -15.047 -17.234 1 95.94 355 THR B O 1
ATOM 5880 N N . TYR B 1 356 ? -6.195 -17.141 -17.75 1 97.56 356 TYR B N 1
ATOM 5881 C CA . TYR B 1 356 ? -4.75 -16.938 -17.797 1 97.56 356 TYR B CA 1
ATOM 5882 C C . TYR B 1 356 ? -4.27 -16.797 -19.234 1 97.56 356 TYR B C 1
ATOM 5884 O O . TYR B 1 356 ? -3.07 -16.875 -19.5 1 97.56 356 TYR B O 1
ATOM 5892 N N . GLY B 1 357 ? -5.23 -16.578 -20.141 1 95.62 357 GLY B N 1
ATOM 5893 C CA . GLY B 1 357 ? -4.922 -16.422 -21.562 1 95.62 357 GLY B CA 1
ATOM 5894 C C . GLY B 1 357 ? -5.508 -17.516 -22.422 1 95.62 357 GLY B C 1
ATOM 5895 O O . GLY B 1 357 ? -5.992 -18.531 -21.922 1 95.62 357 GLY B O 1
ATOM 5896 N N . GLU B 1 358 ? -5.426 -17.344 -23.703 1 95.5 358 GLU B N 1
ATOM 5897 C CA . GLU B 1 358 ? -5.984 -18.281 -24.672 1 95.5 358 GLU B CA 1
ATOM 5898 C C . GLU B 1 358 ? -5.336 -19.656 -24.562 1 95.5 358 GLU B C 1
ATOM 5900 O O . GLU B 1 358 ? -5.992 -20.672 -24.766 1 95.5 358 GLU B O 1
ATOM 5905 N N . GLU B 1 359 ? -4.109 -19.609 -24.156 1 96.31 359 GLU B N 1
ATOM 5906 C CA . GLU B 1 359 ? -3.359 -20.859 -24.031 1 96.31 359 GLU B CA 1
ATOM 5907 C C . GLU B 1 359 ? -3.84 -21.672 -22.828 1 96.31 359 GLU B C 1
ATOM 5909 O O . GLU B 1 359 ? -3.5 -22.859 -22.703 1 96.31 359 GLU B O 1
ATOM 5914 N N . GLY B 1 360 ? -4.656 -21.062 -22 1 97.12 360 GLY B N 1
ATOM 5915 C CA . GLY B 1 360 ? -5.18 -21.75 -20.828 1 97.12 360 GLY B CA 1
ATOM 5916 C C . GLY B 1 360 ? -6.488 -22.469 -21.094 1 97.12 360 GLY B C 1
ATOM 5917 O O . GLY B 1 360 ? -7.004 -23.172 -20.219 1 97.12 360 GLY B O 1
ATOM 5918 N N . ARG B 1 361 ? -7.105 -22.328 -22.297 1 97.44 361 ARG B N 1
ATOM 5919 C CA . ARG B 1 361 ? -8.344 -23.031 -22.625 1 97.44 361 ARG B CA 1
ATOM 5920 C C . ARG B 1 361 ? -8.172 -24.531 -22.484 1 97.44 361 ARG B C 1
ATOM 5922 O O . ARG B 1 361 ? -7.148 -25.094 -22.875 1 97.44 361 ARG B O 1
ATOM 5929 N N . GLY B 1 362 ? -9.133 -25.125 -21.891 1 97.75 362 GLY B N 1
ATOM 5930 C CA . GLY B 1 362 ? -9.086 -26.562 -21.672 1 97.75 362 GLY B CA 1
ATOM 5931 C C . GLY B 1 362 ? -8.398 -26.938 -20.375 1 97.75 362 GLY B C 1
ATOM 5932 O O . GLY B 1 362 ? -8.258 -28.125 -20.062 1 97.75 362 GLY B O 1
ATOM 5933 N N . PHE B 1 363 ? -7.926 -25.938 -19.641 1 98.25 363 PHE B N 1
ATOM 5934 C CA . PHE B 1 363 ? -7.301 -26.172 -18.344 1 98.25 363 PHE B CA 1
ATOM 5935 C C . PHE B 1 363 ? -8.18 -25.641 -17.219 1 98.25 363 PHE B C 1
ATOM 5937 O O . PHE B 1 363 ? -9.102 -24.859 -17.453 1 98.25 363 PHE B O 1
ATOM 5944 N N . VAL B 1 364 ? -7.965 -26.078 -16.016 1 98.56 364 VAL B N 1
ATOM 5945 C CA . VAL B 1 364 ? -8.438 -25.438 -14.797 1 98.56 364 VAL B CA 1
ATOM 5946 C C . VAL B 1 364 ? -7.281 -25.297 -13.805 1 98.56 364 VAL B C 1
ATOM 5948 O O . VAL B 1 364 ? -6.301 -26.031 -13.875 1 98.56 364 VAL B O 1
ATOM 5951 N N . ARG B 1 365 ? -7.32 -24.328 -12.992 1 98.62 365 ARG B N 1
ATOM 5952 C CA . ARG B 1 365 ? -6.336 -24.125 -11.93 1 98.62 365 ARG B CA 1
ATOM 5953 C C . ARG B 1 365 ? -6.973 -24.297 -10.555 1 98.62 365 ARG B C 1
ATOM 5955 O O . ARG B 1 365 ? -7.832 -23.5 -10.156 1 98.62 365 ARG B O 1
ATOM 5962 N N . LEU B 1 366 ? -6.602 -25.297 -9.875 1 98.75 366 LEU B N 1
ATOM 5963 C CA . LEU B 1 366 ? -7.164 -25.656 -8.578 1 98.75 366 LEU B CA 1
ATOM 5964 C C . LEU B 1 366 ? -6.168 -25.391 -7.461 1 98.75 366 LEU B C 1
ATOM 5966 O O . LEU B 1 366 ? -5.062 -25.938 -7.461 1 98.75 366 LEU B O 1
ATOM 5970 N N . ASN B 1 367 ? -6.5 -24.547 -6.539 1 98.62 367 ASN B N 1
ATOM 5971 C CA . ASN B 1 367 ? -5.648 -24.203 -5.402 1 98.62 367 ASN B CA 1
ATOM 5972 C C . ASN B 1 367 ? -5.629 -25.328 -4.367 1 98.62 367 ASN B C 1
ATOM 5974 O O . ASN B 1 367 ? -6.645 -25.609 -3.734 1 98.62 367 ASN B O 1
ATOM 5978 N N . ALA B 1 368 ? -4.5 -25.891 -4.121 1 98.62 368 ALA B N 1
ATOM 5979 C CA . ALA B 1 368 ? -4.344 -27.031 -3.217 1 98.62 368 ALA B CA 1
ATOM 5980 C C . ALA B 1 368 ? -3.936 -26.562 -1.821 1 98.62 368 ALA B C 1
ATOM 5982 O O . ALA B 1 368 ? -3.662 -27.391 -0.944 1 98.62 368 ALA B O 1
ATOM 5983 N N . GLY B 1 369 ? -3.844 -25.234 -1.627 1 98.44 369 GLY B N 1
ATOM 5984 C CA . GLY B 1 369 ? -3.445 -24.672 -0.343 1 98.44 369 GLY B CA 1
ATOM 5985 C C . GLY B 1 369 ? -4.562 -24.672 0.681 1 98.44 369 GLY B C 1
ATOM 5986 O O . GLY B 1 369 ? -5.008 -23.625 1.124 1 98.44 369 GLY B O 1
ATOM 5987 N N . CYS B 1 370 ? -5.031 -25.875 1.117 1 98.62 370 CYS B N 1
ATOM 5988 C CA . CYS B 1 370 ? -6.148 -26.031 2.047 1 98.62 370 CYS B CA 1
ATOM 5989 C C . CYS B 1 370 ? -6.066 -27.359 2.779 1 98.62 370 CYS B C 1
ATOM 5991 O O . CYS B 1 370 ? -5.289 -28.234 2.396 1 98.62 370 CYS B O 1
ATOM 5993 N N . PRO B 1 371 ? -6.805 -27.531 3.83 1 98.56 371 PRO B N 1
ATOM 5994 C CA . PRO B 1 371 ? -6.84 -28.844 4.492 1 98.56 371 PRO B CA 1
ATOM 5995 C C . PRO B 1 371 ? -7.297 -29.969 3.559 1 98.56 371 PRO B C 1
ATOM 5997 O O . PRO B 1 371 ? -8.164 -29.75 2.705 1 98.56 371 PRO B O 1
ATOM 6000 N N . ARG B 1 372 ? -6.746 -31.141 3.809 1 98.62 372 ARG B N 1
ATOM 6001 C CA . ARG B 1 372 ? -7.047 -32.312 2.971 1 98.62 372 ARG B CA 1
ATOM 6002 C C . ARG B 1 372 ? -8.547 -32.531 2.885 1 98.62 372 ARG B C 1
ATOM 6004 O O . ARG B 1 372 ? -9.07 -32.906 1.824 1 98.62 372 ARG B O 1
ATOM 6011 N N . SER B 1 373 ? -9.25 -32.312 3.955 1 98.69 373 SER B N 1
ATOM 6012 C CA . SER B 1 373 ? -10.688 -32.562 3.998 1 98.69 373 SER B CA 1
ATOM 6013 C C . SER B 1 373 ? -11.422 -31.672 2.988 1 98.69 373 SER B C 1
ATOM 6015 O O . SER B 1 373 ? -12.359 -32.125 2.334 1 98.69 373 SER B O 1
ATOM 6017 N N . LYS B 1 374 ? -11.023 -30.422 2.92 1 98.56 374 LYS B N 1
ATOM 6018 C CA . LYS B 1 374 ? -11.586 -29.516 1.916 1 98.56 374 LYS B CA 1
ATOM 6019 C C . LYS B 1 374 ? -11.195 -29.953 0.507 1 98.56 374 LYS B C 1
ATOM 6021 O O . LYS B 1 374 ? -12.039 -29.969 -0.396 1 98.56 374 LYS B O 1
ATOM 6026 N N . LEU B 1 375 ? -9.969 -30.328 0.35 1 98.81 375 LEU B N 1
ATOM 6027 C CA . LEU B 1 375 ? -9.445 -30.719 -0.956 1 98.81 375 LEU B CA 1
ATOM 6028 C C . LEU B 1 375 ? -10.195 -31.938 -1.491 1 98.81 375 LEU B C 1
ATOM 6030 O O . LEU B 1 375 ? -10.5 -32 -2.684 1 98.81 375 LEU B O 1
ATOM 6034 N N . GLU B 1 376 ? -10.453 -32.875 -0.652 1 98.81 376 GLU B N 1
ATOM 6035 C CA . GLU B 1 376 ? -11.164 -34.094 -1.047 1 98.81 376 GLU B CA 1
ATOM 6036 C C . GLU B 1 376 ? -12.539 -33.75 -1.63 1 98.81 376 GLU B C 1
ATOM 6038 O O . GLU B 1 376 ? -12.938 -34.344 -2.646 1 98.81 376 GLU B O 1
ATOM 6043 N N . LYS B 1 377 ? -13.195 -32.812 -1.012 1 98.69 377 LYS B N 1
ATOM 6044 C CA . LYS B 1 377 ? -14.5 -32.406 -1.506 1 98.69 377 LYS B CA 1
ATOM 6045 C C . LYS B 1 377 ? -14.383 -31.703 -2.857 1 98.69 377 LYS B C 1
ATOM 6047 O O . LYS B 1 377 ? -15.203 -31.922 -3.752 1 98.69 377 LYS B O 1
ATOM 6052 N N . GLY B 1 378 ? -13.383 -30.844 -2.975 1 98.75 378 GLY B N 1
ATOM 6053 C CA . GLY B 1 378 ? -13.164 -30.141 -4.23 1 98.75 378 GLY B CA 1
ATOM 6054 C C . GLY B 1 378 ? -12.836 -31.062 -5.383 1 98.75 378 GLY B C 1
ATOM 6055 O O . GLY B 1 378 ? -13.375 -30.922 -6.484 1 98.75 378 GLY B O 1
ATOM 6056 N N . VAL B 1 379 ? -11.984 -32 -5.121 1 98.88 379 VAL B N 1
ATOM 6057 C CA . VAL B 1 379 ? -11.57 -32.969 -6.152 1 98.88 379 VAL B CA 1
ATOM 6058 C C . VAL B 1 379 ? -12.742 -33.844 -6.535 1 98.88 379 VAL B C 1
ATOM 6060 O O . VAL B 1 379 ? -12.969 -34.125 -7.719 1 98.88 379 VAL B O 1
ATOM 6063 N N . ALA B 1 380 ? -13.5 -34.312 -5.562 1 98.81 380 ALA B N 1
ATOM 6064 C CA . ALA B 1 380 ? -14.703 -35.094 -5.848 1 98.81 380 ALA B CA 1
ATOM 6065 C C . ALA B 1 380 ? -15.68 -34.312 -6.715 1 98.81 380 ALA B C 1
ATOM 6067 O O . ALA B 1 380 ? -16.266 -34.844 -7.66 1 98.81 380 ALA B O 1
ATOM 6068 N N . GLY B 1 381 ? -15.883 -33.062 -6.34 1 98.75 381 GLY B N 1
ATOM 6069 C CA . GLY B 1 381 ? -16.75 -32.188 -7.129 1 98.75 381 GLY B CA 1
ATOM 6070 C C . GLY B 1 381 ? -16.266 -32 -8.562 1 98.75 381 GLY B C 1
ATOM 6071 O O . GLY B 1 381 ? -17.062 -32 -9.492 1 98.75 381 GLY B O 1
ATOM 6072 N N . LEU B 1 382 ? -14.969 -31.859 -8.742 1 98.81 382 LEU B N 1
ATOM 6073 C CA . LEU B 1 382 ? -14.406 -31.719 -10.078 1 98.81 382 LEU B CA 1
ATOM 6074 C C . LEU B 1 382 ? -14.641 -32.969 -10.898 1 98.81 382 LEU B C 1
ATOM 6076 O O . LEU B 1 382 ? -15.039 -32.906 -12.062 1 98.81 382 LEU B O 1
ATOM 6080 N N . ILE B 1 383 ? -14.391 -34.156 -10.312 1 98.81 383 ILE B N 1
ATOM 6081 C CA . ILE B 1 383 ? -14.586 -35.438 -10.984 1 98.81 383 ILE B CA 1
ATOM 6082 C C . ILE B 1 383 ? -16.047 -35.594 -11.391 1 98.81 383 ILE B C 1
ATOM 6084 O O . ILE B 1 383 ? -16.359 -35.938 -12.523 1 98.81 383 ILE B O 1
ATOM 6088 N N . ASN B 1 384 ? -16.953 -35.281 -10.469 1 98.81 384 ASN B N 1
ATOM 6089 C CA . ASN B 1 384 ? -18.391 -35.375 -10.742 1 98.81 384 ASN B CA 1
ATOM 6090 C C . ASN B 1 384 ? -18.812 -34.438 -11.867 1 98.81 384 ASN B C 1
ATOM 6092 O O . ASN B 1 384 ? -19.609 -34.812 -12.734 1 98.81 384 ASN B O 1
ATOM 6096 N N . ALA B 1 385 ? -18.328 -33.219 -11.797 1 98.75 385 ALA B N 1
ATOM 6097 C CA . ALA B 1 385 ? -18.656 -32.219 -12.828 1 98.75 385 ALA B CA 1
ATOM 6098 C C . ALA B 1 385 ? -18.172 -32.688 -14.203 1 98.75 385 ALA B C 1
ATOM 6100 O O . ALA B 1 385 ? -18.891 -32.531 -15.203 1 98.75 385 ALA B O 1
ATOM 6101 N N . ILE B 1 386 ? -16.953 -33.219 -14.234 1 98.62 386 ILE B N 1
ATOM 6102 C CA . ILE B 1 386 ? -16.406 -33.688 -15.492 1 98.62 386 ILE B CA 1
ATOM 6103 C C . ILE B 1 386 ? -17.281 -34.844 -16.031 1 98.62 386 ILE B C 1
ATOM 6105 O O . ILE B 1 386 ? -17.609 -34.875 -17.219 1 98.62 386 ILE B O 1
ATOM 6109 N N . ARG B 1 387 ? -17.703 -35.75 -15.211 1 98.25 387 ARG B N 1
ATOM 6110 C CA . ARG B 1 387 ? -18.547 -36.875 -15.617 1 98.25 387 ARG B CA 1
ATOM 6111 C C . ARG B 1 387 ? -19.906 -36.375 -16.141 1 98.25 387 ARG B C 1
ATOM 6113 O O . ARG B 1 387 ? -20.453 -36.969 -17.078 1 98.25 387 ARG B O 1
ATOM 6120 N N . ALA B 1 388 ? -20.312 -35.344 -15.555 1 97.75 388 ALA B N 1
ATOM 6121 C CA . ALA B 1 388 ? -21.625 -34.812 -15.914 1 97.75 388 ALA B CA 1
ATOM 6122 C C . ALA B 1 388 ? -21.594 -34.188 -17.312 1 97.75 388 ALA B C 1
ATOM 6124 O O . ALA B 1 388 ? -22.625 -34.156 -18 1 97.75 388 ALA B O 1
ATOM 6125 N N . VAL B 1 389 ? -20.516 -33.625 -17.719 1 97.06 389 VAL B N 1
ATOM 6126 C CA . VAL B 1 389 ? -20.484 -32.906 -18.984 1 97.06 389 VAL B CA 1
ATOM 6127 C C . VAL B 1 389 ? -19.875 -33.781 -20.062 1 97.06 389 VAL B C 1
ATOM 6129 O O . VAL B 1 389 ? -19.859 -33.406 -21.25 1 97.06 389 VAL B O 1
ATOM 6132 N N . ARG B 1 390 ? -19.344 -34.875 -19.703 1 90.56 390 ARG B N 1
ATOM 6133 C CA . ARG B 1 390 ? -18.828 -35.844 -20.688 1 90.56 390 ARG B CA 1
ATOM 6134 C C . ARG B 1 390 ? -19.953 -36.719 -21.25 1 90.56 390 ARG B C 1
ATOM 6136 O O . ARG B 1 390 ? -20.875 -37.094 -20.531 1 90.56 390 ARG B O 1
#

GO terms:
  GO:0005515 protein binding (F, IPI)
  GO:0030170 pyridoxal phosphate binding (F, IDA)
  GO:0042803 protein homodimerization activity (F, IDA)
  GO:0047804 cysteine-S-conjugate beta-lyase activity (F, IDA)
  GO:0080146 L-cysteine desulfhydrase activity (F, IMP)
  GO:0030170 pyridoxal phosphate binding (F, IMP)
  GO:0140297 DNA-binding transcription factor binding (F, IPI)
  GO:0006355 regulation of DNA-templated transcription (P, IDA)

Solvent-accessible surface area (backbone atoms only — not comparable to full-atom values): 39806 Å² total; per-residue (Å²): 136,85,70,65,65,53,82,65,87,54,67,89,64,46,22,43,52,65,63,40,39,26,78,80,66,74,43,70,87,46,54,63,22,67,51,91,47,39,51,41,60,37,48,66,58,27,55,51,45,45,54,57,58,57,69,67,38,56,28,35,48,24,50,60,92,39,69,63,48,42,47,21,52,39,47,33,35,36,72,77,51,73,34,88,65,64,61,87,32,50,44,78,32,63,23,53,48,30,51,51,30,54,48,50,59,74,62,43,54,75,68,27,25,35,33,34,58,30,43,26,52,52,63,57,56,33,20,38,48,59,64,44,27,34,82,41,76,41,64,52,42,80,52,96,89,42,76,42,72,55,62,67,62,45,45,59,53,45,62,36,88,53,30,29,34,36,47,41,55,42,44,26,46,54,68,9,43,65,68,48,70,68,59,48,40,51,49,23,50,51,27,48,75,46,66,31,30,37,40,34,43,29,46,44,46,78,38,58,75,56,90,64,65,61,69,64,60,86,79,50,61,47,81,53,42,32,43,32,26,40,59,26,60,66,47,26,31,44,10,48,36,48,22,35,31,38,30,72,47,64,68,61,38,50,51,48,51,44,40,36,41,40,21,33,43,50,54,59,36,34,50,63,26,52,42,31,48,31,29,35,47,70,61,28,60,68,54,45,55,54,46,52,54,52,39,51,50,42,39,48,48,51,29,51,53,50,27,69,76,38,57,82,50,64,57,69,69,56,44,18,58,51,44,46,57,44,66,44,55,81,71,71,56,57,63,66,57,35,51,50,31,19,46,76,71,51,31,32,39,59,34,59,18,49,68,26,34,80,73,18,56,44,27,35,36,38,43,40,43,49,19,61,74,60,47,52,53,51,51,51,29,50,54,52,20,49,58,68,63,96,135,85,73,66,67,53,82,64,87,54,68,90,65,44,23,42,53,65,62,42,38,29,81,81,69,74,44,71,89,47,53,64,22,67,50,90,47,40,52,40,60,36,49,65,57,26,56,51,44,44,54,57,57,56,68,67,38,55,29,35,47,25,52,61,91,38,71,65,48,41,48,20,50,39,49,32,35,36,73,77,52,71,34,88,65,64,62,87,32,50,46,78,30,62,24,51,49,30,50,51,31,53,49,49,59,71,63,44,53,76,66,28,26,34,31,33,58,31,42,25,52,52,62,56,56,33,20,38,49,58,62,44,28,32,82,40,77,41,65,52,41,81,52,96,90,43,77,42,72,55,63,68,63,45,45,58,54,44,60,36,87,53,29,29,35,35,49,41,54,43,41,26,46,52,68,9,44,63,67,49,70,68,60,46,40,51,50,26,50,50,28,47,74,45,66,31,30,38,41,32,42,29,44,46,47,77,40,56,75,56,91,64,65,62,68,64,62,84,80,50,60,47,82,54,43,33,41,32,26,41,58,27,60,65,46,26,32,46,9,49,36,49,22,35,30,38,30,71,46,64,70,61,36,51,52,49,51,45,40,37,41,41,20,33,44,50,54,58,36,33,50,62,26,50,42,32,48,30,31,34,46,70,64,28,61,69,53,44,55,54,46,51,53,53,37,52,50,43,40,48,49,51,31,52,54,50,27,69,76,40,58,81,49,63,56,71,68,58,45,19,58,51,44,44,58,43,66,44,55,79,70,70,55,56,62,67,57,36,52,48,31,20,46,76,71,50,32,34,41,60,34,59,18,51,68,27,34,81,76,16,56,46,29,35,36,37,43,41,42,50,18,62,74,58,48,53,52,49,52,50,29,49,54,51,20,50,58,68,64,97

Organism: Escherichia coli (strain K12) (NCBI:txid83333)

Secondary structure (DSSP, 8-state):
---TT-----TTTTBHHHHTHHHHHS-SS-EEE-SS--SS---HHHHHHHHHHHHH-----B-S--HHHHHHHHHHHHHHH-----GGGEEEES-HHHHHHHHHHHH--TT-EEEEEES--HHHHHHHHHTT-EEEEEE-EEETTEEE--HHHHHHHHTSTTEEEEEEESSPTTT-PPPPHHHHHHHHHHHHHHT-EEEEE-TTTT-B-SSSPP--GGGT--SSEEEEE-STTTTT-GGG--EEEEE--HHHHHHHHHIIIIIS---S--HHHHHHHHHHHHH-HHHHHHHHHHHHHHHHHHHHHHHHH-GGG-----SBSSEEEEE-GGG---HHHHHHIIIIII-EEEEEGGGG-GGGTTEEEEE--S-HHHHHHHHHHHHHHHHHH-/---TT-----TTTTBHHHHTHHHHHS-SS-EEE-SS--SS---HHHHHHHHHHHHH-----B-S--HHHHHHHHHHHHHHH-----GGGEEEES-HHHHHHHHHHHH--TT-EEEEEES--HHHHHHHHHTT-EEEEEE-EEETTEEE--HHHHHHHHTSTTEEEEEEESSPTTT-PPPPHHHHHHHHHHHHHHT-EEEEE-TTTT-B-SSSPP--GGGT--SSEEEEE-STTTTT-GGG--EEEEE--HHHHHHHHHIIIIIS---S--HHHHHHHHHHHHH-HHHHHHHHHHHHHHHHHHHHHHHHH-GGG-----SBSSEEEEE-GGG---HHHHHHIIIIII-EEEEEGGGG-GGGTTEEEEE--S-HHHHHHHHHHHHHHHHHH-

pLDDT: mean 97.35, std 2.71, range [74.56, 98.94]

Radius of gyration: 27.56 Å; Cα contacts (8 Å, |Δi|>4): 1649; chains: 2; bounding box: 49×83×64 Å

Nearest PDB structures (foldseek):
  8bob-assembly1_B  TM=9.930E-01  e=1.892E-71  Escherichia coli K-12
  1d2f-assembly1_A  TM=9.958E-01  e=1.913E-69  Escherichia coli
  6qp2-assembly1_B  TM=9.434E-01  e=1.737E-35  Staphylococcus hominis
  6qp2-assembly1_A  TM=9.435E-01  e=1.166E-34  Staphylococcus hominis
  6qp1-assembly1_A  TM=9.338E-01  e=1.960E-34  Staphylococcus hominis

Sequence (780 aa):
MFDFSKVVDRHGTWCTQWDYVADRFGTADLLPFTISDMDFATAPCIIEALNQRLMHGVFGYSRWKNDEFLAAIAHWFSTQHYTAIDSQTVVYGPSVIYMVSELIRQWSETGEGVVIHTPAYDAFYKAIEGNQRTVMPVALEKQADGWFCDMGKLEAVLAKPECKIMLLCSPQNPTGKVWTCDELEIMADLCERHGVRVISDEIHMDMVWGEQPHIPWSNVARGDWALLTSGSKSFNIPALTGAYGIIENSSSRDAYLSALKGRDGLSSPSVLALTAHIAAYQQGAPWLDALRIYLKDNLTYIADKMNAAFPELNWQIPQSTYLAWLDLRPLNIDDNALQKALIEQEKVAIMPGYTYGEEGRGFVRLNAGCPRSKLEKGVAGLINAIRAVRMFDFSKVVDRHGTWCTQWDYVADRFGTADLLPFTISDMDFATAPCIIEALNQRLMHGVFGYSRWKNDEFLAAIAHWFSTQHYTAIDSQTVVYGPSVIYMVSELIRQWSETGEGVVIHTPAYDAFYKAIEGNQRTVMPVALEKQADGWFCDMGKLEAVLAKPECKIMLLCSPQNPTGKVWTCDELEIMADLCERHGVRVISDEIHMDMVWGEQPHIPWSNVARGDWALLTSGSKSFNIPALTGAYGIIENSSSRDAYLSALKGRDGLSSPSVLALTAHIAAYQQGAPWLDALRIYLKDNLTYIADKMNAAFPELNWQIPQSTYLAWLDLRPLNIDDNALQKALIEQEKVAIMPGYTYGEEGRGFVRLNAGCPRSKLEKGVAGLINAIRAVR